Protein AF-0000000075655543 (afdb_homodimer)

Structure (mmCIF, N/CA/C/O backbone):
data_AF-0000000075655543-model_v1
#
loop_
_entity.id
_entity.type
_entity.pdbx_description
1 polymer 'Kelch-like protein 24 isoform X1'
#
loop_
_atom_site.group_PDB
_atom_site.id
_atom_site.type_symbol
_atom_site.label_atom_id
_atom_site.label_alt_id
_atom_site.label_comp_id
_atom_site.label_asym_id
_atom_site.label_entity_id
_atom_site.label_seq_id
_atom_site.pdbx_PDB_ins_code
_atom_site.Cartn_x
_atom_site.Cartn_y
_atom_site.Cartn_z
_atom_site.occupancy
_atom_site.B_iso_or_equiv
_atom_site.auth_seq_id
_atom_site.auth_comp_id
_atom_site.auth_asym_id
_atom_site.auth_atom_id
_atom_site.pdbx_PDB_model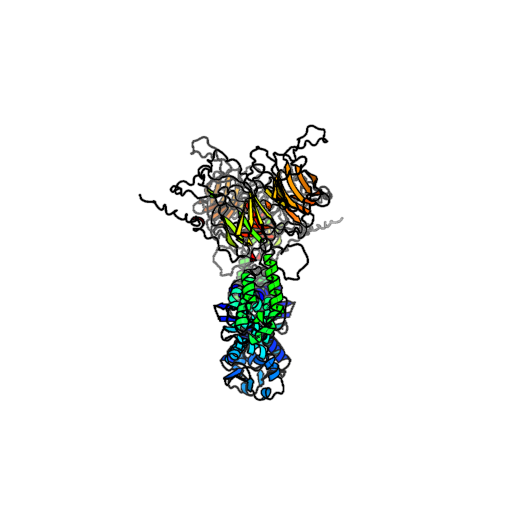_num
ATOM 1 N N . MET A 1 1 ? -16.812 -41.812 -0.263 1 19.36 1 MET A N 1
ATOM 2 C CA . MET A 1 1 ? -16.875 -42.375 -1.608 1 19.36 1 MET A CA 1
ATOM 3 C C . MET A 1 1 ? -17.344 -41.312 -2.617 1 19.36 1 MET A C 1
ATOM 5 O O . MET A 1 1 ? -18.5 -40.906 -2.592 1 19.36 1 MET A O 1
ATOM 9 N N . TRP A 1 2 ? -16.438 -40.438 -3.088 1 23.31 2 TRP A N 1
ATOM 10 C CA . TRP A 1 2 ? -16.844 -39.25 -3.842 1 23.31 2 TRP A CA 1
ATOM 11 C C . TRP A 1 2 ? -17.578 -39.656 -5.113 1 23.31 2 TRP A C 1
ATOM 13 O O . TRP A 1 2 ? -17.234 -40.656 -5.758 1 23.31 2 TRP A O 1
ATOM 23 N N . PRO A 1 3 ? -18.844 -39.281 -5.32 1 24.47 3 PRO A N 1
ATOM 24 C CA . PRO A 1 3 ? -19.688 -39.781 -6.402 1 24.47 3 PRO A CA 1
ATOM 25 C C . PRO A 1 3 ? -19.094 -39.531 -7.785 1 24.47 3 PRO A C 1
ATOM 27 O O . PRO A 1 3 ? -18.25 -38.656 -7.945 1 24.47 3 PRO A O 1
ATOM 30 N N . ARG A 1 4 ? -19.359 -40.375 -8.836 1 24.73 4 ARG A N 1
ATOM 31 C CA . ARG A 1 4 ? -18.922 -40.719 -10.18 1 24.73 4 ARG A CA 1
ATOM 32 C C . ARG A 1 4 ? -19.188 -39.594 -11.164 1 24.73 4 ARG A C 1
ATOM 34 O O . ARG A 1 4 ? -20.344 -39.375 -11.562 1 24.73 4 ARG A O 1
ATOM 41 N N . PHE A 1 5 ? -18.5 -38.438 -11.141 1 21.47 5 PHE A N 1
ATOM 42 C CA . PHE A 1 5 ? -18.844 -37.281 -11.969 1 21.47 5 PHE A CA 1
ATOM 43 C C . PHE A 1 5 ? -18.516 -37.562 -13.438 1 21.47 5 PHE A C 1
ATOM 45 O O . PHE A 1 5 ? -17.578 -38.281 -13.742 1 21.47 5 PHE A O 1
ATOM 52 N N . SER A 1 6 ? -19.391 -37.312 -14.336 1 19.05 6 SER A N 1
ATOM 53 C CA . SER A 1 6 ? -19.484 -37.469 -15.789 1 19.05 6 SER A CA 1
ATOM 54 C C . SER A 1 6 ? -18.5 -36.531 -16.516 1 19.05 6 SER A C 1
ATOM 56 O O . SER A 1 6 ? -18.344 -35.375 -16.141 1 19.05 6 SER A O 1
ATOM 58 N N . MET A 1 7 ? -17.484 -36.938 -17.516 1 19.34 7 MET A N 1
ATOM 59 C CA . MET A 1 7 ? -16.156 -36.75 -18.094 1 19.34 7 MET A CA 1
ATOM 60 C C . MET A 1 7 ? -16.172 -35.75 -19.234 1 19.34 7 MET A C 1
ATOM 62 O O . MET A 1 7 ? -15.195 -35.625 -19.969 1 19.34 7 MET A O 1
ATOM 66 N N . LYS A 1 8 ? -16.891 -34.688 -19.562 1 19.89 8 LYS A N 1
ATOM 67 C CA . LYS A 1 8 ? -16.828 -34.281 -20.969 1 19.89 8 LYS A CA 1
ATOM 68 C C . LYS A 1 8 ? -15.641 -33.375 -21.25 1 19.89 8 LYS A C 1
ATOM 70 O O . LYS A 1 8 ? -14.914 -33.562 -22.234 1 19.89 8 LYS A O 1
ATOM 75 N N . LYS A 1 9 ? -15.523 -31.969 -21.094 1 22.5 9 LYS A N 1
ATOM 76 C CA . LYS A 1 9 ? -15.07 -31.047 -22.125 1 22.5 9 LYS A CA 1
ATOM 77 C C . LYS A 1 9 ? -13.586 -30.734 -21.953 1 22.5 9 LYS A C 1
ATOM 79 O O . LYS A 1 9 ? -13.086 -30.625 -20.844 1 22.5 9 LYS A O 1
ATOM 84 N N . LYS A 1 10 ? -12.688 -30.531 -23.078 1 21.64 10 LYS A N 1
ATOM 85 C CA . LYS A 1 10 ? -11.328 -30.625 -23.578 1 21.64 10 LYS A CA 1
ATOM 86 C C . LYS A 1 10 ? -10.562 -29.312 -23.359 1 21.64 10 LYS A C 1
ATOM 88 O O . LYS A 1 10 ? -10.562 -28.438 -24.219 1 21.64 10 LYS A O 1
ATOM 93 N N . ILE A 1 11 ? -10.578 -28.469 -22.344 1 19.02 11 ILE A N 1
ATOM 94 C CA . ILE A 1 11 ? -9.914 -27.172 -22.406 1 19.02 11 ILE A CA 1
ATOM 95 C C . ILE A 1 11 ? -8.406 -27.359 -22.297 1 19.02 11 ILE A C 1
ATOM 97 O O . ILE A 1 11 ? -7.918 -28 -21.375 1 19.02 11 ILE A O 1
ATOM 101 N N . THR A 1 12 ? -7.605 -26.906 -23.219 1 20.28 12 THR A N 1
ATOM 102 C CA . THR A 1 12 ? -6.195 -27.047 -23.562 1 20.28 12 THR A CA 1
ATOM 103 C C . THR A 1 12 ? -5.328 -26.188 -22.656 1 20.28 12 THR A C 1
ATOM 105 O O . THR A 1 12 ? -5.277 -24.969 -22.812 1 20.28 12 THR A O 1
ATOM 108 N N . TYR A 1 13 ? -5.375 -26.109 -21.359 1 21.25 13 TYR A N 1
ATOM 109 C CA . TYR A 1 13 ? -4.512 -25.234 -20.562 1 21.25 13 TYR A CA 1
ATOM 110 C C . TYR A 1 13 ? -3.062 -25.703 -20.625 1 21.25 13 TYR A C 1
ATOM 112 O O . TYR A 1 13 ? -2.783 -26.891 -20.453 1 21.25 13 TYR A O 1
ATOM 120 N N . ILE A 1 14 ? -2.27 -24.969 -21.328 1 23.36 14 ILE A N 1
ATOM 121 C CA . ILE A 1 14 ? -0.83 -25.188 -21.391 1 23.36 14 ILE A CA 1
ATOM 122 C C . ILE A 1 14 ? -0.218 -25.078 -20 1 23.36 14 ILE A C 1
ATOM 124 O O . ILE A 1 14 ? -0.191 -23.984 -19.422 1 23.36 14 ILE A O 1
ATOM 128 N N . MET A 1 15 ? -0.465 -25.922 -19.078 1 23.62 15 MET A N 1
ATOM 129 C CA . MET A 1 15 ? 0.087 -26 -17.734 1 23.62 15 MET A CA 1
ATOM 130 C C . MET A 1 15 ? 1.599 -26.188 -17.766 1 23.62 15 MET A C 1
ATOM 132 O O . MET A 1 15 ? 2.088 -27.141 -18.406 1 23.62 15 MET A O 1
ATOM 136 N N . ASP A 1 16 ? 2.275 -25.062 -17.75 1 25.23 16 ASP A N 1
ATOM 137 C CA . ASP A 1 16 ? 3.713 -25.125 -17.516 1 25.23 16 ASP A CA 1
ATOM 138 C C . ASP A 1 16 ? 4.043 -26.078 -16.375 1 25.23 16 ASP A C 1
ATOM 140 O O . ASP A 1 16 ? 3.723 -25.812 -15.219 1 25.23 16 ASP A O 1
ATOM 144 N N . LEU A 1 17 ? 4.207 -27.312 -16.625 1 25.56 17 LEU A N 1
ATOM 145 C CA . LEU A 1 17 ? 4.352 -28.547 -15.859 1 25.56 17 LEU A CA 1
ATOM 146 C C . LEU A 1 17 ? 5.633 -28.531 -15.039 1 25.56 17 LEU A C 1
ATOM 148 O O . LEU A 1 17 ? 5.98 -29.531 -14.406 1 25.56 17 LEU A O 1
ATOM 152 N N . SER A 1 18 ? 6.551 -27.672 -15.367 1 27.98 18 SER A N 1
ATOM 153 C CA . SER A 1 18 ? 7.848 -27.859 -14.727 1 27.98 18 SER A CA 1
ATOM 154 C C . SER A 1 18 ? 7.77 -27.609 -13.227 1 27.98 18 SER A C 1
ATOM 156 O O . SER A 1 18 ? 8.781 -27.672 -12.523 1 27.98 18 SER A O 1
ATOM 158 N N . GLN A 1 19 ? 6.859 -26.625 -12.773 1 27.33 19 GLN A N 1
ATOM 159 C CA . GLN A 1 19 ? 7.02 -26.328 -11.352 1 27.33 19 GLN A CA 1
ATOM 160 C C . GLN A 1 19 ? 6.703 -27.562 -10.5 1 27.33 19 GLN A C 1
ATOM 162 O O . GLN A 1 19 ? 5.762 -28.297 -10.797 1 27.33 19 GLN A O 1
ATOM 167 N N . PRO A 1 20 ? 7.648 -28.031 -9.688 1 29.08 20 PRO A N 1
ATOM 168 C CA . PRO A 1 20 ? 7.32 -29.031 -8.68 1 29.08 20 PRO A CA 1
ATOM 169 C C . PRO A 1 20 ? 5.914 -28.875 -8.109 1 29.08 20 PRO A C 1
ATOM 171 O O . PRO A 1 20 ? 5.348 -27.781 -8.164 1 29.08 20 PRO A O 1
ATOM 174 N N . VAL A 1 21 ? 5.168 -29.891 -8.086 1 33.5 21 VAL A N 1
ATOM 175 C CA . VAL A 1 21 ? 3.934 -30.031 -7.316 1 33.5 21 VAL A CA 1
ATOM 176 C C . VAL A 1 21 ? 3.99 -29.141 -6.082 1 33.5 21 VAL A C 1
ATOM 178 O O . VAL A 1 21 ? 4.773 -29.391 -5.164 1 33.5 21 VAL A O 1
ATOM 181 N N . GLN A 1 22 ? 3.99 -27.875 -6.227 1 34.28 22 GLN A N 1
ATOM 182 C CA . GLN A 1 22 ? 3.896 -26.984 -5.07 1 34.28 22 GLN A CA 1
ATOM 183 C C . GLN A 1 22 ? 2.797 -27.453 -4.117 1 34.28 22 GLN A C 1
ATOM 185 O O . GLN A 1 22 ? 1.709 -27.828 -4.555 1 34.28 22 GLN A O 1
ATOM 190 N N . GLY A 1 23 ? 3.15 -27.797 -2.91 1 36.88 23 GLY A N 1
ATOM 191 C CA . GLY A 1 23 ? 2.301 -28.141 -1.781 1 36.88 23 GLY A CA 1
ATOM 192 C C . GLY A 1 23 ? 1.023 -27.328 -1.722 1 36.88 23 GLY A C 1
ATOM 193 O O . GLY A 1 23 ? 0.9 -26.297 -2.402 1 36.88 23 GLY A O 1
ATOM 194 N N . ASN A 1 24 ? -0.03 -27.953 -1.22 1 46.06 24 ASN A N 1
ATOM 195 C CA . ASN A 1 24 ? -1.366 -27.484 -0.88 1 46.06 24 ASN A CA 1
ATOM 196 C C . ASN A 1 24 ? -1.366 -25.984 -0.559 1 46.06 24 ASN A C 1
ATOM 198 O O . ASN A 1 24 ? -2.26 -25.25 -0.988 1 46.06 24 ASN A O 1
ATOM 202 N N . SER A 1 25 ? -0.326 -25.578 0.089 1 48.72 25 SER A N 1
ATOM 203 C CA . SER A 1 25 ? -0.27 -24.234 0.644 1 48.72 25 SER A CA 1
ATOM 204 C C . SER A 1 25 ? -0.07 -23.188 -0.453 1 48.72 25 SER A C 1
ATOM 206 O O . SER A 1 25 ? -0.627 -22.094 -0.383 1 48.72 25 SER A O 1
ATOM 208 N N . ALA A 1 26 ? 0.516 -23.688 -1.548 1 49.09 26 ALA A N 1
ATOM 209 C CA . ALA A 1 26 ? 0.865 -22.719 -2.586 1 49.09 26 ALA A CA 1
ATOM 210 C C . ALA A 1 26 ? -0.344 -22.391 -3.455 1 49.09 26 ALA A C 1
ATOM 212 O O . ALA A 1 26 ? -0.516 -21.234 -3.879 1 49.09 26 ALA A O 1
ATOM 213 N N . ARG A 1 27 ? -1.22 -23.266 -3.574 1 54.66 27 ARG A N 1
ATOM 214 C CA . ARG A 1 27 ? -2.406 -23.047 -4.395 1 54.66 27 ARG A CA 1
ATOM 215 C C . ARG A 1 27 ? -3.385 -22.109 -3.699 1 54.66 27 ARG A C 1
ATOM 217 O O . ARG A 1 27 ? -3.99 -21.25 -4.34 1 54.66 27 ARG A O 1
ATOM 224 N N . LEU A 1 28 ? -3.502 -22.328 -2.447 1 57.88 28 LEU A N 1
ATOM 225 C CA . LEU A 1 28 ? -4.348 -21.438 -1.663 1 57.88 28 LEU A CA 1
ATOM 226 C C . LEU A 1 28 ? -3.785 -20.016 -1.664 1 57.88 28 LEU A C 1
ATOM 228 O O . LEU A 1 28 ? -4.539 -19.047 -1.753 1 57.88 28 LEU A O 1
ATOM 232 N N . GLN A 1 29 ? -2.484 -20.047 -1.614 1 54.66 29 GLN A N 1
ATOM 233 C CA . GLN A 1 29 ? -1.828 -18.75 -1.654 1 54.66 29 GLN A CA 1
ATOM 234 C C . GLN A 1 29 ? -2.037 -18.062 -3.004 1 54.66 29 GLN A C 1
ATOM 236 O O . GLN A 1 29 ? -2.254 -16.859 -3.066 1 54.66 29 GLN A O 1
ATOM 241 N N . ALA A 1 30 ? -2.047 -18.891 -3.992 1 53.94 30 ALA A N 1
ATOM 242 C CA . ALA A 1 30 ? -2.26 -18.328 -5.328 1 53.94 30 ALA A CA 1
ATOM 243 C C . ALA A 1 30 ? -3.684 -17.812 -5.48 1 53.94 30 ALA A C 1
ATOM 245 O O . ALA A 1 30 ? -3.9 -16.75 -6.082 1 53.94 30 ALA A O 1
ATOM 246 N N . PHE A 1 31 ? -4.574 -18.469 -4.965 1 55.28 31 PHE A N 1
ATOM 247 C CA . PHE A 1 31 ? -5.961 -18.016 -4.961 1 55.28 31 PHE A CA 1
ATOM 248 C C . PHE A 1 31 ? -6.098 -16.703 -4.191 1 55.28 31 PHE A C 1
ATOM 250 O O . PHE A 1 31 ? -6.766 -15.773 -4.648 1 55.28 31 PHE A O 1
ATOM 257 N N . GLN A 1 32 ? -5.508 -16.766 -3.057 1 58.62 32 GLN A N 1
ATOM 258 C CA . GLN A 1 32 ? -5.543 -15.555 -2.232 1 58.62 32 GLN A CA 1
ATOM 259 C C . GLN A 1 32 ? -4.949 -14.359 -2.973 1 58.62 32 GLN A C 1
ATOM 261 O O . GLN A 1 32 ? -5.48 -13.25 -2.898 1 58.62 32 GLN A O 1
ATOM 266 N N . ASN A 1 33 ? -3.938 -14.656 -3.65 1 54.12 33 ASN A N 1
ATOM 267 C CA . ASN A 1 33 ? -3.258 -13.586 -4.375 1 54.12 33 ASN A CA 1
ATOM 268 C C . ASN A 1 33 ? -4.102 -13.078 -5.539 1 54.12 33 ASN A C 1
ATOM 270 O O . ASN A 1 33 ? -4.098 -11.875 -5.832 1 54.12 33 ASN A O 1
ATOM 274 N N . ARG A 1 34 ? -4.77 -14.031 -6.031 1 50.84 34 ARG A N 1
ATOM 275 C CA . ARG A 1 34 ? -5.551 -13.672 -7.211 1 50.84 34 ARG A CA 1
ATOM 276 C C . ARG A 1 34 ? -6.84 -12.953 -6.812 1 50.84 34 ARG A C 1
ATOM 278 O O . ARG A 1 34 ? -7.25 -11.992 -7.477 1 50.84 34 ARG A O 1
ATOM 285 N N . THR A 1 35 ? -7.418 -13.469 -5.812 1 57.03 35 THR A N 1
ATOM 286 C CA . THR A 1 35 ? -8.75 -12.945 -5.539 1 57.03 35 THR A CA 1
ATOM 287 C C . THR A 1 35 ? -8.719 -11.953 -4.379 1 57.03 35 THR A C 1
ATOM 289 O O . THR A 1 35 ? -9.648 -11.172 -4.199 1 57.03 35 THR A O 1
ATOM 292 N N . GLY A 1 36 ? -7.543 -11.867 -3.734 1 54 36 GLY A N 1
ATOM 293 C CA . GLY A 1 36 ? -7.453 -11.039 -2.541 1 54 36 GLY A CA 1
ATOM 294 C C . GLY A 1 36 ? -8.273 -11.57 -1.38 1 54 36 GLY A C 1
ATOM 295 O O . GLY A 1 36 ? -8.43 -10.898 -0.364 1 54 36 GLY A O 1
ATOM 296 N N . GLU A 1 37 ? -8.898 -12.703 -1.603 1 62 37 GLU A N 1
ATOM 297 C CA . GLU A 1 37 ? -9.773 -13.258 -0.574 1 62 37 GLU A CA 1
ATOM 298 C C . GLU A 1 37 ? -8.992 -14.156 0.384 1 62 37 GLU A C 1
ATOM 300 O O . GLU A 1 37 ? -8.016 -14.797 -0.011 1 62 37 GLU A O 1
ATOM 305 N N . GLU A 1 38 ? -9.219 -13.914 1.572 1 61.56 38 GLU A N 1
ATOM 306 C CA . GLU A 1 38 ? -8.508 -14.656 2.611 1 61.56 38 GLU A CA 1
ATOM 307 C C . GLU A 1 38 ? -8.977 -16.109 2.666 1 61.56 38 GLU A C 1
ATOM 309 O O . GLU A 1 38 ? -10.172 -16.391 2.561 1 61.56 38 GLU A O 1
ATOM 314 N N . CYS A 1 39 ? -8.125 -17.016 2.396 1 61.34 39 CYS A N 1
ATOM 315 C CA . CYS A 1 39 ? -8.422 -18.438 2.592 1 61.34 39 CYS A CA 1
ATOM 316 C C . CYS A 1 39 ? -7.496 -19.031 3.643 1 61.34 39 CYS A C 1
ATOM 318 O O . CYS A 1 39 ? -6.273 -18.891 3.564 1 61.34 39 CYS A O 1
ATOM 320 N N . LYS A 1 40 ? -7.879 -19.297 4.812 1 60.34 40 LYS A N 1
ATOM 321 C CA . LYS A 1 40 ? -7.098 -20 5.828 1 60.34 40 LYS A CA 1
ATOM 322 C C . LYS A 1 40 ? -7.438 -21.5 5.84 1 60.34 40 LYS A C 1
ATOM 324 O O . LYS A 1 40 ? -8.609 -21.875 5.867 1 60.34 40 LYS A O 1
ATOM 329 N N . GLY A 1 41 ? -6.688 -22.406 5.203 1 57.41 41 GLY A N 1
ATOM 330 C CA . GLY A 1 41 ? -7.012 -23.812 5.141 1 57.41 41 GLY A CA 1
ATOM 331 C C . GLY A 1 41 ? -6.031 -24.688 5.898 1 57.41 41 GLY A C 1
ATOM 332 O O . GLY A 1 41 ? -4.859 -24.344 6.039 1 57.41 41 GLY A O 1
ATOM 333 N N . ARG A 1 42 ? -6.527 -25.25 7.043 1 57.19 42 ARG A N 1
ATOM 334 C CA . ARG A 1 42 ? -5.832 -26.406 7.602 1 57.19 42 ARG A CA 1
ATOM 335 C C . ARG A 1 42 ? -6.215 -27.688 6.867 1 57.19 42 ARG A C 1
ATOM 337 O O . ARG A 1 42 ? -7.133 -27.688 6.043 1 57.19 42 ARG A O 1
ATOM 344 N N . THR A 1 43 ? -5.566 -28.766 7.23 1 58.84 43 THR A N 1
ATOM 345 C CA . THR A 1 43 ? -5.828 -30.062 6.633 1 58.84 43 THR A CA 1
ATOM 346 C C . THR A 1 43 ? -7.309 -30.422 6.73 1 58.84 43 THR A C 1
ATOM 348 O O . THR A 1 43 ? -7.848 -30.547 7.832 1 58.84 43 THR A O 1
ATOM 351 N N . GLY A 1 44 ? -8.219 -30.172 5.688 1 66.81 44 GLY A N 1
ATOM 352 C CA . GLY A 1 44 ? -9.578 -30.672 5.559 1 66.81 44 GLY A CA 1
ATOM 353 C C . GLY A 1 44 ? -10.633 -29.594 5.75 1 66.81 44 GLY A C 1
ATOM 354 O O . GLY A 1 44 ? -11.836 -29.875 5.66 1 66.81 44 GLY A O 1
ATOM 355 N N . PHE A 1 45 ? -10.133 -28.422 6.281 1 79.44 45 PHE A N 1
ATOM 356 C CA . PHE A 1 45 ? -11.094 -27.359 6.512 1 79.44 45 PHE A CA 1
ATOM 357 C C . PHE A 1 45 ? -10.602 -26.047 5.906 1 79.44 45 PHE A C 1
ATOM 359 O O . PHE A 1 45 ? -9.406 -25.766 5.918 1 79.44 45 PHE A O 1
ATOM 366 N N . GLY A 1 46 ? -11.586 -25.328 5.145 1 83 46 GLY A N 1
ATOM 367 C CA . GLY A 1 46 ? -11.227 -24.047 4.574 1 83 46 GLY A CA 1
ATOM 368 C C . GLY A 1 46 ? -12.258 -22.969 4.84 1 83 46 GLY A C 1
ATOM 369 O O . GLY A 1 46 ? -13.461 -23.234 4.812 1 83 46 GLY A O 1
ATOM 370 N N . THR A 1 47 ? -11.836 -21.812 5.344 1 86.94 47 THR A N 1
ATOM 371 C CA . THR A 1 47 ? -12.711 -20.672 5.527 1 86.94 47 THR A CA 1
ATOM 372 C C . THR A 1 47 ? -12.422 -19.594 4.48 1 86.94 47 THR A C 1
ATOM 374 O O . THR A 1 47 ? -11.273 -19.203 4.281 1 86.94 47 THR A O 1
ATOM 377 N N . PHE A 1 48 ? -13.555 -19.234 3.816 1 87.81 48 PHE A N 1
ATOM 378 C CA . PHE A 1 48 ? -13.438 -18.219 2.77 1 87.81 48 PHE A CA 1
ATOM 379 C C . PHE A 1 48 ? -14.227 -16.969 3.135 1 87.81 48 PHE A C 1
ATOM 381 O O . PHE A 1 48 ? -15.32 -17.062 3.701 1 87.81 48 PHE A O 1
ATOM 388 N N . LYS A 1 49 ? -13.609 -15.812 2.93 1 88 49 LYS A N 1
ATOM 389 C CA . LYS A 1 49 ? -14.281 -14.547 3.227 1 88 49 LYS A CA 1
ATOM 390 C C . LYS A 1 49 ? -14.391 -13.672 1.98 1 88 49 LYS A C 1
ATOM 392 O O . LYS A 1 49 ? -13.406 -13.484 1.264 1 88 49 LYS A O 1
ATOM 397 N N . ASN A 1 50 ? -15.586 -13.211 1.685 1 87.38 50 ASN A N 1
ATOM 398 C CA . ASN A 1 50 ? -15.836 -12.258 0.609 1 87.38 50 ASN A CA 1
ATOM 399 C C . ASN A 1 50 ? -15.906 -10.828 1.134 1 87.38 50 ASN A C 1
ATOM 401 O O . ASN A 1 50 ? -16.969 -10.383 1.587 1 87.38 50 ASN A O 1
ATOM 405 N N . HIS A 1 51 ? -14.945 -10.078 0.961 1 82.75 51 HIS A N 1
ATOM 406 C CA . HIS A 1 51 ? -14.883 -8.711 1.463 1 82.75 51 HIS A CA 1
ATOM 407 C C . HIS A 1 51 ? -15.797 -7.789 0.671 1 82.75 51 HIS A C 1
ATOM 409 O O . HIS A 1 51 ? -16.109 -6.688 1.121 1 82.75 51 HIS A O 1
ATOM 415 N N . HIS A 1 52 ? -16.266 -8.281 -0.48 1 87.88 52 HIS A N 1
ATOM 416 C CA . HIS A 1 52 ? -17.109 -7.441 -1.323 1 87.88 52 HIS A CA 1
ATOM 417 C C . HIS A 1 52 ? -18.578 -7.75 -1.105 1 87.88 52 HIS A C 1
ATOM 419 O O . HIS A 1 52 ? -19.453 -7.191 -1.787 1 87.88 52 HIS A O 1
ATOM 425 N N . ARG A 1 53 ? -18.781 -8.547 -0.167 1 90.12 53 ARG A N 1
ATOM 426 C CA . ARG A 1 53 ? -20.172 -8.93 0.053 1 90.12 53 ARG A CA 1
ATOM 427 C C . ARG A 1 53 ? -21 -7.734 0.497 1 90.12 53 ARG A C 1
ATOM 429 O O . ARG A 1 53 ? -22.125 -7.539 0.019 1 90.12 53 ARG A O 1
ATOM 436 N N . GLY A 1 54 ? -20.484 -6.961 1.396 1 91.75 54 GLY A N 1
ATOM 437 C CA . GLY A 1 54 ? -21.188 -5.785 1.876 1 91.75 54 GLY A CA 1
ATOM 438 C C . GLY A 1 54 ? -21.562 -4.816 0.767 1 91.75 54 GLY A C 1
ATOM 439 O O . GLY A 1 54 ? -22.734 -4.57 0.514 1 91.75 54 GLY A O 1
ATOM 440 N N . PRO A 1 55 ? -20.547 -4.352 0.102 1 92.06 55 PRO A N 1
ATOM 441 C CA . PRO A 1 55 ? -20.812 -3.436 -1.009 1 92.06 55 PRO A CA 1
ATOM 442 C C . PRO A 1 55 ? -21.734 -4.043 -2.066 1 92.06 55 PRO A C 1
ATOM 444 O O . PRO A 1 55 ? -22.562 -3.334 -2.645 1 92.06 55 PRO A O 1
ATOM 447 N N . GLU A 1 56 ? -21.641 -5.332 -2.344 1 93 56 GLU A N 1
ATOM 448 C CA . GLU A 1 56 ? -22.516 -5.984 -3.318 1 93 56 GLU A CA 1
ATOM 449 C C . GLU A 1 56 ? -23.969 -5.961 -2.863 1 93 56 GLU A C 1
ATOM 451 O O . GLU A 1 56 ? -24.859 -5.695 -3.66 1 93 56 GLU A O 1
ATOM 456 N N . LEU A 1 57 ? -24.062 -6.273 -1.609 1 94.31 57 LEU A N 1
ATOM 457 C CA . LEU A 1 57 ? -25.422 -6.254 -1.069 1 94.31 57 LEU A CA 1
ATOM 458 C C . LEU A 1 57 ? -26 -4.836 -1.089 1 94.31 57 LEU A C 1
ATOM 460 O O . LEU A 1 57 ? -27.172 -4.641 -1.413 1 94.31 57 LEU A O 1
ATOM 464 N N . LEU A 1 58 ? -25.234 -3.914 -0.713 1 94.38 58 LEU A N 1
ATOM 465 C CA . LEU A 1 58 ? -25.656 -2.52 -0.729 1 94.38 58 LEU A CA 1
ATOM 466 C C . LEU A 1 58 ? -26.125 -2.111 -2.123 1 94.38 58 LEU A C 1
ATOM 468 O O . LEU A 1 58 ? -27.172 -1.472 -2.268 1 94.38 58 LEU A O 1
ATOM 472 N N . ARG A 1 59 ? -25.406 -2.455 -3.148 1 94.5 59 ARG A N 1
ATOM 473 C CA . ARG A 1 59 ? -25.766 -2.148 -4.527 1 94.5 59 ARG A CA 1
ATOM 474 C C . ARG A 1 59 ? -27.109 -2.779 -4.895 1 94.5 59 ARG A C 1
ATOM 476 O O . ARG A 1 59 ? -27.938 -2.152 -5.562 1 94.5 59 ARG A O 1
ATOM 483 N N . GLU A 1 60 ? -27.25 -3.982 -4.438 1 94.5 60 GLU A N 1
ATOM 484 C CA . GLU A 1 60 ? -28.5 -4.676 -4.727 1 94.5 60 GLU A CA 1
ATOM 485 C C . GLU A 1 60 ? -29.672 -3.998 -4.027 1 94.5 60 GLU A C 1
ATOM 487 O O . GLU A 1 60 ? -30.734 -3.809 -4.629 1 94.5 60 GLU A O 1
ATOM 492 N N . LEU A 1 61 ? -29.484 -3.648 -2.793 1 95.56 61 LEU A N 1
ATOM 493 C CA . LEU A 1 61 ? -30.547 -2.99 -2.047 1 95.56 61 LEU A CA 1
ATOM 494 C C . LEU A 1 61 ? -30.859 -1.615 -2.631 1 95.56 61 LEU A C 1
ATOM 496 O O . LEU A 1 61 ? -32 -1.184 -2.643 1 95.56 61 LEU A O 1
ATOM 500 N N . ALA A 1 62 ? -29.828 -0.938 -3.084 1 95.56 62 ALA A N 1
ATOM 501 C CA . ALA A 1 62 ? -30.016 0.345 -3.754 1 95.56 62 ALA A CA 1
ATOM 502 C C . ALA A 1 62 ? -30.859 0.182 -5.023 1 95.56 62 ALA A C 1
ATOM 504 O O . ALA A 1 62 ? -31.734 0.998 -5.301 1 95.56 62 ALA A O 1
ATOM 505 N N . ARG A 1 63 ? -30.562 -0.867 -5.805 1 95.12 63 ARG A N 1
ATOM 506 C CA . ARG A 1 63 ? -31.328 -1.161 -7.008 1 95.12 63 ARG A CA 1
ATOM 507 C C . ARG A 1 63 ? -32.781 -1.446 -6.668 1 95.12 63 ARG A C 1
ATOM 509 O O . ARG A 1 63 ? -33.688 -0.951 -7.336 1 95.12 63 ARG A O 1
ATOM 516 N N . GLN A 1 64 ? -33 -2.229 -5.609 1 94.56 64 GLN A N 1
ATOM 517 C CA . GLN A 1 64 ? -34.344 -2.539 -5.16 1 94.56 64 GLN A CA 1
ATOM 518 C C . GLN A 1 64 ? -35.094 -1.274 -4.746 1 94.56 64 GLN A C 1
ATOM 520 O O . GLN A 1 64 ? -36.281 -1.104 -5.074 1 94.56 64 GLN A O 1
ATOM 525 N N . TYR A 1 65 ? -34.406 -0.437 -4.023 1 95.5 65 TYR A N 1
ATOM 526 C CA . TYR A 1 65 ? -34.969 0.826 -3.561 1 95.5 65 TYR A CA 1
ATOM 527 C C . TYR A 1 65 ? -35.406 1.699 -4.738 1 95.5 65 TYR A C 1
ATOM 529 O O . TYR A 1 65 ? -36.5 2.234 -4.762 1 95.5 65 TYR A O 1
ATOM 537 N N . LYS A 1 66 ? -34.531 1.814 -5.727 1 94.25 66 LYS A N 1
ATOM 538 C CA . LYS A 1 66 ? -34.781 2.627 -6.91 1 94.25 66 LYS A CA 1
ATOM 539 C C . LYS A 1 66 ? -36 2.1 -7.684 1 94.25 66 LYS A C 1
ATOM 541 O O . LYS A 1 66 ? -36.844 2.879 -8.164 1 94.25 66 LYS A O 1
ATOM 546 N N . ASN A 1 67 ? -36.125 0.726 -7.73 1 92.81 67 ASN A N 1
ATOM 547 C CA . ASN A 1 67 ? -37.188 0.108 -8.516 1 92.81 67 ASN A CA 1
ATOM 548 C C . ASN A 1 67 ? -38.438 -0.123 -7.684 1 92.81 67 ASN A C 1
ATOM 550 O O . ASN A 1 67 ? -39.469 -0.565 -8.211 1 92.81 67 ASN A O 1
ATOM 554 N N . GLY A 1 68 ? -38.375 0.203 -6.387 1 92.5 68 GLY A N 1
ATOM 555 C CA . GLY A 1 68 ? -39.5 -0.005 -5.496 1 92.5 68 GLY A CA 1
ATOM 556 C C . GLY A 1 68 ? -39.781 -1.47 -5.215 1 92.5 68 GLY A C 1
ATOM 557 O O . GLY A 1 68 ? -40.938 -1.866 -5.039 1 92.5 68 GLY A O 1
ATOM 558 N N . GLU A 1 69 ? -38.688 -2.303 -5.27 1 91.44 69 GLU A N 1
ATOM 559 C CA . GLU A 1 69 ? -38.812 -3.74 -5.059 1 91.44 69 GLU A CA 1
ATOM 560 C C . GLU A 1 69 ? -38.625 -4.105 -3.588 1 91.44 69 GLU A C 1
ATOM 562 O O . GLU A 1 69 ? -37.719 -3.623 -2.934 1 91.44 69 GLU A O 1
ATOM 567 N N . PHE A 1 70 ? -39.531 -4.871 -2.986 1 90.25 70 PHE A N 1
ATOM 568 C CA . PHE A 1 70 ? -39.5 -5.484 -1.664 1 90.25 70 PHE A CA 1
ATOM 569 C C . PHE A 1 70 ? -39.469 -4.422 -0.573 1 90.25 70 PHE A C 1
ATOM 571 O O . PHE A 1 70 ? -38.938 -4.645 0.515 1 90.25 70 PHE A O 1
ATOM 578 N N . VAL A 1 71 ? -39.812 -3.184 -0.921 1 92.69 71 VAL A N 1
ATOM 579 C CA . VAL A 1 71 ? -39.938 -2.135 0.089 1 92.69 71 VAL A CA 1
ATOM 580 C C . VAL A 1 71 ? -41.156 -2.396 0.972 1 92.69 71 VAL A C 1
ATOM 582 O O . VAL A 1 71 ? -42.188 -2.889 0.496 1 92.69 71 VAL A O 1
ATOM 585 N N . ASP A 1 72 ? -41.094 -2.037 2.311 1 90 72 ASP A N 1
ATOM 586 C CA . ASP A 1 72 ? -42.156 -2.453 3.211 1 90 72 ASP A CA 1
ATOM 587 C C . ASP A 1 72 ? -42.5 -1.342 4.199 1 90 72 ASP A C 1
ATOM 589 O O . ASP A 1 72 ? -43.25 -1.57 5.164 1 90 72 ASP A O 1
ATOM 593 N N . VAL A 1 73 ? -42 -0.104 4.059 1 92.31 73 VAL A N 1
ATOM 594 C CA . VAL A 1 73 ? -42.344 1.017 4.93 1 92.31 73 VAL A CA 1
ATOM 595 C C . VAL A 1 73 ? -42.344 2.314 4.125 1 92.31 73 VAL A C 1
ATOM 597 O O . VAL A 1 73 ? -41.562 2.469 3.178 1 92.31 73 VAL A O 1
ATOM 600 N N . VAL A 1 74 ? -43.25 3.229 4.488 1 94.69 74 VAL A N 1
ATOM 601 C CA . VAL A 1 74 ? -43.312 4.543 3.857 1 94.69 74 VAL A CA 1
ATOM 602 C C . VAL A 1 74 ? -43.031 5.629 4.887 1 94.69 74 VAL A C 1
ATOM 604 O O . VAL A 1 74 ? -43.625 5.668 5.957 1 94.69 74 VAL A O 1
ATOM 607 N N . VAL A 1 75 ? -42.062 6.465 4.629 1 94.31 75 VAL A N 1
ATOM 608 C CA . VAL A 1 75 ? -41.719 7.59 5.496 1 94.31 75 VAL A CA 1
ATOM 609 C C . VAL A 1 75 ? -42.219 8.891 4.879 1 94.31 75 VAL A C 1
ATOM 611 O O . VAL A 1 75 ? -41.906 9.203 3.73 1 94.31 75 VAL A O 1
ATOM 614 N N . LYS A 1 76 ? -42.969 9.672 5.641 1 94.94 76 LYS A N 1
ATOM 615 C CA . LYS A 1 76 ? -43.5 10.938 5.176 1 94.94 76 LYS A CA 1
ATOM 616 C C . LYS A 1 76 ? -42.75 12.117 5.805 1 94.94 76 LYS A C 1
ATOM 618 O O . LYS A 1 76 ? -42.656 12.219 7.031 1 94.94 76 LYS A O 1
ATOM 623 N N . VAL A 1 77 ? -42.188 12.953 5.027 1 94.75 77 VAL A N 1
ATOM 624 C CA . VAL A 1 77 ? -41.438 14.141 5.449 1 94.75 77 VAL A CA 1
ATOM 625 C C . VAL A 1 77 ? -41.938 15.359 4.676 1 94.75 77 VAL A C 1
ATOM 627 O O . VAL A 1 77 ? -41.781 15.438 3.453 1 94.75 77 VAL A O 1
ATOM 630 N N . GLU A 1 78 ? -42.469 16.328 5.293 1 93.56 78 GLU A N 1
ATOM 631 C CA . GLU A 1 78 ? -42.969 17.562 4.68 1 93.56 78 GLU A CA 1
ATOM 632 C C . GLU A 1 78 ? -43.875 17.25 3.496 1 93.56 78 GLU A C 1
ATOM 634 O O . GLU A 1 78 ? -43.719 17.828 2.42 1 93.56 78 GLU A O 1
ATOM 639 N N . GLY A 1 79 ? -44.719 16.219 3.574 1 90.12 79 GLY A N 1
ATOM 640 C CA . GLY A 1 79 ? -45.688 15.883 2.545 1 90.12 79 GLY A CA 1
ATOM 641 C C . GLY A 1 79 ? -45.156 14.953 1.483 1 90.12 79 GLY A C 1
ATOM 642 O O . GLY A 1 79 ? -45.906 14.391 0.681 1 90.12 79 GLY A O 1
ATOM 643 N N . ARG A 1 80 ? -43.844 14.758 1.427 1 95 80 ARG A N 1
ATOM 644 C CA . ARG A 1 80 ? -43.219 13.836 0.483 1 95 80 ARG A CA 1
ATOM 645 C C . ARG A 1 80 ? -43.156 12.43 1.065 1 95 80 ARG A C 1
ATOM 647 O O . ARG A 1 80 ? -42.844 12.258 2.252 1 95 80 ARG A O 1
ATOM 654 N N . GLU A 1 81 ? -43.406 11.406 0.176 1 95.5 81 GLU A N 1
ATOM 655 C CA . GLU A 1 81 ? -43.406 10.016 0.618 1 95.5 81 GLU A CA 1
ATOM 656 C C . GLU A 1 81 ? -42.156 9.297 0.097 1 95.5 81 GLU A C 1
ATOM 658 O O . GLU A 1 81 ? -41.812 9.414 -1.079 1 95.5 81 GLU A O 1
ATOM 663 N N . PHE A 1 82 ? -41.469 8.57 0.988 1 96.06 82 PHE A N 1
ATOM 664 C CA . PHE A 1 82 ? -40.312 7.754 0.655 1 96.06 82 PHE A CA 1
ATOM 665 C C . PHE A 1 82 ? -40.562 6.293 1.002 1 96.06 82 PHE A C 1
ATOM 667 O O . PHE A 1 82 ? -40.75 5.949 2.172 1 96.06 82 PHE A O 1
ATOM 674 N N . ARG A 1 83 ? -40.656 5.441 0.002 1 95.5 83 ARG A N 1
ATOM 675 C CA . ARG A 1 83 ? -40.812 4.004 0.218 1 95.5 83 ARG A CA 1
ATOM 676 C C . ARG A 1 83 ? -39.438 3.33 0.411 1 95.5 83 ARG A C 1
ATOM 678 O O . ARG A 1 83 ? -38.625 3.309 -0.504 1 95.5 83 ARG A O 1
ATOM 685 N N . CYS A 1 84 ? -39.188 2.775 1.582 1 95.56 84 CYS A N 1
ATOM 686 C CA . CYS A 1 84 ? -37.875 2.244 1.933 1 95.56 84 CYS A CA 1
ATOM 687 C C . CYS A 1 84 ? -38 0.837 2.506 1 95.56 84 CYS A C 1
ATOM 689 O O . CYS A 1 84 ? -39.094 0.315 2.662 1 95.56 84 CYS A O 1
ATOM 691 N N . HIS A 1 85 ? -36.906 0.16 2.67 1 94.69 85 HIS A N 1
ATOM 692 C CA . HIS A 1 85 ? -36.844 -1.101 3.4 1 94.69 85 HIS A CA 1
ATOM 693 C C . HIS A 1 85 ? -36.75 -0.863 4.902 1 94.69 85 HIS A C 1
ATOM 695 O O . HIS A 1 85 ? -35.906 -0.119 5.371 1 94.69 85 HIS A O 1
ATOM 701 N N . ARG A 1 86 ? -37.594 -1.482 5.68 1 93.12 86 ARG A N 1
ATOM 702 C CA . ARG A 1 86 ? -37.594 -1.364 7.133 1 93.12 86 ARG A CA 1
ATOM 703 C C . ARG A 1 86 ? -36.25 -1.753 7.707 1 93.12 86 ARG A C 1
ATOM 705 O O . ARG A 1 86 ? -35.719 -1.076 8.594 1 93.12 86 ARG A O 1
ATOM 712 N N . ALA A 1 87 ? -35.656 -2.859 7.16 1 93.38 87 ALA A N 1
ATOM 713 C CA . ALA A 1 87 ? -34.406 -3.395 7.656 1 93.38 87 ALA A CA 1
ATOM 714 C C . ALA A 1 87 ? -33.25 -2.406 7.43 1 93.38 87 ALA A C 1
ATOM 716 O O . ALA A 1 87 ? -32.344 -2.289 8.258 1 93.38 87 ALA A O 1
ATOM 717 N N . VAL A 1 88 ? -33.281 -1.661 6.281 1 95.25 88 VAL A N 1
ATOM 718 C CA . VAL A 1 88 ? -32.219 -0.693 5.961 1 95.25 88 VAL A CA 1
ATOM 719 C C . VAL A 1 88 ? -32.375 0.541 6.848 1 95.25 88 VAL A C 1
ATOM 721 O O . VAL A 1 88 ? -31.391 1.031 7.414 1 95.25 88 VAL A O 1
ATOM 724 N N . LEU A 1 89 ? -33.594 1.046 7.031 1 93.31 89 LEU A N 1
ATOM 725 C CA . LEU A 1 89 ? -33.844 2.211 7.871 1 93.31 89 LEU A CA 1
ATOM 726 C C . LEU A 1 89 ? -33.469 1.933 9.32 1 93.31 89 LEU A C 1
ATOM 728 O O . LEU A 1 89 ? -32.969 2.816 10.016 1 93.31 89 LEU A O 1
ATOM 732 N N . ALA A 1 90 ? -33.719 0.704 9.734 1 91.69 90 ALA A N 1
ATOM 733 C CA . ALA A 1 90 ? -33.469 0.311 11.125 1 91.69 90 ALA A CA 1
ATOM 734 C C . ALA A 1 90 ? -31.984 0.266 11.422 1 91.69 90 ALA A C 1
ATOM 736 O O . ALA A 1 90 ? -31.578 0.087 12.578 1 91.69 90 ALA A O 1
ATOM 737 N N . SER A 1 91 ? -31.188 0.402 10.375 1 90.25 91 SER A N 1
ATOM 738 C CA . SER A 1 91 ? -29.75 0.524 10.625 1 90.25 91 SER A CA 1
ATOM 739 C C . SER A 1 91 ? -29.422 1.849 11.305 1 90.25 91 SER A C 1
ATOM 741 O O . SER A 1 91 ? -28.344 2.002 11.891 1 90.25 91 SER A O 1
ATOM 743 N N . MET A 1 92 ? -30.344 2.777 11.227 1 89 92 MET A N 1
ATOM 744 C CA . MET A 1 92 ? -30.234 4.023 11.977 1 89 92 MET A CA 1
ATOM 745 C C . MET A 1 92 ? -30.844 3.873 13.367 1 89 92 MET A C 1
ATOM 747 O O . MET A 1 92 ? -31.953 3.35 13.516 1 89 92 MET A O 1
ATOM 751 N N . PRO A 1 93 ? -30.125 4.383 14.359 1 87.31 93 PRO A N 1
ATOM 752 C CA . PRO A 1 93 ? -30.625 4.215 15.727 1 87.31 93 PRO A CA 1
ATOM 753 C C . PRO A 1 93 ? -32 4.809 15.922 1 87.31 93 PRO A C 1
ATOM 755 O O . PRO A 1 93 ? -32.875 4.199 16.578 1 87.31 93 PRO A O 1
ATOM 758 N N . PHE A 1 94 ? -32.281 5.988 15.344 1 88.94 94 PHE A N 1
ATOM 759 C CA . PHE A 1 94 ? -33.594 6.648 15.461 1 88.94 94 PHE A CA 1
ATOM 760 C C . PHE A 1 94 ? -34.719 5.746 14.953 1 88.94 94 PHE A C 1
ATOM 762 O O . PHE A 1 94 ? -35.688 5.496 15.672 1 88.94 94 PHE A O 1
ATOM 769 N N . PHE A 1 95 ? -34.5 5.148 13.805 1 89.62 95 PHE A N 1
ATOM 770 C CA . PHE A 1 95 ? -35.531 4.32 13.195 1 89.62 95 PHE A CA 1
ATOM 771 C C . PHE A 1 95 ? -35.594 2.945 13.844 1 89.62 95 PHE A C 1
ATOM 773 O O . PHE A 1 95 ? -36.656 2.324 13.922 1 89.62 95 PHE A O 1
ATOM 780 N N . ARG A 1 96 ? -34.406 2.457 14.266 1 88.56 96 ARG A N 1
ATOM 781 C CA . ARG A 1 96 ? -34.375 1.175 14.969 1 88.56 96 ARG A CA 1
ATOM 782 C C . ARG A 1 96 ? -35.312 1.187 16.156 1 88.56 96 ARG A C 1
ATOM 784 O O . ARG A 1 96 ? -36.125 0.266 16.328 1 88.56 96 ARG A O 1
ATOM 791 N N . THR A 1 97 ? -35.312 2.248 16.922 1 85.62 97 THR A N 1
ATOM 792 C CA . THR A 1 97 ? -36.156 2.393 18.094 1 85.62 97 THR A CA 1
ATOM 793 C C . THR A 1 97 ? -37.625 2.592 17.688 1 85.62 97 THR A C 1
ATOM 795 O O . THR A 1 97 ? -38.5 1.992 18.281 1 85.62 97 THR A O 1
ATOM 798 N N . MET A 1 98 ? -37.812 3.334 16.672 1 84.94 98 MET A N 1
ATOM 799 C CA . MET A 1 98 ? -39.156 3.676 16.219 1 84.94 98 MET A CA 1
ATOM 800 C C . MET A 1 98 ? -39.844 2.457 15.641 1 84.94 98 MET A C 1
ATOM 802 O O . MET A 1 98 ? -41.062 2.25 15.875 1 84.94 98 MET A O 1
ATOM 806 N N . LEU A 1 99 ? -39.094 1.601 14.891 1 86.06 99 LEU A N 1
ATOM 807 C CA . LEU A 1 99 ? -39.688 0.487 14.164 1 86.06 99 LEU A CA 1
ATOM 808 C C . LEU A 1 99 ? -39.75 -0.764 15.039 1 86.06 99 LEU A C 1
ATOM 810 O O . LEU A 1 99 ? -40.5 -1.696 14.742 1 86.06 99 LEU A O 1
ATOM 814 N N . SER A 1 100 ? -38.719 -0.937 15.953 1 77.19 100 SER A N 1
ATOM 815 C CA . SER A 1 100 ? -38.75 -2.096 16.844 1 77.19 100 SER A CA 1
ATOM 816 C C . SER A 1 100 ? -39.875 -2.002 17.859 1 77.19 100 SER A C 1
ATOM 818 O O . SER A 1 100 ? -40.375 -3.023 18.312 1 77.19 100 SER A O 1
ATOM 820 N N . SER A 1 101 ? -40.156 -0.808 18.359 1 66.44 101 SER A N 1
ATOM 821 C CA . SER A 1 101 ? -41.062 -0.623 19.484 1 66.44 101 SER A CA 1
ATOM 822 C C . SER A 1 101 ? -42.531 -0.797 19.031 1 66.44 101 SER A C 1
ATOM 824 O O . SER A 1 101 ? -42.812 -0.747 17.828 1 66.44 101 SER A O 1
ATOM 826 N N . ASN A 1 102 ? -43.312 -1.454 19.797 1 59.03 102 ASN A N 1
ATOM 827 C CA . ASN A 1 102 ? -44.781 -1.596 19.75 1 59.03 102 ASN A CA 1
ATOM 828 C C . ASN A 1 102 ? -45.469 -0.275 19.406 1 59.03 102 ASN A C 1
ATOM 830 O O . ASN A 1 102 ? -46.625 -0.059 19.766 1 59.03 102 ASN A O 1
ATOM 834 N N . PHE A 1 103 ? -44.656 0.471 18.797 1 56.62 103 PHE A N 1
ATOM 835 C CA . PHE A 1 103 ? -45.312 1.731 18.469 1 56.62 103 PHE A CA 1
ATOM 836 C C . PHE A 1 103 ? -46.25 1.563 17.297 1 56.62 103 PHE A C 1
ATOM 838 O O . PHE A 1 103 ? -46.125 0.624 16.516 1 56.62 103 PHE A O 1
ATOM 845 N N . THR A 1 104 ? -47.25 2.273 17.219 1 56.25 104 THR A N 1
ATOM 846 C CA . THR A 1 104 ? -48.281 2.291 16.203 1 56.25 104 THR A CA 1
ATOM 847 C C . THR A 1 104 ? -47.688 2.275 14.805 1 56.25 104 THR A C 1
ATOM 849 O O . THR A 1 104 ? -48.25 1.68 13.891 1 56.25 104 THR A O 1
ATOM 852 N N . GLU A 1 105 ? -46.438 2.801 14.648 1 55.78 105 GLU A N 1
ATOM 853 C CA . GLU A 1 105 ? -45.812 2.949 13.336 1 55.78 105 GLU A CA 1
ATOM 854 C C . GLU A 1 105 ? -45.281 1.611 12.828 1 55.78 105 GLU A C 1
ATOM 856 O O . GLU A 1 105 ? -45.188 1.395 11.617 1 55.78 105 GLU A O 1
ATOM 861 N N . SER A 1 106 ? -44.938 0.743 13.812 1 60.31 106 SER A N 1
ATOM 862 C CA . SER A 1 106 ? -44.406 -0.566 13.453 1 60.31 106 SER A CA 1
ATOM 863 C C . SER A 1 106 ? -45.438 -1.396 12.695 1 60.31 106 SER A C 1
ATOM 865 O O . SER A 1 106 ? -45.094 -2.129 11.766 1 60.31 106 SER A O 1
ATOM 867 N N . ARG A 1 107 ? -46.781 -1.082 13.016 1 60.66 107 ARG A N 1
ATOM 868 C CA . ARG A 1 107 ? -47.844 -1.896 12.453 1 60.66 107 ARG A CA 1
ATOM 869 C C . ARG A 1 107 ? -48.406 -1.256 11.188 1 60.66 107 ARG A C 1
ATOM 871 O O . ARG A 1 107 ? -48.844 -1.956 10.266 1 60.66 107 ARG A O 1
ATOM 878 N N . SER A 1 108 ? -48.438 0.109 11.164 1 65.88 108 SER A N 1
ATOM 879 C CA . SER A 1 108 ? -49.156 0.815 10.102 1 65.88 108 SER A CA 1
ATOM 880 C C . SER A 1 108 ? -48.312 0.895 8.828 1 65.88 108 SER A C 1
ATOM 882 O O . SER A 1 108 ? -48.844 1.154 7.746 1 65.88 108 SER A O 1
ATOM 884 N N . GLY A 1 109 ? -47.094 0.625 8.883 1 81 109 GLY A N 1
ATOM 885 C CA . GLY A 1 109 ? -46.25 0.669 7.695 1 81 109 GLY A CA 1
ATOM 886 C C . GLY A 1 109 ? -45.906 2.082 7.27 1 81 109 GLY A C 1
ATOM 887 O O . GLY A 1 109 ? -45.25 2.279 6.246 1 81 109 GLY A O 1
ATOM 888 N N . VAL A 1 110 ? -46.469 3.191 8.039 1 88.88 110 VAL A N 1
ATOM 889 C CA . VAL A 1 110 ? -46.188 4.574 7.672 1 88.88 110 VAL A CA 1
ATOM 890 C C . VAL A 1 110 ? -45.531 5.301 8.852 1 88.88 110 VAL A C 1
ATOM 892 O O . VAL A 1 110 ? -46.031 5.234 9.977 1 88.88 110 VAL A O 1
ATOM 895 N N . VAL A 1 111 ? -44.375 5.961 8.688 1 89.44 111 VAL A N 1
ATOM 896 C CA . VAL A 1 111 ? -43.688 6.746 9.695 1 89.44 111 VAL A CA 1
ATOM 897 C C . VAL A 1 111 ? -43.688 8.219 9.305 1 89.44 111 VAL A C 1
ATOM 899 O O . VAL A 1 111 ? -43.281 8.578 8.195 1 89.44 111 VAL A O 1
ATOM 902 N N . GLN A 1 112 ? -44.188 9.117 10.219 1 89.75 112 GLN A N 1
ATOM 903 C CA . GLN A 1 112 ? -44.188 10.562 9.984 1 89.75 112 GLN A CA 1
ATOM 904 C C . GLN A 1 112 ? -43 11.227 10.703 1 89.75 112 GLN A C 1
ATOM 906 O O . GLN A 1 112 ? -42.875 11.102 11.922 1 89.75 112 GLN A O 1
ATOM 911 N N . LEU A 1 113 ? -42.156 11.906 10 1 90.56 113 LEU A N 1
ATOM 912 C CA . LEU A 1 113 ? -41.031 12.641 10.586 1 90.56 113 LEU A CA 1
ATOM 913 C C . LEU A 1 113 ? -41.344 14.133 10.617 1 90.56 113 LEU A C 1
ATOM 915 O O . LEU A 1 113 ? -41.719 14.719 9.602 1 90.56 113 LEU A O 1
ATOM 919 N N . HIS A 1 114 ? -41.125 14.648 11.812 1 89 114 HIS A N 1
ATOM 920 C CA . HIS A 1 114 ? -41.344 16.078 11.992 1 89 114 HIS A CA 1
ATOM 921 C C . HIS A 1 114 ? -40 16.812 12.109 1 89 114 HIS A C 1
ATOM 923 O O . HIS A 1 114 ? -39 16.219 12.492 1 89 114 HIS A O 1
ATOM 929 N N . ASP A 1 115 ? -39.875 18.125 11.688 1 85.56 115 ASP A N 1
ATOM 930 C CA . ASP A 1 115 ? -38.75 19.031 11.898 1 85.56 115 ASP A CA 1
ATOM 931 C C . ASP A 1 115 ? -37.531 18.625 11.047 1 85.56 115 ASP A C 1
ATOM 933 O O . ASP A 1 115 ? -36.375 18.719 11.5 1 85.56 115 ASP A O 1
ATOM 937 N N . VAL A 1 116 ? -37.812 17.781 10.039 1 91.56 116 VAL A N 1
ATOM 938 C CA . VAL A 1 116 ? -36.75 17.422 9.094 1 91.56 116 VAL A CA 1
ATOM 939 C C . VAL A 1 116 ? -37.125 17.938 7.699 1 91.56 116 VAL A C 1
ATOM 941 O O . VAL A 1 116 ? -38.281 17.875 7.285 1 91.56 116 VAL A O 1
ATOM 944 N N . ASN A 1 117 ? -36.125 18.547 7.086 1 91.75 117 ASN A N 1
ATOM 945 C CA . ASN A 1 117 ? -36.281 19 5.703 1 91.75 117 ASN A CA 1
ATOM 946 C C . ASN A 1 117 ? -36.312 17.828 4.73 1 91.75 117 ASN A C 1
ATOM 948 O O . ASN A 1 117 ? -35.531 16.859 4.879 1 91.75 117 ASN A O 1
ATOM 952 N N . SER A 1 118 ? -37.25 17.875 3.756 1 93.62 118 SER A N 1
ATOM 953 C CA . SER A 1 118 ? -37.438 16.766 2.82 1 93.62 118 SER A CA 1
ATOM 954 C C . SER A 1 118 ? -36.219 16.547 1.955 1 93.62 118 SER A C 1
ATOM 956 O O . SER A 1 118 ? -35.875 15.406 1.661 1 93.62 118 SER A O 1
ATOM 958 N N . THR A 1 119 ? -35.625 17.656 1.557 1 93.44 119 THR A N 1
ATOM 959 C CA . THR A 1 119 ? -34.438 17.547 0.719 1 93.44 119 THR A CA 1
ATOM 960 C C . THR A 1 119 ? -33.281 16.906 1.499 1 93.44 119 THR A C 1
ATOM 962 O O . THR A 1 119 ? -32.562 16.062 0.975 1 93.44 119 THR A O 1
ATOM 965 N N . SER A 1 120 ? -33.094 17.297 2.783 1 94.81 120 SER A N 1
ATOM 966 C CA . SER A 1 120 ? -32.031 16.75 3.637 1 94.81 120 SER A CA 1
ATOM 967 C C . SER A 1 120 ? -32.25 15.258 3.889 1 94.81 120 SER A C 1
ATOM 969 O O . SER A 1 120 ? -31.312 14.469 3.891 1 94.81 120 SER A O 1
ATOM 971 N N . PHE A 1 121 ? -33.562 14.906 4.016 1 95.94 121 PHE A N 1
ATOM 972 C CA . PHE A 1 121 ? -33.844 13.5 4.258 1 95.94 121 PHE A CA 1
ATOM 973 C C . PHE A 1 121 ? -33.562 12.656 3.023 1 95.94 121 PHE A C 1
ATOM 975 O O . PHE A 1 121 ? -33.062 11.531 3.137 1 95.94 121 PHE A O 1
ATOM 982 N N . SER A 1 122 ? -33.906 13.219 1.896 1 95.31 122 SER A N 1
ATOM 983 C CA . SER A 1 122 ? -33.594 12.531 0.646 1 95.31 122 SER A CA 1
ATOM 984 C C . SER A 1 122 ? -32.094 12.281 0.519 1 95.31 122 SER A C 1
ATOM 986 O O . SER A 1 122 ? -31.672 11.203 0.091 1 95.31 122 SER A O 1
ATOM 988 N N . LYS A 1 123 ? -31.266 13.266 0.893 1 94.88 123 LYS A N 1
ATOM 989 C CA . LYS A 1 123 ? -29.812 13.117 0.833 1 94.88 123 LYS A CA 1
ATOM 990 C C . LYS A 1 123 ? -29.328 12.07 1.83 1 94.88 123 LYS A C 1
ATOM 992 O O . LYS A 1 123 ? -28.391 11.328 1.545 1 94.88 123 LYS A O 1
ATOM 997 N N . ILE A 1 124 ? -29.969 12.039 2.957 1 95.56 124 ILE A N 1
ATOM 998 C CA . ILE A 1 124 ? -29.609 11.055 3.977 1 95.56 124 ILE A CA 1
ATOM 999 C C . ILE A 1 124 ? -29.938 9.648 3.477 1 95.56 124 ILE A C 1
ATOM 1001 O O . ILE A 1 124 ? -29.156 8.711 3.68 1 95.56 124 ILE A O 1
ATOM 1005 N N . LEU A 1 125 ? -31.094 9.477 2.752 1 95.69 125 LEU A N 1
ATOM 1006 C CA . LEU A 1 125 ? -31.453 8.188 2.174 1 95.69 125 LEU A CA 1
ATOM 1007 C C . LEU A 1 125 ? -30.438 7.766 1.113 1 95.69 125 LEU A C 1
ATOM 1009 O O . LEU A 1 125 ? -30.078 6.59 1.019 1 95.69 125 LEU A O 1
ATOM 1013 N N . ASP A 1 126 ? -30.016 8.742 0.343 1 94.19 126 ASP A N 1
ATOM 1014 C CA . ASP A 1 126 ? -28.984 8.453 -0.639 1 94.19 126 ASP A CA 1
ATOM 1015 C C . ASP A 1 126 ? -27.719 7.926 0.038 1 94.19 126 ASP A C 1
ATOM 1017 O O . ASP A 1 126 ? -27.078 6.988 -0.456 1 94.19 126 ASP A O 1
ATOM 1021 N N . PHE A 1 127 ? -27.422 8.492 1.11 1 94.56 127 PHE A N 1
ATOM 1022 C CA . PHE A 1 127 ? -26.266 8.047 1.876 1 94.56 127 PHE A CA 1
ATOM 1023 C C . PHE A 1 127 ? -26.469 6.641 2.414 1 94.56 127 PHE A C 1
ATOM 1025 O O . PHE A 1 127 ? -25.547 5.816 2.393 1 94.56 127 PHE A O 1
ATOM 1032 N N . LEU A 1 128 ? -27.625 6.367 2.865 1 94.56 128 LEU A N 1
ATOM 1033 C CA . LEU A 1 128 ? -27.922 5.066 3.455 1 94.56 128 LEU A CA 1
ATOM 1034 C C . LEU A 1 128 ? -27.859 3.965 2.402 1 94.56 128 LEU A C 1
ATOM 1036 O O . LEU A 1 128 ? -27.344 2.877 2.67 1 94.56 128 LEU A O 1
ATOM 1040 N N . TYR A 1 129 ? -28.344 4.207 1.186 1 95.5 129 TYR A N 1
ATOM 1041 C CA . TYR A 1 129 ? -28.484 3.17 0.169 1 95.5 129 TYR A CA 1
ATOM 1042 C C . TYR A 1 129 ? -27.281 3.141 -0.75 1 95.5 129 TYR A C 1
ATOM 1044 O O . TYR A 1 129 ? -27.016 2.137 -1.418 1 95.5 129 TYR A O 1
ATOM 1052 N N . HIS A 1 130 ? -26.594 4.27 -0.84 1 93.12 130 HIS A N 1
ATOM 1053 C CA . HIS A 1 130 ? -25.5 4.316 -1.812 1 93.12 130 HIS A CA 1
ATOM 1054 C C . HIS A 1 130 ? -24.156 4.574 -1.131 1 93.12 130 HIS A C 1
ATOM 1056 O O . HIS A 1 130 ? -23.109 4.387 -1.738 1 93.12 130 HIS A O 1
ATOM 1062 N N . GLY A 1 131 ? -24.172 5.051 0.049 1 91.5 131 GLY A N 1
ATOM 1063 C CA . GLY A 1 131 ? -22.938 5.395 0.741 1 91.5 131 GLY A CA 1
ATOM 1064 C C . GLY A 1 131 ? -22.344 6.711 0.279 1 91.5 131 GLY A C 1
ATOM 1065 O O . GLY A 1 131 ? -21.156 6.98 0.52 1 91.5 131 GLY A O 1
ATOM 1066 N N . LYS A 1 132 ? -23.125 7.473 -0.424 1 91.12 132 LYS A N 1
ATOM 1067 C CA . LYS A 1 132 ? -22.656 8.742 -0.961 1 91.12 132 LYS A CA 1
ATOM 1068 C C . LYS A 1 132 ? -23.5 9.906 -0.445 1 91.12 132 LYS A C 1
ATOM 1070 O O . LYS A 1 132 ? -24.719 9.789 -0.334 1 91.12 132 LYS A O 1
ATOM 1075 N N . LEU A 1 133 ? -22.797 10.984 -0.02 1 92.94 133 LEU A N 1
ATOM 1076 C CA . LEU A 1 133 ? -23.469 12.18 0.476 1 92.94 133 LEU A CA 1
ATOM 1077 C C . LEU A 1 133 ? -22.984 13.422 -0.262 1 92.94 133 LEU A C 1
ATOM 1079 O O . LEU A 1 133 ? -21.781 13.688 -0.318 1 92.94 133 LEU A O 1
ATOM 1083 N N . CYS A 1 134 ? -23.953 14.125 -0.821 1 91 134 CYS A N 1
ATOM 1084 C CA . CYS A 1 134 ? -23.625 15.383 -1.486 1 91 134 CYS A CA 1
ATOM 1085 C C . CYS A 1 134 ? -24.047 16.578 -0.63 1 91 134 CYS A C 1
ATOM 1087 O O . CYS A 1 134 ? -25.219 16.703 -0.263 1 91 134 CYS A O 1
ATOM 1089 N N . ILE A 1 135 ? -23.078 17.406 -0.29 1 91.94 135 ILE A N 1
ATOM 1090 C CA . ILE A 1 135 ? -23.328 18.547 0.576 1 91.94 135 ILE A CA 1
ATOM 1091 C C . ILE A 1 135 ? -23.062 19.844 -0.192 1 91.94 135 ILE A C 1
ATOM 1093 O O . ILE A 1 135 ? -22.109 19.922 -0.962 1 91.94 135 ILE A O 1
ATOM 1097 N N . THR A 1 136 ? -23.891 20.859 -0.065 1 86.81 136 THR A N 1
ATOM 1098 C CA . THR A 1 136 ? -23.719 22.188 -0.635 1 86.81 136 THR A CA 1
ATOM 1099 C C . THR A 1 136 ? -23.766 23.25 0.455 1 86.81 136 THR A C 1
ATOM 1101 O O . THR A 1 136 ? -24.219 22.984 1.569 1 86.81 136 THR A O 1
ATOM 1104 N N . LYS A 1 137 ? -23.344 24.5 0.185 1 83.56 137 LYS A N 1
ATOM 1105 C CA . LYS A 1 137 ? -23.359 25.609 1.132 1 83.56 137 LYS A CA 1
ATOM 1106 C C . LYS A 1 137 ? -24.781 25.984 1.541 1 83.56 137 LYS A C 1
ATOM 1108 O O . LYS A 1 137 ? -25.016 26.391 2.682 1 83.56 137 LYS A O 1
ATOM 1113 N N . ASP A 1 138 ? -25.703 25.672 0.692 1 83.5 138 ASP A N 1
ATOM 1114 C CA . ASP A 1 138 ? -27.078 26.109 0.903 1 83.5 138 ASP A CA 1
ATOM 1115 C C . ASP A 1 138 ? -27.844 25.125 1.787 1 83.5 138 ASP A C 1
ATOM 1117 O O . ASP A 1 138 ? -28.797 25.5 2.457 1 83.5 138 ASP A O 1
ATOM 1121 N N . ASP A 1 139 ? -27.328 23.906 1.746 1 89.31 139 ASP A N 1
ATOM 1122 C CA . ASP A 1 139 ? -28.156 22.922 2.441 1 89.31 139 ASP A CA 1
ATOM 1123 C C . ASP A 1 139 ? -27.422 22.328 3.641 1 89.31 139 ASP A C 1
ATOM 1125 O O . ASP A 1 139 ? -27.984 21.516 4.379 1 89.31 139 ASP A O 1
ATOM 1129 N N . VAL A 1 140 ? -26.188 22.781 3.883 1 90.19 140 VAL A N 1
ATOM 1130 C CA . VAL A 1 140 ? -25.375 22.156 4.906 1 90.19 140 VAL A CA 1
ATOM 1131 C C . VAL A 1 140 ? -26 22.359 6.281 1 90.19 140 VAL A C 1
ATOM 1133 O O . VAL A 1 140 ? -25.984 21.453 7.121 1 90.19 140 VAL A O 1
ATOM 1136 N N . GLU A 1 141 ? -26.609 23.469 6.531 1 88.56 141 GLU A N 1
ATOM 1137 C CA . GLU A 1 141 ? -27.203 23.734 7.84 1 88.56 141 GLU A CA 1
ATOM 1138 C C . GLU A 1 141 ? -28.375 22.812 8.117 1 88.56 141 GLU A C 1
ATOM 1140 O O . GLU A 1 141 ? -28.469 22.234 9.195 1 88.56 141 GLU A O 1
ATOM 1145 N N . SER A 1 142 ? -29.281 22.656 7.102 1 91.5 142 SER A N 1
ATOM 1146 C CA . SER A 1 142 ? -30.438 21.781 7.262 1 91.5 142 SER A CA 1
ATOM 1147 C C . SER A 1 142 ? -30.016 20.312 7.383 1 91.5 142 SER A C 1
ATOM 1149 O O . SER A 1 142 ? -30.625 19.547 8.117 1 91.5 142 SER A O 1
ATOM 1151 N N . LEU A 1 143 ? -29.031 20.016 6.676 1 93.62 143 LEU A N 1
ATOM 1152 C CA . LEU A 1 143 ? -28.516 18.641 6.699 1 93.62 143 LEU A CA 1
ATOM 1153 C C . LEU A 1 143 ? -27.938 18.312 8.062 1 93.62 143 LEU A C 1
ATOM 1155 O O . LEU A 1 143 ? -28.156 17.203 8.586 1 93.62 143 LEU A O 1
ATOM 1159 N N . VAL A 1 144 ? -27.172 19.281 8.641 1 93.19 144 VAL A N 1
ATOM 1160 C CA . VAL A 1 144 ? -26.594 19.062 9.961 1 93.19 144 VAL A CA 1
ATOM 1161 C C . VAL A 1 144 ? -27.703 18.875 11 1 93.19 144 VAL A C 1
ATOM 1163 O O . VAL A 1 144 ? -27.609 18.016 11.875 1 93.19 144 VAL A O 1
ATOM 1166 N N . GLN A 1 145 ? -28.766 19.594 10.891 1 90.31 145 GLN A N 1
ATOM 1167 C CA . GLN A 1 145 ? -29.891 19.5 11.812 1 90.31 145 GLN A CA 1
ATOM 1168 C C . GLN A 1 145 ? -30.594 18.141 11.68 1 90.31 145 GLN A C 1
ATOM 1170 O O . GLN A 1 145 ? -30.922 17.5 12.68 1 90.31 145 GLN A O 1
ATOM 1175 N N . ALA A 1 146 ? -30.797 17.734 10.461 1 93.19 146 ALA A N 1
ATOM 1176 C CA . ALA A 1 146 ? -31.438 16.453 10.203 1 93.19 146 ALA A CA 1
ATOM 1177 C C . ALA A 1 146 ? -30.594 15.297 10.727 1 93.19 146 ALA A C 1
ATOM 1179 O O . ALA A 1 146 ? -31.109 14.391 11.383 1 93.19 146 ALA A O 1
ATOM 1180 N N . ALA A 1 147 ? -29.266 15.43 10.375 1 93.62 147 ALA A N 1
ATOM 1181 C CA . ALA A 1 147 ? -28.344 14.375 10.805 1 93.62 147 ALA A CA 1
ATOM 1182 C C . ALA A 1 147 ? -28.281 14.289 12.328 1 93.62 147 ALA A C 1
ATOM 1184 O O . ALA A 1 147 ? -28.188 13.195 12.891 1 93.62 147 ALA A O 1
ATOM 1185 N N . HIS A 1 148 ? -28.281 15.469 13 1 91.44 148 HIS A N 1
ATOM 1186 C CA . HIS A 1 148 ? -28.266 15.508 14.461 1 91.44 148 HIS A CA 1
ATOM 1187 C C . HIS A 1 148 ? -29.531 14.891 15.039 1 91.44 148 HIS A C 1
ATOM 1189 O O . HIS A 1 148 ? -29.453 14.102 15.992 1 91.44 148 HIS A O 1
ATOM 1195 N N . MET A 1 149 ? -30.703 15.133 14.484 1 89.06 149 MET A N 1
ATOM 1196 C CA . MET A 1 149 ? -31.984 14.602 14.953 1 89.06 149 MET A CA 1
ATOM 1197 C C . MET A 1 149 ? -32.031 13.086 14.766 1 89.06 149 MET A C 1
ATOM 1199 O O . MET A 1 149 ? -32.531 12.375 15.641 1 89.06 149 MET A O 1
ATOM 1203 N N . LEU A 1 150 ? -31.609 12.617 13.617 1 91.56 150 LEU A N 1
ATOM 1204 C CA . LEU A 1 150 ? -31.672 11.195 13.273 1 91.56 150 LEU A CA 1
ATOM 1205 C C . LEU A 1 150 ? -30.484 10.438 13.844 1 91.56 150 LEU A C 1
ATOM 1207 O O . LEU A 1 150 ? -30.344 9.234 13.617 1 91.56 150 LEU A O 1
ATOM 1211 N N . GLN A 1 151 ? -29.5 11.172 14.516 1 89.12 151 GLN A N 1
ATOM 1212 C CA . GLN A 1 151 ? -28.359 10.602 15.219 1 89.12 151 GLN A CA 1
ATOM 1213 C C . GLN A 1 151 ? -27.422 9.875 14.258 1 89.12 151 GLN A C 1
ATOM 1215 O O . GLN A 1 151 ? -27.031 8.734 14.516 1 89.12 151 GLN A O 1
ATOM 1220 N N . LEU A 1 152 ? -27.172 10.5 13.148 1 92.69 152 LEU A N 1
ATOM 1221 C CA . LEU A 1 152 ? -26.234 9.969 12.172 1 92.69 152 LEU A CA 1
ATOM 1222 C C . LEU A 1 152 ? -24.844 10.578 12.352 1 92.69 152 LEU A C 1
ATOM 1224 O O . LEU A 1 152 ? -24.547 11.617 11.758 1 92.69 152 LEU A O 1
ATOM 1228 N N . GLU A 1 153 ? -24 9.969 13.055 1 89.12 153 GLU A N 1
ATOM 1229 C CA . GLU A 1 153 ? -22.703 10.508 13.453 1 89.12 153 GLU A CA 1
ATOM 1230 C C . GLU A 1 153 ? -21.797 10.695 12.242 1 89.12 153 GLU A C 1
ATOM 1232 O O . GLU A 1 153 ? -21.078 11.695 12.148 1 89.12 153 GLU A O 1
ATOM 1237 N N . LYS A 1 154 ? -21.812 9.766 11.305 1 90.25 154 LYS A N 1
ATOM 1238 C CA . LYS A 1 154 ? -20.922 9.836 10.141 1 90.25 154 LYS A CA 1
ATOM 1239 C C . LYS A 1 154 ? -21.297 11.016 9.242 1 90.25 154 LYS A C 1
ATOM 1241 O O . LYS A 1 154 ? -20.422 11.695 8.711 1 90.25 154 LYS A O 1
ATOM 1246 N N . VAL A 1 155 ? -22.516 11.195 9.023 1 92.44 155 VAL A N 1
ATOM 1247 C CA . VAL A 1 155 ? -22.984 12.312 8.219 1 92.44 155 VAL A CA 1
ATOM 1248 C C . VAL A 1 155 ? -22.625 13.633 8.891 1 92.44 155 VAL A C 1
ATOM 1250 O O . VAL A 1 155 ? -22.219 14.586 8.227 1 92.44 155 VAL A O 1
ATOM 1253 N N . LEU A 1 156 ? -22.75 13.711 10.219 1 91.62 156 LEU A N 1
ATOM 1254 C CA . LEU A 1 156 ? -22.359 14.898 10.969 1 91.62 156 LEU A CA 1
ATOM 1255 C C . LEU A 1 156 ? -20.875 15.195 10.781 1 91.62 156 LEU A C 1
ATOM 1257 O O . LEU A 1 156 ? -20.484 16.359 10.594 1 91.62 156 LEU A O 1
ATOM 1261 N N . ASP A 1 157 ? -20.141 14.148 10.797 1 89.88 157 ASP A N 1
ATOM 1262 C CA . ASP A 1 157 ? -18.703 14.305 10.602 1 89.88 157 ASP A CA 1
ATOM 1263 C C . ASP A 1 157 ? -18.406 14.875 9.211 1 89.88 157 ASP A C 1
ATOM 1265 O O . ASP A 1 157 ? -17.516 15.711 9.055 1 89.88 157 ASP A O 1
ATOM 1269 N N . TYR A 1 158 ? -19.156 14.383 8.211 1 89.25 158 TYR A N 1
ATOM 1270 C CA . TYR A 1 158 ? -18.969 14.898 6.852 1 89.25 158 TYR A CA 1
ATOM 1271 C C . TYR A 1 158 ? -19.359 16.359 6.77 1 89.25 158 TYR A C 1
ATOM 1273 O O . TYR A 1 158 ? -18.656 17.172 6.148 1 89.25 158 TYR A O 1
ATOM 1281 N N . CYS A 1 159 ? -20.406 16.688 7.379 1 90.38 159 CYS A N 1
ATOM 1282 C CA . CYS A 1 159 ? -20.859 18.062 7.379 1 90.38 159 CYS A CA 1
ATOM 1283 C C . CYS A 1 159 ? -19.859 18.984 8.07 1 90.38 159 CYS A C 1
ATOM 1285 O O . CYS A 1 159 ? -19.562 20.078 7.59 1 90.38 159 CYS A O 1
ATOM 1287 N N . LYS A 1 160 ? -19.391 18.531 9.219 1 89.56 160 LYS A N 1
ATOM 1288 C CA . LYS A 1 160 ? -18.391 19.281 9.953 1 89.56 160 LYS A CA 1
ATOM 1289 C C . LYS A 1 160 ? -17.156 19.562 9.086 1 89.56 160 LYS A C 1
ATOM 1291 O O . LYS A 1 160 ? -16.688 20.688 9.016 1 89.56 160 LYS A O 1
ATOM 1296 N N . THR A 1 161 ? -16.688 18.531 8.445 1 86.38 161 THR A N 1
ATOM 1297 C CA . THR A 1 161 ? -15.516 18.656 7.582 1 86.38 161 THR A CA 1
ATOM 1298 C C . THR A 1 161 ? -15.781 19.656 6.453 1 86.38 161 THR A C 1
ATOM 1300 O O . THR A 1 161 ? -14.922 20.469 6.125 1 86.38 161 THR A O 1
ATOM 1303 N N . PHE A 1 162 ? -16.844 19.547 5.855 1 88.19 162 PHE A N 1
ATOM 1304 C CA . PHE A 1 162 ? -17.234 20.453 4.777 1 88.19 162 PHE A CA 1
ATOM 1305 C C . PHE A 1 162 ? -17.297 21.891 5.273 1 88.19 162 PHE A C 1
ATOM 1307 O O . PHE A 1 162 ? -16.781 22.812 4.621 1 88.19 162 PHE A O 1
ATOM 1314 N N . MET A 1 163 ? -17.875 22.109 6.43 1 88.62 163 MET A N 1
ATOM 1315 C CA . MET A 1 163 ? -18.047 23.453 6.984 1 88.62 163 MET A CA 1
ATOM 1316 C C . MET A 1 163 ? -16.688 24.062 7.344 1 88.62 163 MET A C 1
ATOM 1318 O O . MET A 1 163 ? -16.469 25.266 7.137 1 88.62 163 MET A O 1
ATOM 1322 N N . ILE A 1 164 ? -15.852 23.25 7.91 1 87.62 164 ILE A N 1
ATOM 1323 C CA . ILE A 1 164 ? -14.516 23.734 8.258 1 87.62 164 ILE A CA 1
ATOM 1324 C C . ILE A 1 164 ? -13.789 24.188 6.996 1 87.62 164 ILE A C 1
ATOM 1326 O O . ILE A 1 164 ? -13.141 25.234 7 1 87.62 164 ILE A O 1
ATOM 1330 N N . GLU A 1 165 ? -14.07 23.516 5.91 1 81.06 165 GLU A N 1
ATOM 1331 C CA . GLU A 1 165 ? -13.43 23.859 4.645 1 81.06 165 GLU A CA 1
ATOM 1332 C C . GLU A 1 165 ? -14.008 25.156 4.082 1 81.06 165 GLU A C 1
ATOM 1334 O O . GLU A 1 165 ? -13.312 25.906 3.379 1 81.06 165 GLU A O 1
ATOM 1339 N N . CYS A 1 166 ? -15.188 25.438 4.391 1 82.38 166 CYS A N 1
ATOM 1340 C CA . CYS A 1 166 ? -15.859 26.594 3.811 1 82.38 166 CYS A CA 1
ATOM 1341 C C . CYS A 1 166 ? -15.766 27.797 4.734 1 82.38 166 CYS A C 1
ATOM 1343 O O . CYS A 1 166 ? -16.375 28.828 4.469 1 82.38 166 CYS A O 1
ATOM 1345 N N . LEU A 1 167 ? -15.023 27.672 5.738 1 87.69 167 LEU A N 1
ATOM 1346 C CA . LEU A 1 167 ? -14.93 28.766 6.691 1 87.69 167 LEU A CA 1
ATOM 1347 C C . LEU A 1 167 ? -14.289 29.984 6.043 1 87.69 167 LEU A C 1
ATOM 1349 O O . LEU A 1 167 ? -13.328 29.859 5.281 1 87.69 167 LEU A O 1
ATOM 1353 N N . SER A 1 168 ? -14.836 31.109 6.281 1 86.75 168 SER A N 1
ATOM 1354 C CA . SER A 1 168 ? -14.391 32.438 5.824 1 86.75 168 SER A CA 1
ATOM 1355 C C . SER A 1 168 ? -14.711 33.5 6.852 1 86.75 168 SER A C 1
ATOM 1357 O O . SER A 1 168 ? -15.484 33.281 7.781 1 86.75 168 SER A O 1
ATOM 1359 N N . PRO A 1 169 ? -14.078 34.656 6.797 1 90.88 169 PRO A N 1
ATOM 1360 C CA . PRO A 1 169 ? -14.359 35.719 7.75 1 90.88 169 PRO A CA 1
ATOM 1361 C C . PRO A 1 169 ? -15.82 36.156 7.727 1 90.88 169 PRO A C 1
ATOM 1363 O O . PRO A 1 169 ? -16.344 36.625 8.742 1 90.88 169 PRO A O 1
ATOM 1366 N N . SER A 1 170 ? -16.547 35.906 6.703 1 89.25 170 SER A N 1
ATOM 1367 C CA . SER A 1 170 ? -17.922 36.375 6.559 1 89.25 170 SER A CA 1
ATOM 1368 C C . SER A 1 170 ? -18.906 35.406 7.172 1 89.25 170 SER A C 1
ATOM 1370 O O . SER A 1 170 ? -20.062 35.75 7.434 1 89.25 170 SER A O 1
ATOM 1372 N N . ASN A 1 171 ? -18.422 34.188 7.43 1 90.06 171 ASN A N 1
ATOM 1373 C CA . ASN A 1 171 ? -19.391 33.188 7.91 1 90.06 171 ASN A CA 1
ATOM 1374 C C . ASN A 1 171 ? -18.938 32.531 9.211 1 90.06 171 ASN A C 1
ATOM 1376 O O . ASN A 1 171 ? -19.688 31.812 9.852 1 90.06 171 ASN A O 1
ATOM 1380 N N . CYS A 1 172 ? -17.75 32.781 9.648 1 93.62 172 CYS A N 1
ATOM 1381 C CA . CYS A 1 172 ? -17.156 32.031 10.766 1 93.62 172 CYS A CA 1
ATOM 1382 C C . CYS A 1 172 ? -17.922 32.281 12.055 1 93.62 172 CYS A C 1
ATOM 1384 O O . CYS A 1 172 ? -18.094 31.344 12.852 1 93.62 172 CYS A O 1
ATOM 1386 N N . LEU A 1 173 ? -18.406 33.469 12.258 1 94.12 173 LEU A N 1
ATOM 1387 C CA . LEU A 1 173 ? -19.156 33.75 13.477 1 94.12 173 LEU A CA 1
ATOM 1388 C C . LEU A 1 173 ? -20.5 33 13.469 1 94.12 173 LEU A C 1
ATOM 1390 O O . LEU A 1 173 ? -20.938 32.5 14.508 1 94.12 173 LEU A O 1
ATOM 1394 N N . GLY A 1 174 ? -21.188 32.906 12.32 1 90.56 174 GLY A N 1
ATOM 1395 C CA . GLY A 1 174 ? -22.406 32.125 12.195 1 90.56 174 GLY A CA 1
ATOM 1396 C C . GLY A 1 174 ? -22.203 30.656 12.43 1 90.56 174 GLY A C 1
ATOM 1397 O O . GLY A 1 174 ? -23 30 13.117 1 90.56 174 GLY A O 1
ATOM 1398 N N . VAL A 1 175 ? -21.172 30.203 11.836 1 92.56 175 VAL A N 1
ATOM 1399 C CA . VAL A 1 175 ? -20.844 28.781 12.008 1 92.56 175 VAL A CA 1
ATOM 1400 C C . VAL A 1 175 ? -20.516 28.516 13.477 1 92.56 175 VAL A C 1
ATOM 1402 O O . VAL A 1 175 ? -20.906 27.469 14.016 1 92.56 175 VAL A O 1
ATOM 1405 N N . MET A 1 176 ? -19.734 29.469 14.109 1 94.06 176 MET A N 1
ATOM 1406 C CA . MET A 1 176 ? -19.406 29.328 15.523 1 94.06 176 MET A CA 1
ATOM 1407 C C . MET A 1 176 ? -20.672 29.234 16.375 1 94.06 176 MET A C 1
ATOM 1409 O O . MET A 1 176 ? -20.75 28.406 17.281 1 94.06 176 MET A O 1
ATOM 1413 N N . HIS A 1 177 ? -21.719 30.016 16.062 1 91.69 177 HIS A N 1
ATOM 1414 C CA . HIS A 1 177 ? -22.984 30 16.766 1 91.69 177 HIS A CA 1
ATOM 1415 C C . HIS A 1 177 ? -23.719 28.688 16.547 1 91.69 177 HIS A C 1
ATOM 1417 O O . HIS A 1 177 ? -24.219 28.078 17.516 1 91.69 177 HIS A O 1
ATOM 1423 N N . LEU A 1 178 ? -23.781 28.281 15.305 1 90 178 LEU A N 1
ATOM 1424 C CA . LEU A 1 178 ? -24.422 27.016 14.961 1 90 178 LEU A CA 1
ATOM 1425 C C . LEU A 1 178 ? -23.75 25.844 15.695 1 90 178 LEU A C 1
ATOM 1427 O O . LEU A 1 178 ? -24.438 25 16.266 1 90 178 LEU A O 1
ATOM 1431 N N . ALA A 1 179 ? -22.438 25.812 15.648 1 92.44 179 ALA A N 1
ATOM 1432 C CA . ALA A 1 179 ? -21.672 24.75 16.297 1 92.44 179 ALA A CA 1
ATOM 1433 C C . ALA A 1 179 ? -21.938 24.734 17.797 1 92.44 179 ALA A C 1
ATOM 1435 O O . ALA A 1 179 ? -22.031 23.656 18.406 1 92.44 179 ALA A O 1
ATOM 1436 N N . GLY A 1 180 ? -22.062 25.922 18.391 1 90.69 180 GLY A N 1
ATOM 1437 C CA . GLY A 1 180 ? -22.375 26 19.797 1 90.69 180 GLY A CA 1
ATOM 1438 C C . GLY A 1 180 ? -23.75 25.469 20.156 1 90.69 180 GLY A C 1
ATOM 1439 O O . GLY A 1 180 ? -23.906 24.766 21.156 1 90.69 180 GLY A O 1
ATOM 1440 N N . SER A 1 181 ? -24.812 25.688 19.328 1 89.19 181 SER A N 1
ATOM 1441 C CA . SER A 1 181 ? -26.188 25.25 19.562 1 89.19 181 SER A CA 1
ATOM 1442 C C . SER A 1 181 ? -26.328 23.75 19.438 1 89.19 181 SER A C 1
ATOM 1444 O O . SER A 1 181 ? -27.203 23.141 20.047 1 89.19 181 SER A O 1
ATOM 1446 N N . LEU A 1 182 ? -25.484 23.156 18.656 1 89.25 182 LEU A N 1
ATOM 1447 C CA . LEU A 1 182 ? -25.562 21.719 18.391 1 89.25 182 LEU A CA 1
ATOM 1448 C C . LEU A 1 182 ? -24.484 20.953 19.156 1 89.25 182 LEU A C 1
ATOM 1450 O O . LEU A 1 182 ? -24.297 19.766 18.938 1 89.25 182 LEU A O 1
ATOM 1454 N N . ASP A 1 183 ? -23.656 21.688 19.984 1 88.88 183 ASP A N 1
ATOM 1455 C CA . ASP A 1 183 ? -22.609 21.109 20.828 1 88.88 183 ASP A CA 1
ATOM 1456 C C . ASP A 1 183 ? -21.547 20.422 19.984 1 88.88 183 ASP A C 1
ATOM 1458 O O . ASP A 1 183 ? -21.156 19.281 20.266 1 88.88 183 ASP A O 1
ATOM 1462 N N . MET A 1 184 ? -21.25 21.016 18.859 1 90.94 184 MET A N 1
ATOM 1463 C CA . MET A 1 184 ? -20.156 20.547 18.016 1 90.94 184 MET A CA 1
ATOM 1464 C C . MET A 1 184 ? -18.844 21.25 18.375 1 90.94 184 MET A C 1
ATOM 1466 O O . MET A 1 184 ? -18.438 22.203 17.703 1 90.94 184 MET A O 1
ATOM 1470 N N . THR A 1 185 ? -18.109 20.75 19.25 1 91.25 185 THR A N 1
ATOM 1471 C CA . THR A 1 185 ? -16.984 21.422 19.906 1 91.25 185 THR A CA 1
ATOM 1472 C C . THR A 1 185 ? -15.844 21.641 18.922 1 91.25 185 THR A C 1
ATOM 1474 O O . THR A 1 185 ? -15.242 22.719 18.891 1 91.25 185 THR A O 1
ATOM 1477 N N . SER A 1 186 ? -15.578 20.625 18.141 1 90.06 186 SER A N 1
ATOM 1478 C CA . SER A 1 186 ? -14.469 20.734 17.203 1 90.06 186 SER A CA 1
ATOM 1479 C C . SER A 1 186 ? -14.742 21.812 16.156 1 90.06 186 SER A C 1
ATOM 1481 O O . SER A 1 186 ? -13.852 22.594 15.805 1 90.06 186 SER A O 1
ATOM 1483 N N . LEU A 1 187 ? -15.938 21.812 15.633 1 91.25 187 LEU A N 1
ATOM 1484 C CA . LEU A 1 187 ? -16.312 22.828 14.648 1 91.25 187 LEU A CA 1
ATOM 1485 C C . LEU A 1 187 ? -16.312 24.219 15.273 1 91.25 187 LEU A C 1
ATOM 1487 O O . LEU A 1 187 ? -15.875 25.188 14.633 1 91.25 187 LEU A O 1
ATOM 1491 N N . LYS A 1 188 ? -16.734 24.344 16.484 1 93.88 188 LYS A N 1
ATOM 1492 C CA . LYS A 1 188 ? -16.719 25.609 17.203 1 93.88 188 LYS A CA 1
ATOM 1493 C C . LYS A 1 188 ? -15.305 26.141 17.375 1 93.88 188 LYS A C 1
ATOM 1495 O O . LYS A 1 188 ? -15.055 27.328 17.172 1 93.88 188 LYS A O 1
ATOM 1500 N N . ARG A 1 189 ? -14.477 25.281 17.703 1 92 189 ARG A N 1
ATOM 1501 C CA . ARG A 1 189 ? -13.078 25.656 17.891 1 92 189 ARG A CA 1
ATOM 1502 C C . ARG A 1 189 ? -12.461 26.156 16.594 1 92 189 ARG A C 1
ATOM 1504 O O . ARG A 1 189 ? -11.758 27.172 16.594 1 92 189 ARG A O 1
ATOM 1511 N N . GLU A 1 190 ? -12.711 25.469 15.523 1 91.38 190 GLU A N 1
ATOM 1512 C CA . GLU A 1 190 ? -12.156 25.859 14.234 1 91.38 190 GLU A CA 1
ATOM 1513 C C . GLU A 1 190 ? -12.734 27.188 13.766 1 91.38 190 GLU A C 1
ATOM 1515 O O . GLU A 1 190 ? -12.023 28 13.156 1 91.38 190 GLU A O 1
ATOM 1520 N N . ALA A 1 191 ? -13.992 27.297 13.953 1 93.69 191 ALA A N 1
ATOM 1521 C CA . ALA A 1 191 ? -14.625 28.562 13.594 1 93.69 191 ALA A CA 1
ATOM 1522 C C . ALA A 1 191 ? -14.055 29.719 14.406 1 93.69 191 ALA A C 1
ATOM 1524 O O . ALA A 1 191 ? -13.812 30.797 13.867 1 93.69 191 ALA A O 1
ATOM 1525 N N . ARG A 1 192 ? -13.805 29.531 15.656 1 94.12 192 ARG A N 1
ATOM 1526 C CA . ARG A 1 192 ? -13.188 30.547 16.5 1 94.12 192 ARG A CA 1
ATOM 1527 C C . ARG A 1 192 ? -11.773 30.875 16.031 1 94.12 192 ARG A C 1
ATOM 1529 O O . ARG A 1 192 ? -11.383 32.031 15.977 1 94.12 192 ARG A O 1
ATOM 1536 N N . TYR A 1 193 ? -11.102 29.859 15.734 1 91.69 193 TYR A N 1
ATOM 1537 C CA . TYR A 1 193 ? -9.742 30.062 15.234 1 91.69 193 TYR A CA 1
ATOM 1538 C C . TYR A 1 193 ? -9.742 30.922 13.977 1 91.69 193 TYR A C 1
ATOM 1540 O O . TYR A 1 193 ? -8.898 31.797 13.828 1 91.69 193 TYR A O 1
ATOM 1548 N N . GLU A 1 194 ? -10.68 30.609 13.102 1 92.12 194 GLU A N 1
ATOM 1549 C CA . GLU A 1 194 ? -10.805 31.422 11.898 1 92.12 194 GLU A CA 1
ATOM 1550 C C . GLU A 1 194 ? -11.102 32.875 12.25 1 92.12 194 GLU A C 1
ATOM 1552 O O . GLU A 1 194 ? -10.539 33.781 11.641 1 92.12 194 GLU A O 1
ATOM 1557 N N . ALA A 1 195 ? -11.953 33.094 13.172 1 94.38 195 ALA A N 1
ATOM 1558 C CA . ALA A 1 195 ? -12.32 34.438 13.602 1 94.38 195 ALA A CA 1
ATOM 1559 C C . ALA A 1 195 ? -11.117 35.156 14.188 1 94.38 195 ALA A C 1
ATOM 1561 O O . ALA A 1 195 ? -10.906 36.344 13.906 1 94.38 195 ALA A O 1
ATOM 1562 N N . LEU A 1 196 ? -10.32 34.469 14.938 1 92.44 196 LEU A N 1
ATOM 1563 C CA . LEU A 1 196 ? -9.156 35.062 15.602 1 92.44 196 LEU A CA 1
ATOM 1564 C C . LEU A 1 196 ? -8.039 35.312 14.602 1 92.44 196 LEU A C 1
ATOM 1566 O O . LEU A 1 196 ? -7.379 36.344 14.648 1 92.44 196 LEU A O 1
ATOM 1570 N N . SER A 1 197 ? -7.836 34.375 13.695 1 89.62 197 SER A N 1
ATOM 1571 C CA . SER A 1 197 ? -6.727 34.469 12.75 1 89.62 197 SER A CA 1
ATOM 1572 C C . SER A 1 197 ? -6.953 35.562 11.719 1 89.62 197 SER A C 1
ATOM 1574 O O . SER A 1 197 ? -6 36.156 11.211 1 89.62 197 SER A O 1
ATOM 1576 N N . ARG A 1 198 ? -8.195 35.844 11.391 1 92.5 198 ARG A N 1
ATOM 1577 C CA . ARG A 1 198 ? -8.539 36.875 10.414 1 92.5 198 ARG A CA 1
ATOM 1578 C C . ARG A 1 198 ? -9.469 37.906 11.016 1 92.5 198 ARG A C 1
ATOM 1580 O O . ARG A 1 198 ? -10.477 38.281 10.406 1 92.5 198 ARG A O 1
ATOM 1587 N N . PHE A 1 199 ? -9.078 38.281 12.18 1 93.44 199 PHE A N 1
ATOM 1588 C CA . PHE A 1 199 ? -9.922 39.188 12.984 1 93.44 199 PHE A CA 1
ATOM 1589 C C . PHE A 1 199 ? -10.141 40.5 12.273 1 93.44 199 PHE A C 1
ATOM 1591 O O . PHE A 1 199 ? -11.234 41.062 12.336 1 93.44 199 PHE A O 1
ATOM 1598 N N . ALA A 1 200 ? -9.078 41.031 11.562 1 89.12 200 ALA A N 1
ATOM 1599 C CA . ALA A 1 200 ? -9.18 42.312 10.883 1 89.12 200 ALA A CA 1
ATOM 1600 C C . ALA A 1 200 ? -10.312 42.312 9.859 1 89.12 200 ALA A C 1
ATOM 1602 O O . ALA A 1 200 ? -11.016 43.312 9.695 1 89.12 200 ALA A O 1
ATOM 1603 N N . GLU A 1 201 ? -10.594 41.219 9.234 1 92.5 201 GLU A N 1
ATOM 1604 C CA . GLU A 1 201 ? -11.664 41.094 8.25 1 92.5 201 GLU A CA 1
ATOM 1605 C C . GLU A 1 201 ? -13 40.781 8.922 1 92.5 201 GLU A C 1
ATOM 1607 O O . GLU A 1 201 ? -14.039 41.281 8.484 1 92.5 201 GLU A O 1
ATOM 1612 N N . VAL A 1 202 ? -12.961 40 9.961 1 94.94 202 VAL A N 1
ATOM 1613 C CA . VAL A 1 202 ? -14.164 39.562 10.672 1 94.94 202 VAL A CA 1
ATOM 1614 C C . VAL A 1 202 ? -14.859 40.812 11.273 1 94.94 202 VAL A C 1
ATOM 1616 O O . VAL A 1 202 ? -16.094 40.906 11.242 1 94.94 202 VAL A O 1
ATOM 1619 N N . VAL A 1 203 ? -14.055 41.75 11.766 1 94.38 203 VAL A N 1
ATOM 1620 C CA . VAL A 1 203 ? -14.578 42.938 12.445 1 94.38 203 VAL A CA 1
ATOM 1621 C C . VAL A 1 203 ? -15.375 43.781 11.453 1 94.38 203 VAL A C 1
ATOM 1623 O O . VAL A 1 203 ? -16.266 44.562 11.859 1 94.38 203 VAL A O 1
ATOM 1626 N N . GLN A 1 204 ? -15.148 43.594 10.203 1 91.5 204 GLN A N 1
ATOM 1627 C CA . GLN A 1 204 ? -15.82 44.406 9.18 1 91.5 204 GLN A CA 1
ATOM 1628 C C . GLN A 1 204 ? -17.172 43.812 8.797 1 91.5 204 GLN A C 1
ATOM 1630 O O . GLN A 1 204 ? -17.953 44.438 8.102 1 91.5 204 GLN A O 1
ATOM 1635 N N . THR A 1 205 ? -17.469 42.688 9.289 1 91.25 205 THR A N 1
ATOM 1636 C CA . THR A 1 205 ? -18.688 42 8.914 1 91.25 205 THR A CA 1
ATOM 1637 C C . THR A 1 205 ? -19.859 42.438 9.805 1 91.25 205 THR A C 1
ATOM 1639 O O . THR A 1 205 ? -19.641 42.938 10.906 1 91.25 205 THR A O 1
ATOM 1642 N N . GLU A 1 206 ? -21.109 42.25 9.32 1 90.31 206 GLU A N 1
ATOM 1643 C CA . GLU A 1 206 ? -22.312 42.594 10.086 1 90.31 206 GLU A CA 1
ATOM 1644 C C . GLU A 1 206 ? -22.5 41.625 11.258 1 90.31 206 GLU A C 1
ATOM 1646 O O . GLU A 1 206 ? -23.031 42.031 12.305 1 90.31 206 GLU A O 1
ATOM 1651 N N . GLU A 1 207 ? -22 40.5 11.031 1 91.5 207 GLU A N 1
ATOM 1652 C CA . GLU A 1 207 ? -22.141 39.469 12.07 1 91.5 207 GLU A CA 1
ATOM 1653 C C . GLU A 1 207 ? -21.375 39.875 13.336 1 91.5 207 GLU A C 1
ATOM 1655 O O . GLU A 1 207 ? -21.812 39.594 14.445 1 91.5 207 GLU A O 1
ATOM 1660 N N . PHE A 1 208 ? -20.328 40.562 13.07 1 94.88 208 PHE A N 1
ATOM 1661 C CA . PHE A 1 208 ? -19.531 41.031 14.203 1 94.88 208 PHE A CA 1
ATOM 1662 C C . PHE A 1 208 ? -20.312 42.062 15.023 1 94.88 208 PHE A C 1
ATOM 1664 O O . PHE A 1 208 ? -20.297 42 16.266 1 94.88 208 PHE A O 1
ATOM 1671 N N . LEU A 1 209 ? -21.031 42.906 14.367 1 93.44 209 LEU A N 1
ATOM 1672 C CA . LEU A 1 209 ? -21.781 43.969 15.031 1 93.44 209 LEU A CA 1
ATOM 1673 C C . LEU A 1 209 ? -22.922 43.406 15.852 1 93.44 209 LEU A C 1
ATOM 1675 O O . LEU A 1 209 ? -23.359 44.031 16.828 1 93.44 209 LEU A O 1
ATOM 1679 N N . CYS A 1 210 ? -23.328 42.188 15.461 1 92.25 210 CYS A N 1
ATOM 1680 C CA . CYS A 1 210 ? -24.484 41.594 16.109 1 92.25 210 CYS A CA 1
ATOM 1681 C C . CYS A 1 210 ? -24.062 40.656 17.234 1 92.25 210 CYS A C 1
ATOM 1683 O O . CYS A 1 210 ? -24.906 40.062 17.891 1 92.25 210 CYS A O 1
ATOM 1685 N N . LEU A 1 211 ? -22.828 40.656 17.516 1 93.88 211 LEU A N 1
ATOM 1686 C CA . LEU A 1 211 ? -22.344 39.75 18.547 1 93.88 211 LEU A CA 1
ATOM 1687 C C . LEU A 1 211 ? -22.844 40.188 19.922 1 93.88 211 LEU A C 1
ATOM 1689 O O . LEU A 1 211 ? -22.969 41.375 20.203 1 93.88 211 LEU A O 1
ATOM 1693 N N . SER A 1 212 ? -23.172 39.188 20.703 1 92.62 212 SER A N 1
ATOM 1694 C CA . SER A 1 212 ? -23.438 39.5 22.109 1 92.62 212 SER A CA 1
ATOM 1695 C C . SER A 1 212 ? -22.156 39.844 22.859 1 92.62 212 SER A C 1
ATOM 1697 O O . SER A 1 212 ? -21.047 39.562 22.375 1 92.62 212 SER A O 1
ATOM 1699 N N . ALA A 1 213 ? -22.281 40.438 24 1 93.5 213 ALA A N 1
ATOM 1700 C CA . ALA A 1 213 ? -21.141 40.812 24.812 1 93.5 213 ALA A CA 1
ATOM 1701 C C . ALA A 1 213 ? -20.344 39.594 25.25 1 93.5 213 ALA A C 1
ATOM 1703 O O . ALA A 1 213 ? -19.109 39.625 25.312 1 93.5 213 ALA A O 1
ATOM 1704 N N . GLU A 1 214 ? -21.078 38.562 25.469 1 92.75 214 GLU A N 1
ATOM 1705 C CA . GLU A 1 214 ? -20.438 37.312 25.922 1 92.75 214 GLU A CA 1
ATOM 1706 C C . GLU A 1 214 ? -19.547 36.719 24.844 1 92.75 214 GLU A C 1
ATOM 1708 O O . GLU A 1 214 ? -18.438 36.281 25.141 1 92.75 214 GLU A O 1
ATOM 1713 N N . VAL A 1 215 ? -20.031 36.75 23.594 1 94 215 VAL A N 1
ATOM 1714 C CA . VAL A 1 215 ? -19.281 36.156 22.5 1 94 215 VAL A CA 1
ATOM 1715 C C . VAL A 1 215 ? -18.078 37.031 22.156 1 94 215 VAL A C 1
ATOM 1717 O O . VAL A 1 215 ? -17 36.531 21.844 1 94 215 VAL A O 1
ATOM 1720 N N . LEU A 1 216 ? -18.297 38.344 22.203 1 95.25 216 LEU A N 1
ATOM 1721 C CA . LEU A 1 216 ? -17.188 39.281 21.969 1 95.25 216 LEU A CA 1
ATOM 1722 C C . LEU A 1 216 ? -16.078 39.062 22.984 1 95.25 216 LEU A C 1
ATOM 1724 O O . LEU A 1 216 ? -14.898 39.031 22.641 1 95.25 216 LEU A O 1
ATOM 1728 N N . LEU A 1 217 ? -16.484 38.938 24.25 1 94.25 217 LEU A N 1
ATOM 1729 C CA . LEU A 1 217 ? -15.508 38.719 25.312 1 94.25 217 LEU A CA 1
ATOM 1730 C C . LEU A 1 217 ? -14.766 37.406 25.094 1 94.25 217 LEU A C 1
ATOM 1732 O O . LEU A 1 217 ? -13.555 37.312 25.328 1 94.25 217 LEU A O 1
ATOM 1736 N N . TYR A 1 218 ? -15.547 36.5 24.609 1 93.69 218 TYR A N 1
ATOM 1737 C CA . TYR A 1 218 ? -15 35.156 24.328 1 93.69 218 TYR A CA 1
ATOM 1738 C C . TYR A 1 218 ? -13.906 35.25 23.266 1 93.69 218 TYR A C 1
ATOM 1740 O O . TYR A 1 218 ? -12.922 34.5 23.328 1 93.69 218 TYR A O 1
ATOM 1748 N N . LEU A 1 219 ? -13.969 36.125 22.328 1 94.88 219 LEU A N 1
ATOM 1749 C CA . LEU A 1 219 ? -12.961 36.312 21.281 1 94.88 219 LEU A CA 1
ATOM 1750 C C . LEU A 1 219 ? -11.789 37.125 21.812 1 94.88 219 LEU A C 1
ATOM 1752 O O . LEU A 1 219 ? -10.625 36.75 21.609 1 94.88 219 LEU A O 1
ATOM 1756 N N . LEU A 1 220 ? -12.07 38.188 22.578 1 93.88 220 LEU A N 1
ATOM 1757 C CA . LEU A 1 220 ? -11.062 39.156 23 1 93.88 220 LEU A CA 1
ATOM 1758 C C . LEU A 1 220 ? -10.18 38.594 24.094 1 93.88 220 LEU A C 1
ATOM 1760 O O . LEU A 1 220 ? -9.07 39.062 24.328 1 93.88 220 LEU A O 1
ATOM 1764 N N . GLU A 1 221 ? -10.648 37.594 24.781 1 91.62 221 GLU A N 1
ATOM 1765 C CA . GLU A 1 221 ? -9.883 36.969 25.875 1 91.62 221 GLU A CA 1
ATOM 1766 C C . GLU A 1 221 ? -8.703 36.188 25.344 1 91.62 221 GLU A C 1
ATOM 1768 O O . GLU A 1 221 ? -7.746 35.906 26.062 1 91.62 221 GLU A O 1
ATOM 1773 N N . ASP A 1 222 ? -8.82 35.875 24.062 1 91.31 222 ASP A N 1
ATOM 1774 C CA . ASP A 1 222 ? -7.781 35.031 23.484 1 91.31 222 ASP A CA 1
ATOM 1775 C C . ASP A 1 222 ? -6.539 35.875 23.141 1 91.31 222 ASP A C 1
ATOM 1777 O O . ASP A 1 222 ? -6.633 36.906 22.469 1 91.31 222 ASP A O 1
ATOM 1781 N N . ASP A 1 223 ? -5.398 35.406 23.547 1 88 223 ASP A N 1
ATOM 1782 C CA . ASP A 1 223 ? -4.137 36.125 23.328 1 88 223 ASP A CA 1
ATOM 1783 C C . ASP A 1 223 ? -3.631 35.906 21.906 1 88 223 ASP A C 1
ATOM 1785 O O . ASP A 1 223 ? -2.73 36.594 21.438 1 88 223 ASP A O 1
ATOM 1789 N N . GLU A 1 224 ? -4.297 35.031 21.203 1 85.31 224 GLU A N 1
ATOM 1790 C CA . GLU A 1 224 ? -3.785 34.688 19.891 1 85.31 224 GLU A CA 1
ATOM 1791 C C . GLU A 1 224 ? -4.566 35.375 18.781 1 85.31 224 GLU A C 1
ATOM 1793 O O . GLU A 1 224 ? -4.48 35 17.609 1 85.31 224 GLU A O 1
ATOM 1798 N N . ILE A 1 225 ? -5.352 36.375 19.203 1 90.88 225 ILE A N 1
ATOM 1799 C CA . ILE A 1 225 ? -6.059 37.156 18.203 1 90.88 225 ILE A CA 1
ATOM 1800 C C . ILE A 1 225 ? -5.051 37.812 17.25 1 90.88 225 ILE A C 1
ATOM 1802 O O . ILE A 1 225 ? -4.102 38.438 17.703 1 90.88 225 ILE A O 1
ATOM 1806 N N . HIS A 1 226 ? -5.195 37.562 15.992 1 87.19 226 HIS A N 1
ATOM 1807 C CA . HIS A 1 226 ? -4.258 38.125 15.023 1 87.19 226 HIS A CA 1
ATOM 1808 C C . HIS A 1 226 ? -4.629 39.562 14.664 1 87.19 226 HIS A C 1
ATOM 1810 O O . HIS A 1 226 ? -5.621 39.781 13.969 1 87.19 226 HIS A O 1
ATOM 1816 N N . VAL A 1 227 ? -3.93 40.438 15.141 1 85.81 227 VAL A N 1
ATOM 1817 C CA . VAL A 1 227 ? -4.082 41.844 14.836 1 85.81 227 VAL A CA 1
ATOM 1818 C C . VAL A 1 227 ? -2.711 42.5 14.609 1 85.81 227 VAL A C 1
ATOM 1820 O O . VAL A 1 227 ? -1.692 41.938 15.047 1 85.81 227 VAL A O 1
ATOM 1823 N N . THR A 1 228 ? -2.693 43.562 13.828 1 77.19 228 THR A N 1
ATOM 1824 C CA . THR A 1 228 ? -1.445 44.281 13.602 1 77.19 228 THR A CA 1
ATOM 1825 C C . THR A 1 228 ? -1.026 45.062 14.859 1 77.19 228 THR A C 1
ATOM 1827 O O . THR A 1 228 ? 0.161 45.125 15.188 1 77.19 228 THR A O 1
ATOM 1830 N N . ASP A 1 229 ? -1.951 45.688 15.438 1 83.12 229 ASP A N 1
ATOM 1831 C CA . ASP A 1 229 ? -1.778 46.438 16.672 1 83.12 229 ASP A CA 1
ATOM 1832 C C . ASP A 1 229 ? -3.029 46.375 17.547 1 83.12 229 ASP A C 1
ATOM 1834 O O . ASP A 1 229 ? -4.109 46.031 17.062 1 83.12 229 ASP A O 1
ATOM 1838 N N . GLU A 1 230 ? -2.77 46.656 18.828 1 90.25 230 GLU A N 1
ATOM 1839 C CA . GLU A 1 230 ? -3.889 46.625 19.766 1 90.25 230 GLU A CA 1
ATOM 1840 C C . GLU A 1 230 ? -4.918 47.688 19.438 1 90.25 230 GLU A C 1
ATOM 1842 O O . GLU A 1 230 ? -6.066 47.625 19.875 1 90.25 230 GLU A O 1
ATOM 1847 N N . ASP A 1 231 ? -4.504 48.625 18.641 1 90.38 231 ASP A N 1
ATOM 1848 C CA . ASP A 1 231 ? -5.438 49.656 18.203 1 90.38 231 ASP A CA 1
ATOM 1849 C C . ASP A 1 231 ? -6.613 49.062 17.453 1 90.38 231 ASP A C 1
ATOM 1851 O O . ASP A 1 231 ? -7.742 49.562 17.547 1 90.38 231 ASP A O 1
ATOM 1855 N N . ASP A 1 232 ? -6.281 48.062 16.688 1 91 232 ASP A N 1
ATOM 1856 C CA . ASP A 1 232 ? -7.312 47.406 15.883 1 91 232 ASP A CA 1
ATOM 1857 C C . ASP A 1 232 ? -8.414 46.844 16.781 1 91 232 ASP A C 1
ATOM 1859 O O . ASP A 1 232 ? -9.594 46.906 16.422 1 91 232 ASP A O 1
ATOM 1863 N N . ILE A 1 233 ? -8.062 46.312 17.938 1 94.31 233 ILE A N 1
ATOM 1864 C CA . ILE A 1 233 ? -9.031 45.75 18.875 1 94.31 233 ILE A CA 1
ATOM 1865 C C . ILE A 1 233 ? -9.883 46.844 19.484 1 94.31 233 ILE A C 1
ATOM 1867 O O . ILE A 1 233 ? -11.109 46.75 19.531 1 94.31 233 ILE A O 1
ATOM 1871 N N . ALA A 1 234 ? -9.188 47.906 19.953 1 94.31 234 ALA A N 1
ATOM 1872 C CA . ALA A 1 234 ? -9.906 49.031 20.547 1 94.31 234 ALA A CA 1
ATOM 1873 C C . ALA A 1 234 ? -10.891 49.625 19.547 1 94.31 234 ALA A C 1
ATOM 1875 O O . ALA A 1 234 ? -12.039 49.906 19.891 1 94.31 234 ALA A O 1
ATOM 1876 N N . ASN A 1 235 ? -10.438 49.781 18.359 1 93.88 235 ASN A N 1
ATOM 1877 C CA . ASN A 1 235 ? -11.305 50.344 17.312 1 93.88 235 ASN A CA 1
ATOM 1878 C C . ASN A 1 235 ? -12.484 49.406 17.031 1 93.88 235 ASN A C 1
ATOM 1880 O O . ASN A 1 235 ? -13.594 49.875 16.781 1 93.88 235 ASN A O 1
ATOM 1884 N N . ALA A 1 236 ? -12.234 48.156 17 1 95.25 236 ALA A N 1
ATOM 1885 C CA . ALA A 1 236 ? -13.297 47.156 16.797 1 95.25 236 ALA A CA 1
ATOM 1886 C C . ALA A 1 236 ? -14.352 47.281 17.906 1 95.25 236 ALA A C 1
ATOM 1888 O O . ALA A 1 236 ? -15.555 47.219 17.625 1 95.25 236 ALA A O 1
ATOM 1889 N N . VAL A 1 237 ? -13.906 47.438 19.156 1 95.56 237 VAL A N 1
ATOM 1890 C CA . VAL A 1 237 ? -14.812 47.562 20.297 1 95.56 237 VAL A CA 1
ATOM 1891 C C . VAL A 1 237 ? -15.625 48.844 20.188 1 95.56 237 VAL A C 1
ATOM 1893 O O . VAL A 1 237 ? -16.828 48.844 20.453 1 95.56 237 VAL A O 1
ATOM 1896 N N . ILE A 1 238 ? -14.969 49.875 19.781 1 94 238 ILE A N 1
ATOM 1897 C CA . ILE A 1 238 ? -15.656 51.156 19.594 1 94 238 ILE A CA 1
ATOM 1898 C C . ILE A 1 238 ? -16.766 51 18.547 1 94 238 ILE A C 1
ATOM 1900 O O . ILE A 1 238 ? -17.891 51.438 18.766 1 94 238 ILE A O 1
ATOM 1904 N N . ARG A 1 239 ? -16.484 50.344 17.453 1 93.62 239 ARG A N 1
ATOM 1905 C CA . ARG A 1 239 ? -17.469 50.094 16.406 1 93.62 239 ARG A CA 1
ATOM 1906 C C . ARG A 1 239 ? -18.609 49.219 16.922 1 93.62 239 ARG A C 1
ATOM 1908 O O . ARG A 1 239 ? -19.781 49.469 16.641 1 93.62 239 ARG A O 1
ATOM 1915 N N . TRP A 1 240 ? -18.266 48.219 17.641 1 95.25 240 TRP A N 1
ATOM 1916 C CA . TRP A 1 240 ? -19.234 47.312 18.234 1 95.25 240 TRP A CA 1
ATOM 1917 C C . TRP A 1 240 ? -20.156 48.031 19.203 1 95.25 240 TRP A C 1
ATOM 1919 O O . TRP A 1 240 ? -21.375 47.844 19.188 1 95.25 240 TRP A O 1
ATOM 1929 N N . LEU A 1 241 ? -19.609 48.906 20.062 1 93.06 241 LEU A N 1
ATOM 1930 C CA . LEU A 1 241 ? -20.375 49.719 21.016 1 93.06 241 LEU A CA 1
ATOM 1931 C C . LEU A 1 241 ? -21.344 50.656 20.281 1 93.06 241 LEU A C 1
ATOM 1933 O O . LEU A 1 241 ? -22.484 50.844 20.734 1 93.06 241 LEU A O 1
ATOM 1937 N N . GLY A 1 242 ? -20.891 51.156 19.203 1 90.81 242 GLY A N 1
ATOM 1938 C CA . GLY A 1 242 ? -21.672 52.125 18.453 1 90.81 242 GLY A CA 1
ATOM 1939 C C . GLY A 1 242 ? -22.922 51.531 17.812 1 90.81 242 GLY A C 1
ATOM 1940 O O . GLY A 1 242 ? -23.891 52.219 17.578 1 90.81 242 GLY A O 1
ATOM 1941 N N . HIS A 1 243 ? -22.938 50.25 17.531 1 91.44 243 HIS A N 1
ATOM 1942 C CA . HIS A 1 243 ? -24.047 49.594 16.859 1 91.44 243 HIS A CA 1
ATOM 1943 C C . HIS A 1 243 ? -25.25 49.438 17.781 1 91.44 243 HIS A C 1
ATOM 1945 O O . HIS A 1 243 ? -26.406 49.5 17.328 1 91.44 243 HIS A O 1
ATOM 1951 N N . ASN A 1 244 ? -25.031 49.219 19.078 1 89.81 244 ASN A N 1
ATOM 1952 C CA . ASN A 1 244 ? -26.078 49.156 20.078 1 89.81 244 ASN A CA 1
ATOM 1953 C C . ASN A 1 244 ? -25.578 49.688 21.422 1 89.81 244 ASN A C 1
ATOM 1955 O O . ASN A 1 244 ? -25.266 48.906 22.328 1 89.81 244 ASN A O 1
ATOM 1959 N N . VAL A 1 245 ? -25.734 50.906 21.656 1 87.81 245 VAL A N 1
ATOM 1960 C CA . VAL A 1 245 ? -25.125 51.625 22.781 1 87.81 245 VAL A CA 1
ATOM 1961 C C . VAL A 1 245 ? -25.859 51.25 24.062 1 87.81 245 VAL A C 1
ATOM 1963 O O . VAL A 1 245 ? -25.234 50.969 25.094 1 87.81 245 VAL A O 1
ATOM 1966 N N . GLU A 1 246 ? -27.047 51.188 24.016 1 87.19 246 GLU A N 1
ATOM 1967 C CA . GLU A 1 246 ? -27.875 51.031 25.219 1 87.19 246 GLU A CA 1
ATOM 1968 C C . GLU A 1 246 ? -27.703 49.625 25.828 1 87.19 246 GLU A C 1
ATOM 1970 O O . GLU A 1 246 ? -27.547 49.5 27.047 1 87.19 246 GLU A O 1
ATOM 1975 N N . SER A 1 247 ? -27.656 48.688 24.969 1 88 247 SER A N 1
ATOM 1976 C CA . SER A 1 247 ? -27.625 47.312 25.469 1 88 247 SER A CA 1
ATOM 1977 C C . SER A 1 247 ? -26.203 46.906 25.859 1 88 247 SER A C 1
ATOM 1979 O O . SER A 1 247 ? -26.016 45.969 26.641 1 88 247 SER A O 1
ATOM 1981 N N . ARG A 1 248 ? -25.203 47.688 25.438 1 90.62 248 ARG A N 1
ATOM 1982 C CA . ARG A 1 248 ? -23.844 47.219 25.578 1 90.62 248 ARG A CA 1
ATOM 1983 C C . ARG A 1 248 ? -23.062 48.062 26.594 1 90.62 248 ARG A C 1
ATOM 1985 O O . ARG A 1 248 ? -21.891 47.812 26.859 1 90.62 248 ARG A O 1
ATOM 1992 N N . LYS A 1 249 ? -23.734 48.969 27.234 1 88.75 249 LYS A N 1
ATOM 1993 C CA . LYS A 1 249 ? -23.094 49.906 28.172 1 88.75 249 LYS A CA 1
ATOM 1994 C C . LYS A 1 249 ? -22.562 49.156 29.406 1 88.75 249 LYS A C 1
ATOM 1996 O O . LYS A 1 249 ? -21.5 49.5 29.922 1 88.75 249 LYS A O 1
ATOM 2001 N N . SER A 1 250 ? -23.281 48.188 29.781 1 89.56 250 SER A N 1
ATOM 2002 C CA . SER A 1 250 ? -22.922 47.469 31.016 1 89.56 250 SER A CA 1
ATOM 2003 C C . SER A 1 250 ? -21.75 46.531 30.781 1 89.56 250 SER A C 1
ATOM 2005 O O . SER A 1 250 ? -21.078 46.125 31.734 1 89.56 250 SER A O 1
ATOM 2007 N N . ALA A 1 251 ? -21.469 46.281 29.547 1 92.19 251 ALA A N 1
ATOM 2008 C CA . ALA A 1 251 ? -20.453 45.281 29.234 1 92.19 251 ALA A CA 1
ATOM 2009 C C . ALA A 1 251 ? -19.078 45.938 29.062 1 92.19 251 ALA A C 1
ATOM 2011 O O . ALA A 1 251 ? -18.062 45.25 29.094 1 92.19 251 ALA A O 1
ATOM 2012 N N . LEU A 1 252 ? -18.969 47.219 28.938 1 92.12 252 LEU A N 1
ATOM 2013 C CA . LEU A 1 252 ? -17.75 47.906 28.547 1 92.12 252 LEU A CA 1
ATOM 2014 C C . LEU A 1 252 ? -16.656 47.719 29.594 1 92.12 252 LEU A C 1
ATOM 2016 O O . LEU A 1 252 ? -15.5 47.469 29.25 1 92.12 252 LEU A O 1
ATOM 2020 N N . PRO A 1 253 ? -17 47.781 30.922 1 92.06 253 PRO A N 1
ATOM 2021 C CA . PRO A 1 253 ? -15.938 47.625 31.922 1 92.06 253 PRO A CA 1
ATOM 2022 C C . PRO A 1 253 ? -15.234 46.25 31.812 1 92.06 253 PRO A C 1
ATOM 2024 O O . PRO A 1 253 ? -14.008 46.188 31.953 1 92.06 253 PRO A O 1
ATOM 2027 N N . THR A 1 254 ? -16.016 45.312 31.531 1 93 254 THR A N 1
ATOM 2028 C CA . THR A 1 254 ? -15.43 43.969 31.406 1 93 254 THR A CA 1
ATOM 2029 C C . THR A 1 254 ? -14.633 43.844 30.109 1 93 254 THR A C 1
ATOM 2031 O O . THR A 1 254 ? -13.578 43.188 30.078 1 93 254 THR A O 1
ATOM 2034 N N . ILE A 1 255 ? -15.117 44.438 29.047 1 94.12 255 ILE A N 1
ATOM 2035 C CA . ILE A 1 255 ? -14.461 44.375 27.75 1 94.12 255 ILE A CA 1
ATOM 2036 C C . ILE A 1 255 ? -13.125 45.125 27.812 1 94.12 255 ILE A C 1
ATOM 2038 O O . ILE A 1 255 ? -12.125 44.656 27.25 1 94.12 255 ILE A O 1
ATOM 2042 N N . LEU A 1 256 ? -13.094 46.219 28.562 1 92.75 256 LEU A N 1
ATOM 2043 C CA . LEU A 1 256 ? -11.898 47.031 28.672 1 92.75 256 LEU A CA 1
ATOM 2044 C C . LEU A 1 256 ? -10.781 46.281 29.375 1 92.75 256 LEU A C 1
ATOM 2046 O O . LEU A 1 256 ? -9.602 46.562 29.156 1 92.75 256 LEU A O 1
ATOM 2050 N N . GLN A 1 257 ? -11.164 45.312 30.172 1 90.56 257 GLN A N 1
ATOM 2051 C CA . GLN A 1 257 ? -10.18 44.5 30.875 1 90.56 257 GLN A CA 1
ATOM 2052 C C . GLN A 1 257 ? -9.414 43.594 29.906 1 90.56 257 GLN A C 1
ATOM 2054 O O . GLN A 1 257 ? -8.289 43.188 30.203 1 90.56 257 GLN A O 1
ATOM 2059 N N . GLU A 1 258 ? -10.031 43.344 28.766 1 92.56 258 GLU A N 1
ATOM 2060 C CA . GLU A 1 258 ? -9.414 42.406 27.812 1 92.56 258 GLU A CA 1
ATOM 2061 C C . GLU A 1 258 ? -8.594 43.156 26.766 1 92.56 258 GLU A C 1
ATOM 2063 O O . GLU A 1 258 ? -7.852 42.562 26 1 92.56 258 GLU A O 1
ATOM 2068 N N . ILE A 1 259 ? -8.68 44.5 26.734 1 92.94 259 ILE A N 1
ATOM 2069 C CA . ILE A 1 259 ? -7.871 45.312 25.828 1 92.94 259 ILE A CA 1
ATOM 2070 C C . ILE A 1 259 ? -6.539 45.656 26.484 1 92.94 259 ILE A C 1
ATOM 2072 O O . ILE A 1 259 ? -6.508 46.094 27.641 1 92.94 259 ILE A O 1
ATOM 2076 N N . ARG A 1 260 ? -5.488 45.438 25.812 1 90.25 260 ARG A N 1
ATOM 2077 C CA . ARG A 1 260 ? -4.164 45.781 26.312 1 90.25 260 ARG A CA 1
ATOM 2078 C C . ARG A 1 260 ? -3.895 47.281 26.156 1 90.25 260 ARG A C 1
ATOM 2080 O O . ARG A 1 260 ? -3.201 47.688 25.219 1 90.25 260 ARG A O 1
ATOM 2087 N N . LEU A 1 261 ? -4.277 48 27.094 1 89.38 261 LEU A N 1
ATOM 2088 C CA . LEU A 1 261 ? -4.273 49.469 27.016 1 89.38 261 LEU A CA 1
ATOM 2089 C C . LEU A 1 261 ? -2.85 50 26.922 1 89.38 261 LEU A C 1
ATOM 2091 O O . LEU A 1 261 ? -2.625 51.094 26.406 1 89.38 261 LEU A O 1
ATOM 2095 N N . SER A 1 262 ? -1.854 49.219 27.406 1 84.25 262 SER A N 1
ATOM 2096 C CA . SER A 1 262 ? -0.454 49.625 27.375 1 84.25 262 SER A CA 1
ATOM 2097 C C . SER A 1 262 ? 0.075 49.625 25.938 1 84.25 262 SER A C 1
ATOM 2099 O O . SER A 1 262 ? 1.139 50.188 25.672 1 84.25 262 SER A O 1
ATOM 2101 N N . HIS A 1 263 ? -0.673 49.062 25.062 1 87.5 263 HIS A N 1
ATOM 2102 C CA . HIS A 1 263 ? -0.216 48.969 23.672 1 87.5 263 HIS A CA 1
ATOM 2103 C C . HIS A 1 263 ? -1.195 49.625 22.719 1 87.5 263 HIS A C 1
ATOM 2105 O O . HIS A 1 263 ? -1.235 49.312 21.531 1 87.5 263 HIS A O 1
ATOM 2111 N N . VAL A 1 264 ? -1.956 50.469 23.328 1 90.81 264 VAL A N 1
ATOM 2112 C CA . VAL A 1 264 ? -2.898 51.25 22.516 1 90.81 264 VAL A CA 1
ATOM 2113 C C . VAL A 1 264 ? -2.412 52.688 22.406 1 90.81 264 VAL A C 1
ATOM 2115 O O . VAL A 1 264 ? -2.008 53.281 23.391 1 90.81 264 VAL A O 1
ATOM 2118 N N . ARG A 1 265 ? -2.475 53.188 21.219 1 90.5 265 ARG A N 1
ATOM 2119 C CA . ARG A 1 265 ? -2.035 54.562 20.969 1 90.5 265 ARG A CA 1
ATOM 2120 C C . ARG A 1 265 ? -2.908 55.562 21.719 1 90.5 265 ARG A C 1
ATOM 2122 O O . ARG A 1 265 ? -4.117 55.375 21.859 1 90.5 265 ARG A O 1
ATOM 2129 N N . VAL A 1 266 ? -2.279 56.656 22.109 1 91.25 266 VAL A N 1
ATOM 2130 C CA . VAL A 1 266 ? -2.951 57.688 22.891 1 91.25 266 VAL A CA 1
ATOM 2131 C C . VAL A 1 266 ? -4.121 58.25 22.094 1 91.25 266 VAL A C 1
ATOM 2133 O O . VAL A 1 266 ? -5.172 58.562 22.656 1 91.25 266 VAL A O 1
ATOM 2136 N N . GLY A 1 267 ? -3.953 58.344 20.812 1 90.06 267 GLY A N 1
ATOM 2137 C CA . GLY A 1 267 ? -5.047 58.844 19.969 1 90.06 267 GLY A CA 1
ATOM 2138 C C . GLY A 1 267 ? -6.289 57.969 20.078 1 90.06 267 GLY A C 1
ATOM 2139 O O . GLY A 1 267 ? -7.406 58.469 20.109 1 90.06 267 GLY A O 1
ATOM 2140 N N . VAL A 1 268 ? -6.082 56.75 20.109 1 92.88 268 VAL A N 1
ATOM 2141 C CA . VAL A 1 268 ? -7.195 55.812 20.172 1 92.88 268 VAL A CA 1
ATOM 2142 C C . VAL A 1 268 ? -7.789 55.812 21.578 1 92.88 268 VAL A C 1
ATOM 2144 O O . VAL A 1 268 ? -9.008 55.688 21.75 1 92.88 268 VAL A O 1
ATOM 2147 N N . LEU A 1 269 ? -6.965 55.906 22.578 1 93.25 269 LEU A N 1
ATOM 2148 C CA . LEU A 1 269 ? -7.449 56.031 23.938 1 93.25 269 LEU A CA 1
ATOM 2149 C C . LEU A 1 269 ? -8.367 57.219 24.078 1 93.25 269 LEU A C 1
ATOM 2151 O O . LEU A 1 269 ? -9.383 57.156 24.781 1 93.25 269 LEU A O 1
ATOM 2155 N N . GLU A 1 270 ? -7.957 58.25 23.422 1 93 270 GLU A N 1
ATOM 2156 C CA . GLU A 1 270 ? -8.773 59.469 23.469 1 93 270 GLU A CA 1
ATOM 2157 C C . GLU A 1 270 ? -10.133 59.25 22.812 1 93 270 GLU A C 1
ATOM 2159 O O . GLU A 1 270 ? -11.141 59.781 23.25 1 93 270 GLU A O 1
ATOM 2164 N N . MET A 1 271 ? -10.133 58.5 21.781 1 92.88 271 MET A N 1
ATOM 2165 C CA . MET A 1 271 ? -11.391 58.156 21.141 1 92.88 271 MET A CA 1
ATOM 2166 C C . MET A 1 271 ? -12.297 57.344 22.078 1 92.88 271 MET A C 1
ATOM 2168 O O . MET A 1 271 ? -13.5 57.594 22.141 1 92.88 271 MET A O 1
ATOM 2172 N N . LEU A 1 272 ? -11.719 56.469 22.797 1 93.38 272 LEU A N 1
ATOM 2173 C CA . LEU A 1 272 ? -12.461 55.656 23.781 1 93.38 272 LEU A CA 1
ATOM 2174 C C . LEU A 1 272 ? -12.977 56.562 24.906 1 93.38 272 LEU A C 1
ATOM 2176 O O . LEU A 1 272 ? -14.125 56.406 25.344 1 93.38 272 LEU A O 1
ATOM 2180 N N . LEU A 1 273 ? -12.148 57.469 25.328 1 93 273 LEU A N 1
ATOM 2181 C CA . LEU A 1 273 ? -12.5 58.375 26.406 1 93 273 LEU A CA 1
ATOM 2182 C C . LEU A 1 273 ? -13.648 59.281 25.984 1 93 273 LEU A C 1
ATOM 2184 O O . LEU A 1 273 ? -14.477 59.688 26.812 1 93 273 LEU A O 1
ATOM 2188 N N . SER A 1 274 ? -13.672 59.531 24.719 1 92.5 274 SER A N 1
ATOM 2189 C CA . SER A 1 274 ? -14.68 60.469 24.203 1 92.5 274 SER A CA 1
ATOM 2190 C C . SER A 1 274 ? -15.977 59.75 23.875 1 92.5 274 SER A C 1
ATOM 2192 O O . SER A 1 274 ? -17 60.375 23.625 1 92.5 274 SER A O 1
ATOM 2194 N N . HIS A 1 275 ? -15.938 58.5 23.859 1 91.94 275 HIS A N 1
ATOM 2195 C CA . HIS A 1 275 ? -17.141 57.719 23.547 1 91.94 275 HIS A CA 1
ATOM 2196 C C . HIS A 1 275 ? -18.203 57.875 24.641 1 91.94 275 HIS A C 1
ATOM 2198 O O . HIS A 1 275 ? -17.875 57.906 25.828 1 91.94 275 HIS A O 1
ATOM 2204 N N . THR A 1 276 ? -19.469 57.938 24.297 1 90.25 276 THR A N 1
ATOM 2205 C CA . THR A 1 276 ? -20.578 58.219 25.188 1 90.25 276 THR A CA 1
ATOM 2206 C C . THR A 1 276 ? -20.672 57.125 26.281 1 90.25 276 THR A C 1
ATOM 2208 O O . THR A 1 276 ? -20.953 57.438 27.438 1 90.25 276 THR A O 1
ATOM 2211 N N . VAL A 1 277 ? -20.406 55.938 25.844 1 91.19 277 VAL A N 1
ATOM 2212 C CA . VAL A 1 277 ? -20.531 54.812 26.766 1 91.19 277 VAL A CA 1
ATOM 2213 C C . VAL A 1 277 ? -19.453 54.906 27.844 1 91.19 277 VAL A C 1
ATOM 2215 O O . VAL A 1 277 ? -19.719 54.688 29.031 1 91.19 277 VAL A O 1
ATOM 2218 N N . ALA A 1 278 ? -18.297 55.219 27.438 1 90.69 278 ALA A N 1
ATOM 2219 C CA . ALA A 1 278 ? -17.188 55.344 28.375 1 90.69 278 ALA A CA 1
ATOM 2220 C C . ALA A 1 278 ? -17.391 56.5 29.344 1 90.69 278 ALA A C 1
ATOM 2222 O O . ALA A 1 278 ? -17.047 56.438 30.516 1 90.69 278 ALA A O 1
ATOM 2223 N N . GLN A 1 279 ? -18.031 57.531 28.859 1 90.5 279 GLN A N 1
ATOM 2224 C CA . GLN A 1 279 ? -18.281 58.719 29.656 1 90.5 279 GLN A CA 1
ATOM 2225 C C . GLN A 1 279 ? -19.281 58.438 30.781 1 90.5 279 GLN A C 1
ATOM 2227 O O . GLN A 1 279 ? -19.281 59.125 31.812 1 90.5 279 GLN A O 1
ATOM 2232 N N . GLN A 1 280 ? -20.016 57.5 30.547 1 89.81 280 GLN A N 1
ATOM 2233 C CA . GLN A 1 280 ? -21.047 57.156 31.516 1 89.81 280 GLN A CA 1
ATOM 2234 C C . GLN A 1 280 ? -20.531 56.188 32.562 1 89.81 280 GLN A C 1
ATOM 2236 O O . GLN A 1 280 ? -21.219 55.906 33.531 1 89.81 280 GLN A O 1
ATOM 2241 N N . SER A 1 281 ? -19.391 55.719 32.406 1 91.69 281 SER A N 1
ATOM 2242 C CA . SER A 1 281 ? -18.812 54.781 33.344 1 91.69 281 SER A CA 1
ATOM 2243 C C . SER A 1 281 ? -17.562 55.344 34 1 91.69 281 SER A C 1
ATOM 2245 O O . SER A 1 281 ? -16.484 55.375 33.406 1 91.69 281 SER A O 1
ATOM 2247 N N . PRO A 1 282 ? -17.672 55.719 35.219 1 91.81 282 PRO A N 1
ATOM 2248 C CA . PRO A 1 282 ? -16.516 56.281 35.906 1 91.81 282 PRO A CA 1
ATOM 2249 C C . PRO A 1 282 ? -15.344 55.312 36 1 91.81 282 PRO A C 1
ATOM 2251 O O . PRO A 1 282 ? -14.18 55.719 35.938 1 91.81 282 PRO A O 1
ATOM 2254 N N . GLN A 1 283 ? -15.695 54.125 36.125 1 91.06 283 GLN A N 1
ATOM 2255 C CA . GLN A 1 283 ? -14.656 53.094 36.188 1 91.06 283 GLN A CA 1
ATOM 2256 C C . GLN A 1 283 ? -13.852 53.062 34.875 1 91.06 283 GLN A C 1
ATOM 2258 O O . GLN A 1 283 ? -12.625 52.969 34.906 1 91.06 283 GLN A O 1
ATOM 2263 N N . CYS A 1 284 ? -14.555 53.094 33.812 1 92.31 284 CYS A N 1
ATOM 2264 C CA . CYS A 1 284 ? -13.906 53.062 32.5 1 92.31 284 CYS A CA 1
ATOM 2265 C C . CYS A 1 284 ? -13.094 54.344 32.25 1 92.31 284 CYS A C 1
ATOM 2267 O O . CYS A 1 284 ? -11.977 54.281 31.734 1 92.31 284 CYS A O 1
ATOM 2269 N N . LEU A 1 285 ? -13.578 55.438 32.719 1 93.5 285 LEU A N 1
ATOM 2270 C CA . LEU A 1 285 ? -12.875 56.719 32.562 1 93.5 285 LEU A CA 1
ATOM 2271 C C . LEU A 1 285 ? -11.57 56.719 33.344 1 93.5 285 LEU A C 1
ATOM 2273 O O . LEU A 1 285 ? -10.539 57.188 32.844 1 93.5 285 LEU A O 1
ATOM 2277 N N . ALA A 1 286 ? -11.664 56.219 34.469 1 92.56 286 ALA A N 1
ATOM 2278 C CA . ALA A 1 286 ? -10.477 56.188 35.344 1 92.56 286 ALA A CA 1
ATOM 2279 C C . ALA A 1 286 ? -9.398 55.312 34.719 1 92.56 286 ALA A C 1
ATOM 2281 O O . ALA A 1 286 ? -8.219 55.688 34.688 1 92.56 286 ALA A O 1
ATOM 2282 N N . LYS A 1 287 ? -9.766 54.219 34.25 1 91.69 287 LYS A N 1
ATOM 2283 C CA . LYS A 1 287 ? -8.828 53.25 33.688 1 91.69 287 LYS A CA 1
ATOM 2284 C C . LYS A 1 287 ? -8.188 53.781 32.406 1 91.69 287 LYS A C 1
ATOM 2286 O O . LYS A 1 287 ? -6.973 53.688 32.219 1 91.69 287 LYS A O 1
ATOM 2291 N N . LEU A 1 288 ? -8.945 54.406 31.594 1 93.69 288 LEU A N 1
ATOM 2292 C CA . LEU A 1 288 ? -8.461 54.969 30.328 1 93.69 288 LEU A CA 1
ATOM 2293 C C . LEU A 1 288 ? -7.562 56.156 30.562 1 93.69 288 LEU A C 1
ATOM 2295 O O . LEU A 1 288 ? -6.535 56.312 29.906 1 93.69 288 LEU A O 1
ATOM 2299 N N . THR A 1 289 ? -7.961 56.969 31.484 1 92.31 289 THR A N 1
ATOM 2300 C CA . THR A 1 289 ? -7.148 58.125 31.828 1 92.31 289 THR A CA 1
ATOM 2301 C C . THR A 1 289 ? -5.801 57.688 32.406 1 92.31 289 THR A C 1
ATOM 2303 O O . THR A 1 289 ? -4.766 58.281 32.062 1 92.31 289 THR A O 1
ATOM 2306 N N . ALA A 1 290 ? -5.863 56.781 33.219 1 88.12 290 ALA A N 1
ATOM 2307 C CA . ALA A 1 290 ? -4.625 56.25 33.781 1 88.12 290 ALA A CA 1
ATOM 2308 C C . ALA A 1 290 ? -3.693 55.719 32.719 1 88.12 290 ALA A C 1
ATOM 2310 O O . ALA A 1 290 ? -2.48 55.938 32.75 1 88.12 290 ALA A O 1
ATOM 2311 N N . ALA A 1 291 ? -4.223 55.031 31.766 1 88.75 291 ALA A N 1
ATOM 2312 C CA . ALA A 1 291 ? -3.422 54.469 30.672 1 88.75 291 ALA A CA 1
ATOM 2313 C C . ALA A 1 291 ? -2.811 55.594 29.828 1 88.75 291 ALA A C 1
ATOM 2315 O O . ALA A 1 291 ? -1.637 55.531 29.453 1 88.75 291 ALA A O 1
ATOM 2316 N N . LYS A 1 292 ? -3.602 56.531 29.531 1 88.19 292 LYS A N 1
ATOM 2317 C CA . LYS A 1 292 ? -3.121 57.688 28.766 1 88.19 292 LYS A CA 1
ATOM 2318 C C . LYS A 1 292 ? -1.965 58.375 29.469 1 88.19 292 LYS A C 1
ATOM 2320 O O . LYS A 1 292 ? -0.942 58.688 28.859 1 88.19 292 LYS A O 1
ATOM 2325 N N . GLU A 1 293 ? -2.055 58.562 30.734 1 84.69 293 GLU A N 1
ATOM 2326 C CA . GLU A 1 293 ? -1.029 59.219 31.531 1 84.69 293 GLU A CA 1
ATOM 2327 C C . GLU A 1 293 ? 0.251 58.406 31.594 1 84.69 293 GLU A C 1
ATOM 2329 O O . GLU A 1 293 ? 1.354 58.938 31.562 1 84.69 293 GLU A O 1
ATOM 2334 N N . GLU A 1 294 ? 0.073 57.219 31.656 1 82.44 294 GLU A N 1
ATOM 2335 C CA . GLU A 1 294 ? 1.242 56.344 31.703 1 82.44 294 GLU A CA 1
ATOM 2336 C C . GLU A 1 294 ? 2.035 56.406 30.391 1 82.44 294 GLU A C 1
ATOM 2338 O O . GLU A 1 294 ? 3.268 56.375 30.406 1 82.44 294 GLU A O 1
ATOM 2343 N N . HIS A 1 295 ? 1.388 56.438 29.328 1 83.5 295 HIS A N 1
ATOM 2344 C CA . HIS A 1 295 ? 2.061 56.594 28.031 1 83.5 295 HIS A CA 1
ATOM 2345 C C . HIS A 1 295 ? 2.842 57.906 27.969 1 83.5 295 HIS A C 1
ATOM 2347 O O . HIS A 1 295 ? 3.98 57.938 27.5 1 83.5 295 HIS A O 1
ATOM 2353 N N . LEU A 1 296 ? 2.277 58.875 28.438 1 77.75 296 LEU A N 1
ATOM 2354 C CA . LEU A 1 296 ? 2.873 60.188 28.328 1 77.75 296 LEU A CA 1
ATOM 2355 C C . LEU A 1 296 ? 4.086 60.312 29.25 1 77.75 296 LEU A C 1
ATOM 2357 O O . LEU A 1 296 ? 5.027 61.062 28.953 1 77.75 296 LEU A O 1
ATOM 2361 N N . ARG A 1 297 ? 4.141 59.625 30.344 1 70.81 297 ARG A N 1
ATOM 2362 C CA . ARG A 1 297 ? 5.277 59.656 31.25 1 70.81 297 ARG A CA 1
ATOM 2363 C C . ARG A 1 297 ? 6.441 58.812 30.703 1 70.81 297 ARG A C 1
ATOM 2365 O O . ARG A 1 297 ? 7.594 59.031 31.094 1 70.81 297 ARG A O 1
ATOM 2372 N N . GLY A 1 298 ? 6.43 58.094 29.516 1 61.5 298 GLY A N 1
ATOM 2373 C CA . GLY A 1 298 ? 7.488 57.312 28.906 1 61.5 298 GLY A CA 1
ATOM 2374 C C . GLY A 1 298 ? 7.922 56.125 29.766 1 61.5 298 GLY A C 1
ATOM 2375 O O . GLY A 1 298 ? 9 55.562 29.562 1 61.5 298 GLY A O 1
ATOM 2376 N N . VAL A 1 299 ? 7.504 55.844 31.031 1 51.88 299 VAL A N 1
ATOM 2377 C CA . VAL A 1 299 ? 7.996 54.938 32.094 1 51.88 299 VAL A CA 1
ATOM 2378 C C . VAL A 1 299 ? 7.48 53.531 31.844 1 51.88 299 VAL A C 1
ATOM 2380 O O . VAL A 1 299 ? 7.641 52.656 32.688 1 51.88 299 VAL A O 1
ATOM 2383 N N . TRP A 1 300 ? 6.828 53.156 30.781 1 51.22 300 TRP A N 1
ATOM 2384 C CA . TRP A 1 300 ? 6.375 51.781 30.969 1 51.22 300 TRP A CA 1
ATOM 2385 C C . TRP A 1 300 ? 7.555 50.844 31.203 1 51.22 300 TRP A C 1
ATOM 2387 O O . TRP A 1 300 ? 8.336 50.562 30.281 1 51.22 300 TRP A O 1
ATOM 2397 N N . GLN A 1 301 ? 8.633 51.156 32.062 1 43.59 301 GLN A N 1
ATOM 2398 C CA . GLN A 1 301 ? 9.781 50.344 32.406 1 43.59 301 GLN A CA 1
ATOM 2399 C C . GLN A 1 301 ? 9.391 48.844 32.469 1 43.59 301 GLN A C 1
ATOM 2401 O O . GLN A 1 301 ? 8.367 48.5 33.062 1 43.59 301 GLN A O 1
ATOM 2406 N N . LEU A 1 302 ? 9.852 47.969 31.688 1 40.75 302 LEU A N 1
ATOM 2407 C CA . LEU A 1 302 ? 9.805 46.5 31.734 1 40.75 302 LEU A CA 1
ATOM 2408 C C . LEU A 1 302 ? 9.828 46 33.156 1 40.75 302 LEU A C 1
ATOM 2410 O O . LEU A 1 302 ? 9.555 44.844 33.438 1 40.75 302 LEU A O 1
ATOM 2414 N N . ASN A 1 303 ? 10.867 46.406 34 1 35.09 303 ASN A N 1
ATOM 2415 C CA . ASN A 1 303 ? 11.141 45.656 35.219 1 35.09 303 ASN A CA 1
ATOM 2416 C C . ASN A 1 303 ? 9.891 45.469 36.062 1 35.09 303 ASN A C 1
ATOM 2418 O O . ASN A 1 303 ? 9.852 44.625 36.969 1 35.09 303 ASN A O 1
ATOM 2422 N N . THR A 1 304 ? 9.453 46.656 36.719 1 33.72 304 THR A N 1
ATOM 2423 C CA . THR A 1 304 ? 8.672 46.5 37.938 1 33.72 304 THR A CA 1
ATOM 2424 C C . THR A 1 304 ? 7.359 45.781 37.656 1 33.72 304 THR A C 1
ATOM 2426 O O . THR A 1 304 ? 6.801 45.906 36.562 1 33.72 304 THR A O 1
ATOM 2429 N N . GLY A 1 305 ? 6.969 44.75 38.406 1 33.97 305 GLY A N 1
ATOM 2430 C CA . GLY A 1 305 ? 5.781 44.031 38.844 1 33.97 305 GLY A CA 1
ATOM 2431 C C . GLY A 1 305 ? 4.508 44.844 38.688 1 33.97 305 GLY A C 1
ATOM 2432 O O . GLY A 1 305 ? 3.471 44.5 39.25 1 33.97 305 GLY A O 1
ATOM 2433 N N . ALA A 1 306 ? 4.617 46.094 38.75 1 35.03 306 ALA A N 1
ATOM 2434 C CA . ALA A 1 306 ? 3.395 46.781 39.188 1 35.03 306 ALA A CA 1
ATOM 2435 C C . ALA A 1 306 ? 2.211 46.375 38.312 1 35.03 306 ALA A C 1
ATOM 2437 O O . ALA A 1 306 ? 1.233 45.812 38.781 1 35.03 306 ALA A O 1
ATOM 2438 N N . VAL A 1 307 ? 1.556 47.469 37.531 1 39.5 307 VAL A N 1
ATOM 2439 C CA . VAL A 1 307 ? 0.13 47.281 37.281 1 39.5 307 VAL A CA 1
ATOM 2440 C C . VAL A 1 307 ? -0.095 46.062 36.375 1 39.5 307 VAL A C 1
ATOM 2442 O O . VAL A 1 307 ? 0.761 45.719 35.562 1 39.5 307 VAL A O 1
ATOM 2445 N N . GLY A 1 308 ? -1.019 45.125 36.656 1 46.47 308 GLY A N 1
ATOM 2446 C CA . GLY A 1 308 ? -1.811 43.969 36.281 1 46.47 308 GLY A CA 1
ATOM 2447 C C . GLY A 1 308 ? -1.985 43.844 34.781 1 46.47 308 GLY A C 1
ATOM 2448 O O . GLY A 1 308 ? -2.922 43.188 34.312 1 46.47 308 GLY A O 1
ATOM 2449 N N . GLY A 1 309 ? -1.432 44.719 33.906 1 57.09 309 GLY A N 1
ATOM 2450 C CA . GLY A 1 309 ? -1.974 44.656 32.562 1 57.09 309 GLY A CA 1
ATOM 2451 C C . GLY A 1 309 ? -1.438 43.469 31.766 1 57.09 309 GLY A C 1
ATOM 2452 O O . GLY A 1 309 ? -0.396 42.906 32.094 1 57.09 309 GLY A O 1
ATOM 2453 N N . LYS A 1 310 ? -2.277 42.75 31.094 1 72.62 310 LYS A N 1
ATOM 2454 C CA . LYS A 1 310 ? -1.998 41.656 30.156 1 72.62 310 LYS A CA 1
ATOM 2455 C C . LYS A 1 310 ? -0.94 42.062 29.141 1 72.62 310 LYS A C 1
ATOM 2457 O O . LYS A 1 310 ? -0.889 43.219 28.719 1 72.62 310 LYS A O 1
ATOM 2462 N N . GLY A 1 311 ? 0.214 41.406 29.031 1 74.88 311 GLY A N 1
ATOM 2463 C CA . GLY A 1 311 ? 1.242 41.625 28.031 1 74.88 311 GLY A CA 1
ATOM 2464 C C . GLY A 1 311 ? 0.69 41.688 26.625 1 74.88 311 GLY A C 1
ATOM 2465 O O . GLY A 1 311 ? -0.522 41.594 26.422 1 74.88 311 GLY A O 1
ATOM 2466 N N . PRO A 1 312 ? 1.552 42.062 25.734 1 78.62 312 PRO A N 1
ATOM 2467 C CA . PRO A 1 312 ? 1.108 42.156 24.328 1 78.62 312 PRO A CA 1
ATOM 2468 C C . PRO A 1 312 ? 0.562 40.812 23.812 1 78.62 312 PRO A C 1
ATOM 2470 O O . PRO A 1 312 ? 0.839 39.781 24.406 1 78.62 312 PRO A O 1
ATOM 2473 N N . ARG A 1 313 ? -0.337 40.969 22.875 1 85.56 313 ARG A N 1
ATOM 2474 C CA . ARG A 1 313 ? -0.882 39.781 22.234 1 85.56 313 ARG A CA 1
ATOM 2475 C C . ARG A 1 313 ? 0.23 38.938 21.641 1 85.56 313 ARG A C 1
ATOM 2477 O O . ARG A 1 313 ? 1.322 39.438 21.359 1 85.56 313 ARG A O 1
ATOM 2484 N N . ARG A 1 314 ? -0.134 37.656 21.531 1 77.44 314 ARG A N 1
ATOM 2485 C CA . ARG A 1 314 ? 0.848 36.75 20.922 1 77.44 314 ARG A CA 1
ATOM 2486 C C . ARG A 1 314 ? 1.092 37.125 19.469 1 77.44 314 ARG A C 1
ATOM 2488 O O . ARG A 1 314 ? 0.144 37.344 18.703 1 77.44 314 ARG A O 1
ATOM 2495 N N . GLY A 1 315 ? 2.281 37.406 19.047 1 68.38 315 GLY A N 1
ATOM 2496 C CA . GLY A 1 315 ? 2.637 37.781 17.688 1 68.38 315 GLY A CA 1
ATOM 2497 C C . GLY A 1 315 ? 2.975 39.25 17.547 1 68.38 315 GLY A C 1
ATOM 2498 O O . GLY A 1 315 ? 3.488 39.688 16.5 1 68.38 315 GLY A O 1
ATOM 2499 N N . VAL A 1 316 ? 2.523 39.906 18.5 1 74.62 316 VAL A N 1
ATOM 2500 C CA . VAL A 1 316 ? 2.855 41.344 18.484 1 74.62 316 VAL A CA 1
ATOM 2501 C C . VAL A 1 316 ? 4.07 41.594 19.375 1 74.62 316 VAL A C 1
ATOM 2503 O O . VAL A 1 316 ? 4.082 41.219 20.547 1 74.62 316 VAL A O 1
ATOM 2506 N N . SER A 1 317 ? 5.117 42.062 18.766 1 70.56 317 SER A N 1
ATOM 2507 C CA . SER A 1 317 ? 6.352 42.344 19.5 1 70.56 317 SER A CA 1
ATOM 2508 C C . SER A 1 317 ? 6.43 43.781 19.969 1 70.56 317 SER A C 1
ATOM 2510 O O . SER A 1 317 ? 5.82 44.656 19.359 1 70.56 317 SER A O 1
ATOM 2512 N N . ASP A 1 318 ? 6.965 43.969 21.109 1 74.81 318 ASP A N 1
ATOM 2513 C CA . ASP A 1 318 ? 7.266 45.312 21.594 1 74.81 318 ASP A CA 1
ATOM 2514 C C . ASP A 1 318 ? 8.609 45.781 21.047 1 74.81 318 ASP A C 1
ATOM 2516 O O . ASP A 1 318 ? 9.055 46.906 21.375 1 74.81 318 ASP A O 1
ATOM 2520 N N . ASP A 1 319 ? 9.211 45.094 20.188 1 72.12 319 ASP A N 1
ATOM 2521 C CA . ASP A 1 319 ? 10.547 45.406 19.688 1 72.12 319 ASP A CA 1
ATOM 2522 C C . ASP A 1 319 ? 10.484 46.344 18.5 1 72.12 319 ASP A C 1
ATOM 2524 O O . ASP A 1 319 ? 9.547 46.281 17.703 1 72.12 319 ASP A O 1
ATOM 2528 N N . LEU A 1 320 ? 11.336 47.219 18.469 1 76.69 320 LEU A N 1
ATOM 2529 C CA . LEU A 1 320 ? 11.508 48.156 17.375 1 76.69 320 LEU A CA 1
ATOM 2530 C C . LEU A 1 320 ? 12.977 48.375 17.047 1 76.69 320 LEU A C 1
ATOM 2532 O O . LEU A 1 320 ? 13.82 48.438 17.953 1 76.69 320 LEU A O 1
ATOM 2536 N N . ALA A 1 321 ? 13.375 48.375 15.758 1 76.44 321 ALA A N 1
ATOM 2537 C CA . ALA A 1 321 ? 14.742 48.688 15.328 1 76.44 321 ALA A CA 1
ATOM 2538 C C . ALA A 1 321 ? 14.836 50.062 14.719 1 76.44 321 ALA A C 1
ATOM 2540 O O . ALA A 1 321 ? 14.125 50.375 13.758 1 76.44 321 ALA A O 1
ATOM 2541 N N . ILE A 1 322 ? 15.609 50.906 15.312 1 82.12 322 ILE A N 1
ATOM 2542 C CA . ILE A 1 322 ? 15.805 52.25 14.812 1 82.12 322 ILE A CA 1
ATOM 2543 C C . ILE A 1 322 ? 17.109 52.312 14.023 1 82.12 322 ILE A C 1
ATOM 2545 O O . ILE A 1 322 ? 18.156 51.875 14.508 1 82.12 322 ILE A O 1
ATOM 2549 N N . ILE A 1 323 ? 17.109 52.781 12.844 1 79.75 323 ILE A N 1
ATOM 2550 C CA . ILE A 1 323 ? 18.266 52.906 11.969 1 79.75 323 ILE A CA 1
ATOM 2551 C C . ILE A 1 323 ? 18.641 54.375 11.828 1 79.75 323 ILE A C 1
ATOM 2553 O O . ILE A 1 323 ? 17.797 55.219 11.461 1 79.75 323 ILE A O 1
ATOM 2557 N N . VAL A 1 324 ? 19.859 54.656 12.125 1 84.19 324 VAL A N 1
ATOM 2558 C CA . VAL A 1 324 ? 20.297 56.031 12.141 1 84.19 324 VAL A CA 1
ATOM 2559 C C . VAL A 1 324 ? 21.547 56.188 11.281 1 84.19 324 VAL A C 1
ATOM 2561 O O . VAL A 1 324 ? 22.5 55.438 11.406 1 84.19 324 VAL A O 1
ATOM 2564 N N . GLY A 1 325 ? 21.484 57.125 10.383 1 78.69 325 GLY A N 1
ATOM 2565 C CA . GLY A 1 325 ? 22.656 57.562 9.641 1 78.69 325 GLY A CA 1
ATOM 2566 C C . GLY A 1 325 ? 23.047 56.594 8.539 1 78.69 325 GLY A C 1
ATOM 2567 O O . GLY A 1 325 ? 22.219 55.812 8.055 1 78.69 325 GLY A O 1
ATOM 2568 N N . GLY A 1 326 ? 24.312 56.812 8.109 1 75.31 326 GLY A N 1
ATOM 2569 C CA . GLY A 1 326 ? 24.875 56.031 7.012 1 75.31 326 GLY A CA 1
ATOM 2570 C C . GLY A 1 326 ? 24.875 56.75 5.691 1 75.31 326 GLY A C 1
ATOM 2571 O O . GLY A 1 326 ? 24.812 58 5.664 1 75.31 326 GLY A O 1
ATOM 2572 N N . TRP A 1 327 ? 25.25 56.031 4.613 1 70.62 327 TRP A N 1
ATOM 2573 C CA . TRP A 1 327 ? 25.203 56.562 3.264 1 70.62 327 TRP A CA 1
ATOM 2574 C C . TRP A 1 327 ? 24.609 55.562 2.285 1 70.62 327 TRP A C 1
ATOM 2576 O O . TRP A 1 327 ? 24.75 54.344 2.473 1 70.62 327 TRP A O 1
ATOM 2586 N N . ARG A 1 328 ? 23.828 55.969 1.353 1 67.25 328 ARG A N 1
ATOM 2587 C CA . ARG A 1 328 ? 23.172 55.156 0.337 1 67.25 328 ARG A CA 1
ATOM 2588 C C . ARG A 1 328 ? 24.125 54.844 -0.823 1 67.25 328 ARG A C 1
ATOM 2590 O O . ARG A 1 328 ? 24.812 55.75 -1.302 1 67.25 328 ARG A O 1
ATOM 2597 N N . ALA A 1 329 ? 24.219 53.406 -1.056 1 56.47 329 ALA A N 1
ATOM 2598 C CA . ALA A 1 329 ? 25.016 53.031 -2.217 1 56.47 329 ALA A CA 1
ATOM 2599 C C . ALA A 1 329 ? 24.219 53.188 -3.506 1 56.47 329 ALA A C 1
ATOM 2601 O O . ALA A 1 329 ? 23.078 52.688 -3.598 1 56.47 329 ALA A O 1
ATOM 2602 N N . VAL A 1 330 ? 24.328 54.094 -4.277 1 49.75 330 VAL A N 1
ATOM 2603 C CA . VAL A 1 330 ? 23.625 54.281 -5.551 1 49.75 330 VAL A CA 1
ATOM 2604 C C . VAL A 1 330 ? 24.391 53.562 -6.656 1 49.75 330 VAL A C 1
ATOM 2606 O O . VAL A 1 330 ? 25.625 53.656 -6.742 1 49.75 330 VAL A O 1
ATOM 2609 N N . LYS A 1 331 ? 23.797 52.469 -7.109 1 45.12 331 LYS A N 1
ATOM 2610 C CA . LYS A 1 331 ? 24.359 51.812 -8.289 1 45.12 331 LYS A CA 1
ATOM 2611 C C . LYS A 1 331 ? 24.688 52.812 -9.375 1 45.12 331 LYS A C 1
ATOM 2613 O O . LYS A 1 331 ? 23.875 53.688 -9.719 1 45.12 331 LYS A O 1
ATOM 2618 N N . ARG A 1 332 ? 25.891 52.938 -9.766 1 38.5 332 ARG A N 1
ATOM 2619 C CA . ARG A 1 332 ? 26.156 53.625 -11.031 1 38.5 332 ARG A CA 1
ATOM 2620 C C . ARG A 1 332 ? 25.578 52.812 -12.203 1 38.5 332 ARG A C 1
ATOM 2622 O O . ARG A 1 332 ? 25.641 51.594 -12.219 1 38.5 332 ARG A O 1
ATOM 2629 N N . SER A 1 333 ? 24.516 53.188 -12.766 1 37.16 333 SER A N 1
ATOM 2630 C CA . SER A 1 333 ? 24.125 52.688 -14.07 1 37.16 333 SER A CA 1
ATOM 2631 C C . SER A 1 333 ? 25.344 52.469 -14.977 1 37.16 333 SER A C 1
ATOM 2633 O O . SER A 1 333 ? 25.969 53.438 -15.406 1 37.16 333 SER A O 1
ATOM 2635 N N . ASN A 1 334 ? 26.172 51.531 -14.688 1 32.41 334 ASN A N 1
ATOM 2636 C CA . ASN A 1 334 ? 26.984 51.344 -15.875 1 32.41 334 ASN A CA 1
ATOM 2637 C C . ASN A 1 334 ? 26.156 50.906 -17.078 1 32.41 334 ASN A C 1
ATOM 2639 O O . ASN A 1 334 ? 25.438 49.906 -17 1 32.41 334 ASN A O 1
ATOM 2643 N N . PRO A 1 335 ? 25.938 51.656 -18.094 1 32.5 335 PRO A N 1
ATOM 2644 C CA . PRO A 1 335 ? 25.391 51.219 -19.375 1 32.5 335 PRO A CA 1
ATOM 2645 C C . PRO A 1 335 ? 26.016 49.906 -19.859 1 32.5 335 PRO A C 1
ATOM 2647 O O . PRO A 1 335 ? 25.391 49.156 -20.625 1 32.5 335 PRO A O 1
ATOM 2650 N N . ARG A 1 336 ? 27.406 49.938 -19.781 1 34.81 336 ARG A N 1
ATOM 2651 C CA . ARG A 1 336 ? 27.969 48.875 -20.609 1 34.81 336 ARG A CA 1
ATOM 2652 C C . ARG A 1 336 ? 27.797 47.5 -19.938 1 34.81 336 ARG A C 1
ATOM 2654 O O . ARG A 1 336 ? 28.547 46.562 -20.234 1 34.81 336 ARG A O 1
ATOM 2661 N N . GLU A 1 337 ? 27.141 47.25 -18.984 1 36.88 337 GLU A N 1
ATOM 2662 C CA . GLU A 1 337 ? 27.078 45.938 -18.375 1 36.88 337 GLU A CA 1
ATOM 2663 C C . GLU A 1 337 ? 26.578 44.906 -19.375 1 36.88 337 GLU A C 1
ATOM 2665 O O . GLU A 1 337 ? 26.328 43.75 -19.016 1 36.88 337 GLU A O 1
ATOM 2670 N N . HIS A 1 338 ? 26.219 45.25 -20.594 1 32.84 338 HIS A N 1
ATOM 2671 C CA . HIS A 1 338 ? 25.875 44.125 -21.422 1 32.84 338 HIS A CA 1
ATOM 2672 C C . HIS A 1 338 ? 27.016 43.094 -21.469 1 32.84 338 HIS A C 1
ATOM 2674 O O . HIS A 1 338 ? 26.812 41.938 -21.797 1 32.84 338 HIS A O 1
ATOM 2680 N N . GLU A 1 339 ? 28.203 43.625 -21.969 1 29.12 339 GLU A N 1
ATOM 2681 C CA . GLU A 1 339 ? 29.031 42.594 -22.609 1 29.12 339 GLU A CA 1
ATOM 2682 C C . GLU A 1 339 ? 29.578 41.594 -21.594 1 29.12 339 GLU A C 1
ATOM 2684 O O . GLU A 1 339 ? 29.453 40.406 -21.781 1 29.12 339 GLU A O 1
ATOM 2689 N N . ARG A 1 340 ? 31.031 41.562 -21.547 1 29.75 340 ARG A N 1
ATOM 2690 C CA . ARG A 1 340 ? 31.781 40.406 -21.125 1 29.75 340 ARG A CA 1
ATOM 2691 C C . ARG A 1 340 ? 31.609 40.156 -19.625 1 29.75 340 ARG A C 1
ATOM 2693 O O . ARG A 1 340 ? 31.453 41.094 -18.859 1 29.75 340 ARG A O 1
ATOM 2700 N N . GLU A 1 341 ? 31.141 38.938 -19.281 1 31.8 341 GLU A N 1
ATOM 2701 C CA . GLU A 1 341 ? 31.016 38.156 -18.062 1 31.8 341 GLU A CA 1
ATOM 2702 C C . GLU A 1 341 ? 32.156 38.438 -17.094 1 31.8 341 GLU A C 1
ATOM 2704 O O . GLU A 1 341 ? 32.469 37.625 -16.234 1 31.8 341 GLU A O 1
ATOM 2709 N N . HIS A 1 342 ? 33.031 39.438 -17.484 1 28.19 342 HIS A N 1
ATOM 2710 C CA . HIS A 1 342 ? 34.219 39.562 -16.641 1 28.19 342 HIS A CA 1
ATOM 2711 C C . HIS A 1 342 ? 33.844 40.062 -15.242 1 28.19 342 HIS A C 1
ATOM 2713 O O . HIS A 1 342 ? 32.844 40.781 -15.078 1 28.19 342 HIS A O 1
ATOM 2719 N N . ARG A 1 343 ? 34.438 39.312 -14.281 1 29.77 343 ARG A N 1
ATOM 2720 C CA . ARG A 1 343 ? 34.406 39.5 -12.836 1 29.77 343 ARG A CA 1
ATOM 2721 C C . ARG A 1 343 ? 34.594 40.969 -12.492 1 29.77 343 ARG A C 1
ATOM 2723 O O . ARG A 1 343 ? 35.625 41.562 -12.836 1 29.77 343 ARG A O 1
ATOM 2730 N N . PRO A 1 344 ? 33.531 41.812 -12.586 1 32.28 344 PRO A N 1
ATOM 2731 C CA . PRO A 1 344 ? 33.719 43.25 -12.242 1 32.28 344 PRO A CA 1
ATOM 2732 C C . PRO A 1 344 ? 34.719 43.438 -11.109 1 32.28 344 PRO A C 1
ATOM 2734 O O . PRO A 1 344 ? 34.781 42.625 -10.188 1 32.28 344 PRO A O 1
ATOM 2737 N N . ASN A 1 345 ? 35.906 43.906 -11.523 1 27.95 345 ASN A N 1
ATOM 2738 C CA . ASN A 1 345 ? 36.875 44.344 -10.531 1 27.95 345 ASN A CA 1
ATOM 2739 C C . ASN A 1 345 ? 36.219 45.188 -9.43 1 27.95 345 ASN A C 1
ATOM 2741 O O . ASN A 1 345 ? 35.25 45.906 -9.68 1 27.95 345 ASN A O 1
ATOM 2745 N N . VAL A 1 346 ? 36.344 44.812 -8.227 1 32.06 346 VAL A N 1
ATOM 2746 C CA . VAL A 1 346 ? 35.969 45.344 -6.926 1 32.06 346 VAL A CA 1
ATOM 2747 C C . VAL A 1 346 ? 36.094 46.875 -6.918 1 32.06 346 VAL A C 1
ATOM 2749 O O . VAL A 1 346 ? 35.344 47.562 -6.227 1 32.06 346 VAL A O 1
ATOM 2752 N N . SER A 1 347 ? 37.094 47.438 -7.691 1 32.47 347 SER A N 1
ATOM 2753 C CA . SER A 1 347 ? 37.438 48.844 -7.535 1 32.47 347 SER A CA 1
ATOM 2754 C C . SER A 1 347 ? 36.344 49.75 -8.125 1 32.47 347 SER A C 1
ATOM 2756 O O . SER A 1 347 ? 36.219 50.906 -7.719 1 32.47 347 SER A O 1
ATOM 2758 N N . ASP A 1 348 ? 35.938 49.469 -9.281 1 35.53 348 ASP A N 1
ATOM 2759 C CA . ASP A 1 348 ? 35.219 50.469 -10.086 1 35.53 348 ASP A CA 1
ATOM 2760 C C . ASP A 1 348 ? 33.906 50.844 -9.438 1 35.53 348 ASP A C 1
ATOM 2762 O O . ASP A 1 348 ? 33.156 51.656 -9.984 1 35.53 348 ASP A O 1
ATOM 2766 N N . LEU A 1 349 ? 33.344 50.031 -8.656 1 34.19 349 LEU A N 1
ATOM 2767 C CA . LEU A 1 349 ? 32 50.312 -8.148 1 34.19 349 LEU A CA 1
ATOM 2768 C C . LEU A 1 349 ? 32.062 51.375 -7.035 1 34.19 349 LEU A C 1
ATOM 2770 O O . LEU A 1 349 ? 32.062 51 -5.855 1 34.19 349 LEU A O 1
ATOM 2774 N N . LEU A 1 350 ? 32.969 52.375 -7.121 1 36.16 350 LEU A N 1
ATOM 2775 C CA . LEU A 1 350 ? 32.875 53.312 -6 1 36.16 350 LEU A CA 1
ATOM 2776 C C . LEU A 1 350 ? 31.516 53.969 -5.953 1 36.16 350 LEU A C 1
ATOM 2778 O O . LEU A 1 350 ? 31.125 54.688 -6.891 1 36.16 350 LEU A O 1
ATOM 2782 N N . PRO A 1 351 ? 30.484 53.5 -5.43 1 41.66 351 PRO A N 1
ATOM 2783 C CA . PRO A 1 351 ? 29.125 54.062 -5.348 1 41.66 351 PRO A CA 1
ATOM 2784 C C . PRO A 1 351 ? 29.109 55.5 -4.883 1 41.66 351 PRO A C 1
ATOM 2786 O O . PRO A 1 351 ? 30 55.938 -4.156 1 41.66 351 PRO A O 1
ATOM 2789 N N . GLU A 1 352 ? 28.797 56.5 -5.668 1 48.16 352 GLU A N 1
ATOM 2790 C CA . GLU A 1 352 ? 28.422 57.812 -5.137 1 48.16 352 GLU A CA 1
ATOM 2791 C C . GLU A 1 352 ? 27.547 57.656 -3.895 1 48.16 352 GLU A C 1
ATOM 2793 O O . GLU A 1 352 ? 26.594 56.875 -3.893 1 48.16 352 GLU A O 1
ATOM 2798 N N . SER A 1 353 ? 28.062 57.844 -2.691 1 54.62 353 SER A N 1
ATOM 2799 C CA . SER A 1 353 ? 27.438 57.656 -1.387 1 54.62 353 SER A CA 1
ATOM 2800 C C . SER A 1 353 ? 26.734 58.906 -0.927 1 54.62 353 SER A C 1
ATOM 2802 O O . SER A 1 353 ? 27.312 60 -0.954 1 54.62 353 SER A O 1
ATOM 2804 N N . GLU A 1 354 ? 25.344 59.094 -1.084 1 66.88 354 GLU A N 1
ATOM 2805 C CA . GLU A 1 354 ? 24.594 60.219 -0.492 1 66.88 354 GLU A CA 1
ATOM 2806 C C . GLU A 1 354 ? 24.375 60 1.001 1 66.88 354 GLU A C 1
ATOM 2808 O O . GLU A 1 354 ? 24.031 58.906 1.424 1 66.88 354 GLU A O 1
ATOM 2813 N N . PRO A 1 355 ? 24.719 61.156 1.754 1 72 355 PRO A N 1
ATOM 2814 C CA . PRO A 1 355 ? 24.484 61.031 3.195 1 72 355 PRO A CA 1
ATOM 2815 C C . PRO A 1 355 ? 23.031 60.719 3.537 1 72 355 PRO A C 1
ATOM 2817 O O . PRO A 1 355 ? 22.125 61.281 2.916 1 72 355 PRO A O 1
ATOM 2820 N N . GLN A 1 356 ? 22.797 59.875 4.355 1 74.5 356 GLN A N 1
ATOM 2821 C CA . GLN A 1 356 ? 21.484 59.469 4.836 1 74.5 356 GLN A CA 1
ATOM 2822 C C . GLN A 1 356 ? 21.141 60.188 6.145 1 74.5 356 GLN A C 1
ATOM 2824 O O . GLN A 1 356 ? 21.484 59.688 7.223 1 74.5 356 GLN A O 1
ATOM 2829 N N . GLN A 1 357 ? 20.359 61.219 6.047 1 82.62 357 GLN A N 1
ATOM 2830 C CA . GLN A 1 357 ? 19.984 61.969 7.246 1 82.62 357 GLN A CA 1
ATOM 2831 C C . GLN A 1 357 ? 18.688 61.438 7.844 1 82.62 357 GLN A C 1
ATOM 2833 O O . GLN A 1 357 ? 18.359 61.719 9 1 82.62 357 GLN A O 1
ATOM 2838 N N . THR A 1 358 ? 18.047 60.656 7.078 1 81.19 358 THR A N 1
ATOM 2839 C CA . THR A 1 358 ? 16.75 60.156 7.52 1 81.19 358 THR A CA 1
ATOM 2840 C C . THR A 1 358 ? 16.906 59.031 8.547 1 81.19 358 THR A C 1
ATOM 2842 O O . THR A 1 358 ? 17.641 58.062 8.312 1 81.19 358 THR A O 1
ATOM 2845 N N . ILE A 1 359 ? 16.25 59.281 9.703 1 86.75 359 ILE A N 1
ATOM 2846 C CA . ILE A 1 359 ? 16.141 58.219 10.711 1 86.75 359 ILE A CA 1
ATOM 2847 C C . ILE A 1 359 ? 14.836 57.469 10.516 1 86.75 359 ILE A C 1
ATOM 2849 O O . ILE A 1 359 ? 13.766 58.062 10.406 1 86.75 359 ILE A O 1
ATOM 2853 N N . PHE A 1 360 ? 14.914 56.281 10.398 1 85.12 360 PHE A N 1
ATOM 2854 C CA . PHE A 1 360 ? 13.719 55.469 10.219 1 85.12 360 PHE A CA 1
ATOM 2855 C C . PHE A 1 360 ? 13.773 54.25 11.109 1 85.12 360 PHE A C 1
ATOM 2857 O O . PHE A 1 360 ? 14.797 53.969 11.734 1 85.12 360 PHE A O 1
ATOM 2864 N N . CYS A 1 361 ? 12.617 53.688 11.273 1 83.06 361 CYS A N 1
ATOM 2865 C CA . CYS A 1 361 ? 12.539 52.531 12.133 1 83.06 361 CYS A CA 1
ATOM 2866 C C . CYS A 1 361 ? 11.844 51.375 11.422 1 83.06 361 CYS A C 1
ATOM 2868 O O . CYS A 1 361 ? 11.07 51.594 10.484 1 83.06 361 CYS A O 1
ATOM 2870 N N . LEU A 1 362 ? 12.203 50.25 11.789 1 75.38 362 LEU A N 1
ATOM 2871 C CA . LEU A 1 362 ? 11.562 49.031 11.32 1 75.38 362 LEU A CA 1
ATOM 2872 C C . LEU A 1 362 ? 10.688 48.438 12.414 1 75.38 362 LEU A C 1
ATOM 2874 O O . LEU A 1 362 ? 11.172 48.156 13.516 1 75.38 362 LEU A O 1
ATOM 2878 N N . ASN A 1 363 ? 9.469 48.312 12.117 1 73.69 363 ASN A N 1
ATOM 2879 C CA . ASN A 1 363 ? 8.547 47.562 12.969 1 73.69 363 ASN A CA 1
ATOM 2880 C C . ASN A 1 363 ? 8.43 46.094 12.516 1 73.69 363 ASN A C 1
ATOM 2882 O O . ASN A 1 363 ? 7.879 45.812 11.453 1 73.69 363 ASN A O 1
ATOM 2886 N N . PRO A 1 364 ? 8.961 45.25 13.328 1 67.75 364 PRO A N 1
ATOM 2887 C CA . PRO A 1 364 ? 8.953 43.844 12.898 1 67.75 364 PRO A CA 1
ATOM 2888 C C . PRO A 1 364 ? 7.547 43.25 12.82 1 67.75 364 PRO A C 1
ATOM 2890 O O . PRO A 1 364 ? 7.324 42.281 12.094 1 67.75 364 PRO A O 1
ATOM 2893 N N . ASP A 1 365 ? 6.648 43.812 13.516 1 68.88 365 ASP A N 1
ATOM 2894 C CA . ASP A 1 365 ? 5.297 43.25 13.555 1 68.88 365 ASP A CA 1
ATOM 2895 C C . ASP A 1 365 ? 4.605 43.406 12.195 1 68.88 365 ASP A C 1
ATOM 2897 O O . ASP A 1 365 ? 3.945 42.469 11.734 1 68.88 365 ASP A O 1
ATOM 2901 N N . ASP A 1 366 ? 4.738 44.5 11.633 1 68.56 366 ASP A N 1
ATOM 2902 C CA . ASP A 1 366 ? 4.102 44.688 10.336 1 68.56 366 ASP A CA 1
ATOM 2903 C C . ASP A 1 366 ? 5.137 44.688 9.211 1 68.56 366 ASP A C 1
ATOM 2905 O O . ASP A 1 366 ? 4.785 44.844 8.039 1 68.56 366 ASP A O 1
ATOM 2909 N N . ARG A 1 367 ? 6.422 44.531 9.578 1 70.31 367 ARG A N 1
ATOM 2910 C CA . ARG A 1 367 ? 7.543 44.406 8.648 1 70.31 367 ARG A CA 1
ATOM 2911 C C . ARG A 1 367 ? 7.633 45.656 7.754 1 70.31 367 ARG A C 1
ATOM 2913 O O . ARG A 1 367 ? 7.914 45.531 6.559 1 70.31 367 ARG A O 1
ATOM 2920 N N . GLN A 1 368 ? 7.223 46.688 8.406 1 73.62 368 GLN A N 1
ATOM 2921 C CA . GLN A 1 368 ? 7.293 47.938 7.652 1 73.62 368 GLN A CA 1
ATOM 2922 C C . GLN A 1 368 ? 8.32 48.875 8.266 1 73.62 368 GLN A C 1
ATOM 2924 O O . GLN A 1 368 ? 8.641 48.781 9.445 1 73.62 368 GLN A O 1
ATOM 2929 N N . TYR A 1 369 ? 8.828 49.781 7.316 1 78.44 369 TYR A N 1
ATOM 2930 C CA . TYR A 1 369 ? 9.727 50.844 7.758 1 78.44 369 TYR A CA 1
ATOM 2931 C C . TYR A 1 369 ? 8.992 52.156 7.871 1 78.44 369 TYR A C 1
ATOM 2933 O O . TYR A 1 369 ? 8.156 52.5 7.02 1 78.44 369 TYR A O 1
ATOM 2941 N N . TYR A 1 370 ? 9.242 52.781 8.984 1 83.19 370 TYR A N 1
ATOM 2942 C CA . TYR A 1 370 ? 8.586 54.062 9.211 1 83.19 370 TYR A CA 1
ATOM 2943 C C . TYR A 1 370 ? 9.602 55.188 9.328 1 83.19 370 TYR A C 1
ATOM 2945 O O . TYR A 1 370 ? 10.672 55 9.914 1 83.19 370 TYR A O 1
ATOM 2953 N N . HIS A 1 371 ? 9.195 56.344 8.758 1 86.31 371 HIS A N 1
ATOM 2954 C CA . HIS A 1 371 ? 9.992 57.562 8.906 1 86.31 371 HIS A CA 1
ATOM 2955 C C . HIS A 1 371 ? 9.828 58.156 10.305 1 86.31 371 HIS A C 1
ATOM 2957 O O . HIS A 1 371 ? 8.703 58.344 10.773 1 86.31 371 HIS A O 1
ATOM 2963 N N . ILE A 1 372 ? 10.953 58.375 10.922 1 87.94 372 ILE A N 1
ATOM 2964 C CA . ILE A 1 372 ? 10.875 58.969 12.25 1 87.94 372 ILE A CA 1
ATOM 2965 C C . ILE A 1 372 ? 11.148 60.469 12.156 1 87.94 372 ILE A C 1
ATOM 2967 O O . ILE A 1 372 ? 10.289 61.281 12.492 1 87.94 372 ILE A O 1
ATOM 2971 N N . THR A 1 373 ? 12.352 60.75 11.812 1 89.69 373 THR A N 1
ATOM 2972 C CA . THR A 1 373 ? 12.812 62.125 11.75 1 89.69 373 THR A CA 1
ATOM 2973 C C . THR A 1 373 ? 14.07 62.25 10.898 1 89.69 373 THR A C 1
ATOM 2975 O O . THR A 1 373 ? 14.461 61.312 10.227 1 89.69 373 THR A O 1
ATOM 2978 N N . LYS A 1 374 ? 14.625 63.469 10.812 1 89.81 374 LYS A N 1
ATOM 2979 C CA . LYS A 1 374 ? 15.875 63.75 10.102 1 89.81 374 LYS A CA 1
ATOM 2980 C C . LYS A 1 374 ? 16.969 64.188 11.055 1 89.81 374 LYS A C 1
ATOM 2982 O O . LYS A 1 374 ? 16.703 65 11.969 1 89.81 374 LYS A O 1
ATOM 2987 N N . LEU A 1 375 ? 18.141 63.688 10.82 1 90.69 375 LEU A N 1
ATOM 2988 C CA . LEU A 1 375 ? 19.281 64.125 11.617 1 90.69 375 LEU A CA 1
ATOM 2989 C C . LEU A 1 375 ? 19.516 65.625 11.445 1 90.69 375 LEU A C 1
ATOM 2991 O O . LEU A 1 375 ? 19.406 66.125 10.336 1 90.69 375 LEU A O 1
ATOM 2995 N N . PRO A 1 376 ? 19.844 66.312 12.508 1 89.94 376 PRO A N 1
ATOM 2996 C CA . PRO A 1 376 ? 20.094 67.75 12.43 1 89.94 376 PRO A CA 1
ATOM 2997 C C . PRO A 1 376 ? 21.484 68.125 11.891 1 89.94 376 PRO A C 1
ATOM 2999 O O . PRO A 1 376 ? 21.969 69.188 12.062 1 89.94 376 PRO A O 1
ATOM 3002 N N . THR A 1 377 ? 22.219 67.188 11.32 1 87.25 377 THR A N 1
ATOM 3003 C CA . THR A 1 377 ? 23.578 67.375 10.828 1 87.25 377 THR A CA 1
ATOM 3004 C C . THR A 1 377 ? 23.812 66.562 9.547 1 87.25 377 THR A C 1
ATOM 3006 O O . THR A 1 377 ? 23.141 65.562 9.305 1 87.25 377 THR A O 1
ATOM 3009 N N . PRO A 1 378 ? 24.734 67.062 8.734 1 83.06 378 PRO A N 1
ATOM 3010 C CA . PRO A 1 378 ? 25.094 66.312 7.535 1 83.06 378 PRO A CA 1
ATOM 3011 C C . PRO A 1 378 ? 26.062 65.125 7.84 1 83.06 378 PRO A C 1
ATOM 3013 O O . PRO A 1 378 ? 26.359 64.312 6.957 1 83.06 378 PRO A O 1
ATOM 3016 N N . VAL A 1 379 ? 26.562 65.062 9.047 1 82.5 379 VAL A N 1
ATOM 3017 C CA . VAL A 1 379 ? 27.453 64 9.469 1 82.5 379 VAL A CA 1
ATOM 3018 C C . VAL A 1 379 ? 26.641 62.75 9.75 1 82.5 379 VAL A C 1
ATOM 3020 O O . VAL A 1 379 ? 25.969 62.656 10.781 1 82.5 379 VAL A O 1
ATOM 3023 N N . THR A 1 380 ? 26.797 61.875 8.789 1 81.94 380 THR A N 1
ATOM 3024 C CA . THR A 1 380 ? 25.875 60.75 8.922 1 81.94 380 THR A CA 1
ATOM 3025 C C . THR A 1 380 ? 26.656 59.438 8.977 1 81.94 380 THR A C 1
ATOM 3027 O O . THR A 1 380 ? 26.125 58.406 9.391 1 81.94 380 THR A O 1
ATOM 3030 N N . ARG A 1 381 ? 27.859 59.5 8.656 1 79.38 381 ARG A N 1
ATOM 3031 C CA . ARG A 1 381 ? 28.625 58.25 8.578 1 79.38 381 ARG A CA 1
ATOM 3032 C C . ARG A 1 381 ? 29.188 57.844 9.938 1 79.38 381 ARG A C 1
ATOM 3034 O O . ARG A 1 381 ? 29.734 58.688 10.656 1 79.38 381 ARG A O 1
ATOM 3041 N N . CYS A 1 382 ? 29 56.656 10.375 1 80.75 382 CYS A N 1
ATOM 3042 C CA . CYS A 1 382 ? 29.609 56.031 11.547 1 80.75 382 CYS A CA 1
ATOM 3043 C C . CYS A 1 382 ? 29.219 56.781 12.82 1 80.75 382 CYS A C 1
ATOM 3045 O O . CYS A 1 382 ? 30.062 56.969 13.703 1 80.75 382 CYS A O 1
ATOM 3047 N N . VAL A 1 383 ? 28.016 57.219 12.859 1 87.31 383 VAL A N 1
ATOM 3048 C CA . VAL A 1 383 ? 27.516 57.781 14.109 1 87.31 383 VAL A CA 1
ATOM 3049 C C . VAL A 1 383 ? 27.203 56.656 15.102 1 87.31 383 VAL A C 1
ATOM 3051 O O . VAL A 1 383 ? 27.062 55.5 14.711 1 87.31 383 VAL A O 1
ATOM 3054 N N . SER A 1 384 ? 27.172 56.969 16.344 1 87.88 384 SER A N 1
ATOM 3055 C CA . SER A 1 384 ? 26.75 56.031 17.391 1 87.88 384 SER A CA 1
ATOM 3056 C C . SER A 1 384 ? 25.469 56.5 18.062 1 87.88 384 SER A C 1
ATOM 3058 O O . SER A 1 384 ? 25.219 57.688 18.203 1 87.88 384 SER A O 1
ATOM 3060 N N . VAL A 1 385 ? 24.688 55.5 18.375 1 89.06 385 VAL A N 1
ATOM 3061 C CA . VAL A 1 385 ? 23.375 55.812 18.922 1 89.06 385 VAL A CA 1
ATOM 3062 C C . VAL A 1 385 ? 23.125 55 20.188 1 89.06 385 VAL A C 1
ATOM 3064 O O . VAL A 1 385 ? 23.531 53.844 20.266 1 89.06 385 VAL A O 1
ATOM 3067 N N . ALA A 1 386 ? 22.469 55.625 21.172 1 88.5 386 ALA A N 1
ATOM 3068 C CA . ALA A 1 386 ? 22 54.938 22.391 1 88.5 386 ALA A CA 1
ATOM 3069 C C . ALA A 1 386 ? 20.656 55.5 22.844 1 88.5 386 ALA A C 1
ATOM 3071 O O . ALA A 1 386 ? 20.281 56.625 22.453 1 88.5 386 ALA A O 1
ATOM 3072 N N . SER A 1 387 ? 20.031 54.719 23.5 1 86.69 387 SER A N 1
ATOM 3073 C CA . SER A 1 387 ? 18.719 55.188 23.969 1 86.69 387 SER A CA 1
ATOM 3074 C C . SER A 1 387 ? 18.641 55.094 25.5 1 86.69 387 SER A C 1
ATOM 3076 O O . SER A 1 387 ? 19.219 54.219 26.109 1 86.69 387 SER A O 1
ATOM 3078 N N . GLU A 1 388 ? 17.969 56.125 26.078 1 84.25 388 GLU A N 1
ATOM 3079 C CA . GLU A 1 388 ? 17.562 56.156 27.484 1 84.25 388 GLU A CA 1
ATOM 3080 C C . GLU A 1 388 ? 16.125 56.656 27.641 1 84.25 388 GLU A C 1
ATOM 3082 O O . GLU A 1 388 ? 15.859 57.844 27.438 1 84.25 388 GLU A O 1
ATOM 3087 N N . GLY A 1 389 ? 15.297 55.656 28.016 1 77.25 389 GLY A N 1
ATOM 3088 C CA . GLY A 1 389 ? 13.898 56.031 28.078 1 77.25 389 GLY A CA 1
ATOM 3089 C C . GLY A 1 389 ? 13.352 56.469 26.719 1 77.25 389 GLY A C 1
ATOM 3090 O O . GLY A 1 389 ? 13.516 55.781 25.719 1 77.25 389 GLY A O 1
ATOM 3091 N N . ARG A 1 390 ? 12.742 57.656 26.734 1 83.56 390 ARG A N 1
ATOM 3092 C CA . ARG A 1 390 ? 12.094 58.156 25.516 1 83.56 390 ARG A CA 1
ATOM 3093 C C . ARG A 1 390 ? 13.078 58.938 24.641 1 83.56 390 ARG A C 1
ATOM 3095 O O . ARG A 1 390 ? 12.703 59.438 23.594 1 83.56 390 ARG A O 1
ATOM 3102 N N . HIS A 1 391 ? 14.375 59 25.141 1 88.94 391 HIS A N 1
ATOM 3103 C CA . HIS A 1 391 ? 15.328 59.812 24.422 1 88.94 391 HIS A CA 1
ATOM 3104 C C . HIS A 1 391 ? 16.344 58.969 23.672 1 88.94 391 HIS A C 1
ATOM 3106 O O . HIS A 1 391 ? 16.75 57.906 24.141 1 88.94 391 HIS A O 1
ATOM 3112 N N . LEU A 1 392 ? 16.688 59.469 22.516 1 90.5 392 LEU A N 1
ATOM 3113 C CA . LEU A 1 392 ? 17.781 58.938 21.719 1 90.5 392 LEU A CA 1
ATOM 3114 C C . LEU A 1 392 ? 18.984 59.875 21.703 1 90.5 392 LEU A C 1
ATOM 3116 O O . LEU A 1 392 ? 18.812 61.094 21.562 1 90.5 392 LEU A O 1
ATOM 3120 N N . TYR A 1 393 ? 20.156 59.281 21.922 1 93.19 393 TYR A N 1
ATOM 3121 C CA . TYR A 1 393 ? 21.391 60.062 21.859 1 93.19 393 TYR A CA 1
ATOM 3122 C C . TYR A 1 393 ? 22.203 59.688 20.609 1 93.19 393 TYR A C 1
ATOM 3124 O O . TYR A 1 393 ? 22.453 58.5 20.359 1 93.19 393 TYR A O 1
ATOM 3132 N N . VAL A 1 394 ? 22.469 60.594 19.828 1 93.81 394 VAL A N 1
ATOM 3133 C CA . VAL A 1 394 ? 23.297 60.406 18.625 1 93.81 394 VAL A CA 1
ATOM 3134 C C . VAL A 1 394 ? 24.609 61.188 18.797 1 93.81 394 VAL A C 1
ATOM 3136 O O . VAL A 1 394 ? 24.625 62.375 19.047 1 93.81 394 VAL A O 1
ATOM 3139 N N . THR A 1 395 ? 25.734 60.438 18.609 1 93.81 395 THR A N 1
ATOM 3140 C CA . THR A 1 395 ? 27.016 61.062 18.891 1 93.81 395 THR A CA 1
ATOM 3141 C C . THR A 1 395 ? 28.016 60.781 17.766 1 93.81 395 THR A C 1
ATOM 3143 O O . THR A 1 395 ? 28 59.688 17.188 1 93.81 395 THR A O 1
ATOM 3146 N N . GLY A 1 396 ? 28.875 61.781 17.453 1 92.31 396 GLY A N 1
ATOM 3147 C CA . GLY A 1 396 ? 30.031 61.656 16.578 1 92.31 396 GLY A CA 1
ATOM 3148 C C . GLY A 1 396 ? 29.641 61.406 15.133 1 92.31 396 GLY A C 1
ATOM 3149 O O . GLY A 1 396 ? 28.656 61.969 14.641 1 92.31 396 GLY A O 1
ATOM 3150 N N . GLY A 1 397 ? 30.609 60.625 14.445 1 87.94 397 GLY A N 1
ATOM 3151 C CA . GLY A 1 397 ? 30.438 60.344 13.023 1 87.94 397 GLY A CA 1
ATOM 3152 C C . GLY A 1 397 ? 31.438 61.094 12.156 1 87.94 397 GLY A C 1
ATOM 3153 O O . GLY A 1 397 ? 32.375 61.719 12.664 1 87.94 397 GLY A O 1
ATOM 3154 N N . GLN A 1 398 ? 31.25 60.781 10.859 1 84.62 398 GLN A N 1
ATOM 3155 C CA . GLN A 1 398 ? 32.125 61.406 9.844 1 84.62 398 GLN A CA 1
ATOM 3156 C C . GLN A 1 398 ? 31.297 61.938 8.68 1 84.62 398 GLN A C 1
ATOM 3158 O O . GLN A 1 398 ? 30.203 61.438 8.391 1 84.62 398 GLN A O 1
ATOM 3163 N N . ASP A 1 399 ? 31.828 63 8.195 1 76.19 399 ASP A N 1
ATOM 3164 C CA . ASP A 1 399 ? 31.172 63.531 7 1 76.19 399 ASP A CA 1
ATOM 3165 C C . ASP A 1 399 ? 31.359 62.625 5.801 1 76.19 399 ASP A C 1
ATOM 3167 O O . ASP A 1 399 ? 32.5 62.219 5.477 1 76.19 399 ASP A O 1
ATOM 3171 N N . PRO A 1 400 ? 30.312 62.094 5.188 1 66.5 400 PRO A N 1
ATOM 3172 C CA . PRO A 1 400 ? 30.453 61.156 4.066 1 66.5 400 PRO A CA 1
ATOM 3173 C C . PRO A 1 400 ? 31.031 61.812 2.818 1 66.5 400 PRO A C 1
ATOM 3175 O O . PRO A 1 400 ? 31.469 61.125 1.899 1 66.5 400 PRO A O 1
ATOM 3178 N N . ALA A 1 401 ? 30.938 63.094 2.453 1 58.72 401 ALA A N 1
ATOM 3179 C CA . ALA A 1 401 ? 31.344 63.75 1.208 1 58.72 401 ALA A CA 1
ATOM 3180 C C . ALA A 1 401 ? 32.844 63.562 0.958 1 58.72 401 ALA A C 1
ATOM 3182 O O . ALA A 1 401 ? 33.312 63.844 -0.143 1 58.72 401 ALA A O 1
ATOM 3183 N N . THR A 1 402 ? 33.781 63.406 1.945 1 51 402 THR A N 1
ATOM 3184 C CA . THR A 1 402 ? 35.188 63.594 1.657 1 51 402 THR A CA 1
ATOM 3185 C C . THR A 1 402 ? 35.75 62.375 0.905 1 51 402 THR A C 1
ATOM 3187 O O . THR A 1 402 ? 35.25 61.25 1.058 1 51 402 THR A O 1
ATOM 3190 N N . SER A 1 403 ? 36.688 62.625 -0.252 1 44.03 403 SER A N 1
ATOM 3191 C CA . SER A 1 403 ? 37.344 61.75 -1.235 1 44.03 403 SER A CA 1
ATOM 3192 C C . SER A 1 403 ? 37.906 60.5 -0.581 1 44.03 403 SER A C 1
ATOM 3194 O O . SER A 1 403 ? 38.156 60.5 0.624 1 44.03 403 SER A O 1
ATOM 3196 N N . MET A 1 404 ? 37.844 59.375 -1.328 1 43.25 404 MET A N 1
ATOM 3197 C CA . MET A 1 404 ? 38.281 58 -1.027 1 43.25 404 MET A CA 1
ATOM 3198 C C . MET A 1 404 ? 39.594 58.031 -0.245 1 43.25 404 MET A C 1
ATOM 3200 O O . MET A 1 404 ? 39.906 57.062 0.469 1 43.25 404 MET A O 1
ATOM 3204 N N . PHE A 1 405 ? 40.469 59.031 -0.48 1 46.06 405 PHE A N 1
ATOM 3205 C CA . PHE A 1 405 ? 41.844 58.938 -0.088 1 46.06 405 PHE A CA 1
ATOM 3206 C C . PHE A 1 405 ? 42.094 59.625 1.257 1 46.06 405 PHE A C 1
ATOM 3208 O O . PHE A 1 405 ? 43.156 59.5 1.846 1 46.06 405 PHE A O 1
ATOM 3215 N N . SER A 1 406 ? 41.062 60.469 1.8 1 49.62 406 SER A N 1
ATOM 3216 C CA . SER A 1 406 ? 41.344 61.062 3.098 1 49.62 406 SER A CA 1
ATOM 3217 C C . SER A 1 406 ? 40.125 60.938 4.031 1 49.62 406 SER A C 1
ATOM 3219 O O . SER A 1 406 ? 39.031 61.344 3.697 1 49.62 406 SER A O 1
ATOM 3221 N N . LEU A 1 407 ? 40.125 60.125 4.965 1 57.28 407 LEU A N 1
ATOM 3222 C CA . LEU A 1 407 ? 39.062 59.969 5.953 1 57.28 407 LEU A CA 1
ATOM 3223 C C . LEU A 1 407 ? 38.812 61.25 6.691 1 57.28 407 LEU A C 1
ATOM 3225 O O . LEU A 1 407 ? 39.75 61.875 7.23 1 57.28 407 LEU A O 1
ATOM 3229 N N . PRO A 1 408 ? 37.688 61.906 6.441 1 70.12 408 PRO A N 1
ATOM 3230 C CA . PRO A 1 408 ? 37.375 63.125 7.195 1 70.12 408 PRO A CA 1
ATOM 3231 C C . PRO A 1 408 ? 37.531 62.938 8.703 1 70.12 408 PRO A C 1
ATOM 3233 O O . PRO A 1 408 ? 37.406 61.812 9.203 1 70.12 408 PRO A O 1
ATOM 3236 N N . PRO A 1 409 ? 37.938 64 9.391 1 78.12 409 PRO A N 1
ATOM 3237 C CA . PRO A 1 409 ? 38.094 63.906 10.844 1 78.12 409 PRO A CA 1
ATOM 3238 C C . PRO A 1 409 ? 36.75 63.594 11.539 1 78.12 409 PRO A C 1
ATOM 3240 O O . PRO A 1 409 ? 35.719 64.062 11.094 1 78.12 409 PRO A O 1
ATOM 3243 N N . PRO A 1 410 ? 36.812 62.812 12.523 1 87.5 410 PRO A N 1
ATOM 3244 C CA . PRO A 1 410 ? 35.625 62.469 13.289 1 87.5 410 PRO A CA 1
ATOM 3245 C C . PRO A 1 410 ? 34.969 63.719 13.93 1 87.5 410 PRO A C 1
ATOM 3247 O O . PRO A 1 410 ? 35.688 64.625 14.305 1 87.5 410 PRO A O 1
ATOM 3250 N N . SER A 1 411 ? 33.719 63.75 14.016 1 90.06 411 SER A N 1
ATOM 3251 C CA . SER A 1 411 ? 32.938 64.875 14.531 1 90.06 411 SER A CA 1
ATOM 3252 C C . SER A 1 411 ? 32.875 64.875 16.062 1 90.06 411 SER A C 1
ATOM 3254 O O . SER A 1 411 ? 32.875 63.781 16.656 1 90.06 411 SER A O 1
ATOM 3256 N N . ARG A 1 412 ? 32.688 66.062 16.688 1 91.81 412 ARG A N 1
ATOM 3257 C CA . ARG A 1 412 ? 32.5 66.25 18.125 1 91.81 412 ARG A CA 1
ATOM 3258 C C . ARG A 1 412 ? 31.047 66.5 18.484 1 91.81 412 ARG A C 1
ATOM 3260 O O . ARG A 1 412 ? 30.719 66.688 19.656 1 91.81 412 ARG A O 1
ATOM 3267 N N . GLN A 1 413 ? 30.188 66.438 17.531 1 93.06 413 GLN A N 1
ATOM 3268 C CA . GLN A 1 413 ? 28.797 66.812 17.766 1 93.06 413 GLN A CA 1
ATOM 3269 C C . GLN A 1 413 ? 28.047 65.688 18.484 1 93.06 413 GLN A C 1
ATOM 3271 O O . GLN A 1 413 ? 28.328 64.5 18.281 1 93.06 413 GLN A O 1
ATOM 3276 N N . ALA A 1 414 ? 27.109 66.062 19.328 1 94.81 414 ALA A N 1
ATOM 3277 C CA . ALA A 1 414 ? 26.219 65.125 20.047 1 94.81 414 ALA A CA 1
ATOM 3278 C C . ALA A 1 414 ? 24.812 65.75 20.141 1 94.81 414 ALA A C 1
ATOM 3280 O O . ALA A 1 414 ? 24.641 66.938 20.344 1 94.81 414 ALA A O 1
ATOM 3281 N N . PHE A 1 415 ? 23.828 64.938 19.922 1 94.94 415 PHE A N 1
ATOM 3282 C CA . PHE A 1 415 ? 22.438 65.312 19.922 1 94.94 415 PHE A CA 1
ATOM 3283 C C . PHE A 1 415 ? 21.578 64.375 20.75 1 94.94 415 PHE A C 1
ATOM 3285 O O . PHE A 1 415 ? 21.922 63.219 20.906 1 94.94 415 PHE A O 1
ATOM 3292 N N . ARG A 1 416 ? 20.547 64.938 21.281 1 94.44 416 ARG A N 1
ATOM 3293 C CA . ARG A 1 416 ? 19.5 64.125 21.953 1 94.44 416 ARG A CA 1
ATOM 3294 C C . ARG A 1 416 ? 18.156 64.312 21.25 1 94.44 416 ARG A C 1
ATOM 3296 O O . ARG A 1 416 ? 17.75 65.438 20.969 1 94.44 416 ARG A O 1
ATOM 3303 N N . TYR A 1 417 ? 17.469 63.25 20.953 1 92.62 417 TYR A N 1
ATOM 3304 C CA . TYR A 1 417 ? 16.156 63.281 20.312 1 92.62 417 TYR A CA 1
ATOM 3305 C C . TYR A 1 417 ? 15.07 62.781 21.25 1 92.62 417 TYR A C 1
ATOM 3307 O O . TYR A 1 417 ? 15.234 61.75 21.906 1 92.62 417 TYR A O 1
ATOM 3315 N N . ASP A 1 418 ? 14.016 63.625 21.375 1 89 418 ASP A N 1
ATOM 3316 C CA . ASP A 1 418 ? 12.828 63.25 22.125 1 89 418 ASP A CA 1
ATOM 3317 C C . ASP A 1 418 ? 11.773 62.625 21.203 1 89 418 ASP A C 1
ATOM 3319 O O . ASP A 1 418 ? 11.094 63.344 20.469 1 89 418 ASP A O 1
ATOM 3323 N N . PHE A 1 419 ? 11.562 61.406 21.328 1 87.44 419 PHE A N 1
ATOM 3324 C CA . PHE A 1 419 ? 10.75 60.656 20.359 1 87.44 419 PHE A CA 1
ATOM 3325 C C . PHE A 1 419 ? 9.297 61.125 20.422 1 87.44 419 PHE A C 1
ATOM 3327 O O . PHE A 1 419 ? 8.695 61.438 19.391 1 87.44 419 PHE A O 1
ATOM 3334 N N . PRO A 1 420 ? 8.641 61.25 21.625 1 83.69 420 PRO A N 1
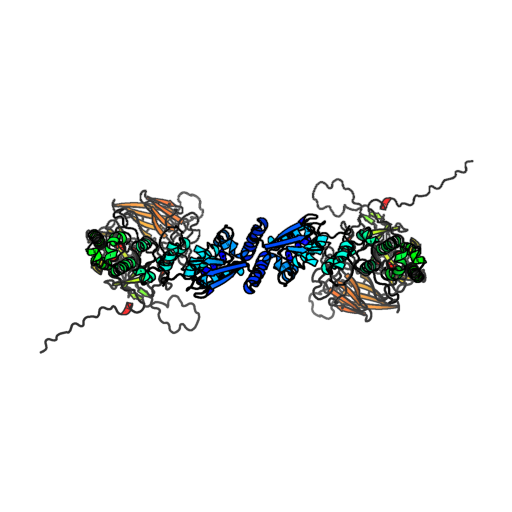ATOM 3335 C CA . PRO A 1 420 ? 7.219 61.625 21.672 1 83.69 420 PRO A CA 1
ATOM 3336 C C . PRO A 1 420 ? 6.949 63 21.094 1 83.69 420 PRO A C 1
ATOM 3338 O O . PRO A 1 420 ? 5.926 63.188 20.438 1 83.69 420 PRO A O 1
ATOM 3341 N N . THR A 1 421 ? 7.883 63.875 21.328 1 85.62 421 THR A N 1
ATOM 3342 C CA . THR A 1 421 ? 7.648 65.25 20.891 1 85.62 421 THR A CA 1
ATOM 3343 C C . THR A 1 421 ? 8.312 65.5 19.547 1 85.62 421 THR A C 1
ATOM 3345 O O . THR A 1 421 ? 8.102 66.562 18.953 1 85.62 421 THR A O 1
ATOM 3348 N N . ASP A 1 422 ? 9.086 64.625 19.078 1 88.88 422 ASP A N 1
ATOM 3349 C CA . ASP A 1 422 ? 9.797 64.75 17.812 1 88.88 422 ASP A CA 1
ATOM 3350 C C . ASP A 1 422 ? 10.664 66.062 17.812 1 88.88 422 ASP A C 1
ATOM 3352 O O . ASP A 1 422 ? 10.57 66.875 16.906 1 88.88 422 ASP A O 1
ATOM 3356 N N . THR A 1 423 ? 11.422 66.125 18.812 1 93.06 423 THR A N 1
ATOM 3357 C CA . THR A 1 423 ? 12.266 67.312 18.938 1 93.06 423 THR A CA 1
ATOM 3358 C C . THR A 1 423 ? 13.711 66.938 19.234 1 93.06 423 THR A C 1
ATOM 3360 O O . THR A 1 423 ? 13.961 65.938 19.875 1 93.06 423 THR A O 1
ATOM 3363 N N . TRP A 1 424 ? 14.719 67.812 18.656 1 93.69 424 TRP A N 1
ATOM 3364 C CA . TRP A 1 424 ? 16.141 67.625 18.891 1 93.69 424 TRP A CA 1
ATOM 3365 C C . TRP A 1 424 ? 16.703 68.625 19.891 1 93.69 424 TRP A C 1
ATOM 3367 O O . TRP A 1 424 ? 16.281 69.75 19.891 1 93.69 424 TRP A O 1
ATOM 3377 N N . MET A 1 425 ? 17.594 68.188 20.688 1 94.75 425 MET A N 1
ATOM 3378 C CA . MET A 1 425 ? 18.391 69.062 21.547 1 94.75 425 MET A CA 1
ATOM 3379 C C . MET A 1 425 ? 19.875 68.875 21.281 1 94.75 425 MET A C 1
ATOM 3381 O O . MET A 1 425 ? 20.359 67.75 21.156 1 94.75 425 MET A O 1
ATOM 3385 N N . THR A 1 426 ? 20.641 69.938 21.062 1 94.62 426 THR A N 1
ATOM 3386 C CA . THR A 1 426 ? 22.078 69.875 20.875 1 94.62 426 THR A CA 1
ATOM 3387 C C . THR A 1 426 ? 22.797 69.812 22.219 1 94.62 426 THR A C 1
ATOM 3389 O O . THR A 1 426 ? 22.531 70.625 23.125 1 94.62 426 THR A O 1
ATOM 3392 N N . LEU A 1 427 ? 23.641 68.875 22.328 1 95.31 427 LEU A N 1
ATOM 3393 C CA . LEU A 1 427 ? 24.453 68.688 23.531 1 95.31 427 LEU A CA 1
ATOM 3394 C C . LEU A 1 427 ? 25.797 69.375 23.391 1 95.31 427 LEU A C 1
ATOM 3396 O O . LEU A 1 427 ? 26.188 69.75 22.281 1 95.31 427 LEU A O 1
ATOM 3400 N N . PRO A 1 428 ? 26.5 69.562 24.578 1 94.44 428 PRO A N 1
ATOM 3401 C CA . PRO A 1 428 ? 27.859 70.125 24.453 1 94.44 428 PRO A CA 1
ATOM 3402 C C . PRO A 1 428 ? 28.766 69.188 23.609 1 94.44 428 PRO A C 1
ATOM 3404 O O . PRO A 1 428 ? 28.609 68 23.609 1 94.44 428 PRO A O 1
ATOM 3407 N N . ASP A 1 429 ? 29.703 69.875 22.953 1 94.19 429 ASP A N 1
ATOM 3408 C CA . ASP A 1 429 ? 30.641 69.125 22.125 1 94.19 429 ASP A CA 1
ATOM 3409 C C . ASP A 1 429 ? 31.391 68.062 22.938 1 94.19 429 ASP A C 1
ATOM 3411 O O . ASP A 1 429 ? 31.781 68.312 24.078 1 94.19 429 ASP A O 1
ATOM 3415 N N . MET A 1 430 ? 31.562 66.938 22.312 1 93.56 430 MET A N 1
ATOM 3416 C CA . MET A 1 430 ? 32.344 65.875 22.938 1 93.56 430 MET A CA 1
ATOM 3417 C C . MET A 1 430 ? 33.781 66.312 23.156 1 93.56 430 MET A C 1
ATOM 3419 O O . MET A 1 430 ? 34.281 67.188 22.453 1 93.56 430 MET A O 1
ATOM 3423 N N . PRO A 1 431 ? 34.438 65.688 24.156 1 90.56 431 PRO A N 1
ATOM 3424 C CA . PRO A 1 431 ? 35.844 66.062 24.406 1 90.56 431 PRO A CA 1
ATOM 3425 C C . PRO A 1 431 ? 36.719 65.75 23.203 1 90.56 431 PRO A C 1
ATOM 3427 O O . PRO A 1 431 ? 37.719 66.5 22.984 1 90.56 431 PRO A O 1
ATOM 3430 N N . ARG A 1 432 ? 36.438 64.812 22.438 1 90.12 432 ARG A N 1
ATOM 3431 C CA . ARG A 1 432 ? 37.156 64.5 21.219 1 90.12 432 ARG A CA 1
ATOM 3432 C C . ARG A 1 432 ? 36.188 63.938 20.172 1 90.12 432 ARG A C 1
ATOM 3434 O O . ARG A 1 432 ? 35.156 63.375 20.5 1 90.12 432 ARG A O 1
ATOM 3441 N N . GLY A 1 433 ? 36.625 64.188 18.969 1 89.12 433 GLY A N 1
ATOM 3442 C CA . GLY A 1 433 ? 35.844 63.594 17.891 1 89.12 433 GLY A CA 1
ATOM 3443 C C . GLY A 1 433 ? 35.969 62.062 17.812 1 89.12 433 GLY A C 1
ATOM 3444 O O . GLY A 1 433 ? 37.062 61.531 18.016 1 89.12 433 GLY A O 1
ATOM 3445 N N . ARG A 1 434 ? 34.812 61.406 17.5 1 88.38 434 ARG A N 1
ATOM 3446 C CA . ARG A 1 434 ? 34.781 59.969 17.391 1 88.38 434 ARG A CA 1
ATOM 3447 C C . ARG A 1 434 ? 33.938 59.531 16.203 1 88.38 434 ARG A C 1
ATOM 3449 O O . ARG A 1 434 ? 32.969 60.188 15.852 1 88.38 434 ARG A O 1
ATOM 3456 N N . ALA A 1 435 ? 34.406 58.5 15.625 1 83.75 435 ALA A N 1
ATOM 3457 C CA . ALA A 1 435 ? 33.594 57.812 14.602 1 83.75 435 ALA A CA 1
ATOM 3458 C C . ALA A 1 435 ? 33.688 56.312 14.75 1 83.75 435 ALA A C 1
ATOM 3460 O O . ALA A 1 435 ? 34.75 55.75 15.047 1 83.75 435 ALA A O 1
ATOM 3461 N N . GLY A 1 436 ? 32.5 55.656 14.633 1 81.06 436 GLY A N 1
ATOM 3462 C CA . GLY A 1 436 ? 32.469 54.188 14.742 1 81.06 436 GLY A CA 1
ATOM 3463 C C . GLY A 1 436 ? 32.594 53.688 16.172 1 81.06 436 GLY A C 1
ATOM 3464 O O . GLY A 1 436 ? 32.906 52.531 16.406 1 81.06 436 GLY A O 1
ATOM 3465 N N . HIS A 1 437 ? 32.375 54.562 17.094 1 83.19 437 HIS A N 1
ATOM 3466 C CA . HIS A 1 437 ? 32.406 54.188 18.5 1 83.19 437 HIS A CA 1
ATOM 3467 C C . HIS A 1 437 ? 31.062 53.562 18.922 1 83.19 437 HIS A C 1
ATOM 3469 O O . HIS A 1 437 ? 30.125 53.531 18.125 1 83.19 437 HIS A O 1
ATOM 3475 N N . GLN A 1 438 ? 31.078 53.031 20.188 1 83.94 438 GLN A N 1
ATOM 3476 C CA . GLN A 1 438 ? 29.844 52.5 20.766 1 83.94 438 GLN A CA 1
ATOM 3477 C C . GLN A 1 438 ? 29.344 53.406 21.891 1 83.94 438 GLN A C 1
ATOM 3479 O O . GLN A 1 438 ? 30.125 53.875 22.719 1 83.94 438 GLN A O 1
ATOM 3484 N N . SER A 1 439 ? 28.078 53.719 21.75 1 89.31 439 SER A N 1
ATOM 3485 C CA . SER A 1 439 ? 27.422 54.5 22.781 1 89.31 439 SER A CA 1
ATOM 3486 C C . SER A 1 439 ? 26.547 53.594 23.672 1 89.31 439 SER A C 1
ATOM 3488 O O . SER A 1 439 ? 25.766 52.781 23.172 1 89.31 439 SER A O 1
ATOM 3490 N N . LEU A 1 440 ? 26.75 53.719 24.984 1 87.88 440 LEU A N 1
ATOM 3491 C CA . LEU A 1 440 ? 25.984 52.938 25.938 1 87.88 440 LEU A CA 1
ATOM 3492 C C . LEU A 1 440 ? 25.531 53.781 27.109 1 87.88 440 LEU A C 1
ATOM 3494 O O . LEU A 1 440 ? 26.281 54.656 27.578 1 87.88 440 LEU A O 1
ATOM 3498 N N . VAL A 1 441 ? 24.359 53.531 27.469 1 87.62 441 VAL A N 1
ATOM 3499 C CA . VAL A 1 441 ? 23.859 54.25 28.641 1 87.62 441 VAL A CA 1
ATOM 3500 C C . VAL A 1 441 ? 23.75 53.281 29.828 1 87.62 441 VAL A C 1
ATOM 3502 O O . VAL A 1 441 ? 23.156 52.188 29.688 1 87.62 441 VAL A O 1
ATOM 3505 N N . VAL A 1 442 ? 24.375 53.594 30.891 1 86.5 442 VAL A N 1
ATOM 3506 C CA . VAL A 1 442 ? 24.297 52.812 32.094 1 86.5 442 VAL A CA 1
ATOM 3507 C C . VAL A 1 442 ? 24.281 53.719 33.344 1 86.5 442 VAL A C 1
ATOM 3509 O O . VAL A 1 442 ? 25.156 54.594 33.469 1 86.5 442 VAL A O 1
ATOM 3512 N N . GLY A 1 443 ? 23.312 53.594 34.219 1 82.25 443 GLY A N 1
ATOM 3513 C CA . GLY A 1 443 ? 23.234 54.344 35.438 1 82.25 443 GLY A CA 1
ATOM 3514 C C . GLY A 1 443 ? 23.125 55.844 35.219 1 82.25 443 GLY A C 1
ATOM 3515 O O . GLY A 1 443 ? 23.75 56.656 35.906 1 82.25 443 GLY A O 1
ATOM 3516 N N . GLY A 1 444 ? 22.5 56.25 34.156 1 86.38 444 GLY A N 1
ATOM 3517 C CA . GLY A 1 444 ? 22.297 57.656 33.875 1 86.38 444 GLY A CA 1
ATOM 3518 C C . GLY A 1 444 ? 23.5 58.312 33.188 1 86.38 444 GLY A C 1
ATOM 3519 O O . GLY A 1 444 ? 23.562 59.531 33.094 1 86.38 444 GLY A O 1
ATOM 3520 N N . LYS A 1 445 ? 24.391 57.5 32.844 1 91.75 445 LYS A N 1
ATOM 3521 C CA . LYS A 1 445 ? 25.578 58.031 32.188 1 91.75 445 LYS A CA 1
ATOM 3522 C C . LYS A 1 445 ? 25.703 57.469 30.766 1 91.75 445 LYS A C 1
ATOM 3524 O O . LYS A 1 445 ? 25.406 56.281 30.547 1 91.75 445 LYS A O 1
ATOM 3529 N N . LEU A 1 446 ? 26.047 58.281 29.859 1 93.69 446 LEU A N 1
ATOM 3530 C CA . LEU A 1 446 ? 26.328 57.875 28.484 1 93.69 446 LEU A CA 1
ATOM 3531 C C . LEU A 1 446 ? 27.812 57.656 28.266 1 93.69 446 LEU A C 1
ATOM 3533 O O . LEU A 1 446 ? 28.625 58.594 28.422 1 93.69 446 LEU A O 1
ATOM 3537 N N . PHE A 1 447 ? 28.188 56.438 27.969 1 92.06 447 PHE A N 1
ATOM 3538 C CA . PHE A 1 447 ? 29.578 56.062 27.719 1 92.06 447 PHE A CA 1
ATOM 3539 C C . PHE A 1 447 ? 29.844 55.938 26.234 1 92.06 447 PHE A C 1
ATOM 3541 O O . PHE A 1 447 ? 29.078 55.312 25.5 1 92.06 447 PHE A O 1
ATOM 3548 N N . LEU A 1 448 ? 30.812 56.625 25.781 1 92.25 448 LEU A N 1
ATOM 3549 C CA . LEU A 1 448 ? 31.312 56.469 24.422 1 92.25 448 LEU A CA 1
ATOM 3550 C C . LEU A 1 448 ? 32.625 55.656 24.422 1 92.25 448 LEU A C 1
ATOM 3552 O O . LEU A 1 448 ? 33.625 56.094 25 1 92.25 448 LEU A O 1
ATOM 3556 N N . VAL A 1 449 ? 32.531 54.5 23.75 1 86.06 449 VAL A N 1
ATOM 3557 C CA . VAL A 1 449 ? 33.656 53.562 23.859 1 86.06 449 VAL A CA 1
ATOM 3558 C C . VAL A 1 449 ? 34.281 53.344 22.484 1 86.06 449 VAL A C 1
ATOM 3560 O O . VAL A 1 449 ? 33.562 52.938 21.547 1 86.06 449 VAL A O 1
ATOM 3563 N N . GLY A 1 450 ? 35.562 53.531 22.391 1 83.31 450 GLY A N 1
ATOM 3564 C CA . GLY A 1 450 ? 36.344 53.188 21.188 1 83.31 450 GLY A CA 1
ATOM 3565 C C . GLY A 1 450 ? 36.062 54.125 20.016 1 83.31 450 GLY A C 1
ATOM 3566 O O . GLY A 1 450 ? 35.812 55.312 20.203 1 83.31 450 GLY A O 1
ATOM 3567 N N . GLY A 1 451 ? 36.312 53.531 18.734 1 79.31 451 GLY A N 1
ATOM 3568 C CA . GLY A 1 451 ? 36.156 54.281 17.5 1 79.31 451 GLY A CA 1
ATOM 3569 C C . GLY A 1 451 ? 37.438 54.938 17.047 1 79.31 451 GLY A C 1
ATOM 3570 O O . GLY A 1 451 ? 38.438 54.906 17.75 1 79.31 451 GLY A O 1
ATOM 3571 N N . HIS A 1 452 ? 37.375 55.438 15.758 1 75.5 452 HIS A N 1
ATOM 3572 C CA . HIS A 1 452 ? 38.469 56.25 15.258 1 75.5 452 HIS A CA 1
ATOM 3573 C C . HIS A 1 452 ? 38.406 57.688 15.797 1 75.5 452 HIS A C 1
ATOM 3575 O O . HIS A 1 452 ? 37.406 58.375 15.586 1 75.5 452 HIS A O 1
ATOM 3581 N N . ASP A 1 453 ? 39.344 57.875 16.703 1 68.12 453 ASP A N 1
ATOM 3582 C CA . ASP A 1 453 ? 39.312 59.188 17.312 1 68.12 453 ASP A CA 1
ATOM 3583 C C . ASP A 1 453 ? 40.406 60.094 16.734 1 68.12 453 ASP A C 1
ATOM 3585 O O . ASP A 1 453 ? 41.25 59.625 15.977 1 68.12 453 ASP A O 1
ATOM 3589 N N . GLU A 1 454 ? 40.25 61.312 16.906 1 65.06 454 GLU A N 1
ATOM 3590 C CA . GLU A 1 454 ? 41.188 62.344 16.453 1 65.06 454 GLU A CA 1
ATOM 3591 C C . GLU A 1 454 ? 42.625 62.031 16.922 1 65.06 454 GLU A C 1
ATOM 3593 O O . GLU A 1 454 ? 43.594 62.438 16.281 1 65.06 454 GLU A O 1
ATOM 3598 N N . ASP A 1 455 ? 42.781 61.312 18.062 1 58.97 455 ASP A N 1
ATOM 3599 C CA . ASP A 1 455 ? 44.094 61.094 18.641 1 58.97 455 ASP A CA 1
ATOM 3600 C C . ASP A 1 455 ? 44.688 59.781 18.188 1 58.97 455 ASP A C 1
ATOM 3602 O O . ASP A 1 455 ? 45.781 59.406 18.609 1 58.97 455 ASP A O 1
ATOM 3606 N N . LYS A 1 456 ? 44.125 59.094 17.188 1 57.62 456 LYS A N 1
ATOM 3607 C CA . LYS A 1 456 ? 44.594 57.875 16.562 1 57.62 456 LYS A CA 1
ATOM 3608 C C . LYS A 1 456 ? 44.75 56.75 17.578 1 57.62 456 LYS A C 1
ATOM 3610 O O . LYS A 1 456 ? 45.594 55.875 17.438 1 57.62 456 LYS A O 1
ATOM 3615 N N . SER A 1 457 ? 44.188 56.969 18.75 1 57.97 457 SER A N 1
ATOM 3616 C CA . SER A 1 457 ? 44.25 55.906 19.75 1 57.97 457 SER A CA 1
ATOM 3617 C C . SER A 1 457 ? 43.188 54.844 19.484 1 57.97 457 SER A C 1
ATOM 3619 O O . SER A 1 457 ? 42.094 55.156 18.984 1 57.97 457 SER A O 1
ATOM 3621 N N . GLN A 1 458 ? 43.656 53.5 19.625 1 58.62 458 GLN A N 1
ATOM 3622 C CA . GLN A 1 458 ? 42.75 52.438 19.312 1 58.62 458 GLN A CA 1
ATOM 3623 C C . GLN A 1 458 ? 41.688 52.281 20.391 1 58.62 458 GLN A C 1
ATOM 3625 O O . GLN A 1 458 ? 40.531 51.875 20.109 1 58.62 458 GLN A O 1
ATOM 3630 N N . PHE A 1 459 ? 41.938 52.469 21.812 1 74.69 459 PHE A N 1
ATOM 3631 C CA . PHE A 1 459 ? 40.875 52.406 22.812 1 74.69 459 PHE A CA 1
ATOM 3632 C C . PHE A 1 459 ? 40.812 53.688 23.625 1 74.69 459 PHE A C 1
ATOM 3634 O O . PHE A 1 459 ? 41.781 54.125 24.203 1 74.69 459 PHE A O 1
ATOM 3641 N N . SER A 1 460 ? 39.812 54.469 23.656 1 82 460 SER A N 1
ATOM 3642 C CA . SER A 1 460 ? 39.438 55.625 24.484 1 82 460 SER A CA 1
ATOM 3643 C C . SER A 1 460 ? 37.969 55.625 24.844 1 82 460 SER A C 1
ATOM 3645 O O . SER A 1 460 ? 37.188 54.906 24.219 1 82 460 SER A O 1
ATOM 3647 N N . MET A 1 461 ? 37.688 56.312 25.969 1 87.44 461 MET A N 1
ATOM 3648 C CA . MET A 1 461 ? 36.312 56.375 26.406 1 87.44 461 MET A CA 1
ATOM 3649 C C . MET A 1 461 ? 35.969 57.781 26.875 1 87.44 461 MET A C 1
ATOM 3651 O O . MET A 1 461 ? 36.812 58.5 27.406 1 87.44 461 MET A O 1
ATOM 3655 N N . ASP A 1 462 ? 34.875 58.219 26.641 1 91.56 462 ASP A N 1
ATOM 3656 C CA . ASP A 1 462 ? 34.281 59.469 27.188 1 91.56 462 ASP A CA 1
ATOM 3657 C C . ASP A 1 462 ? 32.969 59.156 27.906 1 91.56 462 ASP A C 1
ATOM 3659 O O . ASP A 1 462 ? 32.312 58.156 27.641 1 91.56 462 ASP A O 1
ATOM 3663 N N . CYS A 1 463 ? 32.688 60 28.844 1 93.12 463 CYS A N 1
ATOM 3664 C CA . CYS A 1 463 ? 31.5 59.781 29.656 1 93.12 463 CYS A CA 1
ATOM 3665 C C . CYS A 1 463 ? 30.703 61.094 29.812 1 93.12 463 CYS A C 1
ATOM 3667 O O . CYS A 1 463 ? 31.281 62.125 30.094 1 93.12 463 CYS A O 1
ATOM 3669 N N . TYR A 1 464 ? 29.438 61 29.562 1 93.81 464 TYR A N 1
ATOM 3670 C CA . TYR A 1 464 ? 28.516 62.125 29.703 1 93.81 464 TYR A CA 1
ATOM 3671 C C . TYR A 1 464 ? 27.5 61.844 30.812 1 93.81 464 TYR A C 1
ATOM 3673 O O . TYR A 1 464 ? 26.797 60.844 30.781 1 93.81 464 TYR A O 1
ATOM 3681 N N . ASN A 1 465 ? 27.438 62.719 31.812 1 92.75 465 ASN A N 1
ATOM 3682 C CA . ASN A 1 465 ? 26.406 62.625 32.844 1 92.75 465 ASN A CA 1
ATOM 3683 C C . ASN A 1 465 ? 25.094 63.25 32.344 1 92.75 465 ASN A C 1
ATOM 3685 O O . ASN A 1 465 ? 24.984 64.5 32.25 1 92.75 465 ASN A O 1
ATOM 3689 N N . ILE A 1 466 ? 24.203 62.531 32.125 1 90.75 466 ILE A N 1
ATOM 3690 C CA . ILE A 1 466 ? 22.953 62.938 31.5 1 90.75 466 ILE A CA 1
ATOM 3691 C C . ILE A 1 466 ? 22.219 63.906 32.438 1 90.75 466 ILE A C 1
ATOM 3693 O O . ILE A 1 466 ? 21.641 64.875 32 1 90.75 466 ILE A O 1
ATOM 3697 N N . ARG A 1 467 ? 22.203 63.625 33.719 1 88.06 467 ARG A N 1
ATOM 3698 C CA . ARG A 1 467 ? 21.516 64.5 34.688 1 88.06 467 ARG A CA 1
ATOM 3699 C C . ARG A 1 467 ? 22.188 65.812 34.781 1 88.06 467 ARG A C 1
ATOM 3701 O O . ARG A 1 467 ? 21.5 66.875 34.781 1 88.06 467 ARG A O 1
ATOM 3708 N N . GLU A 1 468 ? 23.484 65.812 34.781 1 89.69 468 GLU A N 1
ATOM 3709 C CA . GLU A 1 468 ? 24.219 67 34.906 1 89.69 468 GLU A CA 1
ATOM 3710 C C . GLU A 1 468 ? 24.375 67.75 33.562 1 89.69 468 GLU A C 1
ATOM 3712 O O . GLU A 1 468 ? 24.609 68.938 33.531 1 89.69 468 GLU A O 1
ATOM 3717 N N . GLY A 1 469 ? 24.25 67.062 32.531 1 91.44 469 GLY A N 1
ATOM 3718 C CA . GLY A 1 469 ? 24.375 67.625 31.203 1 91.44 469 GLY A CA 1
ATOM 3719 C C . GLY A 1 469 ? 25.797 68.062 30.875 1 91.44 469 GLY A C 1
ATOM 3720 O O . GLY A 1 469 ? 26.016 69.125 30.281 1 91.44 469 GLY A O 1
ATOM 3721 N N . ALA A 1 470 ? 26.688 67.312 31.391 1 93.75 470 ALA A N 1
ATOM 3722 C CA . ALA A 1 470 ? 28.094 67.688 31.156 1 93.75 470 ALA A CA 1
ATOM 3723 C C . ALA A 1 470 ? 28.953 66.438 30.969 1 93.75 470 ALA A C 1
ATOM 3725 O O . ALA A 1 470 ? 28.641 65.375 31.5 1 93.75 470 ALA A O 1
ATOM 3726 N N . TRP A 1 471 ? 29.969 66.625 30.156 1 94.38 471 TRP A N 1
ATOM 3727 C CA . TRP A 1 471 ? 30.969 65.562 30.016 1 94.38 471 TRP A CA 1
ATOM 3728 C C . TRP A 1 471 ? 31.844 65.5 31.25 1 94.38 471 TRP A C 1
ATOM 3730 O O . TRP A 1 471 ? 32.281 66.5 31.781 1 94.38 471 TRP A O 1
ATOM 3740 N N . ILE A 1 472 ? 32.062 64.25 31.703 1 92.44 472 ILE A N 1
ATOM 3741 C CA . ILE A 1 472 ? 32.875 64.062 32.906 1 92.44 472 ILE A CA 1
ATOM 3742 C C . ILE A 1 472 ? 34.062 63.156 32.562 1 92.44 472 ILE A C 1
ATOM 3744 O O . ILE A 1 472 ? 34.094 62.562 31.484 1 92.44 472 ILE A O 1
ATOM 3748 N N . LYS A 1 473 ? 35.062 63.094 33.531 1 87.06 473 LYS A N 1
ATOM 3749 C CA . LYS A 1 473 ? 36.219 62.219 33.344 1 87.06 473 LYS A CA 1
ATOM 3750 C C . LYS A 1 473 ? 35.781 60.75 33.344 1 87.06 473 LYS A C 1
ATOM 3752 O O . LYS A 1 473 ? 35.094 60.312 34.25 1 87.06 473 LYS A O 1
ATOM 3757 N N . PRO A 1 474 ? 36.156 60.031 32.25 1 86.56 474 PRO A N 1
ATOM 3758 C CA . PRO A 1 474 ? 35.781 58.594 32.219 1 86.56 474 PRO A CA 1
ATOM 3759 C C . PRO A 1 474 ? 36.562 57.781 33.25 1 86.56 474 PRO A C 1
ATOM 3761 O O . PRO A 1 474 ? 37.625 58.188 33.719 1 86.56 474 PRO A O 1
ATOM 3764 N N . PRO A 1 475 ? 35.969 56.656 33.594 1 82.12 475 PRO A N 1
ATOM 3765 C CA . PRO A 1 475 ? 36.688 55.781 34.469 1 82.12 475 PRO A CA 1
ATOM 3766 C C . PRO A 1 475 ? 37.938 55.156 33.844 1 82.12 475 PRO A C 1
ATOM 3768 O O . PRO A 1 475 ? 38 55.031 32.594 1 82.12 475 PRO A O 1
ATOM 3771 N N . THR A 1 476 ? 38.938 54.844 34.688 1 77 476 THR A N 1
ATOM 3772 C CA . THR A 1 476 ? 40.125 54.188 34.219 1 77 476 THR A CA 1
ATOM 3773 C C . THR A 1 476 ? 39.969 52.656 34.188 1 77 476 THR A C 1
ATOM 3775 O O . THR A 1 476 ? 39.562 52.062 35.219 1 77 476 THR A O 1
ATOM 3778 N N . LEU A 1 477 ? 40 52.062 32.969 1 76.75 477 LEU A N 1
ATOM 3779 C CA . LEU A 1 477 ? 39.906 50.625 32.875 1 76.75 477 LEU A CA 1
ATOM 3780 C C . LEU A 1 477 ? 41.281 50 32.781 1 76.75 477 LEU A C 1
ATOM 3782 O O . LEU A 1 477 ? 42.219 50.562 32.219 1 76.75 477 LEU A O 1
ATOM 3786 N N . PRO A 1 478 ? 41.531 48.875 33.531 1 64.88 478 PRO A N 1
ATOM 3787 C CA . PRO A 1 478 ? 42.844 48.219 33.469 1 64.88 478 PRO A CA 1
ATOM 3788 C C . PRO A 1 478 ? 43.094 47.531 32.125 1 64.88 478 PRO A C 1
ATOM 3790 O O . PRO A 1 478 ? 42.156 47.031 31.516 1 64.88 478 PRO A O 1
ATOM 3793 N N . ALA A 1 479 ? 44.406 47.25 31.734 1 63.06 479 ALA A N 1
ATOM 3794 C CA . ALA A 1 479 ? 45.031 46.344 30.781 1 63.06 479 ALA A CA 1
ATOM 3795 C C . ALA A 1 479 ? 44.219 46.25 29.5 1 63.06 479 ALA A C 1
ATOM 3797 O O . ALA A 1 479 ? 43.844 45.125 29.078 1 63.06 479 ALA A O 1
ATOM 3798 N N . ILE A 1 480 ? 43.531 47.094 28.859 1 64.44 480 ILE A N 1
ATOM 3799 C CA . ILE A 1 480 ? 42.844 46.875 27.578 1 64.44 480 ILE A CA 1
ATOM 3800 C C . ILE A 1 480 ? 43.875 47.031 26.438 1 64.44 480 ILE A C 1
ATOM 3802 O O . ILE A 1 480 ? 44.625 48 26.406 1 64.44 480 ILE A O 1
ATOM 3806 N N . ASP A 1 481 ? 44.094 45.906 25.781 1 61.62 481 ASP A N 1
ATOM 3807 C CA . ASP A 1 481 ? 44.938 45.969 24.594 1 61.62 481 ASP A CA 1
ATOM 3808 C C . ASP A 1 481 ? 44.312 46.844 23.531 1 61.62 481 ASP A C 1
ATOM 3810 O O . ASP A 1 481 ? 43.312 46.5 22.922 1 61.62 481 ASP A O 1
ATOM 3814 N N . ALA A 1 482 ? 44.875 48 23.312 1 58.84 482 ALA A N 1
ATOM 3815 C CA . ALA A 1 482 ? 44.344 49.062 22.453 1 58.84 482 ALA A CA 1
ATOM 3816 C C . ALA A 1 482 ? 44.25 48.594 21 1 58.84 482 ALA A C 1
ATOM 3818 O O . ALA A 1 482 ? 43.531 49.188 20.188 1 58.84 482 ALA A O 1
ATOM 3819 N N . SER A 1 483 ? 45 47.562 20.672 1 55.66 483 SER A N 1
ATOM 3820 C CA . SER A 1 483 ? 45.094 47.125 19.266 1 55.66 483 SER A CA 1
ATOM 3821 C C . SER A 1 483 ? 44 46.094 18.938 1 55.66 483 SER A C 1
ATOM 3823 O O . SER A 1 483 ? 43.844 45.719 17.781 1 55.66 483 SER A O 1
ATOM 3825 N N . SER A 1 484 ? 43.25 45.781 19.953 1 57.97 484 SER A N 1
ATOM 3826 C CA . SER A 1 484 ? 42.344 44.656 19.719 1 57.97 484 SER A CA 1
ATOM 3827 C C . SER A 1 484 ? 40.938 45.094 19.422 1 57.97 484 SER A C 1
ATOM 3829 O O . SER A 1 484 ? 40.562 46.219 19.766 1 57.97 484 SER A O 1
ATOM 3831 N N . ASP A 1 485 ? 40.312 44.312 18.672 1 66.56 485 ASP A N 1
ATOM 3832 C CA . ASP A 1 485 ? 38.875 44.438 18.438 1 66.56 485 ASP A CA 1
ATOM 3833 C C . ASP A 1 485 ? 38.094 44.188 19.719 1 66.56 485 ASP A C 1
ATOM 3835 O O . ASP A 1 485 ? 38.5 43.312 20.531 1 66.56 485 ASP A O 1
ATOM 3839 N N . PHE A 1 486 ? 37.219 45.125 20.062 1 72.88 486 PHE A N 1
ATOM 3840 C CA . PHE A 1 486 ? 36.406 44.938 21.266 1 72.88 486 PHE A CA 1
ATOM 3841 C C . PHE A 1 486 ? 34.938 45.219 21 1 72.88 486 PHE A C 1
ATOM 3843 O O . PHE A 1 486 ? 34.594 45.812 19.969 1 72.88 486 PHE A O 1
ATOM 3850 N N . THR A 1 487 ? 34.125 44.719 21.859 1 77.94 487 THR A N 1
ATOM 3851 C CA . THR A 1 487 ? 32.688 45.031 21.906 1 77.94 487 THR A CA 1
ATOM 3852 C C . THR A 1 487 ? 32.25 45.375 23.328 1 77.94 487 THR A C 1
ATOM 3854 O O . THR A 1 487 ? 32.875 44.906 24.297 1 77.94 487 THR A O 1
ATOM 3857 N N . ALA A 1 488 ? 31.375 46.312 23.375 1 81 488 ALA A N 1
ATOM 3858 C CA . ALA A 1 488 ? 30.906 46.75 24.688 1 81 488 ALA A CA 1
ATOM 3859 C C . ALA A 1 488 ? 29.422 46.5 24.859 1 81 488 ALA A C 1
ATOM 3861 O O . ALA A 1 488 ? 28.656 46.531 23.891 1 81 488 ALA A O 1
ATOM 3862 N N . THR A 1 489 ? 29.031 46.156 26.062 1 81.31 489 THR A N 1
ATOM 3863 C CA . THR A 1 489 ? 27.625 45.938 26.406 1 81.31 489 THR A CA 1
ATOM 3864 C C . THR A 1 489 ? 27.359 46.312 27.859 1 81.31 489 THR A C 1
ATOM 3866 O O . THR A 1 489 ? 28.281 46.656 28.594 1 81.31 489 THR A O 1
ATOM 3869 N N . VAL A 1 490 ? 26.109 46.312 28.141 1 80.12 490 VAL A N 1
ATOM 3870 C CA . VAL A 1 490 ? 25.703 46.656 29.5 1 80.12 490 VAL A CA 1
ATOM 3871 C C . VAL A 1 490 ? 24.953 45.5 30.141 1 80.12 490 VAL A C 1
ATOM 3873 O O . VAL A 1 490 ? 24.156 44.844 29.469 1 80.12 490 VAL A O 1
ATOM 3876 N N . CYS A 1 491 ? 25.328 45.188 31.359 1 79.94 491 CYS A N 1
ATOM 3877 C CA . CYS A 1 491 ? 24.609 44.188 32.156 1 79.94 491 CYS A CA 1
ATOM 3878 C C . CYS A 1 491 ? 24.609 44.531 33.625 1 79.94 491 CYS A C 1
ATOM 3880 O O . CYS A 1 491 ? 25.656 44.75 34.219 1 79.94 491 CYS A O 1
ATOM 3882 N N . ASN A 1 492 ? 23.453 44.594 34.281 1 78 492 ASN A N 1
ATOM 3883 C CA . ASN A 1 492 ? 23.281 44.875 35.688 1 78 492 ASN A CA 1
ATOM 3884 C C . ASN A 1 492 ? 24.078 46.094 36.125 1 78 492 ASN A C 1
ATOM 3886 O O . ASN A 1 492 ? 24.859 46.031 37.094 1 78 492 ASN A O 1
ATOM 3890 N N . LEU A 1 493 ? 23.906 47.188 35.406 1 82.25 493 LEU A N 1
ATOM 3891 C CA . LEU A 1 493 ? 24.469 48.5 35.688 1 82.25 493 LEU A CA 1
ATOM 3892 C C . LEU A 1 493 ? 26 48.5 35.562 1 82.25 493 LEU A C 1
ATOM 3894 O O . LEU A 1 493 ? 26.688 49.281 36.188 1 82.25 493 LEU A O 1
ATOM 3898 N N . LYS A 1 494 ? 26.469 47.531 34.875 1 87.12 494 LYS A N 1
ATOM 3899 C CA . LYS A 1 494 ? 27.906 47.438 34.594 1 87.12 494 LYS A CA 1
ATOM 3900 C C . LYS A 1 494 ? 28.203 47.594 33.125 1 87.12 494 LYS A C 1
ATOM 3902 O O . LYS A 1 494 ? 27.469 47.094 32.25 1 87.12 494 LYS A O 1
ATOM 3907 N N . LEU A 1 495 ? 29.188 48.375 32.906 1 87.69 495 LEU A N 1
ATOM 3908 C CA . LEU A 1 495 ? 29.734 48.469 31.547 1 87.69 495 LEU A CA 1
ATOM 3909 C C . LEU A 1 495 ? 30.734 47.344 31.281 1 87.69 495 LEU A C 1
ATOM 3911 O O . LEU A 1 495 ? 31.719 47.219 32 1 87.69 495 LEU A O 1
ATOM 3915 N N . LEU A 1 496 ? 30.453 46.531 30.344 1 86.81 496 LEU A N 1
ATOM 3916 C CA . LEU A 1 496 ? 31.312 45.375 30.016 1 86.81 496 LEU A CA 1
ATOM 3917 C C . LEU A 1 496 ? 32 45.594 28.672 1 86.81 496 LEU A C 1
ATOM 3919 O O . LEU A 1 496 ? 31.344 45.875 27.672 1 86.81 496 LEU A O 1
ATOM 3923 N N . ILE A 1 497 ? 33.25 45.469 28.672 1 86.5 497 ILE A N 1
ATOM 3924 C CA . ILE A 1 497 ? 34.031 45.531 27.438 1 86.5 497 ILE A CA 1
ATOM 3925 C C . ILE A 1 497 ? 34.688 44.156 27.188 1 86.5 497 ILE A C 1
ATOM 3927 O O . ILE A 1 497 ? 35.438 43.656 28.031 1 86.5 497 ILE A O 1
ATOM 3931 N N . ILE A 1 498 ? 34.375 43.594 26.062 1 84.19 498 ILE A N 1
ATOM 3932 C CA . ILE A 1 498 ? 34.875 42.281 25.688 1 84.19 498 ILE A CA 1
ATOM 3933 C C . ILE A 1 498 ? 35.938 42.406 24.609 1 84.19 498 ILE A C 1
ATOM 3935 O O . ILE A 1 498 ? 35.688 43.062 23.578 1 84.19 498 ILE A O 1
ATOM 3939 N N . GLN A 1 499 ? 37 41.75 24.828 1 78.88 499 GLN A N 1
ATOM 3940 C CA . GLN A 1 499 ? 38.125 41.844 23.891 1 78.88 499 GLN A CA 1
ATOM 3941 C C . GLN A 1 499 ? 38.781 40.469 23.719 1 78.88 499 GLN A C 1
ATOM 3943 O O . GLN A 1 499 ? 38.844 39.688 24.672 1 78.88 499 GLN A O 1
ATOM 3948 N N . VAL A 1 500 ? 39.125 40.219 22.484 1 74.88 500 VAL A N 1
ATOM 3949 C CA . VAL A 1 500 ? 39.938 39.031 22.219 1 74.88 500 VAL A CA 1
ATOM 3950 C C . VAL A 1 500 ? 41.344 39.469 21.766 1 74.88 500 VAL A C 1
ATOM 3952 O O . VAL A 1 500 ? 41.5 40.125 20.75 1 74.88 500 VAL A O 1
ATOM 3955 N N . SER A 1 501 ? 42.281 39.188 22.547 1 68.69 501 SER A N 1
ATOM 3956 C CA . SER A 1 501 ? 43.656 39.531 22.219 1 68.69 501 SER A CA 1
ATOM 3957 C C . SER A 1 501 ? 44.344 38.406 21.469 1 68.69 501 SER A C 1
ATOM 3959 O O . SER A 1 501 ? 44.219 37.219 21.844 1 68.69 501 SER A O 1
ATOM 3961 N N . GLN A 1 502 ? 44.781 38.719 20.297 1 60.09 502 GLN A N 1
ATOM 3962 C CA . GLN A 1 502 ? 45.562 37.719 19.562 1 60.09 502 GLN A CA 1
ATOM 3963 C C . GLN A 1 502 ? 46.969 37.562 20.125 1 60.09 502 GLN A C 1
ATOM 3965 O O . GLN A 1 502 ? 47.781 36.812 19.594 1 60.09 502 GLN A O 1
ATOM 3970 N N . LYS A 1 503 ? 47.312 38.25 21 1 53.72 503 LYS A N 1
ATOM 3971 C CA . LYS A 1 503 ? 48.688 38.125 21.5 1 53.72 503 LYS A CA 1
ATOM 3972 C C . LYS A 1 503 ? 48.938 36.781 22.156 1 53.72 503 LYS A C 1
ATOM 3974 O O . LYS A 1 503 ? 48.031 36.219 22.766 1 53.72 503 LYS A O 1
ATOM 3979 N N . ILE A 1 504 ? 50 36 21.703 1 46.41 504 ILE A N 1
ATOM 3980 C CA . ILE A 1 504 ? 50.562 34.688 22.062 1 46.41 504 ILE A CA 1
ATOM 3981 C C . ILE A 1 504 ? 51 34.719 23.531 1 46.41 504 ILE A C 1
ATOM 3983 O O . ILE A 1 504 ? 51.844 35.531 23.922 1 46.41 504 ILE A O 1
ATOM 3987 N N . ALA A 1 505 ? 50.125 34.406 24.312 1 43.69 505 ALA A N 1
ATOM 3988 C CA . ALA A 1 505 ? 50.656 34.25 25.656 1 43.69 505 ALA A CA 1
ATOM 3989 C C . ALA A 1 505 ? 51.625 33.094 25.75 1 43.69 505 ALA A C 1
ATOM 3991 O O . ALA A 1 505 ? 51.406 32.031 25.156 1 43.69 505 ALA A O 1
ATOM 3992 N N . THR A 1 506 ? 52.969 33.25 25.797 1 39.78 506 THR A N 1
ATOM 3993 C CA . THR A 1 506 ? 53.969 32.25 26.125 1 39.78 506 THR A CA 1
ATOM 3994 C C . THR A 1 506 ? 53.594 31.516 27.422 1 39.78 506 THR A C 1
ATOM 3996 O O . THR A 1 506 ? 53.281 32.156 28.422 1 39.78 506 THR A O 1
ATOM 3999 N N . ASN A 1 507 ? 53 30.406 27.203 1 35.84 507 ASN A N 1
ATOM 4000 C CA . ASN A 1 507 ? 52.812 29.672 28.453 1 35.84 507 ASN A CA 1
ATOM 4001 C C . ASN A 1 507 ? 54.125 29.594 29.234 1 35.84 507 ASN A C 1
ATOM 4003 O O . ASN A 1 507 ? 55.125 29.016 28.75 1 35.84 507 ASN A O 1
ATOM 4007 N N . PRO A 1 508 ? 54.344 30.281 30.141 1 35.59 508 PRO A N 1
ATOM 4008 C CA . PRO A 1 508 ? 55.594 30.188 30.906 1 35.59 508 PRO A CA 1
ATOM 4009 C C . PRO A 1 508 ? 55.875 28.766 31.359 1 35.59 508 PRO A C 1
ATOM 4011 O O . PRO A 1 508 ? 57 28.453 31.766 1 35.59 508 PRO A O 1
ATOM 4014 N N . THR A 1 509 ? 54.938 27.984 31.812 1 35.31 509 THR A N 1
ATOM 4015 C CA . THR A 1 509 ? 55.375 26.859 32.625 1 35.31 509 THR A CA 1
ATOM 4016 C C . THR A 1 509 ? 55.938 25.75 31.766 1 35.31 509 THR A C 1
ATOM 4018 O O . THR A 1 509 ? 56.375 24.719 32.281 1 35.31 509 THR A O 1
ATOM 4021 N N . VAL A 1 510 ? 55.312 25.438 30.594 1 32.03 510 VAL A N 1
ATOM 4022 C CA . VAL A 1 510 ? 55.969 24.266 29.984 1 32.03 510 VAL A CA 1
ATOM 4023 C C . VAL A 1 510 ? 57.344 24.641 29.469 1 32.03 510 VAL A C 1
ATOM 4025 O O . VAL A 1 510 ? 57.5 25.641 28.766 1 32.03 510 VAL A O 1
ATOM 4028 N N . ASP A 1 511 ? 58.406 24.141 30.062 1 32.16 511 ASP A N 1
ATOM 4029 C CA . ASP A 1 511 ? 59.844 24.188 29.75 1 32.16 511 ASP A CA 1
ATOM 4030 C C . ASP A 1 511 ? 60.094 24.047 28.25 1 32.16 511 ASP A C 1
ATOM 4032 O O . ASP A 1 511 ? 60.938 24.719 27.703 1 32.16 511 ASP A O 1
ATOM 4036 N N . SER A 1 512 ? 60.062 22.688 27.781 1 31.97 512 SER A N 1
ATOM 4037 C CA . SER A 1 512 ? 60.781 22.406 26.531 1 31.97 512 SER A CA 1
ATOM 4038 C C . SER A 1 512 ? 60.312 23.281 25.391 1 31.97 512 SER A C 1
ATOM 4040 O O . SER A 1 512 ? 59.219 23.859 25.469 1 31.97 512 SER A O 1
ATOM 4042 N N . ALA A 1 513 ? 61.125 23.312 24.156 1 32.31 513 ALA A N 1
ATOM 4043 C CA . ALA A 1 513 ? 61.25 23.828 22.797 1 32.31 513 ALA A CA 1
ATOM 4044 C C . ALA A 1 513 ? 59.938 23.703 22.031 1 32.31 513 ALA A C 1
ATOM 4046 O O . ALA A 1 513 ? 59.906 23.922 20.828 1 32.31 513 ALA A O 1
ATOM 4047 N N . GLN A 1 514 ? 59.125 22.781 22.406 1 30.61 514 GLN A N 1
ATOM 4048 C CA . GLN A 1 514 ? 58.062 22.5 21.438 1 30.61 514 GLN A CA 1
ATOM 4049 C C . GLN A 1 514 ? 57.281 23.781 21.094 1 30.61 514 GLN A C 1
ATOM 4051 O O . GLN A 1 514 ? 57.281 24.734 21.875 1 30.61 514 GLN A O 1
ATOM 4056 N N . SER A 1 515 ? 56.406 23.719 20.031 1 35.12 515 SER A N 1
ATOM 4057 C CA . SER A 1 515 ? 55.656 24.688 19.234 1 35.12 515 SER A CA 1
ATOM 4058 C C . SER A 1 515 ? 54.812 25.609 20.109 1 35.12 515 SER A C 1
ATOM 4060 O O . SER A 1 515 ? 54.156 25.172 21.062 1 35.12 515 SER A O 1
ATOM 4062 N N . SER A 1 516 ? 55.219 26.781 20.5 1 37.38 516 SER A N 1
ATOM 4063 C CA . SER A 1 516 ? 54.531 27.953 21 1 37.38 516 SER A CA 1
ATOM 4064 C C . SER A 1 516 ? 53.094 28 20.516 1 37.38 516 SER A C 1
ATOM 4066 O O . SER A 1 516 ? 52.812 28.406 19.391 1 37.38 516 SER A O 1
ATOM 4068 N N . SER A 1 517 ? 52.312 27 20.672 1 40.75 517 SER A N 1
ATOM 4069 C CA . SER A 1 517 ? 50.906 27.109 20.234 1 40.75 517 SER A CA 1
ATOM 4070 C C . SER A 1 517 ? 50.25 28.375 20.766 1 40.75 517 SER A C 1
ATOM 4072 O O . SER A 1 517 ? 50.156 28.562 21.984 1 40.75 517 SER A O 1
ATOM 4074 N N . GLU A 1 518 ? 50.438 29.562 20.375 1 50.38 518 GLU A N 1
ATOM 4075 C CA . GLU A 1 518 ? 49.844 30.891 20.562 1 50.38 518 GLU A CA 1
ATOM 4076 C C . GLU A 1 518 ? 48.312 30.812 20.562 1 50.38 518 GLU A C 1
ATOM 4078 O O . GLU A 1 518 ? 47.719 30.25 19.641 1 50.38 518 GLU A O 1
ATOM 4083 N N . TYR A 1 519 ? 47.719 30.859 21.875 1 61.56 519 TYR A N 1
ATOM 4084 C CA . TYR A 1 519 ? 46.25 30.797 21.906 1 61.56 519 TYR A CA 1
ATOM 4085 C C . TYR A 1 519 ? 45.656 32.188 22.047 1 61.56 519 TYR A C 1
ATOM 4087 O O . TYR A 1 519 ? 46.219 33.062 22.75 1 61.56 519 TYR A O 1
ATOM 4095 N N . PRO A 1 520 ? 44.656 32.562 21.438 1 72.25 520 PRO A N 1
ATOM 4096 C CA . PRO A 1 520 ? 43.906 33.812 21.672 1 72.25 520 PRO A CA 1
ATOM 4097 C C . PRO A 1 520 ? 43.281 33.844 23.062 1 72.25 520 PRO A C 1
ATOM 4099 O O . PRO A 1 520 ? 42.969 32.812 23.625 1 72.25 520 PRO A O 1
ATOM 4102 N N . ILE A 1 521 ? 43.375 35.094 23.719 1 74.88 521 ILE A N 1
ATOM 4103 C CA . ILE A 1 521 ? 42.812 35.25 25.047 1 74.88 521 ILE A CA 1
ATOM 4104 C C . ILE A 1 521 ? 41.562 36.125 24.984 1 74.88 521 ILE A C 1
ATOM 4106 O O . ILE A 1 521 ? 41.562 37.156 24.344 1 74.88 521 ILE A O 1
ATOM 4110 N N . LEU A 1 522 ? 40.531 35.688 25.672 1 82 522 LEU A N 1
ATOM 4111 C CA . LEU A 1 522 ? 39.312 36.469 25.844 1 82 522 LEU A CA 1
ATOM 4112 C C . LEU A 1 522 ? 39.344 37.25 27.141 1 82 522 LEU A C 1
ATOM 4114 O O . LEU A 1 522 ? 39.594 36.719 28.203 1 82 522 LEU A O 1
ATOM 4118 N N . TYR A 1 523 ? 39.25 38.562 27.031 1 82.94 523 TYR A N 1
ATOM 4119 C CA . TYR A 1 523 ? 39.125 39.469 28.172 1 82.94 523 TYR A CA 1
ATOM 4120 C C . TYR A 1 523 ? 37.719 40 28.312 1 82.94 523 TYR A C 1
ATOM 4122 O O . TYR A 1 523 ? 37.094 40.375 27.328 1 82.94 523 TYR A O 1
ATOM 4130 N N . VAL A 1 524 ? 37.219 40.031 29.516 1 87.38 524 VAL A N 1
ATOM 4131 C CA . VAL A 1 524 ? 35.969 40.75 29.859 1 87.38 524 VAL A CA 1
ATOM 4132 C C . VAL A 1 524 ? 36.25 41.75 30.953 1 87.38 524 VAL A C 1
ATOM 4134 O O . VAL A 1 524 ? 36.531 41.375 32.094 1 87.38 524 VAL A O 1
ATOM 4137 N N . HIS A 1 525 ? 36.281 43 30.609 1 86.69 525 HIS A N 1
ATOM 4138 C CA . HIS A 1 525 ? 36.406 44.094 31.562 1 86.69 525 HIS A CA 1
ATOM 4139 C C . HIS A 1 525 ? 35.031 44.594 32.062 1 86.69 525 HIS A C 1
ATOM 4141 O O . HIS A 1 525 ? 34.156 44.844 31.25 1 86.69 525 HIS A O 1
ATOM 4147 N N . ALA A 1 526 ? 34.906 44.625 33.344 1 88.75 526 ALA A N 1
ATOM 4148 C CA . ALA A 1 526 ? 33.656 45.062 33.906 1 88.75 526 ALA A CA 1
ATOM 4149 C C . ALA A 1 526 ? 33.844 46.281 34.781 1 88.75 526 ALA A C 1
ATOM 4151 O O . ALA A 1 526 ? 34.656 46.25 35.719 1 88.75 526 ALA A O 1
ATOM 4152 N N . TYR A 1 527 ? 33.156 47.344 34.469 1 88.62 527 TYR A N 1
ATOM 4153 C CA . TYR A 1 527 ? 33.125 48.562 35.281 1 88.62 527 TYR A CA 1
ATOM 4154 C C . TYR A 1 527 ? 31.75 48.75 35.938 1 88.62 527 TYR A C 1
ATOM 4156 O O . TYR A 1 527 ? 30.734 48.906 35.25 1 88.62 527 TYR A O 1
ATOM 4164 N N . ASP A 1 528 ? 31.734 48.781 37.219 1 88.19 528 ASP A N 1
ATOM 4165 C CA . ASP A 1 528 ? 30.516 49 38 1 88.19 528 ASP A CA 1
ATOM 4166 C C . ASP A 1 528 ? 30.266 50.5 38.188 1 88.19 528 ASP A C 1
ATOM 4168 O O . ASP A 1 528 ? 31.016 51.156 38.938 1 88.19 528 ASP A O 1
ATOM 4172 N N . VAL A 1 529 ? 29.297 51 37.625 1 86.75 529 VAL A N 1
ATOM 4173 C CA . VAL A 1 529 ? 29.016 52.438 37.625 1 86.75 529 VAL A CA 1
ATOM 4174 C C . VAL A 1 529 ? 28.594 52.875 39.031 1 86.75 529 VAL A C 1
ATOM 4176 O O . VAL A 1 529 ? 28.844 54 39.469 1 86.75 529 VAL A O 1
ATOM 4179 N N . ALA A 1 530 ? 27.953 52 39.719 1 83.81 530 ALA A N 1
ATOM 4180 C CA . ALA A 1 530 ? 27.5 52.312 41.094 1 83.81 530 ALA A CA 1
ATOM 4181 C C . ALA A 1 530 ? 28.688 52.438 42.062 1 83.81 530 ALA A C 1
ATOM 4183 O O . ALA A 1 530 ? 28.734 53.344 42.875 1 83.81 530 ALA A O 1
ATOM 4184 N N . THR A 1 531 ? 29.609 51.531 41.906 1 84.44 531 THR A N 1
ATOM 4185 C CA . THR A 1 531 ? 30.719 51.469 42.875 1 84.44 531 THR A CA 1
ATOM 4186 C C . THR A 1 531 ? 31.953 52.156 42.281 1 84.44 531 THR A C 1
ATOM 4188 O O . THR A 1 531 ? 32.906 52.406 43 1 84.44 531 THR A O 1
ATOM 4191 N N . ASP A 1 532 ? 31.922 52.438 41.125 1 85.94 532 ASP A N 1
ATOM 4192 C CA . ASP A 1 532 ? 33.062 53.031 40.438 1 85.94 532 ASP A CA 1
ATOM 4193 C C . ASP A 1 532 ? 34.281 52.125 40.5 1 85.94 532 ASP A C 1
ATOM 4195 O O . ASP A 1 532 ? 35.375 52.594 40.812 1 85.94 532 ASP A O 1
ATOM 4199 N N . ARG A 1 533 ? 34.094 50.875 40.344 1 84.94 533 ARG A N 1
ATOM 4200 C CA . ARG A 1 533 ? 35.156 49.906 40.375 1 84.94 533 ARG A CA 1
ATOM 4201 C C . ARG A 1 533 ? 35.188 49.094 39.062 1 84.94 533 ARG A C 1
ATOM 4203 O O . ARG A 1 533 ? 34.156 48.844 38.469 1 84.94 533 ARG A O 1
ATOM 4210 N N . ALA A 1 534 ? 36.469 48.812 38.656 1 88.06 534 ALA A N 1
ATOM 4211 C CA . ALA A 1 534 ? 36.656 48.031 37.438 1 88.06 534 ALA A CA 1
ATOM 4212 C C . ALA A 1 534 ? 37.375 46.719 37.719 1 88.06 534 ALA A C 1
ATOM 4214 O O . ALA A 1 534 ? 38.312 46.688 38.531 1 88.06 534 ALA A O 1
ATOM 4215 N N . VAL A 1 535 ? 36.844 45.625 37.156 1 83.38 535 VAL A N 1
ATOM 4216 C CA . VAL A 1 535 ? 37.438 44.312 37.25 1 83.38 535 VAL A CA 1
ATOM 4217 C C . VAL A 1 535 ? 37.562 43.656 35.875 1 83.38 535 VAL A C 1
ATOM 4219 O O . VAL A 1 535 ? 36.938 44.156 34.906 1 83.38 535 VAL A O 1
ATOM 4222 N N . TYR A 1 536 ? 38.438 42.688 35.688 1 85.94 536 TYR A N 1
ATOM 4223 C CA . TYR A 1 536 ? 38.5 41.969 34.438 1 85.94 536 TYR A CA 1
ATOM 4224 C C . TYR A 1 536 ? 38.688 40.5 34.656 1 85.94 536 TYR A C 1
ATOM 4226 O O . TYR A 1 536 ? 39.156 40.062 35.719 1 85.94 536 TYR A O 1
ATOM 4234 N N . ALA A 1 537 ? 38.188 39.719 33.781 1 85.62 537 ALA A N 1
ATOM 4235 C CA . ALA A 1 537 ? 38.375 38.25 33.75 1 85.62 537 ALA A CA 1
ATOM 4236 C C . ALA A 1 537 ? 38.938 37.812 32.406 1 85.62 537 ALA A C 1
ATOM 4238 O O . ALA A 1 537 ? 38.75 38.469 31.391 1 85.62 537 ALA A O 1
ATOM 4239 N N . VAL A 1 538 ? 39.688 36.688 32.5 1 80.38 538 VAL A N 1
ATOM 4240 C CA . VAL A 1 538 ? 40.344 36.219 31.281 1 80.38 538 VAL A CA 1
ATOM 4241 C C . VAL A 1 538 ? 40.156 34.688 31.156 1 80.38 538 VAL A C 1
ATOM 4243 O O . VAL A 1 538 ? 40.094 34 32.156 1 80.38 538 VAL A O 1
ATOM 4246 N N . VAL A 1 539 ? 39.969 34.344 29.922 1 80 539 VAL A N 1
ATOM 4247 C CA . VAL A 1 539 ? 39.969 32.906 29.609 1 80 539 VAL A CA 1
ATOM 4248 C C . VAL A 1 539 ? 40.656 32.656 28.281 1 80 539 VAL A C 1
ATOM 4250 O O . VAL A 1 539 ? 40.469 33.406 27.312 1 80 539 VAL A O 1
ATOM 4253 N N . PRO A 1 540 ? 41.594 31.625 28.234 1 76.94 540 PRO A N 1
ATOM 4254 C CA . PRO A 1 540 ? 42.188 31.297 26.953 1 76.94 540 PRO A CA 1
ATOM 4255 C C . PRO A 1 540 ? 41.219 30.625 25.984 1 76.94 540 PRO A C 1
ATOM 4257 O O . PRO A 1 540 ? 40.375 29.859 26.391 1 76.94 540 PRO A O 1
ATOM 4260 N N . LEU A 1 541 ? 41.344 31.078 24.719 1 77 541 LEU A N 1
ATOM 4261 C CA . LEU A 1 541 ? 40.5 30.516 23.672 1 77 541 LEU A CA 1
ATOM 4262 C C . LEU A 1 541 ? 41.25 29.469 22.859 1 77 541 LEU A C 1
ATOM 4264 O O . LEU A 1 541 ? 42.469 29.484 22.828 1 77 541 LEU A O 1
ATOM 4268 N N . LYS A 1 542 ? 40.469 28.562 22.266 1 66.88 542 LYS A N 1
ATOM 4269 C CA . LYS A 1 542 ? 41.062 27.516 21.438 1 66.88 542 LYS A CA 1
ATOM 4270 C C . LYS A 1 542 ? 41.406 28.047 20.047 1 66.88 542 LYS A C 1
ATOM 4272 O O . LYS A 1 542 ? 42.312 27.562 19.391 1 66.88 542 LYS A O 1
ATOM 4277 N N . SER A 1 543 ? 40.625 28.953 19.609 1 66.88 543 SER A N 1
ATOM 4278 C CA . SER A 1 543 ? 40.812 29.5 18.281 1 66.88 543 SER A CA 1
ATOM 4279 C C . SER A 1 543 ? 40.625 31.016 18.25 1 66.88 543 SER A C 1
ATOM 4281 O O . SER A 1 543 ? 39.969 31.562 19.156 1 66.88 543 SER A O 1
ATOM 4283 N N . ALA A 1 544 ? 41.219 31.516 17.172 1 64.94 544 ALA A N 1
ATOM 4284 C CA . ALA A 1 544 ? 41.062 32.938 16.984 1 64.94 544 ALA A CA 1
ATOM 4285 C C . ALA A 1 544 ? 39.656 33.281 16.594 1 64.94 544 ALA A C 1
ATOM 4287 O O . ALA A 1 544 ? 39 32.562 15.82 1 64.94 544 ALA A O 1
ATOM 4288 N N . VAL A 1 545 ? 39.094 34.344 17.312 1 70.81 545 VAL A N 1
ATOM 4289 C CA . VAL A 1 545 ? 37.719 34.812 17.016 1 70.81 545 VAL A CA 1
ATOM 4290 C C . VAL A 1 545 ? 37.75 36.312 16.75 1 70.81 545 VAL A C 1
ATOM 4292 O O . VAL A 1 545 ? 38.375 37.094 17.484 1 70.81 545 VAL A O 1
ATOM 4295 N N . ARG A 1 546 ? 37.125 36.625 15.656 1 64.88 546 ARG A N 1
ATOM 4296 C CA . ARG A 1 546 ? 36.969 38.031 15.336 1 64.88 546 ARG A CA 1
ATOM 4297 C C . ARG A 1 546 ? 35.844 38.656 16.141 1 64.88 546 ARG A C 1
ATOM 4299 O O . ARG A 1 546 ? 35 37.969 16.672 1 64.88 546 ARG A O 1
ATOM 4306 N N . LYS A 1 547 ? 35.906 39.969 16.234 1 64.5 547 LYS A N 1
ATOM 4307 C CA . LYS A 1 547 ? 34.938 40.719 17.016 1 64.5 547 LYS A CA 1
ATOM 4308 C C . LYS A 1 547 ? 33.531 40.469 16.469 1 64.5 547 LYS A C 1
ATOM 4310 O O . LYS A 1 547 ? 32.562 40.406 17.25 1 64.5 547 LYS A O 1
ATOM 4315 N N . GLU A 1 548 ? 33.562 40.312 15.141 1 63.84 548 GLU A N 1
ATOM 4316 C CA . GLU A 1 548 ? 32.25 40.156 14.523 1 63.84 548 GLU A CA 1
ATOM 4317 C C . GLU A 1 548 ? 31.641 38.781 14.867 1 63.84 548 GLU A C 1
ATOM 4319 O O . GLU A 1 548 ? 30.438 38.562 14.734 1 63.84 548 GLU A O 1
ATOM 4324 N N . ASN A 1 549 ? 32.438 38.031 15.438 1 68.94 549 ASN A N 1
ATOM 4325 C CA . ASN A 1 549 ? 32.031 36.656 15.727 1 68.94 549 ASN A CA 1
ATOM 4326 C C . ASN A 1 549 ? 31.719 36.469 17.203 1 68.94 549 ASN A C 1
ATOM 4328 O O . ASN A 1 549 ? 31.672 35.344 17.688 1 68.94 549 ASN A O 1
ATOM 4332 N N . ILE A 1 550 ? 31.547 37.625 17.922 1 71.06 550 ILE A N 1
ATOM 4333 C CA . ILE A 1 550 ? 31.188 37.562 19.328 1 71.06 550 ILE A CA 1
ATOM 4334 C C . ILE A 1 550 ? 29.766 38.094 19.516 1 71.06 550 ILE A C 1
ATOM 4336 O O . ILE A 1 550 ? 29.516 39.281 19.328 1 71.06 550 ILE A O 1
ATOM 4340 N N . TRP A 1 551 ? 28.984 37.219 19.891 1 67.75 551 TRP A N 1
ATOM 4341 C CA . TRP A 1 551 ? 27.625 37.594 20.203 1 67.75 551 TRP A CA 1
ATOM 4342 C C . TRP A 1 551 ? 27.359 37.469 21.703 1 67.75 551 TRP A C 1
ATOM 4344 O O . TRP A 1 551 ? 27.844 36.562 22.359 1 67.75 551 TRP A O 1
ATOM 4354 N N . THR A 1 552 ? 26.656 38.469 22.172 1 69.25 552 THR A N 1
ATOM 4355 C CA . THR A 1 552 ? 26.422 38.5 23.609 1 69.25 552 THR A CA 1
ATOM 4356 C C . THR A 1 552 ? 24.922 38.562 23.906 1 69.25 552 THR A C 1
ATOM 4358 O O . THR A 1 552 ? 24.156 39.125 23.109 1 69.25 552 THR A O 1
ATOM 4361 N N . THR A 1 553 ? 24.531 37.875 25 1 64.62 553 THR A N 1
ATOM 4362 C CA . THR A 1 553 ? 23.172 38.031 25.531 1 64.62 553 THR A CA 1
ATOM 4363 C C . THR A 1 553 ? 23.188 38 27.062 1 64.62 553 THR A C 1
ATOM 4365 O O . THR A 1 553 ? 23.969 37.25 27.672 1 64.62 553 THR A O 1
ATOM 4368 N N . ALA A 1 554 ? 22.438 38.906 27.531 1 66 554 ALA A N 1
ATOM 4369 C CA . ALA A 1 554 ? 22.328 38.969 28.984 1 66 554 ALA A CA 1
ATOM 4370 C C . ALA A 1 554 ? 21.141 38.156 29.484 1 66 554 ALA A C 1
ATOM 4372 O O . ALA A 1 554 ? 20.031 38.281 28.953 1 66 554 ALA A O 1
ATOM 4373 N N . VAL A 1 555 ? 21.422 37.219 30.359 1 61.88 555 VAL A N 1
ATOM 4374 C CA . VAL A 1 555 ? 20.375 36.469 31.031 1 61.88 555 VAL A CA 1
ATOM 4375 C C . VAL A 1 555 ? 20.562 36.562 32.562 1 61.88 555 VAL A C 1
ATOM 4377 O O . VAL A 1 555 ? 21.578 36.125 33.094 1 61.88 555 VAL A O 1
ATOM 4380 N N . ASP A 1 556 ? 19.547 37.188 33.125 1 65.62 556 ASP A N 1
ATOM 4381 C CA . ASP A 1 556 ? 19.625 37.406 34.594 1 65.62 556 ASP A CA 1
ATOM 4382 C C . ASP A 1 556 ? 20.906 38.125 34.969 1 65.62 556 ASP A C 1
ATOM 4384 O O . ASP A 1 556 ? 21.156 39.25 34.531 1 65.62 556 ASP A O 1
ATOM 4388 N N . ASP A 1 557 ? 21.703 37.438 35.719 1 74.62 557 ASP A N 1
ATOM 4389 C CA . ASP A 1 557 ? 22.891 38.125 36.219 1 74.62 557 ASP A CA 1
ATOM 4390 C C . ASP A 1 557 ? 24.141 37.656 35.469 1 74.62 557 ASP A C 1
ATOM 4392 O O . ASP A 1 557 ? 25.266 37.906 35.906 1 74.62 557 ASP A O 1
ATOM 4396 N N . LYS A 1 558 ? 23.828 37.125 34.25 1 76.38 558 LYS A N 1
ATOM 4397 C CA . LYS A 1 558 ? 24.969 36.594 33.5 1 76.38 558 LYS A CA 1
ATOM 4398 C C . LYS A 1 558 ? 24.969 37.062 32.062 1 76.38 558 LYS A C 1
ATOM 4400 O O . LYS A 1 558 ? 23.891 37.25 31.469 1 76.38 558 LYS A O 1
ATOM 4405 N N . LEU A 1 559 ? 26.172 37.406 31.609 1 78.56 559 LEU A N 1
ATOM 4406 C CA . LEU A 1 559 ? 26.375 37.688 30.188 1 78.56 559 LEU A CA 1
ATOM 4407 C C . LEU A 1 559 ? 26.938 36.469 29.469 1 78.56 559 LEU A C 1
ATOM 4409 O O . LEU A 1 559 ? 28.016 36 29.797 1 78.56 559 LEU A O 1
ATOM 4413 N N . TYR A 1 560 ? 26.266 36.062 28.547 1 73.12 560 TYR A N 1
ATOM 4414 C CA . TYR A 1 560 ? 26.734 34.906 27.766 1 73.12 560 TYR A CA 1
ATOM 4415 C C . TYR A 1 560 ? 27.391 35.375 26.469 1 73.12 560 TYR A C 1
ATOM 4417 O O . TYR A 1 560 ? 26.891 36.281 25.812 1 73.12 560 TYR A O 1
ATOM 4425 N N . LEU A 1 561 ? 28.484 34.75 26.172 1 76.69 561 LEU A N 1
ATOM 4426 C CA . LEU A 1 561 ? 29.25 35.031 24.969 1 76.69 561 LEU A CA 1
ATOM 4427 C C . LEU A 1 561 ? 29.266 33.844 24.031 1 76.69 561 LEU A C 1
ATOM 4429 O O . LEU A 1 561 ? 29.703 32.75 24.422 1 76.69 561 LEU A O 1
ATOM 4433 N N . TYR A 1 562 ? 28.734 34.125 22.891 1 72.38 562 TYR A N 1
ATOM 4434 C CA . TYR A 1 562 ? 28.766 33.125 21.828 1 72.38 562 TYR A CA 1
ATOM 4435 C C . TYR A 1 562 ? 29.828 33.438 20.797 1 72.38 562 TYR A C 1
ATOM 4437 O O . TYR A 1 562 ? 29.75 34.438 20.094 1 72.38 562 TYR A O 1
ATOM 4445 N N . LEU A 1 563 ? 30.812 32.5 20.75 1 72.88 563 LEU A N 1
ATOM 4446 C CA . LEU A 1 563 ? 31.922 32.688 19.812 1 72.88 563 LEU A CA 1
ATOM 4447 C C . LEU A 1 563 ? 31.859 31.672 18.688 1 72.88 563 LEU A C 1
ATOM 4449 O O . LEU A 1 563 ? 31.688 30.469 18.953 1 72.88 563 LEU A O 1
ATOM 4453 N N . PHE A 1 564 ? 31.859 32.156 17.5 1 69.88 564 PHE A N 1
ATOM 4454 C CA . PHE A 1 564 ? 31.875 31.234 16.391 1 69.88 564 PHE A CA 1
ATOM 4455 C C . PHE A 1 564 ? 32.938 31.625 15.375 1 69.88 564 PHE A C 1
ATOM 4457 O O . PHE A 1 564 ? 33.469 32.75 15.414 1 69.88 564 PHE A O 1
ATOM 4464 N N . GLU A 1 565 ? 33.281 30.516 14.523 1 66.94 565 GLU A N 1
ATOM 4465 C CA . GLU A 1 565 ? 34.281 30.719 13.484 1 66.94 565 GLU A CA 1
ATOM 4466 C C . GLU A 1 565 ? 33.656 30.859 12.109 1 66.94 565 GLU A C 1
ATOM 4468 O O . GLU A 1 565 ? 32.5 30.406 11.906 1 66.94 565 GLU A O 1
ATOM 4473 N N . GLY A 1 566 ? 34.312 31.562 11.258 1 62.41 566 GLY A N 1
ATOM 4474 C CA . GLY A 1 566 ? 33.844 31.703 9.891 1 62.41 566 GLY A CA 1
ATOM 4475 C C . GLY A 1 566 ? 33.094 33 9.648 1 62.41 566 GLY A C 1
ATOM 4476 O O . GLY A 1 566 ? 33.281 34 10.352 1 62.41 566 GLY A O 1
ATOM 4477 N N . HIS A 1 567 ? 32.469 33 8.5 1 55.72 567 HIS A N 1
ATOM 4478 C CA . HIS A 1 567 ? 31.734 34.219 8.125 1 55.72 567 HIS A CA 1
ATOM 4479 C C . HIS A 1 567 ? 30.25 34.094 8.438 1 55.72 567 HIS A C 1
ATOM 4481 O O . HIS A 1 567 ? 29.609 33.094 8.047 1 55.72 567 HIS A O 1
ATOM 4487 N N . PRO A 1 568 ? 29.781 35 9.258 1 53.38 568 PRO A N 1
ATOM 4488 C CA . PRO A 1 568 ? 28.375 34.938 9.641 1 53.38 568 PRO A CA 1
ATOM 4489 C C . PRO A 1 568 ? 27.453 34.781 8.438 1 53.38 568 PRO A C 1
ATOM 4491 O O . PRO A 1 568 ? 26.406 34.125 8.523 1 53.38 568 PRO A O 1
ATOM 4494 N N . ASP A 1 569 ? 27.859 35.25 7.262 1 49.28 569 ASP A N 1
ATOM 4495 C CA . ASP A 1 569 ? 26.984 35.219 6.086 1 49.28 569 ASP A CA 1
ATOM 4496 C C . ASP A 1 569 ? 26.844 33.781 5.539 1 49.28 569 ASP A C 1
ATOM 4498 O O . ASP A 1 569 ? 25.875 33.469 4.836 1 49.28 569 ASP A O 1
ATOM 4502 N N . HIS A 1 570 ? 27.781 33.094 5.883 1 49.34 570 HIS A N 1
ATOM 4503 C CA . HIS A 1 570 ? 27.766 31.734 5.32 1 49.34 570 HIS A CA 1
ATOM 4504 C C . HIS A 1 570 ? 27.078 30.766 6.266 1 49.34 570 HIS A C 1
ATOM 4506 O O . HIS A 1 570 ? 27.109 29.547 6.039 1 49.34 570 HIS A O 1
ATOM 4512 N N . GLY A 1 571 ? 26.453 31.25 7.211 1 52.31 571 GLY A N 1
ATOM 4513 C CA . GLY A 1 571 ? 25.781 30.375 8.148 1 52.31 571 GLY A CA 1
ATOM 4514 C C . GLY A 1 571 ? 26.734 29.609 9.039 1 52.31 571 GLY A C 1
ATOM 4515 O O . GLY A 1 571 ? 26.344 28.625 9.672 1 52.31 571 GLY A O 1
ATOM 4516 N N . ASP A 1 572 ? 27.891 30.031 9.133 1 54.09 572 ASP A N 1
ATOM 4517 C CA . ASP A 1 572 ? 28.891 29.281 9.883 1 54.09 572 ASP A CA 1
ATOM 4518 C C . ASP A 1 572 ? 28.594 29.297 11.375 1 54.09 572 ASP A C 1
ATOM 4520 O O . ASP A 1 572 ? 29.109 28.469 12.125 1 54.09 572 ASP A O 1
ATOM 4524 N N . TYR A 1 573 ? 27.781 30.25 11.727 1 55.03 573 TYR A N 1
ATOM 4525 C CA . TYR A 1 573 ? 27.438 30.328 13.141 1 55.03 573 TYR A CA 1
ATOM 4526 C C . TYR A 1 573 ? 26.594 29.125 13.555 1 55.03 573 TYR A C 1
ATOM 4528 O O . TYR A 1 573 ? 26.375 28.891 14.75 1 55.03 573 TYR A O 1
ATOM 4536 N N . LEU A 1 574 ? 26.156 28.359 12.492 1 50.31 574 LEU A N 1
ATOM 4537 C CA . LEU A 1 574 ? 25.344 27.188 12.789 1 50.31 574 LEU A CA 1
ATOM 4538 C C . LEU A 1 574 ? 26.203 25.938 12.922 1 50.31 574 LEU A C 1
ATOM 4540 O O . LEU A 1 574 ? 25.719 24.875 13.305 1 50.31 574 LEU A O 1
ATOM 4544 N N . GLN A 1 575 ? 27.406 26.141 12.758 1 52.06 575 GLN A N 1
ATOM 4545 C CA . GLN A 1 575 ? 28.25 24.953 12.75 1 52.06 575 GLN A CA 1
ATOM 4546 C C . GLN A 1 575 ? 28.609 24.531 14.172 1 52.06 575 GLN A C 1
ATOM 4548 O O . GLN A 1 575 ? 28.516 25.328 15.109 1 52.06 575 GLN A O 1
ATOM 4553 N N . ASN A 1 576 ? 28.844 23.203 14.469 1 49.56 576 ASN A N 1
ATOM 4554 C CA . ASN A 1 576 ? 29.047 22.484 15.727 1 49.56 576 ASN A CA 1
ATOM 4555 C C . ASN A 1 576 ? 30.312 22.984 16.438 1 49.56 576 ASN A C 1
ATOM 4557 O O . ASN A 1 576 ? 30.578 22.578 17.578 1 49.56 576 ASN A O 1
ATOM 4561 N N . ARG A 1 577 ? 31.078 23.938 15.906 1 56.88 577 ARG A N 1
ATOM 4562 C CA . ARG A 1 577 ? 32.312 24.281 16.594 1 56.88 577 ARG A CA 1
ATOM 4563 C C . ARG A 1 577 ? 32.156 25.594 17.375 1 56.88 577 ARG A C 1
ATOM 4565 O O . ARG A 1 577 ? 33.156 26.297 17.578 1 56.88 577 ARG A O 1
ATOM 4572 N N . ASN A 1 578 ? 31.016 25.828 17.984 1 63.34 578 ASN A N 1
ATOM 4573 C CA . ASN A 1 578 ? 30.734 27.094 18.672 1 63.34 578 ASN A CA 1
ATOM 4574 C C . ASN A 1 578 ? 31.031 26.984 20.172 1 63.34 578 ASN A C 1
ATOM 4576 O O . ASN A 1 578 ? 30.906 25.906 20.75 1 63.34 578 ASN A O 1
ATOM 4580 N N . GLN A 1 579 ? 31.766 28.109 20.672 1 71.38 579 GLN A N 1
ATOM 4581 C CA . GLN A 1 579 ? 32.125 28.188 22.078 1 71.38 579 GLN A CA 1
ATOM 4582 C C . GLN A 1 579 ? 31.219 29.172 22.812 1 71.38 579 GLN A C 1
ATOM 4584 O O . GLN A 1 579 ? 30.922 30.25 22.312 1 71.38 579 GLN A O 1
ATOM 4589 N N . ILE A 1 580 ? 30.75 28.703 24.031 1 75.75 580 ILE A N 1
ATOM 4590 C CA . ILE A 1 580 ? 29.922 29.578 24.844 1 75.75 580 ILE A CA 1
ATOM 4591 C C . ILE A 1 580 ? 30.594 29.812 26.188 1 75.75 580 ILE A C 1
ATOM 4593 O O . ILE A 1 580 ? 31.078 28.875 26.828 1 75.75 580 ILE A O 1
ATOM 4597 N N . TYR A 1 581 ? 30.719 31.078 26.484 1 80.88 581 TYR A N 1
ATOM 4598 C CA . TYR A 1 581 ? 31.234 31.469 27.781 1 80.88 581 TYR A CA 1
ATOM 4599 C C . TYR A 1 581 ? 30.219 32.312 28.547 1 80.88 581 TYR A C 1
ATOM 4601 O O . TYR A 1 581 ? 29.312 32.906 27.953 1 80.88 581 TYR A O 1
ATOM 4609 N N . ALA A 1 582 ? 30.281 32.188 29.828 1 82.5 582 ALA A N 1
ATOM 4610 C CA . ALA A 1 582 ? 29.406 32.969 30.688 1 82.5 582 ALA A CA 1
ATOM 4611 C C . ALA A 1 582 ? 30.203 33.812 31.672 1 82.5 582 ALA A C 1
ATOM 4613 O O . ALA A 1 582 ? 31.109 33.281 32.344 1 82.5 582 ALA A O 1
ATOM 4614 N N . TYR A 1 583 ? 29.906 35.094 31.703 1 85.75 583 TYR A N 1
ATOM 4615 C CA . TYR A 1 583 ? 30.453 36.031 32.688 1 85.75 583 TYR A CA 1
ATOM 4616 C C . TYR A 1 583 ? 29.422 36.344 33.781 1 85.75 583 TYR A C 1
ATOM 4618 O O . TYR A 1 583 ? 28.344 36.875 33.469 1 85.75 583 TYR A O 1
ATOM 4626 N N . ASP A 1 584 ? 29.719 36 34.938 1 86 584 ASP A N 1
ATOM 4627 C CA . ASP A 1 584 ? 28.844 36.312 36.062 1 86 584 ASP A CA 1
ATOM 4628 C C . ASP A 1 584 ? 29.094 37.719 36.625 1 86 584 ASP A C 1
ATOM 4630 O O . ASP A 1 584 ? 30.172 38 37.156 1 86 584 ASP A O 1
ATOM 4634 N N . THR A 1 585 ? 28.141 38.531 36.469 1 82.75 585 THR A N 1
ATOM 4635 C CA . THR A 1 585 ? 28.312 39.938 36.844 1 82.75 585 THR A CA 1
ATOM 4636 C C . THR A 1 585 ? 28.406 40.094 38.375 1 82.75 585 THR A C 1
ATOM 4638 O O . THR A 1 585 ? 28.875 41.094 38.875 1 82.75 585 THR A O 1
ATOM 4641 N N . LYS A 1 586 ? 27.906 39.156 39.062 1 81.75 586 LYS A N 1
ATOM 4642 C CA . LYS A 1 586 ? 27.969 39.25 40.5 1 81.75 586 LYS A CA 1
ATOM 4643 C C . LYS A 1 586 ? 29.359 38.875 41.031 1 81.75 586 LYS A C 1
ATOM 4645 O O . LYS A 1 586 ? 29.938 39.594 41.844 1 81.75 586 LYS A O 1
ATOM 4650 N N . ASP A 1 587 ? 29.891 37.781 40.531 1 80.56 587 ASP A N 1
ATOM 4651 C CA . ASP A 1 587 ? 31.156 37.312 41.094 1 80.56 587 ASP A CA 1
ATOM 4652 C C . ASP A 1 587 ? 32.312 37.656 40.156 1 80.56 587 ASP A C 1
ATOM 4654 O O . ASP A 1 587 ? 33.469 37.531 40.531 1 80.56 587 ASP A O 1
ATOM 4658 N N . GLY A 1 588 ? 32.125 38.094 39 1 82.5 588 GLY A N 1
ATOM 4659 C CA . GLY A 1 588 ? 33.156 38.5 38.094 1 82.5 588 GLY A CA 1
ATOM 4660 C C . GLY A 1 588 ? 33.875 37.312 37.438 1 82.5 588 GLY A C 1
ATOM 4661 O O . GLY A 1 588 ? 34.938 37.5 36.844 1 82.5 588 GLY A O 1
ATOM 4662 N N . SER A 1 589 ? 33.312 36.188 37.531 1 84.62 589 SER A N 1
ATOM 4663 C CA . SER A 1 589 ? 33.938 35 36.969 1 84.62 589 SER A CA 1
ATOM 4664 C C . SER A 1 589 ? 33.531 34.781 35.5 1 84.62 589 SER A C 1
ATOM 4666 O O . SER A 1 589 ? 32.406 35.156 35.094 1 84.62 589 SER A O 1
ATOM 4668 N N . LEU A 1 590 ? 34.469 34.375 34.719 1 87.31 590 LEU A N 1
ATOM 4669 C CA . LEU A 1 590 ? 34.281 34 33.312 1 87.31 590 LEU A CA 1
ATOM 4670 C C . LEU A 1 590 ? 34.594 32.531 33.094 1 87.31 590 LEU A C 1
ATOM 4672 O O . LEU A 1 590 ? 35.719 32.094 33.312 1 87.31 590 LEU A O 1
ATOM 4676 N N . CYS A 1 591 ? 33.562 31.781 32.781 1 82.62 591 CYS A N 1
ATOM 4677 C CA . CYS A 1 591 ? 33.781 30.344 32.594 1 82.62 591 CYS A CA 1
ATOM 4678 C C . CYS A 1 591 ? 33.094 29.844 31.328 1 82.62 591 CYS A C 1
ATOM 4680 O O . CYS A 1 591 ? 32.188 30.516 30.797 1 82.62 591 CYS A O 1
ATOM 4682 N N . LYS A 1 592 ? 33.688 28.781 30.891 1 80.12 592 LYS A N 1
ATOM 4683 C CA . LYS A 1 592 ? 33 28.109 29.781 1 80.12 592 LYS A CA 1
ATOM 4684 C C . LYS A 1 592 ? 31.609 27.641 30.188 1 80.12 592 LYS A C 1
ATOM 4686 O O . LYS A 1 592 ? 31.406 27.156 31.312 1 80.12 592 LYS A O 1
ATOM 4691 N N . ALA A 1 593 ? 30.703 28.031 29.453 1 72 593 ALA A N 1
ATOM 4692 C CA . ALA A 1 593 ? 29.312 27.703 29.781 1 72 593 ALA A CA 1
ATOM 4693 C C . ALA A 1 593 ? 28.719 26.734 28.766 1 72 593 ALA A C 1
ATOM 4695 O O . ALA A 1 593 ? 29.25 26.578 27.672 1 72 593 ALA A O 1
ATOM 4696 N N . ASP A 1 594 ? 27.969 25.797 29.359 1 56.34 594 ASP A N 1
ATOM 4697 C CA . ASP A 1 594 ? 27.188 24.922 28.484 1 56.34 594 ASP A CA 1
ATOM 4698 C C . ASP A 1 594 ? 25.891 25.609 28.062 1 56.34 594 ASP A C 1
ATOM 4700 O O . ASP A 1 594 ? 25.484 26.609 28.656 1 56.34 594 ASP A O 1
ATOM 4704 N N . VAL A 1 595 ? 25.312 25.109 27.078 1 51.69 595 VAL A N 1
ATOM 4705 C CA . VAL A 1 595 ? 24.094 25.641 26.469 1 51.69 595 VAL A CA 1
ATOM 4706 C C . VAL A 1 595 ? 23.016 25.797 27.547 1 51.69 595 VAL A C 1
ATOM 4708 O O . VAL A 1 595 ? 22.781 24.891 28.344 1 51.69 595 VAL A O 1
ATOM 4711 N N . VAL A 1 596 ? 22.844 27.047 28.031 1 43.81 596 VAL A N 1
ATOM 4712 C CA . VAL A 1 596 ? 21.797 27.297 29.016 1 43.81 596 VAL A CA 1
ATOM 4713 C C . VAL A 1 596 ? 20.438 26.922 28.438 1 43.81 596 VAL A C 1
ATOM 4715 O O . VAL A 1 596 ? 20.109 27.297 27.312 1 43.81 596 VAL A O 1
ATOM 4718 N N . ASN A 1 597 ? 19.734 25.922 29.016 1 41.31 597 ASN A N 1
ATOM 4719 C CA . ASN A 1 597 ? 18.344 25.594 28.734 1 41.31 597 ASN A CA 1
ATOM 4720 C C . ASN A 1 597 ? 17.453 26.828 28.797 1 41.31 597 ASN A C 1
ATOM 4722 O O . ASN A 1 597 ? 17.484 27.578 29.766 1 41.31 597 ASN A O 1
ATOM 4726 N N . GLY A 1 598 ? 16.734 27.281 27.703 1 41.53 598 GLY A N 1
ATOM 4727 C CA . GLY A 1 598 ? 15.664 28.266 27.641 1 41.53 598 GLY A CA 1
ATOM 4728 C C . GLY A 1 598 ? 16.172 29.656 27.281 1 41.53 598 GLY A C 1
ATOM 4729 O O . GLY A 1 598 ? 15.383 30.609 27.219 1 41.53 598 GLY A O 1
ATOM 4730 N N . ALA A 1 599 ? 17.484 29.906 27.453 1 40.12 599 ALA A N 1
ATOM 4731 C CA . ALA A 1 599 ? 17.875 31.297 27.188 1 40.12 599 ALA A CA 1
ATOM 4732 C C . ALA A 1 599 ? 18.016 31.547 25.703 1 40.12 599 ALA A C 1
ATOM 4734 O O . ALA A 1 599 ? 18.5 30.688 24.953 1 40.12 599 ALA A O 1
ATOM 4735 N N . GLY A 1 600 ? 17.031 32.25 25.078 1 42.62 600 GLY A N 1
ATOM 4736 C CA . GLY A 1 600 ? 17.078 32.656 23.688 1 42.62 600 GLY A CA 1
ATOM 4737 C C . GLY A 1 600 ? 18.047 33.812 23.438 1 42.62 600 GLY A C 1
ATOM 4738 O O . GLY A 1 600 ? 18.188 34.688 24.297 1 42.62 600 GLY A O 1
ATOM 4739 N N . LEU A 1 601 ? 19.172 33.5 22.812 1 39.91 601 LEU A N 1
ATOM 4740 C CA . LEU A 1 601 ? 20.031 34.594 22.359 1 39.91 601 LEU A CA 1
ATOM 4741 C C . LEU A 1 601 ? 19.391 35.312 21.172 1 39.91 601 LEU A C 1
ATOM 4743 O O . LEU A 1 601 ? 18.906 34.688 20.25 1 39.91 601 LEU A O 1
ATOM 4747 N N . THR A 1 602 ? 18.781 36.438 21.406 1 36.03 602 THR A N 1
ATOM 4748 C CA . THR A 1 602 ? 18.266 37.25 20.297 1 36.03 602 THR A CA 1
ATOM 4749 C C . THR A 1 602 ? 19.359 38.125 19.719 1 36.03 602 THR A C 1
ATOM 4751 O O . THR A 1 602 ? 20.109 38.75 20.484 1 36.03 602 THR A O 1
ATOM 4754 N N . GLY A 1 603 ? 20.141 37.688 18.75 1 38.66 603 GLY A N 1
ATOM 4755 C CA . GLY A 1 603 ? 21 38.625 18.078 1 38.66 603 GLY A CA 1
ATOM 4756 C C . GLY A 1 603 ? 20.422 39.156 16.781 1 38.66 603 GLY A C 1
ATOM 4757 O O . GLY A 1 603 ? 19.547 38.531 16.188 1 38.66 603 GLY A O 1
ATOM 4758 N N . SER A 1 604 ? 20.297 40.438 16.656 1 36.69 604 SER A N 1
ATOM 4759 C CA . SER A 1 604 ? 19.844 41.062 15.414 1 36.69 604 SER A CA 1
ATOM 4760 C C . SER A 1 604 ? 21.016 41.438 14.523 1 36.69 604 SER A C 1
ATOM 4762 O O . SER A 1 604 ? 22.062 41.875 15.023 1 36.69 604 SER A O 1
ATOM 4764 N N . PHE A 1 605 ? 21.312 40.656 13.5 1 36.09 605 PHE A N 1
ATOM 4765 C CA . PHE A 1 605 ? 22.297 41.156 12.531 1 36.09 605 PHE A CA 1
ATOM 4766 C C . PHE A 1 605 ? 21.594 41.781 11.328 1 36.09 605 PHE A C 1
ATOM 4768 O O . PHE A 1 605 ? 20.531 41.312 10.922 1 36.09 605 PHE A O 1
ATOM 4775 N N . ILE A 1 606 ? 21.812 43.062 11.164 1 36.88 606 ILE A N 1
ATOM 4776 C CA . ILE A 1 606 ? 21.375 43.719 9.945 1 36.88 606 ILE A CA 1
ATOM 4777 C C . ILE A 1 606 ? 22.406 43.531 8.844 1 36.88 606 ILE A C 1
ATOM 4779 O O . ILE A 1 606 ? 23.594 43.812 9.031 1 36.88 606 ILE A O 1
ATOM 4783 N N . ARG A 1 607 ? 22.297 42.531 7.977 1 37.22 607 ARG A N 1
ATOM 4784 C CA . ARG A 1 607 ? 23.172 42.438 6.82 1 37.22 607 ARG A CA 1
ATOM 4785 C C . ARG A 1 607 ? 22.812 43.438 5.746 1 37.22 607 ARG A C 1
ATOM 4787 O O . ARG A 1 607 ? 21.656 43.562 5.352 1 37.22 607 ARG A O 1
ATOM 4794 N N . THR A 1 608 ? 23.562 44.406 5.648 1 30.89 608 THR A N 1
ATOM 4795 C CA . THR A 1 608 ? 23.328 45.469 4.652 1 30.89 608 THR A CA 1
ATOM 4796 C C . THR A 1 608 ? 23.438 44.906 3.24 1 30.89 608 THR A C 1
ATOM 4798 O O . THR A 1 608 ? 23.094 45.562 2.266 1 30.89 608 THR A O 1
ATOM 4801 N N . GLN A 1 609 ? 24.5 44.156 2.811 1 29.89 609 GLN A N 1
ATOM 4802 C CA . GLN A 1 609 ? 24.75 44.062 1.375 1 29.89 609 GLN A CA 1
ATOM 4803 C C . GLN A 1 609 ? 23.5 43.562 0.638 1 29.89 609 GLN A C 1
ATOM 4805 O O . GLN A 1 609 ? 23.359 43.812 -0.562 1 29.89 609 GLN A O 1
ATOM 4810 N N . GLN A 1 610 ? 23.219 42.25 0.708 1 30.62 610 GLN A N 1
ATOM 4811 C CA . GLN A 1 610 ? 22.125 41.906 -0.185 1 30.62 610 GLN A CA 1
ATOM 4812 C C . GLN A 1 610 ? 20.859 42.688 0.165 1 30.62 610 GLN A C 1
ATOM 4814 O O . GLN A 1 610 ? 20.734 43.188 1.274 1 30.62 610 GLN A O 1
ATOM 4819 N N . GLN A 1 611 ? 19.688 42.938 -0.77 1 31.38 611 GLN A N 1
ATOM 4820 C CA . GLN A 1 611 ? 18.5 43.75 -0.76 1 31.38 611 GLN A CA 1
ATOM 4821 C C . GLN A 1 611 ? 17.844 43.781 0.621 1 31.38 611 GLN A C 1
ATOM 4823 O O . GLN A 1 611 ? 17.156 44.75 0.979 1 31.38 611 GLN A O 1
ATOM 4828 N N . GLY A 1 612 ? 17.391 42.688 1.393 1 30.75 612 GLY A N 1
ATOM 4829 C CA . GLY A 1 612 ? 16.531 42.656 2.568 1 30.75 612 GLY A CA 1
ATOM 4830 C C . GLY A 1 612 ? 17.297 42.312 3.844 1 30.75 612 GLY A C 1
ATOM 4831 O O . GLY A 1 612 ? 18.453 41.906 3.797 1 30.75 612 GLY A O 1
ATOM 4832 N N . MET A 1 613 ? 17.141 43.156 4.934 1 31.67 613 MET A N 1
ATOM 4833 C CA . MET A 1 613 ? 17.625 42.938 6.289 1 31.67 613 MET A CA 1
ATOM 4834 C C . MET A 1 613 ? 17.125 41.594 6.836 1 31.67 613 MET A C 1
ATOM 4836 O O . MET A 1 613 ? 15.938 41.312 6.75 1 31.67 613 MET A O 1
ATOM 4840 N N . THR A 1 614 ? 17.875 40.531 6.68 1 31.08 614 THR A N 1
ATOM 4841 C CA . THR A 1 614 ? 17.438 39.344 7.375 1 31.08 614 THR A CA 1
ATOM 4842 C C . THR A 1 614 ? 17.812 39.375 8.852 1 31.08 614 THR A C 1
ATOM 4844 O O . THR A 1 614 ? 18.969 39.625 9.195 1 31.08 614 THR A O 1
ATOM 4847 N N . SER A 1 615 ? 17.047 40 9.633 1 31.06 615 SER A N 1
ATOM 4848 C CA . SER A 1 615 ? 17.266 39.906 11.07 1 31.06 615 SER A CA 1
ATOM 4849 C C . SER A 1 615 ? 16.984 38.5 11.594 1 31.06 615 SER A C 1
ATOM 4851 O O . SER A 1 615 ? 16.031 37.844 11.148 1 31.06 615 SER A O 1
ATOM 4853 N N . PHE A 1 616 ? 18.016 37.75 11.844 1 32.56 616 PHE A N 1
ATOM 4854 C CA . PHE A 1 616 ? 17.781 36.406 12.406 1 32.56 616 PHE A CA 1
ATOM 4855 C C . PHE A 1 616 ? 17.719 36.469 13.93 1 32.56 616 PHE A C 1
ATOM 4857 O O . PHE A 1 616 ? 18.391 37.312 14.555 1 32.56 616 PHE A O 1
ATOM 4864 N N . VAL A 1 617 ? 16.594 36.406 14.422 1 31.83 617 VAL A N 1
ATOM 4865 C CA . VAL A 1 617 ? 16.5 36.188 15.859 1 31.83 617 VAL A CA 1
ATOM 4866 C C . VAL A 1 617 ? 16.656 34.688 16.141 1 31.83 617 VAL A C 1
ATOM 4868 O O . VAL A 1 617 ? 15.945 33.844 15.57 1 31.83 617 VAL A O 1
ATOM 4871 N N . ILE A 1 618 ? 17.828 34.281 16.5 1 33.09 618 ILE A N 1
ATOM 4872 C CA . ILE A 1 618 ? 18.031 32.875 16.922 1 33.09 618 ILE A CA 1
ATOM 4873 C C . ILE A 1 618 ? 17.547 32.688 18.359 1 33.09 618 ILE A C 1
ATOM 4875 O O . ILE A 1 618 ? 18.047 33.375 19.266 1 33.09 618 ILE A O 1
ATOM 4879 N N . LYS A 1 619 ? 16.359 32.344 18.484 1 31.47 619 LYS A N 1
ATOM 4880 C CA . LYS A 1 619 ? 15.945 31.922 19.828 1 31.47 619 LYS A CA 1
ATOM 4881 C C . LYS A 1 619 ? 16.469 30.516 20.125 1 31.47 619 LYS A C 1
ATOM 4883 O O . LYS A 1 619 ? 16.203 29.578 19.375 1 31.47 619 LYS A O 1
ATOM 4888 N N . HIS A 1 620 ? 17.75 30.438 20.5 1 30.62 620 HIS A N 1
ATOM 4889 C CA . HIS A 1 620 ? 18.297 29.141 20.859 1 30.62 620 HIS A CA 1
ATOM 4890 C C . HIS A 1 620 ? 17.734 28.641 22.188 1 30.62 620 HIS A C 1
ATOM 4892 O O . HIS A 1 620 ? 17.625 29.406 23.141 1 30.62 620 HIS A O 1
ATOM 4898 N N . THR A 1 621 ? 16.812 27.688 22.047 1 32.09 621 THR A N 1
ATOM 4899 C CA . THR A 1 621 ? 16.656 26.922 23.281 1 32.09 621 THR A CA 1
ATOM 4900 C C . THR A 1 621 ? 17.812 25.953 23.453 1 32.09 621 THR A C 1
ATOM 4902 O O . THR A 1 621 ? 18.141 25.172 22.547 1 32.09 621 THR A O 1
ATOM 4905 N N . PHE A 1 622 ? 18.859 26.422 24.125 1 30.02 622 PHE A N 1
ATOM 4906 C CA . PHE A 1 622 ? 20.078 25.641 24.344 1 30.02 622 PHE A CA 1
ATOM 4907 C C . PHE A 1 622 ? 19.734 24.297 24.984 1 30.02 622 PHE A C 1
ATOM 4909 O O . PHE A 1 622 ? 20.625 23.594 25.469 1 30.02 622 PHE A O 1
ATOM 4916 N N . LYS A 1 623 ? 18.578 23.609 24.656 1 30.92 623 LYS A N 1
ATOM 4917 C CA . LYS A 1 623 ? 18.562 22.25 25.188 1 30.92 623 LYS A CA 1
ATOM 4918 C C . LYS A 1 623 ? 19.453 21.328 24.359 1 30.92 623 LYS A C 1
ATOM 4920 O O . LYS A 1 623 ? 19.094 20.969 23.234 1 30.92 623 LYS A O 1
ATOM 4925 N N . GLY A 1 624 ? 20.734 20.75 24.797 1 32.84 624 GLY A N 1
ATOM 4926 C CA . GLY A 1 624 ? 21.766 19.906 24.188 1 32.84 624 GLY A CA 1
ATOM 4927 C C . GLY A 1 624 ? 22.234 20.422 22.844 1 32.84 624 GLY A C 1
ATOM 4928 O O . GLY A 1 624 ? 23.406 20.781 22.672 1 32.84 624 GLY A O 1
ATOM 4929 N N . ARG A 1 625 ? 21.641 19.734 21.75 1 31.55 625 ARG A N 1
ATOM 4930 C CA . ARG A 1 625 ? 21.938 20.125 20.375 1 31.55 625 ARG A CA 1
ATOM 4931 C C . ARG A 1 625 ? 21.359 21.5 20.062 1 31.55 625 ARG A C 1
ATOM 4933 O O . ARG A 1 625 ? 20.219 21.797 20.438 1 31.55 625 ARG A O 1
ATOM 4940 N N . VAL A 1 626 ? 22.219 22.484 20.047 1 33.44 626 VAL A N 1
ATOM 4941 C CA . VAL A 1 626 ? 21.859 23.828 19.609 1 33.44 626 VAL A CA 1
ATOM 4942 C C . VAL A 1 626 ? 20.812 23.75 18.516 1 33.44 626 VAL A C 1
ATOM 4944 O O . VAL A 1 626 ? 21.078 23.297 17.406 1 33.44 626 VAL A O 1
ATOM 4947 N N . ARG A 1 627 ? 19.656 23.203 18.812 1 33.59 627 ARG A N 1
ATOM 4948 C CA . ARG A 1 627 ? 18.688 23.312 17.719 1 33.59 627 ARG A CA 1
ATOM 4949 C C . ARG A 1 627 ? 18.219 24.75 17.547 1 33.59 627 ARG A C 1
ATOM 4951 O O . ARG A 1 627 ? 17.766 25.391 18.516 1 33.59 627 ARG A O 1
ATOM 4958 N N . ILE A 1 628 ? 18.938 25.312 16.609 1 34.22 628 ILE A N 1
ATOM 4959 C CA . ILE A 1 628 ? 18.453 26.609 16.141 1 34.22 628 ILE A CA 1
ATOM 4960 C C . ILE A 1 628 ? 16.969 26.516 15.773 1 34.22 628 ILE A C 1
ATOM 4962 O O . ILE A 1 628 ? 16.609 25.844 14.812 1 34.22 628 ILE A O 1
ATOM 4966 N N . LYS A 1 629 ? 16.156 26.156 16.688 1 37.38 629 LYS A N 1
ATOM 4967 C CA . LYS A 1 629 ? 14.805 25.844 16.266 1 37.38 629 LYS A CA 1
ATOM 4968 C C . LYS A 1 629 ? 14.172 27.031 15.531 1 37.38 629 LYS A C 1
ATOM 4970 O O . LYS A 1 629 ? 13.289 26.859 14.695 1 37.38 629 LYS A O 1
ATOM 4975 N N . GLY A 1 630 ? 14.617 28.406 15.781 1 34.5 630 GLY A N 1
ATOM 4976 C CA . GLY A 1 630 ? 13.727 29.422 15.242 1 34.5 630 GLY A CA 1
ATOM 4977 C C . GLY A 1 630 ? 14.453 30.688 14.82 1 34.5 630 GLY A C 1
ATOM 4978 O O . GLY A 1 630 ? 14.703 31.562 15.641 1 34.5 630 GLY A O 1
ATOM 4979 N N . ILE A 1 631 ? 15.383 30.578 13.938 1 36.44 631 ILE A N 1
ATOM 4980 C CA . ILE A 1 631 ? 15.844 31.812 13.305 1 36.44 631 ILE A CA 1
ATOM 4981 C C . ILE A 1 631 ? 14.648 32.562 12.711 1 36.44 631 ILE A C 1
ATOM 4983 O O . ILE A 1 631 ? 13.938 32.031 11.859 1 36.44 631 ILE A O 1
ATOM 4987 N N . ILE A 1 632 ? 13.953 33.344 13.508 1 35.16 632 ILE A N 1
ATOM 4988 C CA . ILE A 1 632 ? 12.969 34.188 12.844 1 35.16 632 ILE A CA 1
ATOM 4989 C C . ILE A 1 632 ? 13.672 35.156 11.914 1 35.16 632 ILE A C 1
ATOM 4991 O O . ILE A 1 632 ? 14.43 36.031 12.375 1 35.16 632 ILE A O 1
ATOM 4995 N N . GLU A 1 633 ? 14.094 34.719 10.844 1 39.53 633 GLU A N 1
ATOM 4996 C CA . GLU A 1 633 ? 14.617 35.594 9.797 1 39.53 633 GLU A CA 1
ATOM 4997 C C . GLU A 1 633 ? 13.531 36.531 9.258 1 39.53 633 GLU A C 1
ATOM 4999 O O . GLU A 1 633 ? 12.516 36.062 8.734 1 39.53 633 GLU A O 1
ATOM 5004 N N . THR A 1 634 ? 13.219 37.656 9.945 1 38.62 634 THR A N 1
ATOM 5005 C CA . THR A 1 634 ? 12.344 38.625 9.289 1 38.62 634 THR A CA 1
ATOM 5006 C C . THR A 1 634 ? 13.094 39.375 8.203 1 38.62 634 THR A C 1
ATOM 5008 O O . THR A 1 634 ? 14.078 40.062 8.492 1 38.62 634 THR A O 1
ATOM 5011 N N . LYS A 1 635 ? 13.18 38.875 7.078 1 42.28 635 LYS A N 1
ATOM 5012 C CA . LYS A 1 635 ? 13.812 39.531 5.945 1 42.28 635 LYS A CA 1
ATOM 5013 C C . LYS A 1 635 ? 13.031 40.781 5.531 1 42.28 635 LYS A C 1
ATOM 5015 O O . LYS A 1 635 ? 11.875 40.688 5.117 1 42.28 635 LYS A O 1
ATOM 5020 N N . VAL A 1 636 ? 13.078 41.875 6.344 1 47.06 636 VAL A N 1
ATOM 5021 C CA . VAL A 1 636 ? 12.461 43.062 5.816 1 47.06 636 VAL A CA 1
ATOM 5022 C C . VAL A 1 636 ? 13.453 43.812 4.93 1 47.06 636 VAL A C 1
ATOM 5024 O O . VAL A 1 636 ? 14.586 44.094 5.34 1 47.06 636 VAL A O 1
ATOM 5027 N N . CYS A 1 637 ? 13.258 43.844 3.652 1 47.22 637 CYS A N 1
ATOM 5028 C CA . CYS A 1 637 ? 14.156 44.438 2.67 1 47.22 637 CYS A CA 1
ATOM 5029 C C . CYS A 1 637 ? 14.062 45.969 2.699 1 47.22 637 CYS A C 1
ATOM 5031 O O . CYS A 1 637 ? 12.961 46.531 2.66 1 47.22 637 CYS A O 1
ATOM 5033 N N . ILE A 1 638 ? 15.18 46.625 3.18 1 55.84 638 ILE A N 1
ATOM 5034 C CA . ILE A 1 638 ? 15.297 48.062 2.982 1 55.84 638 ILE A CA 1
ATOM 5035 C C . ILE A 1 638 ? 15.445 48.375 1.494 1 55.84 638 ILE A C 1
ATOM 5037 O O . ILE A 1 638 ? 16.156 47.656 0.774 1 55.84 638 ILE A O 1
ATOM 5041 N N . PRO A 1 639 ? 14.531 49.094 1.049 1 51.75 639 PRO A N 1
ATOM 5042 C CA . PRO A 1 639 ? 14.508 49.375 -0.392 1 51.75 639 PRO A CA 1
ATOM 5043 C C . PRO A 1 639 ? 15.828 49.938 -0.905 1 51.75 639 PRO A C 1
ATOM 5045 O O . PRO A 1 639 ? 16.016 50.094 -2.115 1 51.75 639 PRO A O 1
ATOM 5048 N N . PHE A 1 640 ? 16.797 50.438 -0.066 1 57.88 640 PHE A N 1
ATOM 5049 C CA . PHE A 1 640 ? 18.062 50.969 -0.521 1 57.88 640 PHE A CA 1
ATOM 5050 C C . PHE A 1 640 ? 19.234 50.375 0.257 1 57.88 640 PHE A C 1
ATOM 5052 O O . PHE A 1 640 ? 19.047 49.844 1.352 1 57.88 640 PHE A O 1
ATOM 5059 N N . ALA A 1 641 ? 20.406 50.469 -0.511 1 56.56 641 ALA A N 1
ATOM 5060 C CA . ALA A 1 641 ? 21.625 50 0.154 1 56.56 641 ALA A CA 1
ATOM 5061 C C . ALA A 1 641 ? 22.141 51.062 1.131 1 56.56 641 ALA A C 1
ATOM 5063 O O . ALA A 1 641 ? 22.125 52.25 0.833 1 56.56 641 ALA A O 1
ATOM 5064 N N . LEU A 1 642 ? 22.281 50.688 2.34 1 61.75 642 LEU A N 1
ATOM 5065 C CA . LEU A 1 642 ? 22.766 51.594 3.389 1 61.75 642 LEU A CA 1
ATOM 5066 C C . LEU A 1 642 ? 24.062 51.031 3.994 1 61.75 642 LEU A C 1
ATOM 5068 O O . LEU A 1 642 ? 24.172 49.844 4.273 1 61.75 642 LEU A O 1
ATOM 5072 N N . GLU A 1 643 ? 25.094 52 3.971 1 61.12 643 GLU A N 1
ATOM 5073 C CA . GLU A 1 643 ? 26.359 51.656 4.605 1 61.12 643 GLU A CA 1
ATOM 5074 C C . GLU A 1 643 ? 26.703 52.656 5.715 1 61.12 643 GLU A C 1
ATOM 5076 O O . GLU A 1 643 ? 26.281 53.812 5.68 1 61.12 643 GLU A O 1
ATOM 5081 N N . GLY A 1 644 ? 27.438 52.188 6.73 1 64.5 644 GLY A N 1
ATOM 5082 C CA . GLY A 1 644 ? 27.938 53.062 7.793 1 64.5 644 GLY A CA 1
ATOM 5083 C C . GLY A 1 644 ? 26.844 53.531 8.742 1 64.5 644 GLY A C 1
ATOM 5084 O O . GLY A 1 644 ? 27 54.531 9.422 1 64.5 644 GLY A O 1
ATOM 5085 N N . HIS A 1 645 ? 25.75 52.844 8.758 1 66.62 645 HIS A N 1
ATOM 5086 C CA . HIS A 1 645 ? 24.641 53.219 9.633 1 66.62 645 HIS A CA 1
ATOM 5087 C C . HIS A 1 645 ? 24.75 52.5 10.977 1 66.62 645 HIS A C 1
ATOM 5089 O O . HIS A 1 645 ? 25.594 51.594 11.148 1 66.62 645 HIS A O 1
ATOM 5095 N N . THR A 1 646 ? 23.938 53.031 11.906 1 72.56 646 THR A N 1
ATOM 5096 C CA . THR A 1 646 ? 23.797 52.406 13.219 1 72.56 646 THR A CA 1
ATOM 5097 C C . THR A 1 646 ? 22.375 51.906 13.445 1 72.56 646 THR A C 1
ATOM 5099 O O . THR A 1 646 ? 21.406 52.594 13.086 1 72.56 646 THR A O 1
ATOM 5102 N N . CYS A 1 647 ? 22.328 50.781 13.93 1 73.69 647 CYS A N 1
ATOM 5103 C CA . CYS A 1 647 ? 21.047 50.156 14.258 1 73.69 647 CYS A CA 1
ATOM 5104 C C . CYS A 1 647 ? 20.891 49.969 15.758 1 73.69 647 CYS A C 1
ATOM 5106 O O . CYS A 1 647 ? 21.797 49.469 16.422 1 73.69 647 CYS A O 1
ATOM 5108 N N . LEU A 1 648 ? 19.688 50.469 16.234 1 76.12 648 LEU A N 1
ATOM 5109 C CA . LEU A 1 648 ? 19.422 50.344 17.656 1 76.12 648 LEU A CA 1
ATOM 5110 C C . LEU A 1 648 ? 18.109 49.625 17.906 1 76.12 648 LEU A C 1
ATOM 5112 O O . LEU A 1 648 ? 17.062 50 17.359 1 76.12 648 LEU A O 1
ATOM 5116 N N . GLY A 1 649 ? 18.219 48.625 18.703 1 72.62 649 GLY A N 1
ATOM 5117 C CA . GLY A 1 649 ? 17.016 47.969 19.156 1 72.62 649 GLY A CA 1
ATOM 5118 C C . GLY A 1 649 ? 16.391 48.625 20.375 1 72.62 649 GLY A C 1
ATOM 5119 O O . GLY A 1 649 ? 17.078 48.906 21.359 1 72.62 649 GLY A O 1
ATOM 5120 N N . VAL A 1 650 ? 15.039 48.906 20.281 1 74.44 650 VAL A N 1
ATOM 5121 C CA . VAL A 1 650 ? 14.336 49.531 21.391 1 74.44 650 VAL A CA 1
ATOM 5122 C C . VAL A 1 650 ? 12.977 48.875 21.578 1 74.44 650 VAL A C 1
ATOM 5124 O O . VAL A 1 650 ? 12.547 48.062 20.75 1 74.44 650 VAL A O 1
ATOM 5127 N N . LYS A 1 651 ? 12.492 49.188 22.766 1 75.38 651 LYS A N 1
ATOM 5128 C CA . LYS A 1 651 ? 11.109 48.781 23.016 1 75.38 651 LYS A CA 1
ATOM 5129 C C . LYS A 1 651 ? 10.133 49.906 22.656 1 75.38 651 LYS A C 1
ATOM 5131 O O . LYS A 1 651 ? 10.359 51.062 23 1 75.38 651 LYS A O 1
ATOM 5136 N N . LYS A 1 652 ? 9.109 49.562 21.984 1 80.81 652 LYS A N 1
ATOM 5137 C CA . LYS A 1 652 ? 8.102 50.531 21.609 1 80.81 652 LYS A CA 1
ATOM 5138 C C . LYS A 1 652 ? 7.566 51.281 22.828 1 80.81 652 LYS A C 1
ATOM 5140 O O . LYS A 1 652 ? 7.496 52.5 22.844 1 80.81 652 LYS A O 1
ATOM 5145 N N . SER A 1 653 ? 7.246 50.5 23.812 1 77.19 653 SER A N 1
ATOM 5146 C CA . SER A 1 653 ? 6.684 51.062 25.047 1 77.19 653 SER A CA 1
ATOM 5147 C C . SER A 1 653 ? 7.695 51.969 25.75 1 77.19 653 SER A C 1
ATOM 5149 O O . SER A 1 653 ? 7.312 52.875 26.484 1 77.19 653 SER A O 1
ATOM 5151 N N . GLY A 1 654 ? 8.969 51.75 25.5 1 75.62 654 GLY A N 1
ATOM 5152 C CA . GLY A 1 654 ? 10 52.469 26.219 1 75.62 654 GLY A CA 1
ATOM 5153 C C . GLY A 1 654 ? 10.336 53.812 25.609 1 75.62 654 GLY A C 1
ATOM 5154 O O . GLY A 1 654 ? 10.812 54.719 26.297 1 75.62 654 GLY A O 1
ATOM 5155 N N . ILE A 1 655 ? 10.031 53.969 24.359 1 81.56 655 ILE A N 1
ATOM 5156 C CA . ILE A 1 655 ? 10.469 55.188 23.703 1 81.56 655 ILE A CA 1
ATOM 5157 C C . ILE A 1 655 ? 9.273 56.125 23.469 1 81.56 655 ILE A C 1
ATOM 5159 O O . ILE A 1 655 ? 9.422 57.188 22.906 1 81.56 655 ILE A O 1
ATOM 5163 N N . GLY A 1 656 ? 8.039 55.688 23.906 1 81.19 656 GLY A N 1
ATOM 5164 C CA . GLY A 1 656 ? 6.852 56.5 23.672 1 81.19 656 GLY A CA 1
ATOM 5165 C C . GLY A 1 656 ? 6.281 56.344 22.281 1 81.19 656 GLY A C 1
ATOM 5166 O O . GLY A 1 656 ? 5.719 57.312 21.734 1 81.19 656 GLY A O 1
ATOM 5167 N N . TRP A 1 657 ? 6.516 55.281 21.766 1 84.31 657 TRP A N 1
ATOM 5168 C CA . TRP A 1 657 ? 6.008 54.938 20.438 1 84.31 657 TRP A CA 1
ATOM 5169 C C . TRP A 1 657 ? 4.5 55.156 20.359 1 84.31 657 TRP A C 1
ATOM 5171 O O . TRP A 1 657 ? 4 55.688 19.375 1 84.31 657 TRP A O 1
ATOM 5181 N N . TYR A 1 658 ? 3.771 54.969 21.422 1 87.06 658 TYR A N 1
ATOM 5182 C CA . TYR A 1 658 ? 2.312 55 21.438 1 87.06 658 TYR A CA 1
ATOM 5183 C C . TYR A 1 658 ? 1.799 56.438 21.641 1 87.06 658 TYR A C 1
ATOM 5185 O O . TYR A 1 658 ? 0.594 56.688 21.562 1 87.06 658 TYR A O 1
ATOM 5193 N N . CYS A 1 659 ? 2.691 57.281 21.844 1 86.62 659 CYS A N 1
ATOM 5194 C CA . CYS A 1 659 ? 2.301 58.688 22.016 1 86.62 659 CYS A CA 1
ATOM 5195 C C . CYS A 1 659 ? 2.264 59.406 20.672 1 86.62 659 CYS A C 1
ATOM 5197 O O . CYS A 1 659 ? 1.727 60.5 20.562 1 86.62 659 CYS A O 1
ATOM 5199 N N . ARG A 1 660 ? 2.883 58.75 19.75 1 85.69 660 ARG A N 1
ATOM 5200 C CA . ARG A 1 660 ? 2.908 59.375 18.422 1 85.69 660 ARG A CA 1
ATOM 5201 C C . ARG A 1 660 ? 1.809 58.781 17.547 1 85.69 660 ARG A C 1
ATOM 5203 O O . ARG A 1 660 ? 1.461 57.625 17.656 1 85.69 660 ARG A O 1
ATOM 5210 N N . ASP A 1 661 ? 1.344 59.688 16.766 1 81 661 ASP A N 1
ATOM 5211 C CA . ASP A 1 661 ? 0.408 59.219 15.758 1 81 661 ASP A CA 1
ATOM 5212 C C . ASP A 1 661 ? 1.078 58.219 14.812 1 81 661 ASP A C 1
ATOM 5214 O O . ASP A 1 661 ? 2.305 58.094 14.805 1 81 661 ASP A O 1
ATOM 5218 N N . LYS A 1 662 ? 0.27 57.531 14.117 1 77.12 662 LYS A N 1
ATOM 5219 C CA . LYS A 1 662 ? 0.786 56.531 13.188 1 77.12 662 LYS A CA 1
ATOM 5220 C C . LYS A 1 662 ? 1.74 57.156 12.18 1 77.12 662 LYS A C 1
ATOM 5222 O O . LYS A 1 662 ? 1.388 58.125 11.508 1 77.12 662 LYS A O 1
ATOM 5227 N N . LEU A 1 663 ? 2.898 56.625 12.242 1 78.44 663 LEU A N 1
ATOM 5228 C CA . LEU A 1 663 ? 3.973 57.125 11.391 1 78.44 663 LEU A CA 1
ATOM 5229 C C . LEU A 1 663 ? 3.766 56.719 9.938 1 78.44 663 LEU A C 1
ATOM 5231 O O . LEU A 1 663 ? 3.105 55.719 9.664 1 78.44 663 LEU A O 1
ATOM 5235 N N . GLN A 1 664 ? 4.297 57.531 9.125 1 76.31 664 GLN A N 1
ATOM 5236 C CA . GLN A 1 664 ? 4.188 57.25 7.695 1 76.31 664 GLN A CA 1
ATOM 5237 C C . GLN A 1 664 ? 5.16 56.156 7.266 1 76.31 664 GLN A C 1
ATOM 5239 O O . GLN A 1 664 ? 6.312 56.125 7.711 1 76.31 664 GLN A O 1
ATOM 5244 N N . THR A 1 665 ? 4.715 55.219 6.492 1 76.69 665 THR A N 1
ATOM 5245 C CA . THR A 1 665 ? 5.566 54.156 5.965 1 76.69 665 THR A CA 1
ATOM 5246 C C . THR A 1 665 ? 6.582 54.719 4.977 1 76.69 665 THR A C 1
ATOM 5248 O O . THR A 1 665 ? 6.273 55.625 4.211 1 76.69 665 THR A O 1
ATOM 5251 N N . LEU A 1 666 ? 7.883 54.406 5.133 1 69.56 666 LEU A N 1
ATOM 5252 C CA . LEU A 1 666 ? 8.945 54.812 4.211 1 69.56 666 LEU A CA 1
ATOM 5253 C C . LEU A 1 666 ? 8.773 54.125 2.861 1 69.56 666 LEU A C 1
ATOM 5255 O O . LEU A 1 666 ? 8.625 52.906 2.795 1 69.56 666 LEU A O 1
ATOM 5259 N N . ARG A 1 667 ? 8.367 54.781 1.662 1 58.94 667 ARG A N 1
ATOM 5260 C CA . ARG A 1 667 ? 8.25 54.219 0.318 1 58.94 667 ARG A CA 1
ATOM 5261 C C . ARG A 1 667 ? 9.516 54.5 -0.497 1 58.94 667 ARG A C 1
ATOM 5263 O O . ARG A 1 667 ? 10.266 55.438 -0.2 1 58.94 667 ARG A O 1
ATOM 5270 N N . ASP A 1 668 ? 10.016 53.719 -1.39 1 50.72 668 ASP A N 1
ATOM 5271 C CA . ASP A 1 668 ? 11.195 53.812 -2.246 1 50.72 668 ASP A CA 1
ATOM 5272 C C . ASP A 1 668 ? 11.492 55.25 -2.648 1 50.72 668 ASP A C 1
ATOM 5274 O O . ASP A 1 668 ? 12.641 55.688 -2.6 1 50.72 668 ASP A O 1
ATOM 5278 N N . LYS A 1 669 ? 10.609 56 -3.527 1 45.5 669 LYS A N 1
ATOM 5279 C CA . LYS A 1 669 ? 10.914 57.219 -4.27 1 45.5 669 LYS A CA 1
ATOM 5280 C C . LYS A 1 669 ? 11.086 58.406 -3.326 1 45.5 669 LYS A C 1
ATOM 5282 O O . LYS A 1 669 ? 11.688 59.406 -3.693 1 45.5 669 LYS A O 1
ATOM 5287 N N . GLU A 1 670 ? 10.461 58.594 -2.26 1 41.59 670 GLU A N 1
ATOM 5288 C CA . GLU A 1 670 ? 10.297 59.875 -1.585 1 41.59 670 GLU A CA 1
ATOM 5289 C C . GLU A 1 670 ? 11.469 60.156 -0.646 1 41.59 670 GLU A C 1
ATOM 5291 O O . GLU A 1 670 ? 11.469 61.156 0.067 1 41.59 670 GLU A O 1
ATOM 5296 N N . VAL A 1 671 ? 12.453 59.375 -0.432 1 38.88 671 VAL A N 1
ATOM 5297 C CA . VAL A 1 671 ? 13.57 59.938 0.323 1 38.88 671 VAL A CA 1
ATOM 5298 C C . VAL A 1 671 ? 14.086 61.188 -0.37 1 38.88 671 VAL A C 1
ATOM 5300 O O . VAL A 1 671 ? 14.992 61.875 0.134 1 38.88 671 VAL A O 1
ATOM 5303 N N . GLU A 1 672 ? 13.75 61.5 -1.652 1 35.44 672 GLU A N 1
ATOM 5304 C CA . GLU A 1 672 ? 14.234 62.719 -2.281 1 35.44 672 GLU A CA 1
ATOM 5305 C C . GLU A 1 672 ? 13.68 63.938 -1.575 1 35.44 672 GLU A C 1
ATOM 5307 O O . GLU A 1 672 ? 14.398 64.938 -1.371 1 35.44 672 GLU A O 1
ATOM 5312 N N . ASP A 1 673 ? 12.344 64.25 -1.634 1 32.62 673 ASP A N 1
ATOM 5313 C CA . ASP A 1 673 ? 11.75 65.562 -1.669 1 32.62 673 ASP A CA 1
ATOM 5314 C C . ASP A 1 673 ? 11.492 66.062 -0.257 1 32.62 673 ASP A C 1
ATOM 5316 O O . ASP A 1 673 ? 10.742 67.062 -0.073 1 32.62 673 ASP A O 1
ATOM 5320 N N . VAL A 1 674 ? 11.773 65.375 0.721 1 31.62 674 VAL A N 1
ATOM 5321 C CA . VAL A 1 674 ? 11.328 66.125 1.919 1 31.62 674 VAL A CA 1
ATOM 5322 C C . VAL A 1 674 ? 12.289 67.25 2.221 1 31.62 674 VAL A C 1
ATOM 5324 O O . VAL A 1 674 ? 13.195 67.125 3.053 1 31.62 674 VAL A O 1
ATOM 5327 N N . ALA A 1 675 ? 12.945 67.875 1.185 1 28.44 675 ALA A N 1
ATOM 5328 C CA . ALA A 1 675 ? 13.594 69.125 1.414 1 28.44 675 ALA A CA 1
ATOM 5329 C C . ALA A 1 675 ? 12.602 70.188 1.969 1 28.44 675 ALA A C 1
ATOM 5331 O O . ALA A 1 675 ? 11.469 70.25 1.489 1 28.44 675 ALA A O 1
ATOM 5332 N N . PRO A 1 676 ? 12.805 70.688 3.146 1 28.72 676 PRO A N 1
ATOM 5333 C CA . PRO A 1 676 ? 11.922 71.75 3.545 1 28.72 676 PRO A CA 1
ATOM 5334 C C . PRO A 1 676 ? 11.711 72.812 2.432 1 28.72 676 PRO A C 1
ATOM 5336 O O . PRO A 1 676 ? 12.641 73.062 1.662 1 28.72 676 PRO A O 1
ATOM 5339 N N . LYS A 1 677 ? 10.531 72.938 1.804 1 29.17 677 LYS A N 1
ATOM 5340 C CA . LYS A 1 677 ? 10.25 74.125 1.01 1 29.17 677 LYS A CA 1
ATOM 5341 C C . LYS A 1 677 ? 10.781 75.375 1.69 1 29.17 677 LYS A C 1
ATOM 5343 O O . LYS A 1 677 ? 10.406 75.688 2.822 1 29.17 677 LYS A O 1
ATOM 5348 N N . ALA A 1 678 ? 11.977 75.875 1.326 1 26.08 678 ALA A N 1
ATOM 5349 C CA . ALA A 1 678 ? 12.438 77.25 1.602 1 26.08 678 ALA A CA 1
ATOM 5350 C C . ALA A 1 678 ? 11.312 78.25 1.401 1 26.08 678 ALA A C 1
ATOM 5352 O O . ALA A 1 678 ? 10.727 78.375 0.32 1 26.08 678 ALA A O 1
ATOM 5353 N N . GLU A 1 679 ? 10.469 78.5 2.352 1 24.41 679 GLU A N 1
ATOM 5354 C CA . GLU A 1 679 ? 9.656 79.688 2.242 1 24.41 679 GLU A CA 1
ATOM 5355 C C . GLU A 1 679 ? 10.453 80.875 1.638 1 24.41 679 GLU A C 1
ATOM 5357 O O . GLU A 1 679 ? 11.57 81.125 2.086 1 24.41 679 GLU A O 1
ATOM 5362 N N . SER A 1 680 ? 10.305 81.125 0.311 1 23.41 680 SER A N 1
ATOM 5363 C CA . SER A 1 680 ? 10.695 82.312 -0.386 1 23.41 680 SER A CA 1
ATOM 5364 C C . SER A 1 680 ? 10.43 83.562 0.469 1 23.41 680 SER A C 1
ATOM 5366 O O . SER A 1 680 ? 9.312 83.75 0.948 1 23.41 680 SER A O 1
ATOM 5368 N N . SER 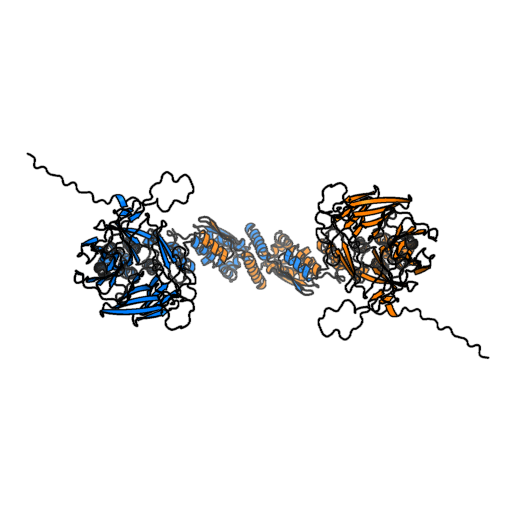A 1 681 ? 11.328 84 1.345 1 22.67 681 SER A N 1
ATOM 5369 C CA . SER A 1 681 ? 11.328 85.375 1.866 1 22.67 681 SER A CA 1
ATOM 5370 C C . SER A 1 681 ? 11 86.375 0.771 1 22.67 681 SER A C 1
ATOM 5372 O O . SER A 1 681 ? 11.695 86.438 -0.246 1 22.67 681 SER A O 1
ATOM 5374 N N . ALA A 1 682 ? 9.648 86.75 0.446 1 22.73 682 ALA A N 1
ATOM 5375 C CA . ALA A 1 682 ? 9.172 88 -0.199 1 22.73 682 ALA A CA 1
ATOM 5376 C C . ALA A 1 682 ? 9.953 89.188 0.287 1 22.73 682 ALA A C 1
ATOM 5378 O O . ALA A 1 682 ? 9.945 89.5 1.48 1 22.73 682 ALA A O 1
ATOM 5379 N N . SER A 1 683 ? 11.148 89.438 -0.241 1 22.58 683 SER A N 1
ATOM 5380 C CA . SER A 1 683 ? 11.828 90.75 -0.245 1 22.58 683 SER A CA 1
ATOM 5381 C C . SER A 1 683 ? 10.859 91.875 -0.564 1 22.58 683 SER A C 1
ATOM 5383 O O . SER A 1 683 ? 10.297 91.938 -1.659 1 22.58 683 SER A O 1
ATOM 5385 N N . GLY A 1 684 ? 9.773 92.188 0.346 1 20.77 684 GLY A N 1
ATOM 5386 C CA . GLY A 1 684 ? 9.203 93.5 0.266 1 20.77 684 GLY A CA 1
ATOM 5387 C C . GLY A 1 684 ? 10.242 94.562 0.083 1 20.77 684 GLY A C 1
ATOM 5388 O O . GLY A 1 684 ? 11.086 94.812 0.955 1 20.77 684 GLY A O 1
ATOM 5389 N N . SER A 1 685 ? 10.766 94.75 -1.128 1 20.77 685 SER A N 1
ATOM 5390 C CA . SER A 1 685 ? 11.391 96 -1.597 1 20.77 685 SER A CA 1
ATOM 5391 C C . SER A 1 685 ? 10.547 97.25 -1.239 1 20.77 685 SER A C 1
ATOM 5393 O O . SER A 1 685 ? 9.336 97.25 -1.458 1 20.77 685 SER A O 1
ATOM 5395 N N . ALA A 1 686 ? 10.797 97.938 -0.062 1 21.92 686 ALA A N 1
ATOM 5396 C CA . ALA A 1 686 ? 10.641 99.375 0.054 1 21.92 686 ALA A CA 1
ATOM 5397 C C . ALA A 1 686 ? 11.133 100.062 -1.204 1 21.92 686 ALA A C 1
ATOM 5399 O O . ALA A 1 686 ? 12.305 100 -1.566 1 21.92 686 ALA A O 1
ATOM 5400 N N . GLY A 1 687 ? 10.328 99.938 -2.318 1 19.36 687 GLY A N 1
ATOM 5401 C CA . GLY A 1 687 ? 10.32 101 -3.348 1 19.36 687 GLY A CA 1
ATOM 5402 C C . GLY A 1 687 ? 10.531 102.375 -2.797 1 19.36 687 GLY A C 1
ATOM 5403 O O . GLY A 1 687 ? 10.031 102.688 -1.719 1 19.36 687 GLY A O 1
ATOM 5404 N N . SER A 1 688 ? 11.594 103 -3.393 1 18.06 688 SER A N 1
ATOM 5405 C CA . SER A 1 688 ? 11.516 104.312 -4.086 1 18.06 688 SER A CA 1
ATOM 5406 C C . SER A 1 688 ? 10.484 104.25 -5.211 1 18.06 688 SER A C 1
ATOM 5408 O O . SER A 1 688 ? 10.336 103.25 -5.887 1 18.06 688 SER A O 1
ATOM 5410 N N . MET B 1 1 ? -27.953 33.594 5.004 1 19.06 1 MET B N 1
ATOM 5411 C CA . MET B 1 1 ? -27.844 34.188 6.34 1 19.06 1 MET B CA 1
ATOM 5412 C C . MET B 1 1 ? -27.656 33.094 7.391 1 19.06 1 MET B C 1
ATOM 5414 O O . MET B 1 1 ? -28.562 32.312 7.641 1 19.06 1 MET B O 1
ATOM 5418 N N . TRP B 1 2 ? -26.422 32.594 7.574 1 23.02 2 TRP B N 1
ATOM 5419 C CA . TRP B 1 2 ? -26.219 31.391 8.352 1 23.02 2 TRP B CA 1
ATOM 5420 C C . TRP B 1 2 ? -26.719 31.578 9.781 1 23.02 2 TRP B C 1
ATOM 5422 O O . TRP B 1 2 ? -26.562 32.656 10.367 1 23.02 2 TRP B O 1
ATOM 5432 N N . PRO B 1 3 ? -27.688 30.812 10.281 1 23.64 3 PRO B N 1
ATOM 5433 C CA . PRO B 1 3 ? -28.359 31.031 11.562 1 23.64 3 PRO B CA 1
ATOM 5434 C C . PRO B 1 3 ? -27.391 31.031 12.742 1 23.64 3 PRO B C 1
ATOM 5436 O O . PRO B 1 3 ? -26.297 30.469 12.648 1 23.64 3 PRO B O 1
ATOM 5439 N N . ARG B 1 4 ? -27.625 31.75 13.867 1 23.91 4 ARG B N 1
ATOM 5440 C CA . ARG B 1 4 ? -27 32.281 15.07 1 23.91 4 ARG B CA 1
ATOM 5441 C C . ARG B 1 4 ? -26.656 31.156 16.047 1 23.91 4 ARG B C 1
ATOM 5443 O O . ARG B 1 4 ? -27.547 30.594 16.688 1 23.91 4 ARG B O 1
ATOM 5450 N N . PHE B 1 5 ? -25.656 30.281 15.812 1 21.08 5 PHE B N 1
ATOM 5451 C CA . PHE B 1 5 ? -25.406 29.109 16.641 1 21.08 5 PHE B CA 1
ATOM 5452 C C . PHE B 1 5 ? -24.844 29.5 18 1 21.08 5 PHE B C 1
ATOM 5454 O O . PHE B 1 5 ? -24.125 30.5 18.109 1 21.08 5 PHE B O 1
ATOM 5461 N N . SER B 1 6 ? -25.328 29.016 19.094 1 18.62 6 SER B N 1
ATOM 5462 C CA . SER B 1 6 ? -25.125 29.172 20.516 1 18.62 6 SER B CA 1
ATOM 5463 C C . SER B 1 6 ? -23.766 28.641 20.953 1 18.62 6 SER B C 1
ATOM 5465 O O . SER B 1 6 ? -23.312 27.594 20.469 1 18.62 6 SER B O 1
ATOM 5467 N N . MET B 1 7 ? -22.734 29.328 21.766 1 19.03 7 MET B N 1
ATOM 5468 C CA . MET B 1 7 ? -21.328 29.625 22.031 1 19.03 7 MET B CA 1
ATOM 5469 C C . MET B 1 7 ? -20.75 28.656 23.062 1 19.03 7 MET B C 1
ATOM 5471 O O . MET B 1 7 ? -19.641 28.875 23.562 1 19.03 7 MET B O 1
ATOM 5475 N N . LYS B 1 8 ? -21 27.422 23.453 1 19.84 8 LYS B N 1
ATOM 5476 C CA . LYS B 1 8 ? -20.5 27.109 24.781 1 19.84 8 LYS B CA 1
ATOM 5477 C C . LYS B 1 8 ? -19.047 26.656 24.734 1 19.84 8 LYS B C 1
ATOM 5479 O O . LYS B 1 8 ? -18.203 27.125 25.5 1 19.84 8 LYS B O 1
ATOM 5484 N N . LYS B 1 9 ? -18.531 25.344 24.547 1 22.69 9 LYS B N 1
ATOM 5485 C CA . LYS B 1 9 ? -17.562 24.672 25.422 1 22.69 9 LYS B CA 1
ATOM 5486 C C . LYS B 1 9 ? -16.156 24.797 24.875 1 22.69 9 LYS B C 1
ATOM 5488 O O . LYS B 1 9 ? -15.938 24.766 23.672 1 22.69 9 LYS B O 1
ATOM 5493 N N . LYS B 1 10 ? -14.984 24.891 25.75 1 21.81 10 LYS B N 1
ATOM 5494 C CA . LYS B 1 10 ? -13.641 25.422 25.906 1 21.81 10 LYS B CA 1
ATOM 5495 C C . LYS B 1 10 ? -12.594 24.422 25.438 1 21.81 10 LYS B C 1
ATOM 5497 O O . LYS B 1 10 ? -12.133 23.578 26.203 1 21.81 10 LYS B O 1
ATOM 5502 N N . ILE B 1 11 ? -12.594 23.578 24.422 1 18.83 11 ILE B N 1
ATOM 5503 C CA . ILE B 1 11 ? -11.578 22.547 24.234 1 18.83 11 ILE B CA 1
ATOM 5504 C C . ILE B 1 11 ? -10.258 23.188 23.812 1 18.83 11 ILE B C 1
ATOM 5506 O O . ILE B 1 11 ? -10.211 23.953 22.844 1 18.83 11 ILE B O 1
ATOM 5510 N N . THR B 1 12 ? -9.172 23 24.484 1 19.81 12 THR B N 1
ATOM 5511 C CA . THR B 1 12 ? -7.84 23.578 24.531 1 19.81 12 THR B CA 1
ATOM 5512 C C . THR B 1 12 ? -6.984 23.047 23.375 1 19.81 12 THR B C 1
ATOM 5514 O O . THR B 1 12 ? -6.512 21.906 23.438 1 19.81 12 THR B O 1
ATOM 5517 N N . TYR B 1 13 ? -7.324 22.938 22.141 1 20.8 13 TYR B N 1
ATOM 5518 C CA . TYR B 1 13 ? -6.477 22.391 21.094 1 20.8 13 TYR B CA 1
ATOM 5519 C C . TYR B 1 13 ? -5.27 23.281 20.828 1 20.8 13 TYR B C 1
ATOM 5521 O O . TYR B 1 13 ? -5.41 24.484 20.672 1 20.8 13 TYR B O 1
ATOM 5529 N N . ILE B 1 14 ? -4.172 22.828 21.312 1 22.7 14 ILE B N 1
ATOM 5530 C CA . ILE B 1 14 ? -2.906 23.516 21.078 1 22.7 14 ILE B CA 1
ATOM 5531 C C . ILE B 1 14 ? -2.615 23.562 19.578 1 22.7 14 ILE B C 1
ATOM 5533 O O . ILE B 1 14 ? -2.359 22.516 18.953 1 22.7 14 ILE B O 1
ATOM 5537 N N . MET B 1 15 ? -3.342 24.219 18.766 1 23.17 15 MET B N 1
ATOM 5538 C CA . MET B 1 15 ? -3.174 24.422 17.328 1 23.17 15 MET B CA 1
ATOM 5539 C C . MET B 1 15 ? -1.851 25.125 17.031 1 23.17 15 MET B C 1
ATOM 5541 O O . MET B 1 15 ? -1.571 26.188 17.578 1 23.17 15 MET B O 1
ATOM 5545 N N . ASP B 1 16 ? -0.859 24.281 16.828 1 24.78 16 ASP B N 1
ATOM 5546 C CA . ASP B 1 16 ? 0.378 24.797 16.25 1 24.78 16 ASP B CA 1
ATOM 5547 C C . ASP B 1 16 ? 0.086 25.797 15.125 1 24.78 16 ASP B C 1
ATOM 5549 O O . ASP B 1 16 ? -0.428 25.406 14.07 1 24.78 16 ASP B O 1
ATOM 5553 N N . LEU B 1 17 ? -0.068 27 15.398 1 24.8 17 LEU B N 1
ATOM 5554 C CA . LEU B 1 17 ? -0.532 28.203 14.711 1 24.8 17 LEU B CA 1
ATOM 5555 C C . LEU B 1 17 ? 0.409 28.578 13.57 1 24.8 17 LEU B C 1
ATOM 5557 O O . LEU B 1 17 ? 0.233 29.609 12.922 1 24.8 17 LEU B O 1
ATOM 5561 N N . SER B 1 18 ? 1.614 28.078 13.594 1 27.22 18 SER B N 1
ATOM 5562 C CA . SER B 1 18 ? 2.562 28.641 12.641 1 27.22 18 SER B CA 1
ATOM 5563 C C . SER B 1 18 ? 2.17 28.312 11.211 1 27.22 18 SER B C 1
ATOM 5565 O O . SER B 1 18 ? 2.889 28.656 10.266 1 27.22 18 SER B O 1
ATOM 5567 N N . GLN B 1 19 ? 1.537 27.078 10.969 1 26.89 19 GLN B N 1
ATOM 5568 C CA . GLN B 1 19 ? 1.391 26.797 9.539 1 26.89 19 GLN B CA 1
ATOM 5569 C C . GLN B 1 19 ? 0.508 27.844 8.867 1 26.89 19 GLN B C 1
ATOM 5571 O O . GLN B 1 19 ? -0.506 28.266 9.43 1 26.89 19 GLN B O 1
ATOM 5576 N N . PRO B 1 20 ? 1.031 28.562 7.895 1 28.09 20 PRO B N 1
ATOM 5577 C CA . PRO B 1 20 ? 0.165 29.391 7.055 1 28.09 20 PRO B CA 1
ATOM 5578 C C . PRO B 1 20 ? -1.22 28.781 6.852 1 28.09 20 PRO B C 1
ATOM 5580 O O . PRO B 1 20 ? -1.387 27.562 6.977 1 28.09 20 PRO B O 1
ATOM 5583 N N . VAL B 1 21 ? -2.24 29.516 7.078 1 32.44 21 VAL B N 1
ATOM 5584 C CA . VAL B 1 21 ? -3.604 29.234 6.641 1 32.44 21 VAL B CA 1
ATOM 5585 C C . VAL B 1 21 ? -3.572 28.375 5.375 1 32.44 21 VAL B C 1
ATOM 5587 O O . VAL B 1 21 ? -3.162 28.844 4.312 1 32.44 21 VAL B O 1
ATOM 5590 N N . GLN B 1 22 ? -3.129 27.203 5.43 1 33.56 22 GLN B N 1
ATOM 5591 C CA . GLN B 1 22 ? -3.236 26.328 4.27 1 33.56 22 GLN B CA 1
ATOM 5592 C C . GLN B 1 22 ? -4.633 26.391 3.66 1 33.56 22 GLN B C 1
ATOM 5594 O O . GLN B 1 22 ? -5.633 26.422 4.387 1 33.56 22 GLN B O 1
ATOM 5599 N N . GLY B 1 23 ? -4.727 26.766 2.43 1 35.81 23 GLY B N 1
ATOM 5600 C CA . GLY B 1 23 ? -5.902 26.812 1.573 1 35.81 23 GLY B CA 1
ATOM 5601 C C . GLY B 1 23 ? -6.855 25.656 1.809 1 35.81 23 GLY B C 1
ATOM 5602 O O . GLY B 1 23 ? -6.492 24.672 2.455 1 35.81 23 GLY B O 1
ATOM 5603 N N . ASN B 1 24 ? -8.125 25.922 1.6 1 44.94 24 ASN B N 1
ATOM 5604 C CA . ASN B 1 24 ? -9.297 25.047 1.575 1 44.94 24 ASN B CA 1
ATOM 5605 C C . ASN B 1 24 ? -8.922 23.609 1.227 1 44.94 24 ASN B C 1
ATOM 5607 O O . ASN B 1 24 ? -9.43 22.672 1.834 1 44.94 24 ASN B O 1
ATOM 5611 N N . SER B 1 25 ? -8 23.5 0.337 1 47.19 25 SER B N 1
ATOM 5612 C CA . SER B 1 25 ? -7.672 22.203 -0.263 1 47.19 25 SER B CA 1
ATOM 5613 C C . SER B 1 25 ? -6.91 21.312 0.716 1 47.19 25 SER B C 1
ATOM 5615 O O . SER B 1 25 ? -7.102 20.094 0.732 1 47.19 25 SER B O 1
ATOM 5617 N N . ALA B 1 26 ? -6.277 21.938 1.638 1 49.69 26 ALA B N 1
ATOM 5618 C CA . ALA B 1 26 ? -5.41 21.156 2.521 1 49.69 26 ALA B CA 1
ATOM 5619 C C . ALA B 1 26 ? -6.211 20.516 3.648 1 49.69 26 ALA B C 1
ATOM 5621 O O . ALA B 1 26 ? -5.93 19.391 4.055 1 49.69 26 ALA B O 1
ATOM 5622 N N . ARG B 1 27 ? -7.262 21.125 4.012 1 54.53 27 ARG B N 1
ATOM 5623 C CA . ARG B 1 27 ? -8.086 20.578 5.086 1 54.53 27 ARG B CA 1
ATOM 5624 C C . ARG B 1 27 ? -8.867 19.359 4.609 1 54.53 27 ARG B C 1
ATOM 5626 O O . ARG B 1 27 ? -9.008 18.375 5.344 1 54.53 27 ARG B O 1
ATOM 5633 N N . LEU B 1 28 ? -9.328 19.5 3.43 1 56.78 28 LEU B N 1
ATOM 5634 C CA . LEU B 1 28 ? -10.023 18.359 2.838 1 56.78 28 LEU B CA 1
ATOM 5635 C C . LEU B 1 28 ? -9.07 17.188 2.648 1 56.78 28 LEU B C 1
ATOM 5637 O O . LEU B 1 28 ? -9.445 16.031 2.877 1 56.78 28 LEU B O 1
ATOM 5641 N N . GLN B 1 29 ? -7.898 17.594 2.301 1 53.66 29 GLN B N 1
ATOM 5642 C CA . GLN B 1 29 ? -6.887 16.562 2.129 1 53.66 29 GLN B CA 1
ATOM 5643 C C . GLN B 1 29 ? -6.551 15.891 3.459 1 53.66 29 GLN B C 1
ATOM 5645 O O . GLN B 1 29 ? -6.363 14.672 3.52 1 53.66 29 GLN B O 1
ATOM 5650 N N . ALA B 1 30 ? -6.574 16.703 4.457 1 52.91 30 ALA B N 1
ATOM 5651 C CA . ALA B 1 30 ? -6.285 16.172 5.781 1 52.91 30 ALA B CA 1
ATOM 5652 C C . ALA B 1 30 ? -7.402 15.234 6.246 1 52.91 30 ALA B C 1
ATOM 5654 O O . ALA B 1 30 ? -7.137 14.188 6.84 1 52.91 30 ALA B O 1
ATOM 5655 N N . PHE B 1 31 ? -8.539 15.562 5.965 1 54.56 31 PHE B N 1
ATOM 5656 C CA . PHE B 1 31 ? -9.68 14.703 6.27 1 54.56 31 PHE B CA 1
ATOM 5657 C C . PHE B 1 31 ? -9.594 13.391 5.496 1 54.56 31 PHE B C 1
ATOM 5659 O O . PHE B 1 31 ? -9.82 12.32 6.062 1 54.56 31 PHE B O 1
ATOM 5666 N N . GLN B 1 32 ? -9.336 13.609 4.27 1 58.19 32 GLN B N 1
ATOM 5667 C CA . GLN B 1 32 ? -9.195 12.422 3.426 1 58.19 32 GLN B CA 1
ATOM 5668 C C . GLN B 1 32 ? -8.109 11.492 3.959 1 58.19 32 GLN B C 1
ATOM 5670 O O . GLN B 1 32 ? -8.281 10.273 3.967 1 58.19 32 GLN B O 1
ATOM 5675 N N . ASN B 1 33 ? -7.094 12.125 4.406 1 52.41 33 ASN B N 1
ATOM 5676 C CA . ASN B 1 33 ? -5.969 11.344 4.906 1 52.41 33 ASN B CA 1
ATOM 5677 C C . ASN B 1 33 ? -6.316 10.633 6.211 1 52.41 33 ASN B C 1
ATOM 5679 O O . ASN B 1 33 ? -5.871 9.508 6.445 1 52.41 33 ASN B O 1
ATOM 5683 N N . ARG B 1 34 ? -7.105 11.336 6.914 1 52.91 34 ARG B N 1
ATOM 5684 C CA . ARG B 1 34 ? -7.441 10.789 8.227 1 52.91 34 ARG B CA 1
ATOM 5685 C C . ARG B 1 34 ? -8.508 9.703 8.109 1 52.91 34 ARG B C 1
ATOM 5687 O O . ARG B 1 34 ? -8.445 8.695 8.812 1 52.91 34 ARG B O 1
ATOM 5694 N N . THR B 1 35 ? -9.453 9.984 7.285 1 56.53 35 THR B N 1
ATOM 5695 C CA . THR B 1 35 ? -10.594 9.07 7.309 1 56.53 35 THR B CA 1
ATOM 5696 C C . THR B 1 35 ? -10.539 8.102 6.133 1 56.53 35 THR B C 1
ATOM 5698 O O . THR B 1 35 ? -11.203 7.062 6.145 1 56.53 35 THR B O 1
ATOM 5701 N N . GLY B 1 36 ? -9.602 8.336 5.207 1 53.31 36 GLY B N 1
ATOM 5702 C CA . GLY B 1 36 ? -9.555 7.539 3.992 1 53.31 36 GLY B CA 1
ATOM 5703 C C . GLY B 1 36 ? -10.742 7.758 3.082 1 53.31 36 GLY B C 1
ATOM 5704 O O . GLY B 1 36 ? -10.93 7.031 2.104 1 53.31 36 GLY B O 1
ATOM 5705 N N . GLU B 1 37 ? -11.609 8.633 3.51 1 61.31 37 GLU B N 1
ATOM 5706 C CA . GLU B 1 37 ? -12.828 8.859 2.74 1 61.31 37 GLU B CA 1
ATOM 5707 C C . GLU B 1 37 ? -12.617 9.922 1.669 1 61.31 37 GLU B C 1
ATOM 5709 O O . GLU B 1 37 ? -11.828 10.852 1.855 1 61.31 37 GLU B O 1
ATOM 5714 N N . GLU B 1 38 ? -13.031 9.602 0.547 1 60.81 38 GLU B N 1
ATOM 5715 C CA . GLU B 1 38 ? -12.836 10.477 -0.601 1 60.81 38 GLU B CA 1
ATOM 5716 C C . GLU B 1 38 ? -13.719 11.719 -0.493 1 60.81 38 GLU B C 1
ATOM 5718 O O . GLU B 1 38 ? -14.883 11.633 -0.107 1 60.81 38 GLU B O 1
ATOM 5723 N N . CYS B 1 39 ? -13.156 12.852 -0.357 1 60.66 39 CYS B N 1
ATOM 5724 C CA . CYS B 1 39 ? -13.898 14.102 -0.429 1 60.66 39 CYS B CA 1
ATOM 5725 C C . CYS B 1 39 ? -13.477 14.922 -1.642 1 60.66 39 CYS B C 1
ATOM 5727 O O . CYS B 1 39 ? -12.281 15.133 -1.863 1 60.66 39 CYS B O 1
ATOM 5729 N N . LYS B 1 40 ? -14.188 15.023 -2.658 1 59.75 40 LYS B N 1
ATOM 5730 C CA . LYS B 1 40 ? -13.914 15.898 -3.799 1 59.75 40 LYS B CA 1
ATOM 5731 C C . LYS B 1 40 ? -14.672 17.219 -3.68 1 59.75 40 LYS B C 1
ATOM 5733 O O . LYS B 1 40 ? -15.875 17.219 -3.402 1 59.75 40 LYS B O 1
ATOM 5738 N N . GLY B 1 41 ? -14.086 18.312 -3.213 1 56.81 41 GLY B N 1
ATOM 5739 C CA . GLY B 1 41 ? -14.797 19.562 -3.02 1 56.81 41 GLY B CA 1
ATOM 5740 C C . GLY B 1 41 ? -14.336 20.672 -3.949 1 56.81 41 GLY B C 1
ATOM 5741 O O . GLY B 1 41 ? -13.18 20.688 -4.379 1 56.81 41 GLY B O 1
ATOM 5742 N N . ARG B 1 42 ? -15.227 21 -4.949 1 56.72 42 ARG B N 1
ATOM 5743 C CA . ARG B 1 42 ? -15.062 22.297 -5.609 1 56.72 42 ARG B CA 1
ATOM 5744 C C . ARG B 1 42 ? -15.625 23.422 -4.746 1 56.72 42 ARG B C 1
ATOM 5746 O O . ARG B 1 42 ? -16.266 23.172 -3.723 1 56.72 42 ARG B O 1
ATOM 5753 N N . THR B 1 43 ? -15.453 24.625 -5.223 1 58.94 43 THR B N 1
ATOM 5754 C CA . THR B 1 43 ? -15.945 25.812 -4.535 1 58.94 43 THR B CA 1
ATOM 5755 C C . THR B 1 43 ? -17.438 25.703 -4.258 1 58.94 43 THR B C 1
ATOM 5757 O O . THR B 1 43 ? -18.25 25.625 -5.191 1 58.94 43 THR B O 1
ATOM 5760 N N . GLY B 1 44 ? -17.969 25.203 -3.049 1 66.69 44 GLY B N 1
ATOM 5761 C CA . GLY B 1 44 ? -19.344 25.281 -2.574 1 66.69 44 GLY B CA 1
ATOM 5762 C C . GLY B 1 44 ? -20.031 23.922 -2.555 1 66.69 44 GLY B C 1
ATOM 5763 O O . GLY B 1 44 ? -21.203 23.828 -2.178 1 66.69 44 GLY B O 1
ATOM 5764 N N . PHE B 1 45 ? -19.359 22.953 -3.252 1 79.56 45 PHE B N 1
ATOM 5765 C CA . PHE B 1 45 ? -19.969 21.625 -3.299 1 79.56 45 PHE B CA 1
ATOM 5766 C C . PHE B 1 45 ? -18.984 20.547 -2.865 1 79.56 45 PHE B C 1
ATOM 5768 O O . PHE B 1 45 ? -17.781 20.641 -3.17 1 79.56 45 PHE B O 1
ATOM 5775 N N . GLY B 1 46 ? -19.484 19.625 -1.928 1 83.19 46 GLY B N 1
ATOM 5776 C CA . GLY B 1 46 ? -18.641 18.516 -1.5 1 83.19 46 GLY B CA 1
ATOM 5777 C C . GLY B 1 46 ? -19.328 17.172 -1.552 1 83.19 46 GLY B C 1
ATOM 5778 O O . GLY B 1 46 ? -20.516 17.062 -1.233 1 83.19 46 GLY B O 1
ATOM 5779 N N . THR B 1 47 ? -18.703 16.172 -2.189 1 87.19 47 THR B N 1
ATOM 5780 C CA . THR B 1 47 ? -19.203 14.812 -2.205 1 87.19 47 THR B CA 1
ATOM 5781 C C . THR B 1 47 ? -18.375 13.914 -1.291 1 87.19 47 THR B C 1
ATOM 5783 O O . THR B 1 47 ? -17.141 13.898 -1.388 1 87.19 47 THR B O 1
ATOM 5786 N N . PHE B 1 48 ? -19.156 13.258 -0.389 1 88 48 PHE B N 1
ATOM 5787 C CA . PHE B 1 48 ? -18.5 12.367 0.564 1 88 48 PHE B CA 1
ATOM 5788 C C . PHE B 1 48 ? -18.938 10.922 0.35 1 88 48 PHE B C 1
ATOM 5790 O O . PHE B 1 48 ? -20.094 10.664 0.058 1 88 48 PHE B O 1
ATOM 5797 N N . LYS B 1 49 ? -17.969 10.023 0.352 1 88.31 49 LYS B N 1
ATOM 5798 C CA . LYS B 1 49 ? -18.281 8.609 0.176 1 88.31 49 LYS B CA 1
ATOM 5799 C C . LYS B 1 49 ? -17.828 7.789 1.381 1 88.31 49 LYS B C 1
ATOM 5801 O O . LYS B 1 49 ? -16.688 7.938 1.844 1 88.31 49 LYS B O 1
ATOM 5806 N N . ASN B 1 50 ? -18.719 6.996 1.932 1 87.75 50 ASN B N 1
ATOM 5807 C CA . ASN B 1 50 ? -18.406 6.055 3 1 87.75 50 ASN B CA 1
ATOM 5808 C C . ASN B 1 50 ? -18.172 4.648 2.455 1 87.75 50 ASN B C 1
ATOM 5810 O O . ASN B 1 50 ? -19.109 3.883 2.26 1 87.75 50 ASN B O 1
ATOM 5814 N N . HIS B 1 51 ? -17 4.238 2.379 1 83.19 51 HIS B N 1
ATOM 5815 C CA . HIS B 1 51 ? -16.656 2.936 1.826 1 83.19 51 HIS B CA 1
ATOM 5816 C C . HIS B 1 51 ? -17.031 1.81 2.777 1 83.19 51 HIS B C 1
ATOM 5818 O O . HIS B 1 51 ? -17.109 0.647 2.375 1 83.19 51 HIS B O 1
ATOM 5824 N N . HIS B 1 52 ? -17.344 2.172 4.02 1 88.12 52 HIS B N 1
ATOM 5825 C CA . HIS B 1 52 ? -17.688 1.148 5.004 1 88.12 52 HIS B CA 1
ATOM 5826 C C . HIS B 1 52 ? -19.188 0.989 5.148 1 88.12 52 HIS B C 1
ATOM 5828 O O . HIS B 1 52 ? -19.656 0.219 5.988 1 88.12 52 HIS B O 1
ATOM 5834 N N . ARG B 1 53 ? -19.828 1.659 4.32 1 90.25 53 ARG B N 1
ATOM 5835 C CA . ARG B 1 53 ? -21.281 1.598 4.441 1 90.25 53 ARG B CA 1
ATOM 5836 C C . ARG B 1 53 ? -21.797 0.19 4.16 1 90.25 53 ARG B C 1
ATOM 5838 O O . ARG B 1 53 ? -22.656 -0.315 4.879 1 90.25 53 ARG B O 1
ATOM 5845 N N . GLY B 1 54 ? -21.297 -0.414 3.139 1 91.88 54 GLY B N 1
ATOM 5846 C CA . GLY B 1 54 ? -21.703 -1.766 2.793 1 91.88 54 GLY B CA 1
ATOM 5847 C C . GLY B 1 54 ? -21.5 -2.76 3.918 1 91.88 54 GLY B C 1
ATOM 5848 O O . GLY B 1 54 ? -22.453 -3.342 4.43 1 91.88 54 GLY B O 1
ATOM 5849 N N . PRO B 1 55 ? -20.266 -2.869 4.316 1 92.19 55 PRO B N 1
ATOM 5850 C CA . PRO B 1 55 ? -19.969 -3.781 5.426 1 92.19 55 PRO B CA 1
ATOM 5851 C C . PRO B 1 55 ? -20.766 -3.443 6.691 1 92.19 55 PRO B C 1
ATOM 5853 O O . PRO B 1 55 ? -21.188 -4.348 7.418 1 92.19 55 PRO B O 1
ATOM 5856 N N . GLU B 1 56 ? -21 -2.178 6.98 1 93.06 56 GLU B N 1
ATOM 5857 C CA . GLU B 1 56 ? -21.781 -1.78 8.156 1 93.06 56 GLU B CA 1
ATOM 5858 C C . GLU B 1 56 ? -23.219 -2.26 8.047 1 93.06 56 GLU B C 1
ATOM 5860 O O . GLU B 1 56 ? -23.781 -2.76 9.023 1 93.06 56 GLU B O 1
ATOM 5865 N N . LEU B 1 57 ? -23.703 -2.043 6.859 1 94.25 57 LEU B N 1
ATOM 5866 C CA . LEU B 1 57 ? -25.078 -2.494 6.652 1 94.25 57 LEU B CA 1
ATOM 5867 C C . LEU B 1 57 ? -25.172 -4.012 6.754 1 94.25 57 LEU B C 1
ATOM 5869 O O . LEU B 1 57 ? -26.125 -4.543 7.34 1 94.25 57 LEU B O 1
ATOM 5873 N N . LEU B 1 58 ? -24.281 -4.672 6.172 1 94.44 58 LEU B N 1
ATOM 5874 C CA . LEU B 1 58 ? -24.25 -6.129 6.238 1 94.44 58 LEU B CA 1
ATOM 5875 C C . LEU B 1 58 ? -24.234 -6.609 7.688 1 94.44 58 LEU B C 1
ATOM 5877 O O . LEU B 1 58 ? -24.984 -7.527 8.047 1 94.44 58 LEU B O 1
ATOM 5881 N N . ARG B 1 59 ? -23.438 -6.027 8.539 1 94.56 59 ARG B N 1
ATOM 5882 C CA . ARG B 1 59 ? -23.359 -6.379 9.953 1 94.56 59 ARG B CA 1
ATOM 5883 C C . ARG B 1 59 ? -24.703 -6.168 10.641 1 94.56 59 ARG B C 1
ATOM 5885 O O . ARG B 1 59 ? -25.109 -6.988 11.461 1 94.56 59 ARG B O 1
ATOM 5892 N N . GLU B 1 60 ? -25.281 -5.078 10.273 1 94.5 60 GLU B N 1
ATOM 5893 C CA . GLU B 1 60 ? -26.578 -4.789 10.875 1 94.5 60 GLU B CA 1
ATOM 5894 C C . GLU B 1 60 ? -27.625 -5.812 10.445 1 94.5 60 GLU B C 1
ATOM 5896 O O . GLU B 1 60 ? -28.422 -6.289 11.266 1 94.5 60 GLU B O 1
ATOM 5901 N N . LEU B 1 61 ? -27.641 -6.133 9.188 1 95.62 61 LEU B N 1
ATOM 5902 C CA . LEU B 1 61 ? -28.609 -7.109 8.688 1 95.62 61 LEU B CA 1
ATOM 5903 C C . LEU B 1 61 ? -28.344 -8.492 9.281 1 95.62 61 LEU B C 1
ATOM 5905 O O . LEU B 1 61 ? -29.266 -9.25 9.547 1 95.62 61 LEU B O 1
ATOM 5909 N N . ALA B 1 62 ? -27.078 -8.82 9.461 1 95.62 62 ALA B N 1
ATOM 5910 C CA . ALA B 1 62 ? -26.719 -10.078 10.109 1 95.62 62 ALA B CA 1
ATOM 5911 C C . ALA B 1 62 ? -27.234 -10.125 11.539 1 95.62 62 ALA B C 1
ATOM 5913 O O . ALA B 1 62 ? -27.75 -11.156 11.992 1 95.62 62 ALA B O 1
ATOM 5914 N N . ARG B 1 63 ? -27.078 -9.008 12.273 1 95.12 63 ARG B N 1
ATOM 5915 C CA . ARG B 1 63 ? -27.609 -8.914 13.633 1 95.12 63 ARG B CA 1
ATOM 5916 C C . ARG B 1 63 ? -29.109 -9.094 13.656 1 95.12 63 ARG B C 1
ATOM 5918 O O . ARG B 1 63 ? -29.641 -9.812 14.508 1 95.12 63 ARG B O 1
ATOM 5925 N N . GLN B 1 64 ? -29.797 -8.445 12.703 1 94.56 64 GLN B N 1
ATOM 5926 C CA . GLN B 1 64 ? -31.234 -8.578 12.602 1 94.56 64 GLN B CA 1
ATOM 5927 C C . GLN B 1 64 ? -31.641 -10.023 12.32 1 94.56 64 GLN B C 1
ATOM 5929 O O . GLN B 1 64 ? -32.594 -10.523 12.914 1 94.56 64 GLN B O 1
ATOM 5934 N N . TYR B 1 65 ? -30.938 -10.648 11.43 1 95.5 65 TYR B N 1
ATOM 5935 C CA . TYR B 1 65 ? -31.203 -12.039 11.062 1 95.5 65 TYR B CA 1
ATOM 5936 C C . TYR B 1 65 ? -31.047 -12.953 12.273 1 95.5 65 TYR B C 1
ATOM 5938 O O . TYR B 1 65 ? -31.906 -13.797 12.539 1 95.5 65 TYR B O 1
ATOM 5946 N N . LYS B 1 66 ? -29.969 -12.758 13.039 1 94.25 66 LYS B N 1
ATOM 5947 C CA . LYS B 1 66 ? -29.688 -13.57 14.219 1 94.25 66 LYS B CA 1
ATOM 5948 C C . LYS B 1 66 ? -30.781 -13.398 15.273 1 94.25 66 LYS B C 1
ATOM 5950 O O . LYS B 1 66 ? -31.203 -14.367 15.898 1 94.25 66 LYS B O 1
ATOM 5955 N N . ASN B 1 67 ? -31.312 -12.125 15.398 1 92.81 67 ASN B N 1
ATOM 5956 C CA . ASN B 1 67 ? -32.281 -11.82 16.438 1 92.81 67 ASN B CA 1
ATOM 5957 C C . ASN B 1 67 ? -33.719 -12.016 15.938 1 92.81 67 ASN B C 1
ATOM 5959 O O . ASN B 1 67 ? -34.688 -11.883 16.703 1 92.81 67 ASN B O 1
ATOM 5963 N N . GLY B 1 68 ? -33.844 -12.359 14.633 1 92.5 68 GLY B N 1
ATOM 5964 C CA . GLY B 1 68 ? -35.188 -12.531 14.047 1 92.5 68 GLY B CA 1
ATOM 5965 C C . GLY B 1 68 ? -35.938 -11.227 13.891 1 92.5 68 GLY B C 1
ATOM 5966 O O . GLY B 1 68 ? -37.156 -11.203 14 1 92.5 68 GLY B O 1
ATOM 5967 N N . GLU B 1 69 ? -35.156 -10.094 13.703 1 91.38 69 GLU B N 1
ATOM 5968 C CA . GLU B 1 69 ? -35.75 -8.773 13.586 1 91.38 69 GLU B CA 1
ATOM 5969 C C . GLU B 1 69 ? -36.031 -8.43 12.125 1 91.38 69 GLU B C 1
ATOM 5971 O O . GLU B 1 69 ? -35.188 -8.633 11.25 1 91.38 69 GLU B O 1
ATOM 5976 N N . PHE B 1 70 ? -37.25 -7.996 11.789 1 90.19 70 PHE B N 1
ATOM 5977 C CA . PHE B 1 70 ? -37.688 -7.449 10.508 1 90.19 70 PHE B CA 1
ATOM 5978 C C . PHE B 1 70 ? -37.625 -8.5 9.414 1 90.19 70 PHE B C 1
ATOM 5980 O O . PHE B 1 70 ? -37.438 -8.172 8.234 1 90.19 70 PHE B O 1
ATOM 5987 N N . VAL B 1 71 ? -37.5 -9.766 9.789 1 92.69 71 VAL B N 1
ATOM 5988 C CA . VAL B 1 71 ? -37.5 -10.836 8.797 1 92.69 71 VAL B CA 1
ATOM 5989 C C . VAL B 1 71 ? -38.938 -10.984 8.242 1 92.69 71 VAL B C 1
ATOM 5991 O O . VAL B 1 71 ? -39.906 -10.812 8.961 1 92.69 71 VAL B O 1
ATOM 5994 N N . ASP B 1 72 ? -39.094 -11.367 6.914 1 90 72 ASP B N 1
ATOM 5995 C CA . ASP B 1 72 ? -40.406 -11.328 6.309 1 90 72 ASP B CA 1
ATOM 5996 C C . ASP B 1 72 ? -40.625 -12.531 5.391 1 90 72 ASP B C 1
ATOM 5998 O O . ASP B 1 72 ? -41.594 -12.57 4.637 1 90 72 ASP B O 1
ATOM 6002 N N . VAL B 1 73 ? -39.75 -13.539 5.359 1 92.31 73 VAL B N 1
ATOM 6003 C CA . VAL B 1 73 ? -39.938 -14.742 4.551 1 92.31 73 VAL B CA 1
ATOM 6004 C C . VAL B 1 73 ? -39.344 -15.953 5.285 1 92.31 73 VAL B C 1
ATOM 6006 O O . VAL B 1 73 ? -38.375 -15.828 6.016 1 92.31 73 VAL B O 1
ATOM 6009 N N . VAL B 1 74 ? -40 -17.109 5.109 1 94.69 74 VAL B N 1
ATOM 6010 C CA . VAL B 1 74 ? -39.531 -18.359 5.691 1 94.69 74 VAL B CA 1
ATOM 6011 C C . VAL B 1 74 ? -39.156 -19.344 4.578 1 94.69 74 VAL B C 1
ATOM 6013 O O . VAL B 1 74 ? -39.969 -19.609 3.684 1 94.69 74 VAL B O 1
ATOM 6016 N N . VAL B 1 75 ? -37.938 -19.844 4.57 1 94.38 75 VAL B N 1
ATOM 6017 C CA . VAL B 1 75 ? -37.5 -20.844 3.607 1 94.38 75 VAL B CA 1
ATOM 6018 C C . VAL B 1 75 ? -37.438 -22.219 4.277 1 94.38 75 VAL B C 1
ATOM 6020 O O . VAL B 1 75 ? -36.781 -22.375 5.309 1 94.38 75 VAL B O 1
ATOM 6023 N N . LYS B 1 76 ? -38.062 -23.203 3.68 1 94.94 76 LYS B N 1
ATOM 6024 C CA . LYS B 1 76 ? -38.062 -24.562 4.211 1 94.94 76 LYS B CA 1
ATOM 6025 C C . LYS B 1 76 ? -37.188 -25.484 3.383 1 94.94 76 LYS B C 1
ATOM 6027 O O . LYS B 1 76 ? -37.344 -25.594 2.168 1 94.94 76 LYS B O 1
ATOM 6032 N N . VAL B 1 77 ? -36.188 -26.078 3.975 1 94.81 77 VAL B N 1
ATOM 6033 C CA . VAL B 1 77 ? -35.25 -27.016 3.346 1 94.81 77 VAL B CA 1
ATOM 6034 C C . VAL B 1 77 ? -35.188 -28.297 4.168 1 94.81 77 VAL B C 1
ATOM 6036 O O . VAL B 1 77 ? -34.719 -28.266 5.316 1 94.81 77 VAL B O 1
ATOM 6039 N N . GLU B 1 78 ? -35.5 -29.391 3.666 1 93.56 78 GLU B N 1
ATOM 6040 C CA . GLU B 1 78 ? -35.469 -30.688 4.332 1 93.56 78 GLU B CA 1
ATOM 6041 C C . GLU B 1 78 ? -36.125 -30.641 5.707 1 93.56 78 GLU B C 1
ATOM 6043 O O . GLU B 1 78 ? -35.562 -31.109 6.691 1 93.56 78 GLU B O 1
ATOM 6048 N N . GLY B 1 79 ? -37.25 -29.906 5.859 1 90.19 79 GLY B N 1
ATOM 6049 C CA . GLY B 1 79 ? -38 -29.828 7.098 1 90.19 79 GLY B CA 1
ATOM 6050 C C . GLY B 1 79 ? -37.5 -28.734 8.031 1 90.19 79 GLY B C 1
ATOM 6051 O O . GLY B 1 79 ? -38.188 -28.422 9.016 1 90.19 79 GLY B O 1
ATOM 6052 N N . ARG B 1 80 ? -36.375 -28.172 7.797 1 94.94 80 ARG B N 1
ATOM 6053 C CA . ARG B 1 80 ? -35.844 -27.062 8.602 1 94.94 80 ARG B CA 1
ATOM 6054 C C . ARG B 1 80 ? -36.312 -25.719 8.07 1 94.94 80 ARG B C 1
ATOM 6056 O O . ARG B 1 80 ? -36.375 -25.516 6.855 1 94.94 80 ARG B O 1
ATOM 6063 N N . GLU B 1 81 ? -36.656 -24.797 9.039 1 95.5 81 GLU B N 1
ATOM 6064 C CA . GLU B 1 81 ? -37.156 -23.484 8.656 1 95.5 81 GLU B CA 1
ATOM 6065 C C . GLU B 1 81 ? -36.125 -22.391 8.891 1 95.5 81 GLU B C 1
ATOM 6067 O O . GLU B 1 81 ? -35.469 -22.359 9.945 1 95.5 81 GLU B O 1
ATOM 6072 N N . PHE B 1 82 ? -35.938 -21.547 7.895 1 96.06 82 PHE B N 1
ATOM 6073 C CA . PHE B 1 82 ? -35.031 -20.406 7.973 1 96.06 82 PHE B CA 1
ATOM 6074 C C . PHE B 1 82 ? -35.781 -19.094 7.75 1 96.06 82 PHE B C 1
ATOM 6076 O O . PHE B 1 82 ? -36.312 -18.875 6.668 1 96.06 82 PHE B O 1
ATOM 6083 N N . ARG B 1 83 ? -35.875 -18.266 8.766 1 95.44 83 ARG B N 1
ATOM 6084 C CA . ARG B 1 83 ? -36.5 -16.953 8.648 1 95.44 83 ARG B CA 1
ATOM 6085 C C . ARG B 1 83 ? -35.5 -15.906 8.164 1 95.44 83 ARG B C 1
ATOM 6087 O O . ARG B 1 83 ? -34.531 -15.609 8.859 1 95.44 83 ARG B O 1
ATOM 6094 N N . CYS B 1 84 ? -35.688 -15.352 6.984 1 95.56 84 CYS B N 1
ATOM 6095 C CA . CYS B 1 84 ? -34.719 -14.461 6.352 1 95.56 84 CYS B CA 1
ATOM 6096 C C . CYS B 1 84 ? -35.406 -13.18 5.875 1 95.56 84 CYS B C 1
ATOM 6098 O O . CYS B 1 84 ? -36.625 -13.023 6.004 1 95.56 84 CYS B O 1
ATOM 6100 N N . HIS B 1 85 ? -34.656 -12.211 5.48 1 94.69 85 HIS B N 1
ATOM 6101 C CA . HIS B 1 85 ? -35.125 -11.016 4.797 1 94.69 85 HIS B CA 1
ATOM 6102 C C . HIS B 1 85 ? -35.344 -11.273 3.309 1 94.69 85 HIS B C 1
ATOM 6104 O O . HIS B 1 85 ? -34.406 -11.742 2.623 1 94.69 85 HIS B O 1
ATOM 6110 N N . ARG B 1 86 ? -36.469 -10.961 2.785 1 93.12 86 ARG B N 1
ATOM 6111 C CA . ARG B 1 86 ? -36.781 -11.125 1.365 1 93.12 86 ARG B CA 1
ATOM 6112 C C . ARG B 1 86 ? -35.781 -10.367 0.504 1 93.12 86 ARG B C 1
ATOM 6114 O O . ARG B 1 86 ? -35.281 -10.891 -0.503 1 93.12 86 ARG B O 1
ATOM 6121 N N . ALA B 1 87 ? -35.469 -9.109 0.941 1 93.44 87 ALA B N 1
ATOM 6122 C CA . ALA B 1 87 ? -34.562 -8.242 0.182 1 93.44 87 ALA B CA 1
ATOM 6123 C C . ALA B 1 87 ? -33.156 -8.828 0.102 1 93.44 87 ALA B C 1
ATOM 6125 O O . ALA B 1 87 ? -32.5 -8.695 -0.92 1 93.44 87 ALA B O 1
ATOM 6126 N N . VAL B 1 88 ? -32.688 -9.5 1.2 1 95.25 88 VAL B N 1
ATOM 6127 C CA . VAL B 1 88 ? -31.344 -10.094 1.23 1 95.25 88 VAL B CA 1
ATOM 6128 C C . VAL B 1 88 ? -31.312 -11.352 0.358 1 95.25 88 VAL B C 1
ATOM 6130 O O . VAL B 1 88 ? -30.391 -11.539 -0.437 1 95.25 88 VAL B O 1
ATOM 6133 N N . LEU B 1 89 ? -32.344 -12.203 0.443 1 93.31 89 LEU B N 1
ATOM 6134 C CA . LEU B 1 89 ? -32.438 -13.422 -0.353 1 93.31 89 LEU B CA 1
ATOM 6135 C C . LEU B 1 89 ? -32.5 -13.102 -1.841 1 93.31 89 LEU B C 1
ATOM 6137 O O . LEU B 1 89 ? -31.922 -13.812 -2.666 1 93.31 89 LEU B O 1
ATOM 6141 N N . ALA B 1 90 ? -33.188 -12.016 -2.145 1 91.69 90 ALA B N 1
ATOM 6142 C CA . ALA B 1 90 ? -33.406 -11.617 -3.533 1 91.69 90 ALA B CA 1
ATOM 6143 C C . ALA B 1 90 ? -32.094 -11.141 -4.18 1 91.69 90 ALA B C 1
ATOM 6145 O O . ALA B 1 90 ? -32.062 -10.883 -5.383 1 91.69 90 ALA B O 1
ATOM 6146 N N . SER B 1 91 ? -31.078 -11 -3.352 1 90.19 91 SER B N 1
ATOM 6147 C CA . SER B 1 91 ? -29.781 -10.695 -3.939 1 90.19 91 SER B CA 1
ATOM 6148 C C . SER B 1 91 ? -29.234 -11.883 -4.727 1 90.19 91 SER B C 1
ATOM 6150 O O . SER B 1 91 ? -28.328 -11.727 -5.551 1 90.19 91 SER B O 1
ATOM 6152 N N . MET B 1 92 ? -29.781 -13.039 -4.465 1 88.94 92 MET B N 1
ATOM 6153 C CA . MET B 1 92 ? -29.5 -14.219 -5.266 1 88.94 92 MET B CA 1
ATOM 6154 C C . MET B 1 92 ? -30.422 -14.312 -6.469 1 88.94 92 MET B C 1
ATOM 6156 O O . MET B 1 92 ? -31.641 -14.148 -6.332 1 88.94 92 MET B O 1
ATOM 6160 N N . PRO B 1 93 ? -29.844 -14.617 -7.617 1 87.31 93 PRO B N 1
ATOM 6161 C CA . PRO B 1 93 ? -30.672 -14.656 -8.82 1 87.31 93 PRO B CA 1
ATOM 6162 C C . PRO B 1 93 ? -31.828 -15.648 -8.703 1 87.31 93 PRO B C 1
ATOM 6164 O O . PRO B 1 93 ? -32.938 -15.352 -9.125 1 87.31 93 PRO B O 1
ATOM 6167 N N . PHE B 1 94 ? -31.594 -16.844 -8.125 1 88.88 94 PHE B N 1
ATOM 6168 C CA . PHE B 1 94 ? -32.625 -17.875 -7.961 1 88.88 94 PHE B CA 1
ATOM 6169 C C . PHE B 1 94 ? -33.812 -17.328 -7.172 1 88.88 94 PHE B C 1
ATOM 6171 O O . PHE B 1 94 ? -34.938 -17.406 -7.625 1 88.88 94 PHE B O 1
ATOM 6178 N N . PHE B 1 95 ? -33.531 -16.656 -6.078 1 89.56 95 PHE B N 1
ATOM 6179 C CA . PHE B 1 95 ? -34.594 -16.156 -5.211 1 89.56 95 PHE B CA 1
ATOM 6180 C C . PHE B 1 95 ? -35.188 -14.883 -5.781 1 89.56 95 PHE B C 1
ATOM 6182 O O . PHE B 1 95 ? -36.375 -14.617 -5.582 1 89.56 95 PHE B O 1
ATOM 6189 N N . ARG B 1 96 ? -34.344 -14.07 -6.457 1 88.62 96 ARG B N 1
ATOM 6190 C CA . ARG B 1 96 ? -34.875 -12.867 -7.086 1 88.62 96 ARG B CA 1
ATOM 6191 C C . ARG B 1 96 ? -36.031 -13.211 -8.023 1 88.62 96 ARG B C 1
ATOM 6193 O O . ARG B 1 96 ? -37.094 -12.578 -7.969 1 88.62 96 ARG B O 1
ATOM 6200 N N . THR B 1 97 ? -35.875 -14.234 -8.805 1 85.69 97 THR B N 1
ATOM 6201 C CA . THR B 1 97 ? -36.906 -14.672 -9.75 1 85.69 97 THR B CA 1
ATOM 6202 C C . THR B 1 97 ? -38.094 -15.289 -9.016 1 85.69 97 THR B C 1
ATOM 6204 O O . THR B 1 97 ? -39.25 -15.008 -9.344 1 85.69 97 THR B O 1
ATOM 6207 N N . MET B 1 98 ? -37.812 -16.016 -8.008 1 85 98 MET B N 1
ATOM 6208 C CA . MET B 1 98 ? -38.844 -16.734 -7.273 1 85 98 MET B CA 1
ATOM 6209 C C . MET B 1 98 ? -39.719 -15.766 -6.492 1 85 98 MET B C 1
ATOM 6211 O O . MET B 1 98 ? -40.938 -15.938 -6.434 1 85 98 MET B O 1
ATOM 6215 N N . LEU B 1 99 ? -39.094 -14.688 -5.926 1 86.12 99 LEU B N 1
ATOM 6216 C CA . LEU B 1 99 ? -39.812 -13.781 -5.039 1 86.12 99 LEU B CA 1
ATOM 6217 C C . LEU B 1 99 ? -40.438 -12.641 -5.824 1 86.12 99 LEU B C 1
ATOM 6219 O O . LEU B 1 99 ? -41.344 -11.961 -5.332 1 86.12 99 LEU B O 1
ATOM 6223 N N . SER B 1 100 ? -39.781 -12.195 -6.949 1 77.31 100 SER B N 1
ATOM 6224 C CA . SER B 1 100 ? -40.344 -11.133 -7.77 1 77.31 100 SER B CA 1
ATOM 6225 C C . SER B 1 100 ? -41.594 -11.594 -8.492 1 77.31 100 SER B C 1
ATOM 6227 O O . SER B 1 100 ? -42.5 -10.797 -8.781 1 77.31 100 SER B O 1
ATOM 6229 N N . SER B 1 101 ? -41.625 -12.836 -8.969 1 66.56 101 SER B N 1
ATOM 6230 C CA . SER B 1 101 ? -42.688 -13.328 -9.836 1 66.56 101 SER B CA 1
ATOM 6231 C C . SER B 1 101 ? -43.969 -13.578 -9.055 1 66.56 101 SER B C 1
ATOM 6233 O O . SER B 1 101 ? -43.969 -13.672 -7.828 1 66.56 101 SER B O 1
ATOM 6235 N N . ASN B 1 102 ? -45.094 -13.227 -9.609 1 59.03 102 ASN B N 1
ATOM 6236 C CA . ASN B 1 102 ? -46.469 -13.531 -9.227 1 59.03 102 ASN B CA 1
ATOM 6237 C C . ASN B 1 102 ? -46.625 -14.984 -8.773 1 59.03 102 ASN B C 1
ATOM 6239 O O . ASN B 1 102 ? -47.719 -15.555 -8.852 1 59.03 102 ASN B O 1
ATOM 6243 N N . PHE B 1 103 ? -45.531 -15.422 -8.383 1 57.16 103 PHE B N 1
ATOM 6244 C CA . PHE B 1 103 ? -45.656 -16.812 -7.965 1 57.16 103 PHE B CA 1
ATOM 6245 C C . PHE B 1 103 ? -46.312 -16.891 -6.582 1 57.16 103 PHE B C 1
ATOM 6247 O O . PHE B 1 103 ? -46.281 -15.93 -5.816 1 57.16 103 PHE B O 1
ATOM 6254 N N . THR B 1 104 ? -46.969 -17.859 -6.293 1 56.78 104 THR B N 1
ATOM 6255 C CA . THR B 1 104 ? -47.688 -18.156 -5.059 1 56.78 104 THR B CA 1
ATOM 6256 C C . THR B 1 104 ? -46.812 -17.906 -3.842 1 56.78 104 THR B C 1
ATOM 6258 O O . THR B 1 104 ? -47.312 -17.469 -2.793 1 56.78 104 THR B O 1
ATOM 6261 N N . GLU B 1 105 ? -45.438 -18.016 -4.023 1 56.06 105 GLU B N 1
ATOM 6262 C CA . GLU B 1 105 ? -44.5 -17.922 -2.908 1 56.06 105 GLU B CA 1
ATOM 6263 C C . GLU B 1 105 ? -44.312 -16.469 -2.492 1 56.06 105 GLU B C 1
ATOM 6265 O O . GLU B 1 105 ? -44 -16.188 -1.333 1 56.06 105 GLU B O 1
ATOM 6270 N N . SER B 1 106 ? -44.5 -15.586 -3.506 1 60.5 106 SER B N 1
ATOM 6271 C CA . SER B 1 106 ? -44.312 -14.164 -3.236 1 60.5 106 SER B CA 1
ATOM 6272 C C . SER B 1 106 ? -45.344 -13.656 -2.223 1 60.5 106 SER B C 1
ATOM 6274 O O . SER B 1 106 ? -45 -12.812 -1.381 1 60.5 106 SER B O 1
ATOM 6276 N N . ARG B 1 107 ? -46.531 -14.367 -2.223 1 60.91 107 ARG B N 1
ATOM 6277 C CA . ARG B 1 107 ? -47.625 -13.891 -1.38 1 60.91 107 ARG B CA 1
ATOM 6278 C C . ARG B 1 107 ? -47.656 -14.633 -0.05 1 60.91 107 ARG B C 1
ATOM 6280 O O . ARG B 1 107 ? -48.062 -14.062 0.977 1 60.91 107 ARG B O 1
ATOM 6287 N N . SER B 1 108 ? -47.281 -15.945 -0.081 1 65.81 108 SER B N 1
ATOM 6288 C CA . SER B 1 108 ? -47.5 -16.812 1.08 1 65.81 108 SER B CA 1
ATOM 6289 C C . SER B 1 108 ? -46.406 -16.594 2.121 1 65.81 108 SER B C 1
ATOM 6291 O O . SER B 1 108 ? -46.562 -16.969 3.283 1 65.81 108 SER B O 1
ATOM 6293 N N . GLY B 1 109 ? -45.375 -15.945 1.838 1 81.06 109 GLY B N 1
ATOM 6294 C CA . GLY B 1 109 ? -44.312 -15.695 2.801 1 81.06 109 GLY B CA 1
ATOM 6295 C C . GLY B 1 109 ? -43.438 -16.906 3.07 1 81.06 109 GLY B C 1
ATOM 6296 O O . GLY B 1 109 ? -42.531 -16.859 3.893 1 81.06 109 GLY B O 1
ATOM 6297 N N . VAL B 1 110 ? -43.812 -18.172 2.428 1 88.94 110 VAL B N 1
ATOM 6298 C CA . VAL B 1 110 ? -43.031 -19.391 2.664 1 88.94 110 VAL B CA 1
ATOM 6299 C C . VAL B 1 110 ? -42.531 -19.922 1.336 1 88.94 110 VAL B C 1
ATOM 6301 O O . VAL B 1 110 ? -43.281 -20.062 0.371 1 88.94 110 VAL B O 1
ATOM 6304 N N . VAL B 1 111 ? -41.219 -20.219 1.199 1 89.5 111 VAL B N 1
ATOM 6305 C CA . VAL B 1 111 ? -40.562 -20.781 0.024 1 89.5 111 VAL B CA 1
ATOM 6306 C C . VAL B 1 111 ? -40.031 -22.188 0.353 1 89.5 111 VAL B C 1
ATOM 6308 O O . VAL B 1 111 ? -39.281 -22.359 1.314 1 89.5 111 VAL B O 1
ATOM 6311 N N . GLN B 1 112 ? -40.438 -23.219 -0.452 1 89.69 112 GLN B N 1
ATOM 6312 C CA . GLN B 1 112 ? -39.938 -24.578 -0.281 1 89.69 112 GLN B CA 1
ATOM 6313 C C . GLN B 1 112 ? -38.812 -24.875 -1.277 1 89.69 112 GLN B C 1
ATOM 6315 O O . GLN B 1 112 ? -39.031 -24.766 -2.488 1 89.69 112 GLN B O 1
ATOM 6320 N N . LEU B 1 113 ? -37.688 -25.25 -0.835 1 90.62 113 LEU B N 1
ATOM 6321 C CA . LEU B 1 113 ? -36.562 -25.641 -1.692 1 90.62 113 LEU B CA 1
ATOM 6322 C C . LEU B 1 113 ? -36.375 -27.156 -1.712 1 90.62 113 LEU B C 1
ATOM 6324 O O . LEU B 1 113 ? -36.312 -27.781 -0.657 1 90.62 113 LEU B O 1
ATOM 6328 N N . HIS B 1 114 ? -36.344 -27.625 -2.93 1 89.06 114 HIS B N 1
ATOM 6329 C CA . HIS B 1 114 ? -36.125 -29.047 -3.113 1 89.06 114 HIS B CA 1
ATOM 6330 C C . HIS B 1 114 ? -34.688 -29.359 -3.562 1 89.06 114 HIS B C 1
ATOM 6332 O O . HIS B 1 114 ? -34.031 -28.5 -4.148 1 89.06 114 HIS B O 1
ATOM 6338 N N . ASP B 1 115 ? -34.062 -30.562 -3.246 1 85.69 115 ASP B N 1
ATOM 6339 C CA . ASP B 1 115 ? -32.812 -31.094 -3.754 1 85.69 115 ASP B CA 1
ATOM 6340 C C . ASP B 1 115 ? -31.609 -30.312 -3.193 1 85.69 115 ASP B C 1
ATOM 6342 O O . ASP B 1 115 ? -30.625 -30.078 -3.898 1 85.69 115 ASP B O 1
ATOM 6346 N N . VAL B 1 116 ? -31.891 -29.562 -2.104 1 91.56 116 VAL B N 1
ATOM 6347 C CA . VAL B 1 116 ? -30.797 -28.859 -1.42 1 91.56 116 VAL B CA 1
ATOM 6348 C C . VAL B 1 116 ? -30.656 -29.406 -0.002 1 91.56 116 VAL B C 1
ATOM 6350 O O . VAL B 1 116 ? -31.641 -29.672 0.676 1 91.56 116 VAL B O 1
ATOM 6353 N N . ASN B 1 117 ? -29.406 -29.656 0.337 1 91.62 117 ASN B N 1
ATOM 6354 C CA . ASN B 1 117 ? -29.078 -30.078 1.693 1 91.62 117 ASN B CA 1
ATOM 6355 C C . ASN B 1 117 ? -29.234 -28.938 2.691 1 91.62 117 ASN B C 1
ATOM 6357 O O . ASN B 1 117 ? -28.844 -27.797 2.408 1 91.62 117 ASN B O 1
ATOM 6361 N N . SER B 1 118 ? -29.859 -29.234 3.863 1 93.62 118 SER B N 1
ATOM 6362 C CA . SER B 1 118 ? -30.156 -28.219 4.859 1 93.62 118 SER B CA 1
ATOM 6363 C C . SER B 1 118 ? -28.891 -27.594 5.418 1 93.62 118 SER B C 1
ATOM 6365 O O . SER B 1 118 ? -28.828 -26.391 5.652 1 93.62 118 SER B O 1
ATOM 6367 N N . THR B 1 119 ? -27.906 -28.453 5.621 1 93.38 119 THR B N 1
ATOM 6368 C CA . THR B 1 119 ? -26.641 -27.953 6.16 1 93.38 119 THR B CA 1
ATOM 6369 C C . THR B 1 119 ? -25.953 -27.031 5.156 1 93.38 119 THR B C 1
ATOM 6371 O O . THR B 1 119 ? -25.422 -25.984 5.527 1 93.38 119 THR B O 1
ATOM 6374 N N . SER B 1 120 ? -25.969 -27.391 3.844 1 94.81 120 SER B N 1
ATOM 6375 C CA . SER B 1 120 ? -25.359 -26.578 2.791 1 94.81 120 SER B CA 1
ATOM 6376 C C . SER B 1 120 ? -26.078 -25.25 2.656 1 94.81 120 SER B C 1
ATOM 6378 O O . SER B 1 120 ? -25.438 -24.203 2.471 1 94.81 120 SER B O 1
ATOM 6380 N N . PHE B 1 121 ? -27.406 -25.297 2.854 1 95.94 121 PHE B N 1
ATOM 6381 C CA . PHE B 1 121 ? -28.172 -24.062 2.746 1 95.94 121 PHE B CA 1
ATOM 6382 C C . PHE B 1 121 ? -27.859 -23.125 3.904 1 95.94 121 PHE B C 1
ATOM 6384 O O . PHE B 1 121 ? -27.766 -21.922 3.721 1 95.94 121 PHE B O 1
ATOM 6391 N N . SER B 1 122 ? -27.75 -23.719 5.055 1 95.19 122 SER B N 1
ATOM 6392 C CA . SER B 1 122 ? -27.359 -22.922 6.223 1 95.19 122 SER B CA 1
ATOM 6393 C C . SER B 1 122 ? -26.031 -22.234 6.004 1 95.19 122 SER B C 1
ATOM 6395 O O . SER B 1 122 ? -25.875 -21.062 6.359 1 95.19 122 SER B O 1
ATOM 6397 N N . LYS B 1 123 ? -25.047 -22.938 5.414 1 94.88 123 LYS B N 1
ATOM 6398 C CA . LYS B 1 123 ? -23.734 -22.359 5.137 1 94.88 123 LYS B CA 1
ATOM 6399 C C . LYS B 1 123 ? -23.844 -21.25 4.094 1 94.88 123 LYS B C 1
ATOM 6401 O O . LYS B 1 123 ? -23.141 -20.234 4.18 1 94.88 123 LYS B O 1
ATOM 6406 N N . ILE B 1 124 ? -24.703 -21.453 3.148 1 95.56 124 ILE B N 1
ATOM 6407 C CA . ILE B 1 124 ? -24.922 -20.453 2.111 1 95.56 124 ILE B CA 1
ATOM 6408 C C . ILE B 1 124 ? -25.531 -19.188 2.727 1 95.56 124 ILE B C 1
ATOM 6410 O O . ILE B 1 124 ? -25.141 -18.078 2.383 1 95.56 124 ILE B O 1
ATOM 6414 N N . LEU B 1 125 ? -26.469 -19.328 3.705 1 95.62 125 LEU B N 1
ATOM 6415 C CA . LEU B 1 125 ? -27.062 -18.188 4.398 1 95.62 125 LEU B CA 1
ATOM 6416 C C . LEU B 1 125 ? -26 -17.453 5.211 1 95.62 125 LEU B C 1
ATOM 6418 O O . LEU B 1 125 ? -26 -16.219 5.262 1 95.62 125 LEU B O 1
ATOM 6422 N N . ASP B 1 126 ? -25.141 -18.219 5.82 1 94.06 126 ASP B N 1
ATOM 6423 C CA . ASP B 1 126 ? -24.047 -17.594 6.543 1 94.06 126 ASP B CA 1
ATOM 6424 C C . ASP B 1 126 ? -23.188 -16.75 5.609 1 94.06 126 ASP B C 1
ATOM 6426 O O . ASP B 1 126 ? -22.781 -15.641 5.977 1 94.06 126 ASP B O 1
ATOM 6430 N N . PHE B 1 127 ? -23 -17.234 4.484 1 94.44 127 PHE B N 1
ATOM 6431 C CA . PHE B 1 127 ? -22.25 -16.484 3.486 1 94.44 127 PHE B CA 1
ATOM 6432 C C . PHE B 1 127 ? -22.984 -15.227 3.062 1 94.44 127 PHE B C 1
ATOM 6434 O O . PHE B 1 127 ? -22.391 -14.164 2.906 1 94.44 127 PHE B O 1
ATOM 6441 N N . LEU B 1 128 ? -24.234 -15.336 2.9 1 94.56 128 LEU B N 1
ATOM 6442 C CA . LEU B 1 128 ? -25.047 -14.211 2.443 1 94.56 128 LEU B CA 1
ATOM 6443 C C . LEU B 1 128 ? -25.062 -13.102 3.488 1 94.56 128 LEU B C 1
ATOM 6445 O O . LEU B 1 128 ? -24.984 -11.914 3.148 1 94.56 128 LEU B O 1
ATOM 6449 N N . TYR B 1 129 ? -25.156 -13.43 4.777 1 95.5 129 TYR B N 1
ATOM 6450 C CA . TYR B 1 129 ? -25.359 -12.445 5.832 1 95.5 129 TYR B CA 1
ATOM 6451 C C . TYR B 1 129 ? -24.031 -12.016 6.445 1 95.5 129 TYR B C 1
ATOM 6453 O O . TYR B 1 129 ? -23.938 -10.961 7.07 1 95.5 129 TYR B O 1
ATOM 6461 N N . HIS B 1 130 ? -23.047 -12.875 6.332 1 93.12 130 HIS B N 1
ATOM 6462 C CA . HIS B 1 130 ? -21.797 -12.562 7.023 1 93.12 130 HIS B CA 1
ATOM 6463 C C . HIS B 1 130 ? -20.641 -12.43 6.039 1 93.12 130 HIS B C 1
ATOM 6465 O O . HIS B 1 130 ? -19.578 -11.914 6.387 1 93.12 130 HIS B O 1
ATOM 6471 N N . GLY B 1 131 ? -20.781 -12.938 4.867 1 91.5 131 GLY B N 1
ATOM 6472 C CA . GLY B 1 131 ? -19.703 -12.914 3.893 1 91.5 131 GLY B CA 1
ATOM 6473 C C . GLY B 1 131 ? -18.641 -13.977 4.152 1 91.5 131 GLY B C 1
ATOM 6474 O O . GLY B 1 131 ? -17.531 -13.891 3.629 1 91.5 131 GLY B O 1
ATOM 6475 N N . LYS B 1 132 ? -18.969 -14.898 5 1 91 132 LYS B N 1
ATOM 6476 C CA . LYS B 1 132 ? -18.031 -15.953 5.363 1 91 132 LYS B CA 1
ATOM 6477 C C . LYS B 1 132 ? -18.578 -17.328 5.016 1 91 132 LYS B C 1
ATOM 6479 O O . LYS B 1 132 ? -19.766 -17.594 5.195 1 91 132 LYS B O 1
ATOM 6484 N N . LEU B 1 133 ? -17.703 -18.172 4.41 1 92.88 133 LEU B N 1
ATOM 6485 C CA . LEU B 1 133 ? -18.078 -19.531 4.039 1 92.88 133 LEU B CA 1
ATOM 6486 C C . LEU B 1 133 ? -17.078 -20.547 4.594 1 92.88 133 LEU B C 1
ATOM 6488 O O . LEU B 1 133 ? -15.875 -20.438 4.355 1 92.88 133 LEU B O 1
ATOM 6492 N N . CYS B 1 134 ? -17.609 -21.484 5.328 1 90.81 134 CYS B N 1
ATOM 6493 C CA . CYS B 1 134 ? -16.781 -22.562 5.852 1 90.81 134 CYS B CA 1
ATOM 6494 C C . CYS B 1 134 ? -17.016 -23.859 5.074 1 90.81 134 CYS B C 1
ATOM 6496 O O . CYS B 1 134 ? -18.141 -24.344 4.988 1 90.81 134 CYS B O 1
ATOM 6498 N N . ILE B 1 135 ? -15.961 -24.359 4.492 1 92 135 ILE B N 1
ATOM 6499 C CA . ILE B 1 135 ? -16.047 -25.562 3.666 1 92 135 ILE B CA 1
ATOM 6500 C C . ILE B 1 135 ? -15.234 -26.688 4.301 1 92 135 ILE B C 1
ATOM 6502 O O . ILE B 1 135 ? -14.141 -26.453 4.82 1 92 135 ILE B O 1
ATOM 6506 N N . THR B 1 136 ? -15.719 -27.906 4.328 1 86.69 136 THR B N 1
ATOM 6507 C CA . THR B 1 136 ? -15.023 -29.109 4.789 1 86.69 136 THR B CA 1
ATOM 6508 C C . THR B 1 136 ? -15 -30.172 3.703 1 86.69 136 THR B C 1
ATOM 6510 O O . THR B 1 136 ? -15.766 -30.094 2.734 1 86.69 136 THR B O 1
ATOM 6513 N N . LYS B 1 137 ? -14.172 -31.25 3.82 1 83.5 137 LYS B N 1
ATOM 6514 C CA . LYS B 1 137 ? -14.062 -32.344 2.857 1 83.5 137 LYS B CA 1
ATOM 6515 C C . LYS B 1 137 ? -15.367 -33.125 2.777 1 83.5 137 LYS B C 1
ATOM 6517 O O . LYS B 1 137 ? -15.734 -33.625 1.709 1 83.5 137 LYS B O 1
ATOM 6522 N N . ASP B 1 138 ? -16.109 -33.094 3.828 1 83.56 138 ASP B N 1
ATOM 6523 C CA . ASP B 1 138 ? -17.297 -33.938 3.926 1 83.56 138 ASP B CA 1
ATOM 6524 C C . ASP B 1 138 ? -18.5 -33.25 3.283 1 83.56 138 ASP B C 1
ATOM 6526 O O . ASP B 1 138 ? -19.438 -33.906 2.84 1 83.56 138 ASP B O 1
ATOM 6530 N N . ASP B 1 139 ? -18.391 -31.922 3.244 1 89.31 139 ASP B N 1
ATOM 6531 C CA . ASP B 1 139 ? -19.625 -31.266 2.801 1 89.31 139 ASP B CA 1
ATOM 6532 C C . ASP B 1 139 ? -19.406 -30.531 1.486 1 89.31 139 ASP B C 1
ATOM 6534 O O . ASP B 1 139 ? -20.344 -29.953 0.929 1 89.31 139 ASP B O 1
ATOM 6538 N N . VAL B 1 140 ? -18.188 -30.578 0.948 1 90.25 140 VAL B N 1
ATOM 6539 C CA . VAL B 1 140 ? -17.859 -29.781 -0.218 1 90.25 140 VAL B CA 1
ATOM 6540 C C . VAL B 1 140 ? -18.703 -30.203 -1.411 1 90.25 140 VAL B C 1
ATOM 6542 O O . VAL B 1 140 ? -19.156 -29.375 -2.193 1 90.25 140 VAL B O 1
ATOM 6545 N N . GLU B 1 141 ? -18.969 -31.469 -1.548 1 88.56 141 GLU B N 1
ATOM 6546 C CA . GLU B 1 141 ? -19.734 -31.953 -2.695 1 88.56 141 GLU B CA 1
ATOM 6547 C C . GLU B 1 141 ? -21.172 -31.438 -2.654 1 88.56 141 GLU B C 1
ATOM 6549 O O . GLU B 1 141 ? -21.703 -30.953 -3.658 1 88.56 141 GLU B O 1
ATOM 6554 N N . SER B 1 142 ? -21.828 -31.531 -1.459 1 91.44 142 SER B N 1
ATOM 6555 C CA . SER B 1 142 ? -23.203 -31.047 -1.308 1 91.44 142 SER B CA 1
ATOM 6556 C C . SER B 1 142 ? -23.266 -29.531 -1.471 1 91.44 142 SER B C 1
ATOM 6558 O O . SER B 1 142 ? -24.234 -29 -2.021 1 91.44 142 SER B O 1
ATOM 6560 N N . LEU B 1 143 ? -22.297 -28.906 -1.001 1 93.62 143 LEU B N 1
ATOM 6561 C CA . LEU B 1 143 ? -22.234 -27.453 -1.09 1 93.62 143 LEU B CA 1
ATOM 6562 C C . LEU B 1 143 ? -22.125 -27 -2.541 1 93.62 143 LEU B C 1
ATOM 6564 O O . LEU B 1 143 ? -22.781 -26.047 -2.951 1 93.62 143 LEU B O 1
ATOM 6568 N N . VAL B 1 144 ? -21.266 -27.719 -3.318 1 93.25 144 VAL B N 1
ATOM 6569 C CA . VAL B 1 144 ? -21.109 -27.391 -4.73 1 93.25 144 VAL B CA 1
ATOM 6570 C C . VAL B 1 144 ? -22.422 -27.594 -5.469 1 93.25 144 VAL B C 1
ATOM 6572 O O . VAL B 1 144 ? -22.812 -26.766 -6.301 1 93.25 144 VAL B O 1
ATOM 6575 N N . GLN B 1 145 ? -23.172 -28.594 -5.137 1 90.12 145 GLN B N 1
ATOM 6576 C CA . GLN B 1 145 ? -24.469 -28.859 -5.766 1 90.12 145 GLN B CA 1
ATOM 6577 C C . GLN B 1 145 ? -25.484 -27.797 -5.418 1 90.12 145 GLN B C 1
ATOM 6579 O O . GLN B 1 145 ? -26.219 -27.312 -6.293 1 90.12 145 GLN B O 1
ATOM 6584 N N . ALA B 1 146 ? -25.516 -27.422 -4.176 1 93.06 146 ALA B N 1
ATOM 6585 C CA . ALA B 1 146 ? -26.438 -26.375 -3.723 1 93.06 146 ALA B CA 1
ATOM 6586 C C . ALA B 1 146 ? -26.109 -25.047 -4.387 1 93.06 146 ALA B C 1
ATOM 6588 O O . ALA B 1 146 ? -27.016 -24.359 -4.871 1 93.06 146 ALA B O 1
ATOM 6589 N N . ALA B 1 147 ? -24.781 -24.75 -4.367 1 93.56 147 ALA B N 1
ATOM 6590 C CA . ALA B 1 147 ? -24.344 -23.484 -4.957 1 93.56 147 ALA B CA 1
ATOM 6591 C C . ALA B 1 147 ? -24.672 -23.438 -6.449 1 93.56 147 ALA B C 1
ATOM 6593 O O . ALA B 1 147 ? -25.047 -22.391 -6.977 1 93.56 147 ALA B O 1
ATOM 6594 N N . HIS B 1 148 ? -24.484 -24.578 -7.141 1 91.38 148 HIS B N 1
ATOM 6595 C CA . HIS B 1 148 ? -24.797 -24.672 -8.562 1 91.38 148 HIS B CA 1
ATOM 6596 C C . HIS B 1 148 ? -26.297 -24.484 -8.805 1 91.38 148 HIS B C 1
ATOM 6598 O O . HIS B 1 148 ? -26.688 -23.734 -9.703 1 91.38 148 HIS B O 1
ATOM 6604 N N . MET B 1 149 ? -27.172 -25.047 -7.992 1 88.88 149 MET B N 1
ATOM 6605 C CA . MET B 1 149 ? -28.625 -24.953 -8.125 1 88.88 149 MET B CA 1
ATOM 6606 C C . MET B 1 149 ? -29.094 -23.516 -7.875 1 88.88 149 MET B C 1
ATOM 6608 O O . MET B 1 149 ? -29.969 -23.016 -8.586 1 88.88 149 MET B O 1
ATOM 6612 N N . LEU B 1 150 ? -28.562 -22.891 -6.852 1 91.44 150 LEU B N 1
ATOM 6613 C CA . LEU B 1 150 ? -28.969 -21.547 -6.449 1 91.44 150 LEU B CA 1
ATOM 6614 C C . LEU B 1 150 ? -28.234 -20.484 -7.262 1 91.44 150 LEU B C 1
ATOM 6616 O O . LEU B 1 150 ? -28.422 -19.281 -7.035 1 91.44 150 LEU B O 1
ATOM 6620 N N . GLN B 1 151 ? -27.266 -20.906 -8.164 1 89.06 151 GLN B N 1
ATOM 6621 C CA . GLN B 1 151 ? -26.547 -20.047 -9.102 1 89.06 151 GLN B CA 1
ATOM 6622 C C . GLN B 1 151 ? -25.672 -19.031 -8.359 1 89.06 151 GLN B C 1
ATOM 6624 O O . GLN B 1 151 ? -25.703 -17.844 -8.664 1 89.06 151 GLN B O 1
ATOM 6629 N N . LEU B 1 152 ? -24.984 -19.516 -7.363 1 92.62 152 LEU B N 1
ATOM 6630 C CA . LEU B 1 152 ? -24.047 -18.688 -6.609 1 92.62 152 LEU B CA 1
ATOM 6631 C C . LEU B 1 152 ? -22.625 -18.859 -7.129 1 92.62 152 LEU B C 1
ATOM 6633 O O . LEU B 1 152 ? -21.891 -19.734 -6.668 1 92.62 152 LEU B O 1
ATOM 6637 N N . GLU B 1 153 ? -22.203 -18.031 -7.996 1 89.06 153 GLU B N 1
ATOM 6638 C CA . GLU B 1 153 ? -20.922 -18.172 -8.703 1 89.06 153 GLU B CA 1
ATOM 6639 C C . GLU B 1 153 ? -19.75 -18.031 -7.75 1 89.06 153 GLU B C 1
ATOM 6641 O O . GLU B 1 153 ? -18.766 -18.781 -7.855 1 89.06 153 GLU B O 1
ATOM 6646 N N . LYS B 1 154 ? -19.812 -17.125 -6.797 1 90.25 154 LYS B N 1
ATOM 6647 C CA . LYS B 1 154 ? -18.703 -16.891 -5.883 1 90.25 154 LYS B CA 1
ATOM 6648 C C . LYS B 1 154 ? -18.484 -18.078 -4.969 1 90.25 154 LYS B C 1
ATOM 6650 O O . LYS B 1 154 ? -17.344 -18.453 -4.691 1 90.25 154 LYS B O 1
ATOM 6655 N N . VAL B 1 155 ? -19.5 -18.625 -4.477 1 92.44 155 VAL B N 1
ATOM 6656 C CA . VAL B 1 155 ? -19.406 -19.797 -3.621 1 92.44 155 VAL B CA 1
ATOM 6657 C C . VAL B 1 155 ? -18.828 -20.969 -4.414 1 92.44 155 VAL B C 1
ATOM 6659 O O . VAL B 1 155 ? -18 -21.734 -3.9 1 92.44 155 VAL B O 1
ATOM 6662 N N . LEU B 1 156 ? -19.234 -21.125 -5.68 1 91.62 156 LEU B N 1
ATOM 6663 C CA . LEU B 1 156 ? -18.688 -22.156 -6.543 1 91.62 156 LEU B CA 1
ATOM 6664 C C . LEU B 1 156 ? -17.188 -21.984 -6.715 1 91.62 156 LEU B C 1
ATOM 6666 O O . LEU B 1 156 ? -16.438 -22.969 -6.668 1 91.62 156 LEU B O 1
ATOM 6670 N N . ASP B 1 157 ? -16.828 -20.781 -6.859 1 89.81 157 ASP B N 1
ATOM 6671 C CA . ASP B 1 157 ? -15.398 -20.484 -7.008 1 89.81 157 ASP B CA 1
ATOM 6672 C C . ASP B 1 157 ? -14.625 -20.891 -5.754 1 89.81 157 ASP B C 1
ATOM 6674 O O . ASP B 1 157 ? -13.523 -21.422 -5.844 1 89.81 157 ASP B O 1
ATOM 6678 N N . TYR B 1 158 ? -15.234 -20.609 -4.59 1 89.25 158 TYR B N 1
ATOM 6679 C CA . TYR B 1 158 ? -14.602 -21 -3.332 1 89.25 158 TYR B CA 1
ATOM 6680 C C . TYR B 1 158 ? -14.492 -22.516 -3.213 1 89.25 158 TYR B C 1
ATOM 6682 O O . TYR B 1 158 ? -13.453 -23.047 -2.816 1 89.25 158 TYR B O 1
ATOM 6690 N N . CYS B 1 159 ? -15.5 -23.156 -3.572 1 90.44 159 CYS B N 1
ATOM 6691 C CA . CYS B 1 159 ? -15.508 -24.609 -3.514 1 90.44 159 CYS B CA 1
ATOM 6692 C C . CYS B 1 159 ? -14.469 -25.203 -4.457 1 90.44 159 CYS B C 1
ATOM 6694 O O . CYS B 1 159 ? -13.75 -26.141 -4.098 1 90.44 159 CYS B O 1
ATOM 6696 N N . LYS B 1 160 ? -14.445 -24.672 -5.676 1 89.62 160 LYS B N 1
ATOM 6697 C CA . LYS B 1 160 ? -13.453 -25.109 -6.656 1 89.62 160 LYS B CA 1
ATOM 6698 C C . LYS B 1 160 ? -12.039 -24.969 -6.102 1 89.62 160 LYS B C 1
ATOM 6700 O O . LYS B 1 160 ? -11.242 -25.922 -6.176 1 89.62 160 LYS B O 1
ATOM 6705 N N . THR B 1 161 ? -11.75 -23.828 -5.543 1 86.5 161 THR B N 1
ATOM 6706 C CA . THR B 1 161 ? -10.43 -23.562 -4.984 1 86.5 161 THR B CA 1
ATOM 6707 C C . THR B 1 161 ? -10.109 -24.547 -3.861 1 86.5 161 THR B C 1
ATOM 6709 O O . THR B 1 161 ? -9 -25.062 -3.783 1 86.5 161 THR B O 1
ATOM 6712 N N . PHE B 1 162 ? -10.992 -24.75 -3.027 1 88.19 162 PHE B N 1
ATOM 6713 C CA . PHE B 1 162 ? -10.82 -25.688 -1.925 1 88.19 162 PHE B CA 1
ATOM 6714 C C . PHE B 1 162 ? -10.57 -27.094 -2.447 1 88.19 162 PHE B C 1
ATOM 6716 O O . PHE B 1 162 ? -9.656 -27.781 -1.978 1 88.19 162 PHE B O 1
ATOM 6723 N N . MET B 1 163 ? -11.297 -27.531 -3.439 1 88.75 163 MET B N 1
ATOM 6724 C CA . MET B 1 163 ? -11.18 -28.875 -3.99 1 88.75 163 MET B CA 1
ATOM 6725 C C . MET B 1 163 ? -9.828 -29.062 -4.676 1 88.75 163 MET B C 1
ATOM 6727 O O . MET B 1 163 ? -9.219 -30.125 -4.574 1 88.75 163 MET B O 1
ATOM 6731 N N . ILE B 1 164 ? -9.422 -28.047 -5.398 1 87.69 164 ILE B N 1
ATOM 6732 C CA . ILE B 1 164 ? -8.125 -28.109 -6.062 1 87.69 164 ILE B CA 1
ATOM 6733 C C . ILE B 1 164 ? -7.023 -28.297 -5.023 1 87.69 164 ILE B C 1
ATOM 6735 O O . ILE B 1 164 ? -6.105 -29.094 -5.215 1 87.69 164 ILE B O 1
ATOM 6739 N N . GLU B 1 165 ? -7.23 -27.703 -3.869 1 81.12 165 GLU B N 1
ATOM 6740 C CA . GLU B 1 165 ? -6.238 -27.797 -2.803 1 81.12 165 GLU B CA 1
ATOM 6741 C C . GLU B 1 165 ? -6.25 -29.188 -2.168 1 81.12 165 GLU B C 1
ATOM 6743 O O . GLU B 1 165 ? -5.219 -29.656 -1.683 1 81.12 165 GLU B O 1
ATOM 6748 N N . CYS B 1 166 ? -7.324 -29.812 -2.201 1 82.56 166 CYS B N 1
ATOM 6749 C CA . CYS B 1 166 ? -7.469 -31.094 -1.52 1 82.56 166 CYS B CA 1
ATOM 6750 C C . CYS B 1 166 ? -7.227 -32.25 -2.48 1 82.56 166 CYS B C 1
ATOM 6752 O O . CYS B 1 166 ? -7.41 -33.406 -2.117 1 82.56 166 CYS B O 1
ATOM 6754 N N . LEU B 1 167 ? -6.824 -31.953 -3.629 1 87.81 167 LEU B N 1
ATOM 6755 C CA . LEU B 1 167 ? -6.625 -33 -4.617 1 87.81 167 LEU B CA 1
ATOM 6756 C C . LEU B 1 167 ? -5.512 -33.969 -4.18 1 87.81 167 LEU B C 1
ATOM 6758 O O . LEU B 1 167 ? -4.488 -33.531 -3.654 1 87.81 167 LEU B O 1
ATOM 6762 N N . SER B 1 168 ? -5.723 -35.219 -4.336 1 86.81 168 SER B N 1
ATOM 6763 C CA . SER B 1 168 ? -4.805 -36.312 -4.043 1 86.81 168 SER B CA 1
ATOM 6764 C C . SER B 1 168 ? -5.008 -37.469 -5.008 1 86.81 168 SER B C 1
ATOM 6766 O O . SER B 1 168 ? -6.008 -37.531 -5.727 1 86.81 168 SER B O 1
ATOM 6768 N N . PRO B 1 169 ? -4.059 -38.375 -5.133 1 91.12 169 PRO B N 1
ATOM 6769 C CA . PRO B 1 169 ? -4.211 -39.5 -6.031 1 91.12 169 PRO B CA 1
ATOM 6770 C C . PRO B 1 169 ? -5.43 -40.375 -5.691 1 91.12 169 PRO B C 1
ATOM 6772 O O . PRO B 1 169 ? -6 -41 -6.57 1 91.12 169 PRO B O 1
ATOM 6775 N N . SER B 1 170 ? -5.934 -40.312 -4.527 1 89.25 170 SER B N 1
ATOM 6776 C CA . SER B 1 170 ? -7.035 -41.156 -4.086 1 89.25 170 SER B CA 1
ATOM 6777 C C . SER B 1 170 ? -8.383 -40.531 -4.418 1 89.25 170 SER B C 1
ATOM 6779 O O . SER B 1 170 ? -9.414 -41.219 -4.41 1 89.25 170 SER B O 1
ATOM 6781 N N . ASN B 1 171 ? -8.375 -39.25 -4.742 1 90.19 171 ASN B N 1
ATOM 6782 C CA . ASN B 1 171 ? -9.68 -38.625 -4.949 1 90.19 171 ASN B CA 1
ATOM 6783 C C . ASN B 1 171 ? -9.75 -37.906 -6.297 1 90.19 171 ASN B C 1
ATOM 6785 O O . ASN B 1 171 ? -10.82 -37.438 -6.711 1 90.19 171 ASN B O 1
ATOM 6789 N N . CYS B 1 172 ? -8.68 -37.781 -6.996 1 93.62 172 CYS B N 1
ATOM 6790 C CA . CYS B 1 172 ? -8.609 -36.938 -8.188 1 93.62 172 CYS B CA 1
ATOM 6791 C C . CYS B 1 172 ? -9.555 -37.438 -9.273 1 93.62 172 CYS B C 1
ATOM 6793 O O . CYS B 1 172 ? -10.172 -36.656 -9.984 1 93.62 172 CYS B O 1
ATOM 6795 N N . LEU B 1 173 ? -9.68 -38.719 -9.398 1 94.12 173 LEU B N 1
ATOM 6796 C CA . LEU B 1 173 ? -10.57 -39.25 -10.422 1 94.12 173 LEU B CA 1
ATOM 6797 C C . LEU B 1 173 ? -12.031 -38.969 -10.078 1 94.12 173 LEU B C 1
ATOM 6799 O O . LEU B 1 173 ? -12.828 -38.656 -10.969 1 94.12 173 LEU B O 1
ATOM 6803 N N . GLY B 1 174 ? -12.438 -39.062 -8.805 1 90.56 174 GLY B N 1
ATOM 6804 C CA . GLY B 1 174 ? -13.773 -38.688 -8.367 1 90.56 174 GLY B CA 1
ATOM 6805 C C . GLY B 1 174 ? -14.078 -37.219 -8.594 1 90.56 174 GLY B C 1
ATOM 6806 O O . GLY B 1 174 ? -15.172 -36.875 -9.055 1 90.56 174 GLY B O 1
ATOM 6807 N N . VAL B 1 175 ? -13.133 -36.438 -8.242 1 92.56 175 VAL B N 1
ATOM 6808 C CA . VAL B 1 175 ? -13.289 -35 -8.438 1 92.56 175 VAL B CA 1
ATOM 6809 C C . VAL B 1 175 ? -13.414 -34.688 -9.93 1 92.56 175 VAL B C 1
ATOM 6811 O O . VAL B 1 175 ? -14.219 -33.844 -10.328 1 92.56 175 VAL B O 1
ATOM 6814 N N . MET B 1 176 ? -12.555 -35.406 -10.75 1 94 176 MET B N 1
ATOM 6815 C CA . MET B 1 176 ? -12.625 -35.219 -12.195 1 94 176 MET B CA 1
ATOM 6816 C C . MET B 1 176 ? -14.016 -35.531 -12.719 1 94 176 MET B C 1
ATOM 6818 O O . MET B 1 176 ? -14.555 -34.812 -13.555 1 94 176 MET B O 1
ATOM 6822 N N . HIS B 1 177 ? -14.664 -36.594 -12.203 1 91.75 177 HIS B N 1
ATOM 6823 C CA . HIS B 1 177 ? -16.016 -36.969 -12.594 1 91.75 177 HIS B CA 1
ATOM 6824 C C . HIS B 1 177 ? -17.031 -35.938 -12.172 1 91.75 177 HIS B C 1
ATOM 6826 O O . HIS B 1 177 ? -17.891 -35.531 -12.969 1 91.75 177 HIS B O 1
ATOM 6832 N N . LEU B 1 178 ? -16.938 -35.531 -10.93 1 89.88 178 LEU B N 1
ATOM 6833 C CA . LEU B 1 178 ? -17.828 -34.5 -10.406 1 89.88 178 LEU B CA 1
ATOM 6834 C C . LEU B 1 178 ? -17.734 -33.219 -11.227 1 89.88 178 LEU B C 1
ATOM 6836 O O . LEU B 1 178 ? -18.75 -32.656 -11.602 1 89.88 178 LEU B O 1
ATOM 6840 N N . ALA B 1 179 ? -16.516 -32.781 -11.477 1 92.31 179 ALA B N 1
ATOM 6841 C CA . ALA B 1 179 ? -16.281 -31.562 -12.25 1 92.31 179 ALA B CA 1
ATOM 6842 C C . ALA B 1 179 ? -16.875 -31.672 -13.648 1 92.31 179 ALA B C 1
ATOM 6844 O O . ALA B 1 179 ? -17.438 -30.703 -14.172 1 92.31 179 ALA B O 1
ATOM 6845 N N . GLY B 1 180 ? -16.781 -32.844 -14.227 1 90.56 180 GLY B N 1
ATOM 6846 C CA . GLY B 1 180 ? -17.359 -33.094 -15.539 1 90.56 180 GLY B CA 1
ATOM 6847 C C . GLY B 1 180 ? -18.875 -33 -15.539 1 90.56 180 GLY B C 1
ATOM 6848 O O . GLY B 1 180 ? -19.469 -32.438 -16.453 1 90.56 180 GLY B O 1
ATOM 6849 N N . SER B 1 181 ? -19.609 -33.5 -14.5 1 89.12 181 SER B N 1
ATOM 6850 C CA . SER B 1 181 ? -21.062 -33.531 -14.398 1 89.12 181 SER B CA 1
ATOM 6851 C C . SER B 1 181 ? -21.625 -32.125 -14.172 1 89.12 181 SER B C 1
ATOM 6853 O O . SER B 1 181 ? -22.766 -31.828 -14.547 1 89.12 181 SER B O 1
ATOM 6855 N N . LEU B 1 182 ? -20.844 -31.266 -13.602 1 88.88 182 LEU B N 1
ATOM 6856 C CA . LEU B 1 182 ? -21.297 -29.922 -13.266 1 88.88 182 LEU B CA 1
ATOM 6857 C C . LEU B 1 182 ? -20.703 -28.891 -14.227 1 88.88 182 LEU B C 1
ATOM 6859 O O . LEU B 1 182 ? -20.844 -27.688 -14.008 1 88.88 182 LEU B O 1
ATOM 6863 N N . ASP B 1 183 ? -19.922 -29.359 -15.258 1 88.69 183 ASP B N 1
ATOM 6864 C CA . ASP B 1 183 ? -19.312 -28.547 -16.297 1 88.69 183 ASP B CA 1
ATOM 6865 C C . ASP B 1 183 ? -18.344 -27.531 -15.695 1 88.69 183 ASP B C 1
ATOM 6867 O O . ASP B 1 183 ? -18.375 -26.344 -16.031 1 88.69 183 ASP B O 1
ATOM 6871 N N . MET B 1 184 ? -17.641 -27.953 -14.695 1 90.75 184 MET B N 1
ATOM 6872 C CA . MET B 1 184 ? -16.578 -27.156 -14.109 1 90.75 184 MET B CA 1
ATOM 6873 C C . MET B 1 184 ? -15.242 -27.453 -14.797 1 90.75 184 MET B C 1
ATOM 6875 O O . MET B 1 184 ? -14.422 -28.203 -14.273 1 90.75 184 MET B O 1
ATOM 6879 N N . THR B 1 185 ? -14.898 -26.781 -15.82 1 91.19 185 THR B N 1
ATOM 6880 C CA . THR B 1 185 ? -13.812 -27.094 -16.734 1 91.19 185 THR B CA 1
ATOM 6881 C C . THR B 1 185 ? -12.461 -26.938 -16.047 1 91.19 185 THR B C 1
ATOM 6883 O O . THR B 1 185 ? -11.578 -27.781 -16.188 1 91.19 185 THR B O 1
ATOM 6886 N N . SER B 1 186 ? -12.352 -25.844 -15.32 1 90.06 186 SER B N 1
ATOM 6887 C CA . SER B 1 186 ? -11.07 -25.578 -14.672 1 90.06 186 SER B CA 1
ATOM 6888 C C . SER B 1 186 ? -10.75 -26.656 -13.625 1 90.06 186 SER B C 1
ATOM 6890 O O . SER B 1 186 ? -9.617 -27.125 -13.547 1 90.06 186 SER B O 1
ATOM 6892 N N . LEU B 1 187 ? -11.727 -27 -12.844 1 91.19 187 LEU B N 1
ATOM 6893 C CA . LEU B 1 187 ? -11.539 -28.031 -11.836 1 91.19 187 LEU B CA 1
ATOM 6894 C C . LEU B 1 187 ? -11.25 -29.391 -12.484 1 91.19 187 LEU B C 1
ATOM 6896 O O . LEU B 1 187 ? -10.398 -30.141 -12.016 1 91.19 187 LEU B O 1
ATOM 6900 N N . LYS B 1 188 ? -11.898 -29.688 -13.555 1 93.81 188 LYS B N 1
ATOM 6901 C CA . LYS B 1 188 ? -11.672 -30.922 -14.297 1 93.81 188 LYS B CA 1
ATOM 6902 C C . LYS B 1 188 ? -10.242 -31 -14.812 1 93.81 188 LYS B C 1
ATOM 6904 O O . LYS B 1 188 ? -9.602 -32.062 -14.719 1 93.81 188 LYS B O 1
ATOM 6909 N N . ARG B 1 189 ? -9.812 -29.953 -15.305 1 92 189 ARG B N 1
ATOM 6910 C CA . ARG B 1 189 ? -8.453 -29.891 -15.836 1 92 189 ARG B CA 1
ATOM 6911 C C . ARG B 1 189 ? -7.422 -30.141 -14.734 1 92 189 ARG B C 1
ATOM 6913 O O . ARG B 1 189 ? -6.469 -30.891 -14.922 1 92 189 ARG B O 1
ATOM 6920 N N . GLU B 1 190 ? -7.621 -29.5 -13.609 1 91.38 190 GLU B N 1
ATOM 6921 C CA . GLU B 1 190 ? -6.684 -29.656 -12.5 1 91.38 190 GLU B CA 1
ATOM 6922 C C . GLU B 1 190 ? -6.703 -31.094 -11.953 1 91.38 190 GLU B C 1
ATOM 6924 O O . GLU B 1 190 ? -5.664 -31.625 -11.586 1 91.38 190 GLU B O 1
ATOM 6929 N N . ALA B 1 191 ? -7.871 -31.594 -11.852 1 93.69 191 ALA B N 1
ATOM 6930 C CA . ALA B 1 191 ? -7.992 -32.969 -11.391 1 93.69 191 ALA B CA 1
ATOM 6931 C C . ALA B 1 191 ? -7.301 -33.938 -12.359 1 93.69 191 ALA B C 1
ATOM 6933 O O . ALA B 1 191 ? -6.621 -34.875 -11.938 1 93.69 191 ALA B O 1
ATOM 6934 N N . ARG B 1 192 ? -7.426 -33.719 -13.625 1 94 192 ARG B N 1
ATOM 6935 C CA . ARG B 1 192 ? -6.742 -34.531 -14.633 1 94 192 ARG B CA 1
ATOM 6936 C C . ARG B 1 192 ? -5.227 -34.406 -14.508 1 94 192 ARG B C 1
ATOM 6938 O O . ARG B 1 192 ? -4.504 -35.375 -14.594 1 94 192 ARG B O 1
ATOM 6945 N N . TYR B 1 193 ? -4.828 -33.219 -14.352 1 91.62 193 TYR B N 1
ATOM 6946 C CA . TYR B 1 193 ? -3.4 -32.969 -14.188 1 91.62 193 TYR B CA 1
ATOM 6947 C C . TYR B 1 193 ? -2.848 -33.75 -13 1 91.62 193 TYR B C 1
ATOM 6949 O O . TYR B 1 193 ? -1.77 -34.344 -13.078 1 91.62 193 TYR B O 1
ATOM 6957 N N . GLU B 1 194 ? -3.6 -33.719 -11.914 1 92 194 GLU B N 1
ATOM 6958 C CA . GLU B 1 194 ? -3.182 -34.469 -10.75 1 92 194 GLU B CA 1
ATOM 6959 C C . GLU B 1 194 ? -3.102 -35.969 -11.07 1 92 194 GLU B C 1
ATOM 6961 O O . GLU B 1 194 ? -2.154 -36.656 -10.664 1 92 194 GLU B O 1
ATOM 6966 N N . ALA B 1 195 ? -4.039 -36.438 -11.773 1 94.38 195 ALA B N 1
ATOM 6967 C CA . ALA B 1 195 ? -4.07 -37.844 -12.156 1 94.38 195 ALA B CA 1
ATOM 6968 C C . ALA B 1 195 ? -2.871 -38.219 -13.031 1 94.38 195 ALA B C 1
ATOM 6970 O O . ALA B 1 195 ? -2.256 -39.281 -12.852 1 94.38 195 ALA B O 1
ATOM 6971 N N . LEU B 1 196 ? -2.521 -37.344 -13.93 1 92.44 196 LEU B N 1
ATOM 6972 C CA . LEU B 1 196 ? -1.422 -37.562 -14.859 1 92.44 196 LEU B CA 1
ATOM 6973 C C . LEU B 1 196 ? -0.076 -37.438 -14.156 1 92.44 196 LEU B C 1
ATOM 6975 O O . LEU B 1 196 ? 0.836 -38.219 -14.391 1 92.44 196 LEU B O 1
ATOM 6979 N N . SER B 1 197 ? 0.039 -36.469 -13.297 1 89.62 197 SER B N 1
ATOM 6980 C CA . SER B 1 197 ? 1.307 -36.156 -12.641 1 89.62 197 SER B CA 1
ATOM 6981 C C . SER B 1 197 ? 1.665 -37.25 -11.617 1 89.62 197 SER B C 1
ATOM 6983 O O . SER B 1 197 ? 2.846 -37.5 -11.367 1 89.62 197 SER B O 1
ATOM 6985 N N . ARG B 1 198 ? 0.677 -37.875 -11.016 1 92.38 198 ARG B N 1
ATOM 6986 C CA . ARG B 1 198 ? 0.896 -38.938 -10.023 1 92.38 198 ARG B CA 1
ATOM 6987 C C . ARG B 1 198 ? 0.211 -40.219 -10.43 1 92.38 198 ARG B C 1
ATOM 6989 O O . ARG B 1 198 ? -0.456 -40.875 -9.617 1 92.38 198 ARG B O 1
ATOM 6996 N N . PHE B 1 199 ? 0.408 -40.531 -11.664 1 93.38 199 PHE B N 1
ATOM 6997 C CA . PHE B 1 199 ? -0.291 -41.625 -12.281 1 93.38 199 PHE B CA 1
ATOM 6998 C C . PHE B 1 199 ? 0.072 -42.938 -11.594 1 93.38 199 PHE B C 1
ATOM 7000 O O . PHE B 1 199 ? -0.784 -43.812 -11.406 1 93.38 199 PHE B O 1
ATOM 7007 N N . ALA B 1 200 ? 1.383 -43.125 -11.172 1 89.06 200 ALA B N 1
ATOM 7008 C CA . ALA B 1 200 ? 1.835 -44.344 -10.539 1 89.06 200 ALA B CA 1
ATOM 7009 C C . ALA B 1 200 ? 1.02 -44.656 -9.281 1 89.06 200 ALA B C 1
ATOM 7011 O O . ALA B 1 200 ? 0.707 -45.812 -9 1 89.06 200 ALA B O 1
ATOM 7012 N N . GLU B 1 201 ? 0.589 -43.656 -8.57 1 92.44 201 GLU B N 1
ATOM 7013 C CA . GLU B 1 201 ? -0.214 -43.812 -7.359 1 92.44 201 GLU B CA 1
ATOM 7014 C C . GLU B 1 201 ? -1.693 -43.969 -7.695 1 92.44 201 GLU B C 1
ATOM 7016 O O . GLU B 1 201 ? -2.404 -44.75 -7.047 1 92.44 201 GLU B O 1
ATOM 7021 N N . VAL B 1 202 ? -2.141 -43.219 -8.688 1 94.94 202 VAL B N 1
ATOM 7022 C CA . VAL B 1 202 ? -3.545 -43.219 -9.086 1 94.94 202 VAL B CA 1
ATOM 7023 C C . VAL B 1 202 ? -3.951 -44.625 -9.547 1 94.94 202 VAL B C 1
ATOM 7025 O O . VAL B 1 202 ? -5.051 -45.094 -9.242 1 94.94 202 VAL B O 1
ATOM 7028 N N . VAL B 1 203 ? -3.029 -45.312 -10.25 1 94.38 203 VAL B N 1
ATOM 7029 C CA . VAL B 1 203 ? -3.314 -46.625 -10.828 1 94.38 203 VAL B CA 1
ATOM 7030 C C . VAL B 1 203 ? -3.57 -47.625 -9.711 1 94.38 203 VAL B C 1
ATOM 7032 O O . VAL B 1 203 ? -4.242 -48.625 -9.93 1 94.38 203 VAL B O 1
ATOM 7035 N N . GLN B 1 204 ? -3.123 -47.344 -8.539 1 91.56 204 GLN B N 1
ATOM 7036 C CA . GLN B 1 204 ? -3.26 -48.281 -7.422 1 91.56 204 GLN B CA 1
ATOM 7037 C C . GLN B 1 204 ? -4.602 -48.094 -6.719 1 91.56 204 GLN B C 1
ATOM 7039 O O . GLN B 1 204 ? -4.977 -48.906 -5.871 1 91.56 204 GLN B O 1
ATOM 7044 N N . THR B 1 205 ? -5.316 -47.125 -7.094 1 91.38 205 THR B N 1
ATOM 7045 C CA . THR B 1 205 ? -6.574 -46.844 -6.418 1 91.38 205 THR B CA 1
ATOM 7046 C C . THR B 1 205 ? -7.719 -47.625 -7.027 1 91.38 205 THR B C 1
ATOM 7048 O O . THR B 1 205 ? -7.625 -48.094 -8.172 1 91.38 205 THR B O 1
ATOM 7051 N N . GLU B 1 206 ? -8.828 -47.812 -6.254 1 90.38 206 GLU B N 1
ATOM 7052 C CA . GLU B 1 206 ? -10.016 -48.531 -6.727 1 90.38 206 GLU B CA 1
ATOM 7053 C C . GLU B 1 206 ? -10.75 -47.719 -7.789 1 90.38 206 GLU B C 1
ATOM 7055 O O . GLU B 1 206 ? -11.359 -48.281 -8.695 1 90.38 206 GLU B O 1
ATOM 7060 N N . GLU B 1 207 ? -10.586 -46.469 -7.645 1 91.5 207 GLU B N 1
ATOM 7061 C CA . GLU B 1 207 ? -11.266 -45.594 -8.594 1 91.5 207 GLU B CA 1
ATOM 7062 C C . GLU B 1 207 ? -10.727 -45.812 -10.008 1 91.5 207 GLU B C 1
ATOM 7064 O O . GLU B 1 207 ? -11.484 -45.688 -10.984 1 91.5 207 GLU B O 1
ATOM 7069 N N . PHE B 1 208 ? -9.492 -46.125 -10.016 1 94.88 208 PHE B N 1
ATOM 7070 C CA . PHE B 1 208 ? -8.883 -46.344 -11.32 1 94.88 208 PHE B CA 1
ATOM 7071 C C . PHE B 1 208 ? -9.484 -47.594 -11.977 1 94.88 208 PHE B C 1
ATOM 7073 O O . PHE B 1 208 ? -9.773 -47.594 -13.172 1 94.88 208 PHE B O 1
ATOM 7080 N N . LEU B 1 209 ? -9.727 -48.625 -11.211 1 93.31 209 LEU B N 1
ATOM 7081 C CA . LEU B 1 209 ? -10.25 -49.875 -11.727 1 93.31 209 LEU B CA 1
ATOM 7082 C C . LEU B 1 209 ? -11.68 -49.688 -12.234 1 93.31 209 LEU B C 1
ATOM 7084 O O . LEU B 1 209 ? -12.125 -50.438 -13.117 1 93.31 209 LEU B O 1
ATOM 7088 N N . CYS B 1 210 ? -12.32 -48.656 -11.711 1 92.31 210 CYS B N 1
ATOM 7089 C CA . CYS B 1 210 ? -13.727 -48.469 -12.055 1 92.31 210 CYS B CA 1
ATOM 7090 C C . CYS B 1 210 ? -13.875 -47.5 -13.203 1 92.31 210 CYS B C 1
ATOM 7092 O O . CYS B 1 210 ? -15 -47.188 -13.617 1 92.31 210 CYS B O 1
ATOM 7094 N N . LEU B 1 211 ? -12.805 -47.125 -13.773 1 93.81 211 LEU B N 1
ATOM 7095 C CA . LEU B 1 211 ? -12.859 -46.156 -14.859 1 93.81 211 LEU B CA 1
ATOM 7096 C C . LEU B 1 211 ? -13.516 -46.75 -16.094 1 93.81 211 LEU B C 1
ATOM 7098 O O . LEU B 1 211 ? -13.328 -47.938 -16.375 1 93.81 211 LEU B O 1
ATOM 7102 N N . SER B 1 212 ? -14.297 -45.938 -16.75 1 92.62 212 SER B N 1
ATOM 7103 C CA . SER B 1 212 ? -14.781 -46.344 -18.062 1 92.62 212 SER B CA 1
ATOM 7104 C C . SER B 1 212 ? -13.664 -46.312 -19.094 1 92.62 212 SER B C 1
ATOM 7106 O O . SER B 1 212 ? -12.609 -45.719 -18.859 1 92.62 212 SER B O 1
ATOM 7108 N N . ALA B 1 213 ? -13.859 -47 -20.203 1 93.44 213 ALA B N 1
ATOM 7109 C CA . ALA B 1 213 ? -12.867 -47.031 -21.266 1 93.44 213 ALA B CA 1
ATOM 7110 C C . ALA B 1 213 ? -12.609 -45.625 -21.828 1 93.44 213 ALA B C 1
ATOM 7112 O O . ALA B 1 213 ? -11.469 -45.281 -22.172 1 93.44 213 ALA B O 1
ATOM 7113 N N . GLU B 1 214 ? -13.664 -44.875 -21.828 1 92.81 214 GLU B N 1
ATOM 7114 C CA . GLU B 1 214 ? -13.547 -43.531 -22.391 1 92.81 214 GLU B CA 1
ATOM 7115 C C . GLU B 1 214 ? -12.656 -42.625 -21.531 1 92.81 214 GLU B C 1
ATOM 7117 O O . GLU B 1 214 ? -11.812 -41.906 -22.047 1 92.81 214 GLU B O 1
ATOM 7122 N N . VAL B 1 215 ? -12.805 -42.75 -20.188 1 93.94 215 VAL B N 1
ATOM 7123 C CA . VAL B 1 215 ? -12.031 -41.938 -19.281 1 93.94 215 VAL B CA 1
ATOM 7124 C C . VAL B 1 215 ? -10.578 -42.375 -19.25 1 93.94 215 VAL B C 1
ATOM 7126 O O . VAL B 1 215 ? -9.656 -41.562 -19.188 1 93.94 215 VAL B O 1
ATOM 7129 N N . LEU B 1 216 ? -10.383 -43.719 -19.297 1 95.19 216 LEU B N 1
ATOM 7130 C CA . LEU B 1 216 ? -9.023 -44.25 -19.344 1 95.19 216 LEU B CA 1
ATOM 7131 C C . LEU B 1 216 ? -8.305 -43.75 -20.594 1 95.19 216 LEU B C 1
ATOM 7133 O O . LEU B 1 216 ? -7.148 -43.344 -20.531 1 95.19 216 LEU B O 1
ATOM 7137 N N . LEU B 1 217 ? -9 -43.812 -21.734 1 94.12 217 LEU B N 1
ATOM 7138 C CA . LEU B 1 217 ? -8.422 -43.344 -22.984 1 94.12 217 LEU B CA 1
ATOM 7139 C C . LEU B 1 217 ? -8.078 -41.844 -22.891 1 94.12 217 LEU B C 1
ATOM 7141 O O . LEU B 1 217 ? -7.031 -41.438 -23.375 1 94.12 217 LEU B O 1
ATOM 7145 N N . TYR B 1 218 ? -8.977 -41.188 -22.203 1 93.56 218 TYR B N 1
ATOM 7146 C CA . TYR B 1 218 ? -8.805 -39.75 -22.016 1 93.56 218 TYR B CA 1
ATOM 7147 C C . TYR B 1 218 ? -7.523 -39.469 -21.234 1 93.56 218 TYR B C 1
ATOM 7149 O O . TYR B 1 218 ? -6.855 -38.469 -21.484 1 93.56 218 TYR B O 1
ATOM 7157 N N . LEU B 1 219 ? -7.094 -40.281 -20.328 1 94.75 219 LEU B N 1
ATOM 7158 C CA . LEU B 1 219 ? -5.863 -40.125 -19.562 1 94.75 219 LEU B CA 1
ATOM 7159 C C . LEU B 1 219 ? -4.656 -40.594 -20.391 1 94.75 219 LEU B C 1
ATOM 7161 O O . LEU B 1 219 ? -3.646 -39.875 -20.438 1 94.75 219 LEU B O 1
ATOM 7165 N N . LEU B 1 220 ? -4.773 -41.688 -21.094 1 93.88 220 LEU B N 1
ATOM 7166 C CA . LEU B 1 220 ? -3.641 -42.344 -21.766 1 93.88 220 LEU B CA 1
ATOM 7167 C C . LEU B 1 220 ? -3.252 -41.562 -23.016 1 93.88 220 LEU B C 1
ATOM 7169 O O . LEU B 1 220 ? -2.131 -41.688 -23.516 1 93.88 220 LEU B O 1
ATOM 7173 N N . GLU B 1 221 ? -4.152 -40.781 -23.547 1 91.44 221 GLU B N 1
ATOM 7174 C CA . GLU B 1 221 ? -3.881 -40 -24.75 1 91.44 221 GLU B CA 1
ATOM 7175 C C . GLU B 1 221 ? -2.912 -38.875 -24.484 1 91.44 221 GLU B C 1
ATOM 7177 O O . GLU B 1 221 ? -2.293 -38.344 -25.406 1 91.44 221 GLU B O 1
ATOM 7182 N N . ASP B 1 222 ? -2.811 -38.594 -23.219 1 91.19 222 ASP B N 1
ATOM 7183 C CA . ASP B 1 222 ? -1.969 -37.438 -22.844 1 91.19 222 ASP B CA 1
ATOM 7184 C C . ASP B 1 222 ? -0.493 -37.844 -22.844 1 91.19 222 ASP B C 1
ATOM 7186 O O . ASP B 1 222 ? -0.109 -38.812 -22.203 1 91.19 222 ASP B O 1
ATOM 7190 N N . ASP B 1 223 ? 0.336 -37.062 -23.484 1 88 223 ASP B N 1
ATOM 7191 C CA . ASP B 1 223 ? 1.765 -37.344 -23.594 1 88 223 ASP B CA 1
ATOM 7192 C C . ASP B 1 223 ? 2.498 -36.938 -22.312 1 88 223 ASP B C 1
ATOM 7194 O O . ASP B 1 223 ? 3.648 -37.312 -22.109 1 88 223 ASP B O 1
ATOM 7198 N N . GLU B 1 224 ? 1.782 -36.312 -21.453 1 85.31 224 GLU B N 1
ATOM 7199 C CA . GLU B 1 224 ? 2.449 -35.75 -20.266 1 85.31 224 GLU B CA 1
ATOM 7200 C C . GLU B 1 224 ? 2.203 -36.625 -19.047 1 85.31 224 GLU B C 1
ATOM 7202 O O . GLU B 1 224 ? 2.445 -36.188 -17.906 1 85.31 224 GLU B O 1
ATOM 7207 N N . ILE B 1 225 ? 1.674 -37.812 -19.281 1 90.88 225 ILE B N 1
ATOM 7208 C CA . ILE B 1 225 ? 1.494 -38.75 -18.172 1 90.88 225 ILE B CA 1
ATOM 7209 C C . ILE B 1 225 ? 2.842 -39.031 -17.516 1 90.88 225 ILE B C 1
ATOM 7211 O O . ILE B 1 225 ? 3.814 -39.375 -18.188 1 90.88 225 ILE B O 1
ATOM 7215 N N . HIS B 1 226 ? 2.918 -38.781 -16.25 1 87.31 226 HIS B N 1
ATOM 7216 C CA . HIS B 1 226 ? 4.18 -39 -15.547 1 87.31 226 HIS B CA 1
ATOM 7217 C C . HIS B 1 226 ? 4.352 -40.469 -15.156 1 87.31 226 HIS B C 1
ATOM 7219 O O . HIS B 1 226 ? 3.666 -40.938 -14.25 1 87.31 226 HIS B O 1
ATOM 7225 N N . VAL B 1 227 ? 5.16 -41.125 -15.812 1 85.81 227 VAL B N 1
ATOM 7226 C CA . VAL B 1 227 ? 5.516 -42.5 -15.516 1 85.81 227 VAL B CA 1
ATOM 7227 C C . VAL B 1 227 ? 7.027 -42.688 -15.648 1 85.81 227 VAL B C 1
ATOM 7229 O O . VAL B 1 227 ? 7.707 -41.875 -16.281 1 85.81 227 VAL B O 1
ATOM 7232 N N . THR B 1 228 ? 7.566 -43.688 -14.938 1 77.62 228 THR B N 1
ATOM 7233 C CA . THR B 1 228 ? 8.992 -43.969 -15.031 1 77.62 228 THR B CA 1
ATOM 7234 C C . THR B 1 228 ? 9.32 -44.625 -16.375 1 77.62 228 THR B C 1
ATOM 7236 O O . THR B 1 228 ? 10.359 -44.344 -16.969 1 77.62 228 THR B O 1
ATOM 7239 N N . ASP B 1 229 ? 8.523 -45.531 -16.75 1 83.12 229 ASP B N 1
ATOM 7240 C CA . ASP B 1 229 ? 8.633 -46.281 -18 1 83.12 229 ASP B CA 1
ATOM 7241 C C . ASP B 1 229 ? 7.25 -46.594 -18.562 1 83.12 229 ASP B C 1
ATOM 7243 O O . ASP B 1 229 ? 6.258 -46.594 -17.828 1 83.12 229 ASP B O 1
ATOM 7247 N N . GLU B 1 230 ? 7.273 -46.844 -19.875 1 90.25 230 GLU B N 1
ATOM 7248 C CA . GLU B 1 230 ? 6.008 -47.156 -20.516 1 90.25 230 GLU B CA 1
ATOM 7249 C C . GLU B 1 230 ? 5.453 -48.5 -20 1 90.25 230 GLU B C 1
ATOM 7251 O O . GLU B 1 230 ? 4.266 -48.781 -20.172 1 90.25 230 GLU B O 1
ATOM 7256 N N . ASP B 1 231 ? 6.309 -49.219 -19.359 1 90.38 231 ASP B N 1
ATOM 7257 C CA . ASP B 1 231 ? 5.855 -50.469 -18.766 1 90.38 231 ASP B CA 1
ATOM 7258 C C . ASP B 1 231 ? 4.758 -50.219 -17.734 1 90.38 231 ASP B C 1
ATOM 7260 O O . ASP B 1 231 ? 3.832 -51.031 -17.594 1 90.38 231 ASP B O 1
ATOM 7264 N N . ASP B 1 232 ? 4.945 -49.156 -17.031 1 90.94 232 ASP B N 1
ATOM 7265 C CA . ASP B 1 232 ? 3.975 -48.812 -15.992 1 90.94 232 ASP B CA 1
ATOM 7266 C C . ASP B 1 232 ? 2.578 -48.656 -16.578 1 90.94 232 ASP B C 1
ATOM 7268 O O . ASP B 1 232 ? 1.584 -49.062 -15.977 1 90.94 232 ASP B O 1
ATOM 7272 N N . ILE B 1 233 ? 2.479 -48.094 -17.781 1 94.31 233 ILE B N 1
ATOM 7273 C CA . ILE B 1 233 ? 1.199 -47.844 -18.438 1 94.31 233 ILE B CA 1
ATOM 7274 C C . ILE B 1 233 ? 0.607 -49.188 -18.891 1 94.31 233 ILE B C 1
ATOM 7276 O O . ILE B 1 233 ? -0.575 -49.469 -18.656 1 94.31 233 ILE B O 1
ATOM 7280 N N . ALA B 1 234 ? 1.451 -49.969 -19.547 1 94.25 234 ALA B N 1
ATOM 7281 C CA . ALA B 1 234 ? 0.986 -51.281 -19.984 1 94.25 234 ALA B CA 1
ATOM 7282 C C . ALA B 1 234 ? 0.486 -52.125 -18.812 1 94.25 234 ALA B C 1
ATOM 7284 O O . ALA B 1 234 ? -0.571 -52.75 -18.906 1 94.25 234 ALA B O 1
ATOM 7285 N N . ASN B 1 235 ? 1.234 -52.125 -17.781 1 93.81 235 ASN B N 1
ATOM 7286 C CA . ASN B 1 235 ? 0.832 -52.844 -16.578 1 93.81 235 ASN B CA 1
ATOM 7287 C C . ASN B 1 235 ? -0.475 -52.312 -16 1 93.81 235 ASN B C 1
ATOM 7289 O O . ASN B 1 235 ? -1.307 -53.094 -15.516 1 93.81 235 ASN B O 1
ATOM 7293 N N . ALA B 1 236 ? -0.611 -51.031 -15.984 1 95.19 236 ALA B N 1
ATOM 7294 C CA . ALA B 1 236 ? -1.848 -50.406 -15.508 1 95.19 236 ALA B CA 1
ATOM 7295 C C . ALA B 1 236 ? -3.041 -50.875 -16.344 1 95.19 236 ALA B C 1
ATOM 7297 O O . ALA B 1 236 ? -4.109 -51.188 -15.797 1 95.19 236 ALA B O 1
ATOM 7298 N N . VAL B 1 237 ? -2.875 -50.938 -17.688 1 95.56 237 VAL B N 1
ATOM 7299 C CA . VAL B 1 237 ? -3.941 -51.375 -18.578 1 95.56 237 VAL B CA 1
ATOM 7300 C C . VAL B 1 237 ? -4.273 -52.844 -18.328 1 95.56 237 VAL B C 1
ATOM 7302 O O . VAL B 1 237 ? -5.445 -53.219 -18.312 1 95.56 237 VAL B O 1
ATOM 7305 N N . ILE B 1 238 ? -3.256 -53.625 -18.109 1 93.94 238 ILE B N 1
ATOM 7306 C CA . ILE B 1 238 ? -3.467 -55.031 -17.812 1 93.94 238 ILE B CA 1
ATOM 7307 C C . ILE B 1 238 ? -4.309 -55.188 -16.547 1 93.94 238 ILE B C 1
ATOM 7309 O O . ILE B 1 238 ? -5.266 -55.969 -16.516 1 93.94 238 ILE B O 1
ATOM 7313 N N . ARG B 1 239 ? -3.984 -54.438 -15.523 1 93.5 239 ARG B N 1
ATOM 7314 C CA . ARG B 1 239 ? -4.727 -54.438 -14.266 1 93.5 239 ARG B CA 1
ATOM 7315 C C . ARG B 1 239 ? -6.168 -53.969 -14.484 1 93.5 239 ARG B C 1
ATOM 7317 O O . ARG B 1 239 ? -7.102 -54.562 -13.938 1 93.5 239 ARG B O 1
ATOM 7324 N N . TRP B 1 240 ? -6.32 -52.938 -15.219 1 95.25 240 TRP B N 1
ATOM 7325 C CA . TRP B 1 240 ? -7.637 -52.375 -15.539 1 95.25 240 TRP B CA 1
ATOM 7326 C C . TRP B 1 240 ? -8.477 -53.406 -16.297 1 95.25 240 TRP B C 1
ATOM 7328 O O . TRP B 1 240 ? -9.656 -53.594 -16 1 95.25 240 TRP B O 1
ATOM 7338 N N . LEU B 1 241 ? -7.906 -54.094 -17.281 1 93.06 241 LEU B N 1
ATOM 7339 C CA . LEU B 1 241 ? -8.602 -55.125 -18.062 1 93.06 241 LEU B CA 1
ATOM 7340 C C . LEU B 1 241 ? -9.039 -56.281 -17.172 1 93.06 241 LEU B C 1
ATOM 7342 O O . LEU B 1 241 ? -10.133 -56.812 -17.344 1 93.06 241 LEU B O 1
ATOM 7346 N N . GLY B 1 242 ? -8.219 -56.594 -16.234 1 90.75 242 GLY B N 1
ATOM 7347 C CA . GLY B 1 242 ? -8.477 -57.719 -15.359 1 90.75 242 GLY B CA 1
ATOM 7348 C C . GLY B 1 242 ? -9.664 -57.5 -14.438 1 90.75 242 GLY B C 1
ATOM 7349 O O . GLY B 1 242 ? -10.297 -58.469 -14 1 90.75 242 GLY B O 1
ATOM 7350 N N . HIS B 1 243 ? -10 -56.281 -14.109 1 91.44 243 HIS B N 1
ATOM 7351 C CA . HIS B 1 243 ? -11.078 -55.969 -13.18 1 91.44 243 HIS B CA 1
ATOM 7352 C C . HIS B 1 243 ? -12.445 -56.219 -13.797 1 91.44 243 HIS B C 1
ATOM 7354 O O . HIS B 1 243 ? -13.383 -56.625 -13.102 1 91.44 243 HIS B O 1
ATOM 7360 N N . ASN B 1 244 ? -12.602 -55.969 -15.094 1 89.88 244 ASN B N 1
ATOM 7361 C CA . ASN B 1 244 ? -13.82 -56.281 -15.836 1 89.88 244 ASN B CA 1
ATOM 7362 C C . ASN B 1 244 ? -13.508 -56.688 -17.266 1 89.88 244 ASN B C 1
ATOM 7364 O O . ASN B 1 244 ? -13.633 -55.875 -18.188 1 89.88 244 ASN B O 1
ATOM 7368 N N . VAL B 1 245 ? -13.328 -57.906 -17.5 1 88.06 245 VAL B N 1
ATOM 7369 C CA . VAL B 1 245 ? -12.812 -58.438 -18.766 1 88.06 245 VAL B CA 1
ATOM 7370 C C . VAL B 1 245 ? -13.898 -58.344 -19.828 1 88.06 245 VAL B C 1
ATOM 7372 O O . VAL B 1 245 ? -13.633 -57.938 -20.969 1 88.06 245 VAL B O 1
ATOM 7375 N N . GLU B 1 246 ? -15.023 -58.625 -19.516 1 87.25 246 GLU B N 1
ATOM 7376 C CA . GLU B 1 246 ? -16.094 -58.781 -20.484 1 87.25 246 GLU B CA 1
ATOM 7377 C C . GLU B 1 246 ? -16.484 -57.438 -21.078 1 87.25 246 GLU B C 1
ATOM 7379 O O . GLU B 1 246 ? -16.641 -57.281 -22.297 1 87.25 246 GLU B O 1
ATOM 7384 N N . SER B 1 247 ? -16.562 -56.469 -20.219 1 87.81 247 SER B N 1
ATOM 7385 C CA . SER B 1 247 ? -17.047 -55.188 -20.672 1 87.81 247 SER B CA 1
ATOM 7386 C C . SER B 1 247 ? -15.953 -54.375 -21.359 1 87.81 247 SER B C 1
ATOM 7388 O O . SER B 1 247 ? -16.234 -53.469 -22.125 1 87.81 247 SER B O 1
ATOM 7390 N N . ARG B 1 248 ? -14.688 -54.812 -21.203 1 90.56 248 ARG B N 1
ATOM 7391 C CA . ARG B 1 248 ? -13.594 -53.969 -21.641 1 90.56 248 ARG B CA 1
ATOM 7392 C C . ARG B 1 248 ? -12.867 -54.562 -22.828 1 90.56 248 ARG B C 1
ATOM 7394 O O . ARG B 1 248 ? -11.922 -53.969 -23.359 1 90.56 248 ARG B O 1
ATOM 7401 N N . LYS B 1 249 ? -13.352 -55.656 -23.344 1 88.69 249 LYS B N 1
ATOM 7402 C CA . LYS B 1 249 ? -12.711 -56.375 -24.438 1 88.69 249 LYS B CA 1
ATOM 7403 C C . LYS B 1 249 ? -12.727 -55.562 -25.719 1 88.69 249 LYS B C 1
ATOM 7405 O O . LYS B 1 249 ? -11.75 -55.562 -26.469 1 88.69 249 LYS B O 1
ATOM 7410 N N . SER B 1 250 ? -13.789 -54.875 -25.906 1 89.5 250 SER B N 1
ATOM 7411 C CA . SER B 1 250 ? -13.953 -54.125 -27.141 1 89.5 250 SER B CA 1
ATOM 7412 C C . SER B 1 250 ? -13.094 -52.875 -27.156 1 89.5 250 SER B C 1
ATOM 7414 O O . SER B 1 250 ? -12.828 -52.312 -28.219 1 89.5 250 SER B O 1
ATOM 7416 N N . ALA B 1 251 ? -12.625 -52.5 -26 1 92.19 251 ALA B N 1
ATOM 7417 C CA . ALA B 1 251 ? -11.914 -51.219 -25.906 1 92.19 251 ALA B CA 1
ATOM 7418 C C . ALA B 1 251 ? -10.414 -51.406 -26.078 1 92.19 251 ALA B C 1
ATOM 7420 O O . ALA B 1 251 ? -9.68 -50.469 -26.312 1 92.19 251 ALA B O 1
ATOM 7421 N N . LEU B 1 252 ? -9.883 -52.625 -26 1 92.19 252 LEU B N 1
ATOM 7422 C CA . LEU B 1 252 ? -8.453 -52.875 -25.922 1 92.19 252 LEU B CA 1
ATOM 7423 C C . LEU B 1 252 ? -7.742 -52.438 -27.188 1 92.19 252 LEU B C 1
ATOM 7425 O O . LEU B 1 252 ? -6.672 -51.812 -27.125 1 92.19 252 LEU B O 1
ATOM 7429 N N . PRO B 1 253 ? -8.344 -52.625 -28.422 1 92.06 253 PRO B N 1
ATOM 7430 C CA . PRO B 1 253 ? -7.637 -52.188 -29.625 1 92.06 253 PRO B CA 1
ATOM 7431 C C . PRO B 1 253 ? -7.371 -50.688 -29.641 1 92.06 253 PRO B C 1
ATOM 7433 O O . PRO B 1 253 ? -6.289 -50.25 -30.047 1 92.06 253 PRO B O 1
ATOM 7436 N N . THR B 1 254 ? -8.312 -50 -29.141 1 92.94 254 THR B N 1
ATOM 7437 C CA . THR B 1 254 ? -8.148 -48.562 -29.109 1 92.94 254 THR B CA 1
ATOM 7438 C C . THR B 1 254 ? -7.152 -48.125 -28.031 1 92.94 254 THR B C 1
ATOM 7440 O O . THR B 1 254 ? -6.355 -47.219 -28.234 1 92.94 254 THR B O 1
ATOM 7443 N N . ILE B 1 255 ? -7.188 -48.812 -26.906 1 94.06 255 ILE B N 1
ATOM 7444 C CA . ILE B 1 255 ? -6.297 -48.5 -25.797 1 94.06 255 ILE B CA 1
ATOM 7445 C C . ILE B 1 255 ? -4.855 -48.812 -26.188 1 94.06 255 ILE B C 1
ATOM 7447 O O . ILE B 1 255 ? -3.936 -48.062 -25.859 1 94.06 255 ILE B O 1
ATOM 7451 N N . LEU B 1 256 ? -4.652 -49.875 -26.953 1 92.75 256 LEU B N 1
ATOM 7452 C CA . LEU B 1 256 ? -3.324 -50.281 -27.359 1 92.75 256 LEU B CA 1
ATOM 7453 C C . LEU B 1 256 ? -2.68 -49.25 -28.281 1 92.75 256 LEU B C 1
ATOM 7455 O O . LEU B 1 256 ? -1.453 -49.156 -28.344 1 92.75 256 LEU B O 1
ATOM 7459 N N . GLN B 1 257 ? -3.518 -48.5 -28.938 1 90.62 257 GLN B N 1
ATOM 7460 C CA . GLN B 1 257 ? -3.008 -47.438 -29.828 1 90.62 257 GLN B CA 1
ATOM 7461 C C . GLN B 1 257 ? -2.352 -46.312 -29.031 1 90.62 257 GLN B C 1
ATOM 7463 O O . GLN B 1 257 ? -1.511 -45.594 -29.547 1 90.62 257 GLN B O 1
ATOM 7468 N N . GLU B 1 258 ? -2.736 -46.219 -27.766 1 92.62 258 GLU B N 1
ATOM 7469 C CA . GLU B 1 258 ? -2.227 -45.125 -26.953 1 92.62 258 GLU B CA 1
ATOM 7470 C C . GLU B 1 258 ? -1.001 -45.562 -26.156 1 92.62 258 GLU B C 1
ATOM 7472 O O . GLU B 1 258 ? -0.336 -44.719 -25.531 1 92.62 258 GLU B O 1
ATOM 7477 N N . ILE B 1 259 ? -0.673 -46.844 -26.141 1 92.94 259 ILE B N 1
ATOM 7478 C CA . ILE B 1 259 ? 0.524 -47.344 -25.469 1 92.94 259 ILE B CA 1
ATOM 7479 C C . ILE B 1 259 ? 1.709 -47.281 -26.438 1 92.94 259 ILE B C 1
ATOM 7481 O O . ILE B 1 259 ? 1.605 -47.75 -27.578 1 92.94 259 ILE B O 1
ATOM 7485 N N . ARG B 1 260 ? 2.781 -46.75 -26.016 1 90.25 260 ARG B N 1
ATOM 7486 C CA . ARG B 1 260 ? 3.998 -46.719 -26.812 1 90.25 260 ARG B CA 1
ATOM 7487 C C . ARG B 1 260 ? 4.734 -48.031 -26.766 1 90.25 260 ARG B C 1
ATOM 7489 O O . ARG B 1 260 ? 5.703 -48.188 -26.016 1 90.25 260 ARG B O 1
ATOM 7496 N N . LEU B 1 261 ? 4.379 -48.875 -27.625 1 89.25 261 LEU B N 1
ATOM 7497 C CA . LEU B 1 261 ? 4.836 -50.281 -27.594 1 89.25 261 LEU B CA 1
ATOM 7498 C C . LEU B 1 261 ? 6.336 -50.344 -27.859 1 89.25 261 LEU B C 1
ATOM 7500 O O . LEU B 1 261 ? 6.992 -51.312 -27.438 1 89.25 261 LEU B O 1
ATOM 7504 N N . SER B 1 262 ? 6.918 -49.312 -28.531 1 83.94 262 SER B N 1
ATOM 7505 C CA . SER B 1 262 ? 8.344 -49.281 -28.828 1 83.94 262 SER B CA 1
ATOM 7506 C C . SER B 1 262 ? 9.164 -49.094 -27.562 1 83.94 262 SER B C 1
ATOM 7508 O O . SER B 1 262 ? 10.383 -49.281 -27.562 1 83.94 262 SER B O 1
ATOM 7510 N N . HIS B 1 263 ? 8.5 -48.719 -26.516 1 87.5 263 HIS B N 1
ATOM 7511 C CA . HIS B 1 263 ? 9.211 -48.438 -25.266 1 87.5 263 HIS B CA 1
ATOM 7512 C C . HIS B 1 263 ? 8.734 -49.344 -24.141 1 87.5 263 HIS B C 1
ATOM 7514 O O . HIS B 1 263 ? 8.883 -49 -22.969 1 87.5 263 HIS B O 1
ATOM 7520 N N . VAL B 1 264 ? 8.141 -50.406 -24.578 1 90.75 264 VAL B N 1
ATOM 7521 C CA . VAL B 1 264 ? 7.688 -51.375 -23.609 1 90.75 264 VAL B CA 1
ATOM 7522 C C . VAL B 1 264 ? 8.594 -52.625 -23.656 1 90.75 264 VAL B C 1
ATOM 7524 O O . VAL B 1 264 ? 8.914 -53.094 -24.75 1 90.75 264 VAL B O 1
ATOM 7527 N N . ARG B 1 265 ? 8.969 -53.062 -22.531 1 90.5 265 ARG B N 1
ATOM 7528 C CA . ARG B 1 265 ? 9.844 -54.25 -22.438 1 90.5 265 ARG B CA 1
ATOM 7529 C C . ARG B 1 265 ? 9.164 -55.469 -23 1 90.5 265 ARG B C 1
ATOM 7531 O O . ARG B 1 265 ? 7.949 -55.656 -22.844 1 90.5 265 ARG B O 1
ATOM 7538 N N . VAL B 1 266 ? 9.992 -56.344 -23.547 1 91.12 266 VAL B N 1
ATOM 7539 C CA . VAL B 1 266 ? 9.5 -57.562 -24.188 1 91.12 266 VAL B CA 1
ATOM 7540 C C . VAL B 1 266 ? 8.773 -58.406 -23.156 1 91.12 266 VAL B C 1
ATOM 7542 O O . VAL B 1 266 ? 7.754 -59.031 -23.469 1 91.12 266 VAL B O 1
ATOM 7545 N N . GLY B 1 267 ? 9.258 -58.406 -21.938 1 90 267 GLY B N 1
ATOM 7546 C CA . GLY B 1 267 ? 8.578 -59.156 -20.906 1 90 267 GLY B CA 1
ATOM 7547 C C . GLY B 1 267 ? 7.145 -58.719 -20.672 1 90 267 GLY B C 1
ATOM 7548 O O . GLY B 1 267 ? 6.25 -59.531 -20.484 1 90 267 GLY B O 1
ATOM 7549 N N . VAL B 1 268 ? 6.949 -57.5 -20.719 1 92.88 268 VAL B N 1
ATOM 7550 C CA . VAL B 1 268 ? 5.621 -56.938 -20.5 1 92.88 268 VAL B CA 1
ATOM 7551 C C . VAL B 1 268 ? 4.75 -57.156 -21.734 1 92.88 268 VAL B C 1
ATOM 7553 O O . VAL B 1 268 ? 3.553 -57.438 -21.609 1 92.88 268 VAL B O 1
ATOM 7556 N N . LEU B 1 269 ? 5.32 -57.031 -22.891 1 93.19 269 LEU B N 1
ATOM 7557 C CA . LEU B 1 269 ? 4.59 -57.344 -24.109 1 93.19 269 LEU B CA 1
ATOM 7558 C C . LEU B 1 269 ? 4.078 -58.781 -24.094 1 93.19 269 LEU B C 1
ATOM 7560 O O . LEU B 1 269 ? 2.953 -59.062 -24.516 1 93.19 269 LEU B O 1
ATOM 7564 N N . GLU B 1 270 ? 4.914 -59.625 -23.578 1 92.88 270 GLU B N 1
ATOM 7565 C CA . GLU B 1 270 ? 4.512 -61.031 -23.484 1 92.88 270 GLU B CA 1
ATOM 7566 C C . GLU B 1 270 ? 3.342 -61.188 -22.516 1 92.88 270 GLU B C 1
ATOM 7568 O O . GLU B 1 270 ? 2.459 -62 -22.734 1 92.88 270 GLU B O 1
ATOM 7573 N N . MET B 1 271 ? 3.354 -60.438 -21.484 1 92.75 271 MET B N 1
ATOM 7574 C CA . MET B 1 271 ? 2.232 -60.469 -20.562 1 92.75 271 MET B CA 1
ATOM 7575 C C . MET B 1 271 ? 0.944 -60.031 -21.234 1 92.75 271 MET B C 1
ATOM 7577 O O . MET B 1 271 ? -0.112 -60.625 -21.031 1 92.75 271 MET B O 1
ATOM 7581 N N . LEU B 1 272 ? 1.035 -59 -22.031 1 93.25 272 LEU B N 1
ATOM 7582 C CA . LEU B 1 272 ? -0.115 -58.531 -22.781 1 93.25 272 LEU B CA 1
ATOM 7583 C C . LEU B 1 272 ? -0.587 -59.562 -23.797 1 93.25 272 LEU B C 1
ATOM 7585 O O . LEU B 1 272 ? -1.79 -59.781 -23.938 1 93.25 272 LEU B O 1
ATOM 7589 N N . LEU B 1 273 ? 0.361 -60.188 -24.438 1 93.06 273 LEU B N 1
ATOM 7590 C CA . LEU B 1 273 ? 0.064 -61.219 -25.438 1 93.06 273 LEU B CA 1
ATOM 7591 C C . LEU B 1 273 ? -0.631 -62.406 -24.797 1 93.06 273 LEU B C 1
ATOM 7593 O O . LEU B 1 273 ? -1.49 -63.031 -25.422 1 93.06 273 LEU B O 1
ATOM 7597 N N . SER B 1 274 ? -0.278 -62.625 -23.562 1 92.56 274 SER B N 1
ATOM 7598 C CA . SER B 1 274 ? -0.817 -63.781 -22.859 1 92.56 274 SER B CA 1
ATOM 7599 C C . SER B 1 274 ? -2.164 -63.469 -22.219 1 92.56 274 SER B C 1
ATOM 7601 O O . SER B 1 274 ? -2.857 -64.375 -21.75 1 92.56 274 SER B O 1
ATOM 7603 N N . HIS B 1 275 ? -2.508 -62.25 -22.156 1 91.81 275 HIS B N 1
ATOM 7604 C CA . HIS B 1 275 ? -3.773 -61.875 -21.547 1 91.81 275 HIS B CA 1
ATOM 7605 C C . HIS B 1 275 ? -4.957 -62.375 -22.359 1 91.81 275 HIS B C 1
ATOM 7607 O O . HIS B 1 275 ? -4.93 -62.312 -23.594 1 91.81 275 HIS B O 1
ATOM 7613 N N . THR B 1 276 ? -6.02 -62.781 -21.75 1 90.31 276 THR B N 1
ATOM 7614 C CA . THR B 1 276 ? -7.172 -63.438 -22.375 1 90.31 276 THR B CA 1
ATOM 7615 C C . THR B 1 276 ? -7.84 -62.469 -23.359 1 90.31 276 THR B C 1
ATOM 7617 O O . THR B 1 276 ? -8.25 -62.906 -24.453 1 90.31 276 THR B O 1
ATOM 7620 N N . VAL B 1 277 ? -7.852 -61.25 -22.969 1 91.25 277 VAL B N 1
ATOM 7621 C CA . VAL B 1 277 ? -8.523 -60.25 -23.812 1 91.25 277 VAL B CA 1
ATOM 7622 C C . VAL B 1 277 ? -7.742 -60.062 -25.094 1 91.25 277 VAL B C 1
ATOM 7624 O O . VAL B 1 277 ? -8.328 -59.969 -26.188 1 91.25 277 VAL B O 1
ATOM 7627 N N . ALA B 1 278 ? -6.484 -59.969 -25 1 90.81 278 ALA B N 1
ATOM 7628 C CA . ALA B 1 278 ? -5.637 -59.812 -26.172 1 90.81 278 ALA B CA 1
ATOM 7629 C C . ALA B 1 278 ? -5.695 -61.031 -27.094 1 90.81 278 ALA B C 1
ATOM 7631 O O . ALA B 1 278 ? -5.68 -60.875 -28.312 1 90.81 278 ALA B O 1
ATOM 7632 N N . GLN B 1 279 ? -5.879 -62.156 -26.5 1 90.38 279 GLN B N 1
ATOM 7633 C CA . GLN B 1 279 ? -5.934 -63.406 -27.266 1 90.38 279 GLN B CA 1
ATOM 7634 C C . GLN B 1 279 ? -7.199 -63.469 -28.109 1 90.38 279 GLN B C 1
ATOM 7636 O O . GLN B 1 279 ? -7.23 -64.188 -29.125 1 90.38 279 GLN B O 1
ATOM 7641 N N . GLN B 1 280 ? -8.117 -62.781 -27.672 1 89.88 280 GLN B N 1
ATOM 7642 C CA . GLN B 1 280 ? -9.398 -62.812 -28.375 1 89.88 280 GLN B CA 1
ATOM 7643 C C . GLN B 1 280 ? -9.453 -61.75 -29.469 1 89.88 280 GLN B C 1
ATOM 7645 O O . GLN B 1 280 ? -10.422 -61.719 -30.234 1 89.88 280 GLN B O 1
ATOM 7650 N N . SER B 1 281 ? -8.492 -60.969 -29.578 1 91.62 281 SER B N 1
ATOM 7651 C CA . SER B 1 281 ? -8.461 -59.938 -30.594 1 91.62 281 SER B CA 1
ATOM 7652 C C . SER B 1 281 ? -7.285 -60.125 -31.547 1 91.62 281 SER B C 1
ATOM 7654 O O . SER B 1 281 ? -6.145 -59.812 -31.188 1 91.62 281 SER B O 1
ATOM 7656 N N . PRO B 1 282 ? -7.566 -60.562 -32.719 1 91.75 282 PRO B N 1
ATOM 7657 C CA . PRO B 1 282 ? -6.48 -60.781 -33.688 1 91.75 282 PRO B CA 1
ATOM 7658 C C . PRO B 1 282 ? -5.711 -59.5 -34 1 91.75 282 PRO B C 1
ATOM 7660 O O . PRO B 1 282 ? -4.496 -59.531 -34.219 1 91.75 282 PRO B O 1
ATOM 7663 N N . GLN B 1 283 ? -6.43 -58.469 -34 1 91.06 283 GLN B N 1
ATOM 7664 C CA . GLN B 1 283 ? -5.781 -57.188 -34.25 1 91.06 283 GLN B CA 1
ATOM 7665 C C . GLN B 1 283 ? -4.758 -56.875 -33.156 1 91.06 283 GLN B C 1
ATOM 7667 O O . GLN B 1 283 ? -3.645 -56.438 -33.469 1 91.06 283 GLN B O 1
ATOM 7672 N N . CYS B 1 284 ? -5.152 -57.062 -31.969 1 92.19 284 CYS B N 1
ATOM 7673 C CA . CYS B 1 284 ? -4.262 -56.812 -30.844 1 92.19 284 CYS B CA 1
ATOM 7674 C C . CYS B 1 284 ? -3.072 -57.75 -30.844 1 92.19 284 CYS B C 1
ATOM 7676 O O . CYS B 1 284 ? -1.939 -57.344 -30.594 1 92.19 284 CYS B O 1
ATOM 7678 N N . LEU B 1 285 ? -3.271 -58.969 -31.203 1 93.5 285 LEU B N 1
ATOM 7679 C CA . LEU B 1 285 ? -2.199 -59.969 -31.25 1 93.5 285 LEU B CA 1
ATOM 7680 C C . LEU B 1 285 ? -1.172 -59.594 -32.312 1 93.5 285 LEU B C 1
ATOM 7682 O O . LEU B 1 285 ? 0.035 -59.688 -32.094 1 93.5 285 LEU B O 1
ATOM 7686 N N . ALA B 1 286 ? -1.687 -59.219 -33.375 1 92.56 286 ALA B N 1
ATOM 7687 C CA . ALA B 1 286 ? -0.797 -58.844 -34.5 1 92.56 286 ALA B CA 1
ATOM 7688 C C . ALA B 1 286 ? 0.077 -57.656 -34.125 1 92.56 286 ALA B C 1
ATOM 7690 O O . ALA B 1 286 ? 1.287 -57.656 -34.344 1 92.56 286 ALA B O 1
ATOM 7691 N N . LYS B 1 287 ? -0.493 -56.719 -33.562 1 91.69 287 LYS B N 1
ATOM 7692 C CA . LYS B 1 287 ? 0.22 -55.5 -33.188 1 91.69 287 LYS B CA 1
ATOM 7693 C C . LYS B 1 287 ? 1.27 -55.781 -32.125 1 91.69 287 LYS B C 1
ATOM 7695 O O . LYS B 1 287 ? 2.4 -55.281 -32.188 1 91.69 287 LYS B O 1
ATOM 7700 N N . LEU B 1 288 ? 0.951 -56.562 -31.156 1 93.62 288 LEU B N 1
ATOM 7701 C CA . LEU B 1 288 ? 1.854 -56.875 -30.062 1 93.62 288 LEU B CA 1
ATOM 7702 C C . LEU B 1 288 ? 2.994 -57.781 -30.531 1 93.62 288 LEU B C 1
ATOM 7704 O O . LEU B 1 288 ? 4.145 -57.594 -30.125 1 93.62 288 LEU B O 1
ATOM 7708 N N . THR B 1 289 ? 2.656 -58.688 -31.359 1 92.25 289 THR B N 1
ATOM 7709 C CA . THR B 1 289 ? 3.682 -59.562 -31.906 1 92.25 289 THR B CA 1
ATOM 7710 C C . THR B 1 289 ? 4.668 -58.781 -32.75 1 92.25 289 THR B C 1
ATOM 7712 O O . THR B 1 289 ? 5.879 -59 -32.688 1 92.25 289 THR B O 1
ATOM 7715 N N . ALA B 1 290 ? 4.141 -57.938 -33.531 1 88.19 290 ALA B N 1
ATOM 7716 C CA . ALA B 1 290 ? 4.996 -57.094 -34.344 1 88.19 290 ALA B CA 1
ATOM 7717 C C . ALA B 1 290 ? 5.953 -56.281 -33.469 1 88.19 290 ALA B C 1
ATOM 7719 O O . ALA B 1 290 ? 7.133 -56.125 -33.812 1 88.19 290 ALA B O 1
ATOM 7720 N N . ALA B 1 291 ? 5.465 -55.719 -32.406 1 88.62 291 ALA B N 1
ATOM 7721 C CA . ALA B 1 291 ? 6.293 -54.938 -31.531 1 88.62 291 ALA B CA 1
ATOM 7722 C C . ALA B 1 291 ? 7.387 -55.781 -30.891 1 88.62 291 ALA B C 1
ATOM 7724 O O . ALA B 1 291 ? 8.539 -55.344 -30.797 1 88.62 291 ALA B O 1
ATOM 7725 N N . LYS B 1 292 ? 7.02 -56.906 -30.438 1 88 292 LYS B N 1
ATOM 7726 C CA . LYS B 1 292 ? 7.984 -57.812 -29.844 1 88 292 LYS B CA 1
ATOM 7727 C C . LYS B 1 292 ? 9.094 -58.156 -30.828 1 88 292 LYS B C 1
ATOM 7729 O O . LYS B 1 292 ? 10.273 -58.125 -30.469 1 88 292 LYS B O 1
ATOM 7734 N N . GLU B 1 293 ? 8.773 -58.406 -32.031 1 84.62 293 GLU B N 1
ATOM 7735 C CA . GLU B 1 293 ? 9.742 -58.781 -33.062 1 84.62 293 GLU B CA 1
ATOM 7736 C C . GLU B 1 293 ? 10.664 -57.594 -33.406 1 84.62 293 GLU B C 1
ATOM 7738 O O . GLU B 1 293 ? 11.859 -57.781 -33.625 1 84.62 293 GLU B O 1
ATOM 7743 N N . GLU B 1 294 ? 10.117 -56.5 -33.375 1 82.44 294 GLU B N 1
ATOM 7744 C CA . GLU B 1 294 ? 10.922 -55.344 -33.656 1 82.44 294 GLU B CA 1
ATOM 7745 C C . GLU B 1 294 ? 11.984 -55.125 -32.562 1 82.44 294 GLU B C 1
ATOM 7747 O O . GLU B 1 294 ? 13.117 -54.75 -32.875 1 82.44 294 GLU B O 1
ATOM 7752 N N . HIS B 1 295 ? 11.656 -55.312 -31.391 1 83.31 295 HIS B N 1
ATOM 7753 C CA . HIS B 1 295 ? 12.617 -55.188 -30.297 1 83.31 295 HIS B CA 1
ATOM 7754 C C . HIS B 1 295 ? 13.75 -56.219 -30.453 1 83.31 295 HIS B C 1
ATOM 7756 O O . HIS B 1 295 ? 14.922 -55.875 -30.266 1 83.31 295 HIS B O 1
ATOM 7762 N N . LEU B 1 296 ? 13.422 -57.344 -30.828 1 77.94 296 LEU B N 1
ATOM 7763 C CA . LEU B 1 296 ? 14.391 -58.406 -30.906 1 77.94 296 LEU B CA 1
ATOM 7764 C C . LEU B 1 296 ? 15.336 -58.219 -32.094 1 77.94 296 LEU B C 1
ATOM 7766 O O . LEU B 1 296 ? 16.5 -58.625 -32.031 1 77.94 296 LEU B O 1
ATOM 7770 N N . ARG B 1 297 ? 14.922 -57.562 -33.156 1 70.88 297 ARG B N 1
ATOM 7771 C CA . ARG B 1 297 ? 15.766 -57.281 -34.312 1 70.88 297 ARG B CA 1
ATOM 7772 C C . ARG B 1 297 ? 16.734 -56.156 -34.031 1 70.88 297 ARG B C 1
ATOM 7774 O O . ARG B 1 297 ? 17.766 -56.031 -34.656 1 70.88 297 ARG B O 1
ATOM 7781 N N . GLY B 1 298 ? 16.781 -55.406 -32.812 1 61.69 298 GLY B N 1
ATOM 7782 C CA . GLY B 1 298 ? 17.672 -54.312 -32.469 1 61.69 298 GLY B CA 1
ATOM 7783 C C . GLY B 1 298 ? 17.5 -53.094 -33.344 1 61.69 298 GLY B C 1
ATOM 7784 O O . GLY B 1 298 ? 18.359 -52.219 -33.375 1 61.69 298 GLY B O 1
ATOM 7785 N N . VAL B 1 299 ? 16.75 -53 -34.469 1 51.97 299 VAL B N 1
ATOM 7786 C CA . VAL B 1 299 ? 16.672 -52.031 -35.594 1 51.97 299 VAL B CA 1
ATOM 7787 C C . VAL B 1 299 ? 15.859 -50.812 -35.156 1 51.97 299 VAL B C 1
ATOM 7789 O O . VAL B 1 299 ? 15.578 -49.938 -36 1 51.97 299 VAL B O 1
ATOM 7792 N N . TRP B 1 300 ? 15.352 -50.594 -33.969 1 51.38 300 TRP B N 1
ATOM 7793 C CA . TRP B 1 300 ? 14.516 -49.406 -33.969 1 51.38 300 TRP B CA 1
ATOM 7794 C C . TRP B 1 300 ? 15.32 -48.188 -34.406 1 51.38 300 TRP B C 1
ATOM 7796 O O . TRP B 1 300 ? 16.156 -47.688 -33.625 1 51.38 300 TRP B O 1
ATOM 7806 N N . GLN B 1 301 ? 16.297 -48.188 -35.438 1 43.84 301 GLN B N 1
ATOM 7807 C CA . GLN B 1 301 ? 17.078 -47.094 -35.969 1 43.84 301 GLN B CA 1
ATOM 7808 C C . GLN B 1 301 ? 16.281 -45.781 -35.938 1 43.84 301 GLN B C 1
ATOM 7810 O O . GLN B 1 301 ? 15.086 -45.781 -36.219 1 43.84 301 GLN B O 1
ATOM 7815 N N . LEU B 1 302 ? 16.672 -44.688 -35.312 1 41.09 302 LEU B N 1
ATOM 7816 C CA . LEU B 1 302 ? 16.203 -43.312 -35.312 1 41.09 302 LEU B CA 1
ATOM 7817 C C . LEU B 1 302 ? 15.688 -42.938 -36.719 1 41.09 302 LEU B C 1
ATOM 7819 O O . LEU B 1 302 ? 15.023 -41.906 -36.875 1 41.09 302 LEU B O 1
ATOM 7823 N N . ASN B 1 303 ? 16.547 -43.094 -37.812 1 35.5 303 ASN B N 1
ATOM 7824 C CA . ASN B 1 303 ? 16.266 -42.344 -39 1 35.5 303 ASN B CA 1
ATOM 7825 C C . ASN B 1 303 ? 14.828 -42.531 -39.469 1 35.5 303 ASN B C 1
ATOM 7827 O O . ASN B 1 303 ? 14.289 -41.688 -40.188 1 35.5 303 ASN B O 1
ATOM 7831 N N . THR B 1 304 ? 14.562 -43.781 -40.094 1 34.12 304 THR B N 1
ATOM 7832 C CA . THR B 1 304 ? 13.5 -43.844 -41.094 1 34.12 304 THR B CA 1
ATOM 7833 C C . THR B 1 304 ? 12.141 -43.562 -40.469 1 34.12 304 THR B C 1
ATOM 7835 O O . THR B 1 304 ? 11.938 -43.812 -39.281 1 34.12 304 THR B O 1
ATOM 7838 N N . GLY B 1 305 ? 11.234 -42.812 -41.156 1 34.5 305 GLY B N 1
ATOM 7839 C CA . GLY B 1 305 ? 9.82 -42.5 -41.281 1 34.5 305 GLY B CA 1
ATOM 7840 C C . GLY B 1 305 ? 8.914 -43.625 -40.812 1 34.5 305 GLY B C 1
ATOM 7841 O O . GLY B 1 305 ? 7.707 -43.594 -41.062 1 34.5 305 GLY B O 1
ATOM 7842 N N . ALA B 1 306 ? 9.344 -44.812 -40.938 1 35.38 306 ALA B N 1
ATOM 7843 C CA . ALA B 1 306 ? 8.281 -45.812 -41.125 1 35.38 306 ALA B CA 1
ATOM 7844 C C . ALA B 1 306 ? 7.324 -45.812 -39.938 1 35.38 306 ALA B C 1
ATOM 7846 O O . ALA B 1 306 ? 6.113 -45.688 -40.125 1 35.38 306 ALA B O 1
ATOM 7847 N N . VAL B 1 307 ? 7.391 -46.969 -39.062 1 40.47 307 VAL B N 1
ATOM 7848 C CA . VAL B 1 307 ? 6.121 -47.281 -38.406 1 40.47 307 VAL B CA 1
ATOM 7849 C C . VAL B 1 307 ? 5.703 -46.156 -37.5 1 40.47 307 VAL B C 1
ATOM 7851 O O . VAL B 1 307 ? 6.551 -45.469 -36.906 1 40.47 307 VAL B O 1
ATOM 7854 N N . GLY B 1 308 ? 4.508 -45.562 -37.562 1 47 308 GLY B N 1
ATOM 7855 C CA . GLY B 1 308 ? 3.504 -44.688 -37 1 47 308 GLY B CA 1
ATOM 7856 C C . GLY B 1 308 ? 3.609 -44.531 -35.5 1 47 308 GLY B C 1
ATOM 7857 O O . GLY B 1 308 ? 2.637 -44.188 -34.844 1 47 308 GLY B O 1
ATOM 7858 N N . GLY B 1 309 ? 4.555 -45.188 -34.781 1 57.44 309 GLY B N 1
ATOM 7859 C CA . GLY B 1 309 ? 4.309 -45.219 -33.344 1 57.44 309 GLY B CA 1
ATOM 7860 C C . GLY B 1 309 ? 4.629 -43.906 -32.656 1 57.44 309 GLY B C 1
ATOM 7861 O O . GLY B 1 309 ? 5.359 -43.094 -33.219 1 57.44 309 GLY B O 1
ATOM 7862 N N . LYS B 1 310 ? 3.764 -43.438 -31.797 1 72.88 310 LYS B N 1
ATOM 7863 C CA . LYS B 1 310 ? 3.91 -42.281 -30.922 1 72.88 310 LYS B CA 1
ATOM 7864 C C . LYS B 1 310 ? 5.246 -42.312 -30.172 1 72.88 310 LYS B C 1
ATOM 7866 O O . LYS B 1 310 ? 5.742 -43.375 -29.828 1 72.88 310 LYS B O 1
ATOM 7871 N N . GLY B 1 311 ? 6.121 -41.312 -30.312 1 75 311 GLY B N 1
ATOM 7872 C CA . GLY B 1 311 ? 7.363 -41.156 -29.578 1 75 311 GLY B CA 1
ATOM 7873 C C . GLY B 1 311 ? 7.191 -41.344 -28.078 1 75 311 GLY B C 1
ATOM 7874 O O . GLY B 1 311 ? 6.09 -41.594 -27.594 1 75 311 GLY B O 1
ATOM 7875 N N . PRO B 1 312 ? 8.305 -41.438 -27.422 1 78.75 312 PRO B N 1
ATOM 7876 C CA . PRO B 1 312 ? 8.234 -41.594 -25.969 1 78.75 312 PRO B CA 1
ATOM 7877 C C . PRO B 1 312 ? 7.441 -40.469 -25.297 1 78.75 312 PRO B C 1
ATOM 7879 O O . PRO B 1 312 ? 7.25 -39.406 -25.891 1 78.75 312 PRO B O 1
ATOM 7882 N N . ARG B 1 313 ? 6.875 -40.844 -24.172 1 85.5 313 ARG B N 1
ATOM 7883 C CA . ARG B 1 313 ? 6.16 -39.844 -23.375 1 85.5 313 ARG B CA 1
ATOM 7884 C C . ARG B 1 313 ? 7.07 -38.688 -23.016 1 85.5 313 ARG B C 1
ATOM 7886 O O . ARG B 1 313 ? 8.297 -38.812 -23.016 1 85.5 313 ARG B O 1
ATOM 7893 N N . ARG B 1 314 ? 6.375 -37.531 -22.797 1 77.44 314 ARG B N 1
ATOM 7894 C CA . ARG B 1 314 ? 7.156 -36.375 -22.391 1 77.44 314 ARG B CA 1
ATOM 7895 C C . ARG B 1 314 ? 7.828 -36.594 -21.047 1 77.44 314 ARG B C 1
ATOM 7897 O O . ARG B 1 314 ? 7.184 -37.062 -20.094 1 77.44 314 ARG B O 1
ATOM 7904 N N . GLY B 1 315 ? 9.094 -36.531 -20.922 1 68.62 315 GLY B N 1
ATOM 7905 C CA . GLY B 1 315 ? 9.844 -36.719 -19.688 1 68.62 315 GLY B CA 1
ATOM 7906 C C . GLY B 1 315 ? 10.633 -38.031 -19.672 1 68.62 315 GLY B C 1
ATOM 7907 O O . GLY B 1 315 ? 11.469 -38.25 -18.797 1 68.62 315 GLY B O 1
ATOM 7908 N N . VAL B 1 316 ? 10.203 -38.844 -20.531 1 75 316 VAL B N 1
ATOM 7909 C CA . VAL B 1 316 ? 10.93 -40.094 -20.641 1 75 316 VAL B CA 1
ATOM 7910 C C . VAL B 1 316 ? 11.938 -40 -21.781 1 75 316 VAL B C 1
ATOM 7912 O O . VAL B 1 316 ? 11.578 -39.656 -22.906 1 75 316 VAL B O 1
ATOM 7915 N N . SER B 1 317 ? 13.195 -40.125 -21.453 1 71.19 317 SER B N 1
ATOM 7916 C CA . SER B 1 317 ? 14.258 -40.031 -22.453 1 71.19 317 SER B CA 1
ATOM 7917 C C . SER B 1 317 ? 14.664 -41.406 -22.969 1 71.19 317 SER B C 1
ATOM 7919 O O . SER B 1 317 ? 14.508 -42.406 -22.266 1 71.19 317 SER B O 1
ATOM 7921 N N . ASP B 1 318 ? 14.945 -41.469 -24.203 1 75.19 318 ASP B N 1
ATOM 7922 C CA . ASP B 1 318 ? 15.523 -42.656 -24.781 1 75.19 318 ASP B CA 1
ATOM 7923 C C . ASP B 1 318 ? 17.031 -42.719 -24.562 1 75.19 318 ASP B C 1
ATOM 7925 O O . ASP B 1 318 ? 17.719 -43.625 -25.031 1 75.19 318 ASP B O 1
ATOM 7929 N N . ASP B 1 319 ? 17.578 -41.812 -23.828 1 72.44 319 ASP B N 1
ATOM 7930 C CA . ASP B 1 319 ? 19.016 -41.688 -23.656 1 72.44 319 ASP B CA 1
ATOM 7931 C C . ASP B 1 319 ? 19.516 -42.562 -22.516 1 72.44 319 ASP B C 1
ATOM 7933 O O . ASP B 1 319 ? 18.797 -42.781 -21.531 1 72.44 319 ASP B O 1
ATOM 7937 N N . LEU B 1 320 ? 20.578 -43.156 -22.703 1 76.88 320 LEU B N 1
ATOM 7938 C CA . LEU B 1 320 ? 21.266 -43.969 -21.719 1 76.88 320 LEU B CA 1
ATOM 7939 C C . LEU B 1 320 ? 22.766 -43.719 -21.734 1 76.88 320 LEU B C 1
ATOM 7941 O O . LEU B 1 320 ? 23.359 -43.562 -22.797 1 76.88 320 LEU B O 1
ATOM 7945 N N . ALA B 1 321 ? 23.422 -43.562 -20.562 1 76.69 321 ALA B N 1
ATOM 7946 C CA . ALA B 1 321 ? 24.859 -43.406 -20.469 1 76.69 321 ALA B CA 1
ATOM 7947 C C . ALA B 1 321 ? 25.516 -44.688 -19.938 1 76.69 321 ALA B C 1
ATOM 7949 O O . ALA B 1 321 ? 25.172 -45.156 -18.859 1 76.69 321 ALA B O 1
ATOM 7950 N N . ILE B 1 322 ? 26.344 -45.25 -20.719 1 82.06 322 ILE B N 1
ATOM 7951 C CA . ILE B 1 322 ? 27.062 -46.469 -20.312 1 82.06 322 ILE B CA 1
ATOM 7952 C C . ILE B 1 322 ? 28.469 -46.125 -19.859 1 82.06 322 ILE B C 1
ATOM 7954 O O . ILE B 1 322 ? 29.188 -45.406 -20.531 1 82.06 322 ILE B O 1
ATOM 7958 N N . ILE B 1 323 ? 28.859 -46.531 -18.719 1 79.81 323 ILE B N 1
ATOM 7959 C CA . ILE B 1 323 ? 30.172 -46.281 -18.125 1 79.81 323 ILE B CA 1
ATOM 7960 C C . ILE B 1 323 ? 30.984 -47.562 -18.125 1 79.81 323 ILE B C 1
ATOM 7962 O O . ILE B 1 323 ? 30.531 -48.594 -17.609 1 79.81 323 ILE B O 1
ATOM 7966 N N . VAL B 1 324 ? 32.125 -47.438 -18.688 1 84.12 324 VAL B N 1
ATOM 7967 C CA . VAL B 1 324 ? 32.969 -48.656 -18.844 1 84.12 324 VAL B CA 1
ATOM 7968 C C . VAL B 1 324 ? 34.344 -48.375 -18.281 1 84.12 324 VAL B C 1
ATOM 7970 O O . VAL B 1 324 ? 34.969 -47.375 -18.594 1 84.12 324 VAL B O 1
ATOM 7973 N N . GLY B 1 325 ? 34.781 -49.281 -17.438 1 78.94 325 GLY B N 1
ATOM 7974 C CA . GLY B 1 325 ? 36.156 -49.312 -16.984 1 78.94 325 GLY B CA 1
ATOM 7975 C C . GLY B 1 325 ? 36.469 -48.25 -15.961 1 78.94 325 GLY B C 1
ATOM 7976 O O . GLY B 1 325 ? 35.594 -47.719 -15.289 1 78.94 325 GLY B O 1
ATOM 7977 N N . GLY B 1 326 ? 37.812 -48.031 -15.828 1 75.44 326 GLY B N 1
ATOM 7978 C CA . GLY B 1 326 ? 38.344 -47.094 -14.852 1 75.44 326 GLY B CA 1
ATOM 7979 C C . GLY B 1 326 ? 38.844 -47.75 -13.594 1 75.44 326 GLY B C 1
ATOM 7980 O O . GLY B 1 326 ? 39.156 -48.969 -13.602 1 75.44 326 GLY B O 1
ATOM 7981 N N . TRP B 1 327 ? 39.219 -46.938 -12.594 1 70.75 327 TRP B N 1
ATOM 7982 C CA . TRP B 1 327 ? 39.656 -47.438 -11.289 1 70.75 327 TRP B CA 1
ATOM 7983 C C . TRP B 1 327 ? 39 -46.625 -10.164 1 70.75 327 TRP B C 1
ATOM 7985 O O . TRP B 1 327 ? 38.719 -45.438 -10.328 1 70.75 327 TRP B O 1
ATOM 7995 N N . ARG B 1 328 ? 38.625 -47.219 -9.109 1 67.69 328 ARG B N 1
ATOM 7996 C CA . ARG B 1 328 ? 38 -46.625 -7.938 1 67.69 328 ARG B CA 1
ATOM 7997 C C . ARG B 1 328 ? 39.031 -46.031 -7 1 67.69 328 ARG B C 1
ATOM 7999 O O . ARG B 1 328 ? 40.062 -46.656 -6.723 1 67.69 328 ARG B O 1
ATOM 8006 N N . ALA B 1 329 ? 38.75 -44.625 -6.727 1 56.97 329 ALA B N 1
ATOM 8007 C CA . ALA B 1 329 ? 39.625 -43.969 -5.75 1 56.97 329 ALA B CA 1
ATOM 8008 C C . ALA B 1 329 ? 39.219 -44.344 -4.324 1 56.97 329 ALA B C 1
ATOM 8010 O O . ALA B 1 329 ? 38.031 -44.219 -3.973 1 56.97 329 ALA B O 1
ATOM 8011 N N . VAL B 1 330 ? 39.781 -45.156 -3.627 1 50.22 330 VAL B N 1
ATOM 8012 C CA . VAL B 1 330 ? 39.469 -45.5 -2.244 1 50.22 330 VAL B CA 1
ATOM 8013 C C . VAL B 1 330 ? 40.188 -44.562 -1.297 1 50.22 330 VAL B C 1
ATOM 8015 O O . VAL B 1 330 ? 41.375 -44.281 -1.486 1 50.22 330 VAL B O 1
ATOM 8018 N N . LYS B 1 331 ? 39.438 -43.688 -0.683 1 45.62 331 LYS B N 1
ATOM 8019 C CA . LYS B 1 331 ? 40.031 -42.844 0.369 1 45.62 331 LYS B CA 1
ATOM 8020 C C . LYS B 1 331 ? 40.875 -43.688 1.312 1 45.62 331 LYS B C 1
ATOM 8022 O O . LYS B 1 331 ? 40.438 -44.719 1.804 1 45.62 331 LYS B O 1
ATOM 8027 N N . ARG B 1 332 ? 42.125 -43.406 1.419 1 38.72 332 ARG B N 1
ATOM 8028 C CA . ARG B 1 332 ? 42.875 -43.938 2.57 1 38.72 332 ARG B CA 1
ATOM 8029 C C . ARG B 1 332 ? 42.344 -43.312 3.867 1 38.72 332 ARG B C 1
ATOM 8031 O O . ARG B 1 332 ? 42.031 -42.125 3.914 1 38.72 332 ARG B O 1
ATOM 8038 N N . SER B 1 333 ? 41.594 -43.969 4.656 1 37.59 333 SER B N 1
ATOM 8039 C CA . SER B 1 333 ? 41.375 -43.531 6.039 1 37.59 333 SER B CA 1
ATOM 8040 C C . SER B 1 333 ? 42.656 -42.938 6.645 1 37.59 333 SER B C 1
ATOM 8042 O O . SER B 1 333 ? 43.625 -43.625 6.902 1 37.59 333 SER B O 1
ATOM 8044 N N . ASN B 1 334 ? 43.062 -41.812 6.191 1 32.69 334 ASN B N 1
ATOM 8045 C CA . ASN B 1 334 ? 44.031 -41.312 7.172 1 32.69 334 ASN B CA 1
ATOM 8046 C C . ASN B 1 334 ? 43.375 -41.031 8.516 1 32.69 334 ASN B C 1
ATOM 8048 O O . ASN B 1 334 ? 42.406 -40.281 8.594 1 32.69 334 ASN B O 1
ATOM 8052 N N . PRO B 1 335 ? 43.594 -41.75 9.57 1 33.28 335 PRO B N 1
ATOM 8053 C CA . PRO B 1 335 ? 43.188 -41.406 10.938 1 33.28 335 PRO B CA 1
ATOM 8054 C C . PRO B 1 335 ? 43.5 -39.938 11.281 1 33.28 335 PRO B C 1
ATOM 8056 O O . PRO B 1 335 ? 42.844 -39.375 12.164 1 33.28 335 PRO B O 1
ATOM 8059 N N . ARG B 1 336 ? 44.812 -39.531 10.938 1 34.94 336 ARG B N 1
ATOM 8060 C CA . ARG B 1 336 ? 45.156 -38.281 11.633 1 34.94 336 ARG B CA 1
ATOM 8061 C C . ARG B 1 336 ? 44.469 -37.094 11.023 1 34.94 336 ARG B C 1
ATOM 8063 O O . ARG B 1 336 ? 44.938 -35.969 11.148 1 34.94 336 ARG B O 1
ATOM 8070 N N . GLU B 1 337 ? 43.562 -37.094 10.234 1 36.59 337 GLU B N 1
ATOM 8071 C CA . GLU B 1 337 ? 43 -35.875 9.672 1 36.59 337 GLU B CA 1
ATOM 8072 C C . GLU B 1 337 ? 42.438 -34.969 10.766 1 36.59 337 GLU B C 1
ATOM 8074 O O . GLU B 1 337 ? 41.781 -33.969 10.469 1 36.59 337 GLU B O 1
ATOM 8079 N N . HIS B 1 338 ? 42.469 -35.375 12.047 1 32.97 338 HIS B N 1
ATOM 8080 C CA . HIS B 1 338 ? 41.969 -34.344 12.938 1 32.97 338 HIS B CA 1
ATOM 8081 C C . HIS B 1 338 ? 42.719 -33.031 12.734 1 32.97 338 HIS B C 1
ATOM 8083 O O . HIS B 1 338 ? 42.219 -31.953 13.102 1 32.97 338 HIS B O 1
ATOM 8089 N N . GLU B 1 339 ? 44.062 -33.125 12.953 1 29.55 339 GLU B N 1
ATOM 8090 C CA . GLU B 1 339 ? 44.656 -31.875 13.43 1 29.55 339 GLU B CA 1
ATOM 8091 C C . GLU B 1 339 ? 44.625 -30.797 12.344 1 29.55 339 GLU B C 1
ATOM 8093 O O . GLU B 1 339 ? 44.156 -29.672 12.594 1 29.55 339 GLU B O 1
ATOM 8098 N N . ARG B 1 340 ? 45.938 -30.297 12.039 1 29.83 340 ARG B N 1
ATOM 8099 C CA . ARG B 1 340 ? 46.156 -28.969 11.484 1 29.83 340 ARG B CA 1
ATOM 8100 C C . ARG B 1 340 ? 45.625 -28.859 10.062 1 29.83 340 ARG B C 1
ATOM 8102 O O . ARG B 1 340 ? 45.625 -29.859 9.328 1 29.83 340 ARG B O 1
ATOM 8109 N N . GLU B 1 341 ? 44.719 -27.875 9.836 1 31.59 341 GLU B N 1
ATOM 8110 C CA . GLU B 1 341 ? 44.156 -27.219 8.68 1 31.59 341 GLU B CA 1
ATOM 8111 C C . GLU B 1 341 ? 45.125 -27.203 7.5 1 31.59 341 GLU B C 1
ATOM 8113 O O . GLU B 1 341 ? 45.031 -26.344 6.625 1 31.59 341 GLU B O 1
ATOM 8118 N N . HIS B 1 342 ? 46.281 -27.922 7.672 1 28.56 342 HIS B N 1
ATOM 8119 C CA . HIS B 1 342 ? 47.25 -27.734 6.605 1 28.56 342 HIS B CA 1
ATOM 8120 C C . HIS B 1 342 ? 46.781 -28.344 5.297 1 28.56 342 HIS B C 1
ATOM 8122 O O . HIS B 1 342 ? 46 -29.297 5.301 1 28.56 342 HIS B O 1
ATOM 8128 N N . ARG B 1 343 ? 46.969 -27.5 4.219 1 29.17 343 ARG B N 1
ATOM 8129 C CA . ARG B 1 343 ? 46.75 -27.719 2.795 1 29.17 343 ARG B CA 1
ATOM 8130 C C . ARG B 1 343 ? 47.25 -29.094 2.365 1 29.17 343 ARG B C 1
ATOM 8132 O O . ARG B 1 343 ? 48.406 -29.422 2.504 1 29.17 343 ARG B O 1
ATOM 8139 N N . PRO B 1 344 ? 46.469 -30.172 2.707 1 32.56 344 PRO B N 1
ATOM 8140 C CA . PRO B 1 344 ? 46.938 -31.484 2.293 1 32.56 344 PRO B CA 1
ATOM 8141 C C . PRO B 1 344 ? 47.688 -31.453 0.965 1 32.56 344 PRO B C 1
ATOM 8143 O O . PRO B 1 344 ? 47.344 -30.688 0.066 1 32.56 344 PRO B O 1
ATOM 8146 N N . ASN B 1 345 ? 49 -31.562 1.119 1 28.3 345 ASN B N 1
ATOM 8147 C CA . ASN B 1 345 ? 49.844 -31.75 -0.063 1 28.3 345 ASN B CA 1
ATOM 8148 C C . ASN B 1 345 ? 49.219 -32.781 -1.01 1 28.3 345 ASN B C 1
ATOM 8150 O O . ASN B 1 345 ? 48.625 -33.75 -0.566 1 28.3 345 ASN B O 1
ATOM 8154 N N . VAL B 1 346 ? 48.969 -32.469 -2.209 1 32.19 346 VAL B N 1
ATOM 8155 C CA . VAL B 1 346 ? 48.469 -33.125 -3.406 1 32.19 346 VAL B CA 1
ATOM 8156 C C . VAL B 1 346 ? 49.031 -34.531 -3.486 1 32.19 346 VAL B C 1
ATOM 8158 O O . VAL B 1 346 ? 48.406 -35.438 -4.02 1 32.19 346 VAL B O 1
ATOM 8161 N N . SER B 1 347 ? 50.281 -34.781 -2.965 1 32.91 347 SER B N 1
ATOM 8162 C CA . SER B 1 347 ? 51 -36.031 -3.244 1 32.91 347 SER B CA 1
ATOM 8163 C C . SER B 1 347 ? 50.406 -37.188 -2.453 1 32.91 347 SER B C 1
ATOM 8165 O O . SER B 1 347 ? 50.5 -38.344 -2.854 1 32.91 347 SER B O 1
ATOM 8167 N N . ASP B 1 348 ? 50.188 -37 -1.221 1 35.84 348 ASP B N 1
ATOM 8168 C CA . ASP B 1 348 ? 49.969 -38.125 -0.314 1 35.84 348 ASP B CA 1
ATOM 8169 C C . ASP B 1 348 ? 48.688 -38.906 -0.69 1 35.84 348 ASP B C 1
ATOM 8171 O O . ASP B 1 348 ? 48.344 -39.875 -0.03 1 35.84 348 ASP B O 1
ATOM 8175 N N . LEU B 1 349 ? 47.781 -38.312 -1.321 1 34.19 349 LEU B N 1
ATOM 8176 C CA . LEU B 1 349 ? 46.531 -38.969 -1.563 1 34.19 349 LEU B CA 1
ATOM 8177 C C . LEU B 1 349 ? 46.656 -40 -2.676 1 34.19 349 LEU B C 1
ATOM 8179 O O . LEU B 1 349 ? 46.219 -39.781 -3.805 1 34.19 349 LEU B O 1
ATOM 8183 N N . LEU B 1 350 ? 47.844 -40.688 -2.818 1 36.78 350 LEU B N 1
ATOM 8184 C CA . LEU B 1 350 ? 47.812 -41.656 -3.912 1 36.78 350 LEU B CA 1
ATOM 8185 C C . LEU B 1 350 ? 46.75 -42.719 -3.643 1 36.78 350 LEU B C 1
ATOM 8187 O O . LEU B 1 350 ? 46.875 -43.469 -2.682 1 36.78 350 LEU B O 1
ATOM 8191 N N . PRO B 1 351 ? 45.5 -42.594 -3.844 1 42.06 351 PRO B N 1
ATOM 8192 C CA . PRO B 1 351 ? 44.438 -43.562 -3.609 1 42.06 351 PRO B CA 1
ATOM 8193 C C . PRO B 1 351 ? 44.75 -44.938 -4.148 1 42.06 351 PRO B C 1
ATOM 8195 O O . PRO B 1 351 ? 45.531 -45.094 -5.102 1 42.06 351 PRO B O 1
ATOM 8198 N N . GLU B 1 352 ? 44.969 -46 -3.357 1 48.75 352 GLU B N 1
ATOM 8199 C CA . GLU B 1 352 ? 44.906 -47.344 -3.859 1 48.75 352 GLU B CA 1
ATOM 8200 C C . GLU B 1 352 ? 43.75 -47.531 -4.859 1 48.75 352 GLU B C 1
ATOM 8202 O O . GLU B 1 352 ? 42.625 -47.062 -4.609 1 48.75 352 GLU B O 1
ATOM 8207 N N . SER B 1 353 ? 44.031 -47.562 -6.164 1 54.94 353 SER B N 1
ATOM 8208 C CA . SER B 1 353 ? 43.094 -47.594 -7.285 1 54.94 353 SER B CA 1
ATOM 8209 C C . SER B 1 353 ? 42.719 -49.031 -7.633 1 54.94 353 SER B C 1
ATOM 8211 O O . SER B 1 353 ? 43.594 -49.906 -7.781 1 54.94 353 SER B O 1
ATOM 8213 N N . GLU B 1 354 ? 41.531 -49.656 -7.168 1 67.62 354 GLU B N 1
ATOM 8214 C CA . GLU B 1 354 ? 41.062 -50.969 -7.633 1 67.62 354 GLU B CA 1
ATOM 8215 C C . GLU B 1 354 ? 40.438 -50.875 -9.031 1 67.62 354 GLU B C 1
ATOM 8217 O O . GLU B 1 354 ? 39.688 -49.938 -9.32 1 67.62 354 GLU B O 1
ATOM 8222 N N . PRO B 1 355 ? 40.938 -51.875 -9.898 1 72.5 355 PRO B N 1
ATOM 8223 C CA . PRO B 1 355 ? 40.375 -51.875 -11.25 1 72.5 355 PRO B CA 1
ATOM 8224 C C . PRO B 1 355 ? 38.844 -52.031 -11.25 1 72.5 355 PRO B C 1
ATOM 8226 O O . PRO B 1 355 ? 38.312 -52.812 -10.469 1 72.5 355 PRO B O 1
ATOM 8229 N N . GLN B 1 356 ? 38.188 -51.312 -11.953 1 74.75 356 GLN B N 1
ATOM 8230 C CA . GLN B 1 356 ? 36.719 -51.344 -12.109 1 74.75 356 GLN B CA 1
ATOM 8231 C C . GLN B 1 356 ? 36.344 -52.156 -13.344 1 74.75 356 GLN B C 1
ATOM 8233 O O . GLN B 1 356 ? 36.281 -51.625 -14.453 1 74.75 356 GLN B O 1
ATOM 8238 N N . GLN B 1 357 ? 35.969 -53.375 -13.117 1 82.88 357 GLN B N 1
ATOM 8239 C CA . GLN B 1 357 ? 35.562 -54.219 -14.234 1 82.88 357 GLN B CA 1
ATOM 8240 C C . GLN B 1 357 ? 34.062 -54.125 -14.516 1 82.88 357 GLN B C 1
ATOM 8242 O O . GLN B 1 357 ? 33.594 -54.531 -15.578 1 82.88 357 GLN B O 1
ATOM 8247 N N . THR B 1 358 ? 33.406 -53.562 -13.602 1 81.38 358 THR B N 1
ATOM 8248 C CA . THR B 1 358 ? 31.953 -53.5 -13.727 1 81.38 358 THR B CA 1
ATOM 8249 C C . THR B 1 358 ? 31.531 -52.406 -14.719 1 81.38 358 THR B C 1
ATOM 8251 O O . THR B 1 358 ? 31.984 -51.281 -14.625 1 81.38 358 THR B O 1
ATOM 8254 N N . ILE B 1 359 ? 30.75 -52.844 -15.711 1 86.88 359 ILE B N 1
ATOM 8255 C CA . ILE B 1 359 ? 30.094 -51.938 -16.625 1 86.88 359 ILE B CA 1
ATOM 8256 C C . ILE B 1 359 ? 28.703 -51.594 -16.125 1 86.88 359 ILE B C 1
ATOM 8258 O O . ILE B 1 359 ? 27.906 -52.469 -15.805 1 86.88 359 ILE B O 1
ATOM 8262 N N . PHE B 1 360 ? 28.453 -50.469 -15.969 1 85.06 360 PHE B N 1
ATOM 8263 C CA . PHE B 1 360 ? 27.125 -50.031 -15.5 1 85.06 360 PHE B CA 1
ATOM 8264 C C . PHE B 1 360 ? 26.609 -48.875 -16.328 1 85.06 360 PHE B C 1
ATOM 8266 O O . PHE B 1 360 ? 27.344 -48.312 -17.141 1 85.06 360 PHE B O 1
ATOM 8273 N N . CYS B 1 361 ? 25.328 -48.719 -16.219 1 83 361 CYS B N 1
ATOM 8274 C CA . CYS B 1 361 ? 24.719 -47.625 -17 1 83 361 CYS B CA 1
ATOM 8275 C C . CYS B 1 361 ? 23.875 -46.719 -16.109 1 83 361 CYS B C 1
ATOM 8277 O O . CYS B 1 361 ? 23.438 -47.156 -15.039 1 83 361 CYS B O 1
ATOM 8279 N N . LEU B 1 362 ? 23.781 -45.562 -16.516 1 75.69 362 LEU B N 1
ATOM 8280 C CA . LEU B 1 362 ? 22.922 -44.594 -15.859 1 75.69 362 LEU B CA 1
ATOM 8281 C C . LEU B 1 362 ? 21.688 -44.312 -16.719 1 75.69 362 LEU B C 1
ATOM 8283 O O . LEU B 1 362 ? 21.812 -43.938 -17.875 1 75.69 362 LEU B O 1
ATOM 8287 N N . ASN B 1 363 ? 20.578 -44.531 -16.141 1 74.19 363 ASN B N 1
ATOM 8288 C CA . ASN B 1 363 ? 19.312 -44.125 -16.734 1 74.19 363 ASN B CA 1
ATOM 8289 C C . ASN B 1 363 ? 18.875 -42.75 -16.219 1 74.19 363 ASN B C 1
ATOM 8291 O O . ASN B 1 363 ? 18.516 -42.625 -15.047 1 74.19 363 ASN B O 1
ATOM 8295 N N . PRO B 1 364 ? 18.938 -41.812 -17.094 1 68.56 364 PRO B N 1
ATOM 8296 C CA . PRO B 1 364 ? 18.609 -40.438 -16.625 1 68.56 364 PRO B CA 1
ATOM 8297 C C . PRO B 1 364 ? 17.156 -40.312 -16.203 1 68.56 364 PRO B C 1
ATOM 8299 O O . PRO B 1 364 ? 16.812 -39.438 -15.414 1 68.56 364 PRO B O 1
ATOM 8302 N N . ASP B 1 365 ? 16.328 -41.156 -16.703 1 69.69 365 ASP B N 1
ATOM 8303 C CA . ASP B 1 365 ? 14.898 -41.031 -16.422 1 69.69 365 ASP B CA 1
ATOM 8304 C C . ASP B 1 365 ? 14.602 -41.312 -14.953 1 69.69 365 ASP B C 1
ATOM 8306 O O . ASP B 1 365 ? 13.805 -40.625 -14.32 1 69.69 365 ASP B O 1
ATOM 8310 N N . ASP B 1 366 ? 15.172 -42.312 -14.469 1 69.38 366 ASP B N 1
ATOM 8311 C CA . ASP B 1 366 ? 14.93 -42.656 -13.07 1 69.38 366 ASP B CA 1
ATOM 8312 C C . ASP B 1 366 ? 16.141 -42.312 -12.203 1 69.38 366 ASP B C 1
ATOM 8314 O O . ASP B 1 366 ? 16.125 -42.531 -10.992 1 69.38 366 ASP B O 1
ATOM 8318 N N . ARG B 1 367 ? 17.203 -41.75 -12.844 1 70.94 367 ARG B N 1
ATOM 8319 C CA . ARG B 1 367 ? 18.422 -41.281 -12.188 1 70.94 367 ARG B CA 1
ATOM 8320 C C . ARG B 1 367 ? 19.078 -42.406 -11.383 1 70.94 367 ARG B C 1
ATOM 8322 O O . ARG B 1 367 ? 19.578 -42.156 -10.281 1 70.94 367 ARG B O 1
ATOM 8329 N N . GLN B 1 368 ? 18.875 -43.531 -11.953 1 73.88 368 GLN B N 1
ATOM 8330 C CA . GLN B 1 368 ? 19.484 -44.688 -11.281 1 73.88 368 GLN B CA 1
ATOM 8331 C C . GLN B 1 368 ? 20.578 -45.312 -12.141 1 73.88 368 GLN B C 1
ATOM 8333 O O . GLN B 1 368 ? 20.562 -45.188 -13.367 1 73.88 368 GLN B O 1
ATOM 8338 N N . TYR B 1 369 ? 21.547 -45.969 -11.375 1 78.56 369 TYR B N 1
ATOM 8339 C CA . TYR B 1 369 ? 22.594 -46.719 -12.047 1 78.56 369 TYR B CA 1
ATOM 8340 C C . TYR B 1 369 ? 22.281 -48.219 -12.039 1 78.56 369 TYR B C 1
ATOM 8342 O O . TYR B 1 369 ? 21.812 -48.75 -11.031 1 78.56 369 TYR B O 1
ATOM 8350 N N . TYR B 1 370 ? 22.438 -48.75 -13.195 1 83.12 370 TYR B N 1
ATOM 8351 C CA . TYR B 1 370 ? 22.172 -50.188 -13.312 1 83.12 370 TYR B CA 1
ATOM 8352 C C . TYR B 1 370 ? 23.422 -50.938 -13.703 1 83.12 370 TYR B C 1
ATOM 8354 O O . TYR B 1 370 ? 24.219 -50.469 -14.523 1 83.12 370 TYR B O 1
ATOM 8362 N N . HIS B 1 371 ? 23.547 -52.156 -13.102 1 86.31 371 HIS B N 1
ATOM 8363 C CA . HIS B 1 371 ? 24.609 -53.062 -13.477 1 86.31 371 HIS B CA 1
ATOM 8364 C C . HIS B 1 371 ? 24.312 -53.719 -14.82 1 86.31 371 HIS B C 1
ATOM 8366 O O . HIS B 1 371 ? 23.219 -54.25 -15.039 1 86.31 371 HIS B O 1
ATOM 8372 N N . ILE B 1 372 ? 25.281 -53.625 -15.68 1 87.94 372 ILE B N 1
ATOM 8373 C CA . ILE B 1 372 ? 25.094 -54.25 -16.984 1 87.94 372 ILE B CA 1
ATOM 8374 C C . ILE B 1 372 ? 25.828 -55.594 -17.016 1 87.94 372 ILE B C 1
ATOM 8376 O O . ILE B 1 372 ? 25.203 -56.656 -17.188 1 87.94 372 ILE B O 1
ATOM 8380 N N . THR B 1 373 ? 27.094 -55.5 -16.953 1 89.62 373 THR B N 1
ATOM 8381 C CA . THR B 1 373 ? 27.953 -56.688 -17.047 1 89.62 373 THR B CA 1
ATOM 8382 C C . THR B 1 373 ? 29.344 -56.375 -16.5 1 89.62 373 THR B C 1
ATOM 8384 O O . THR B 1 373 ? 29.578 -55.312 -15.93 1 89.62 373 THR B O 1
ATOM 8387 N N . LYS B 1 374 ? 30.266 -57.406 -16.578 1 89.81 374 LYS B N 1
ATOM 8388 C CA . LYS B 1 374 ? 31.656 -57.25 -16.172 1 89.81 374 LYS B CA 1
ATOM 8389 C C . LYS B 1 374 ? 32.594 -57.406 -17.359 1 89.81 374 LYS B C 1
ATOM 8391 O O . LYS B 1 374 ? 32.375 -58.281 -18.219 1 89.81 374 LYS B O 1
ATOM 8396 N N . LEU B 1 375 ? 33.594 -56.531 -17.375 1 90.75 375 LEU B N 1
ATOM 8397 C CA . LEU B 1 375 ? 34.594 -56.625 -18.422 1 90.75 375 LEU B CA 1
ATOM 8398 C C . LEU B 1 375 ? 35.312 -58 -18.359 1 90.75 375 LEU B C 1
ATOM 8400 O O . LEU B 1 375 ? 35.594 -58.5 -17.281 1 90.75 375 LEU B O 1
ATOM 8404 N N . PRO B 1 376 ? 35.594 -58.594 -19.484 1 90 376 PRO B N 1
ATOM 8405 C CA . PRO B 1 376 ? 36.25 -59.875 -19.516 1 90 376 PRO B CA 1
ATOM 8406 C C . PRO B 1 376 ? 37.781 -59.75 -19.328 1 90 376 PRO B C 1
ATOM 8408 O O . PRO B 1 376 ? 38.531 -60.688 -19.656 1 90 376 PRO B O 1
ATOM 8411 N N . THR B 1 377 ? 38.312 -58.688 -18.906 1 87.62 377 THR B N 1
ATOM 8412 C CA . THR B 1 377 ? 39.719 -58.438 -18.734 1 87.62 377 THR B CA 1
ATOM 8413 C C . THR B 1 377 ? 40 -57.562 -17.5 1 87.62 377 THR B C 1
ATOM 8415 O O . THR B 1 377 ? 39.125 -56.781 -17.094 1 87.62 377 THR B O 1
ATOM 8418 N N . PRO B 1 378 ? 41.156 -57.719 -16.922 1 83.31 378 PRO B N 1
ATOM 8419 C CA . PRO B 1 378 ? 41.531 -56.812 -15.805 1 83.31 378 PRO B CA 1
ATOM 8420 C C . PRO B 1 378 ? 42.031 -55.469 -16.281 1 83.31 378 PRO B C 1
ATOM 8422 O O . PRO B 1 378 ? 42.25 -54.562 -15.453 1 83.31 378 PRO B O 1
ATOM 8425 N N . VAL B 1 379 ? 42.188 -55.281 -17.562 1 82.75 379 VAL B N 1
ATOM 8426 C CA . VAL B 1 379 ? 42.594 -54 -18.125 1 82.75 379 VAL B CA 1
ATOM 8427 C C . VAL B 1 379 ? 41.406 -53.062 -18.188 1 82.75 379 VAL B C 1
ATOM 8429 O O . VAL B 1 379 ? 40.531 -53.219 -19.031 1 82.75 379 VAL B O 1
ATOM 8432 N N . THR B 1 380 ? 41.5 -52.156 -17.25 1 82.31 380 THR B N 1
ATOM 8433 C CA . THR B 1 380 ? 40.281 -51.344 -17.125 1 82.31 380 THR B CA 1
ATOM 8434 C C . THR B 1 380 ? 40.594 -49.844 -17.297 1 82.31 380 THR B C 1
ATOM 8436 O O . THR B 1 380 ? 39.688 -49.062 -17.547 1 82.31 380 THR B O 1
ATOM 8439 N N . ARG B 1 381 ? 41.781 -49.531 -17.266 1 79.5 381 ARG B N 1
ATOM 8440 C CA . ARG B 1 381 ? 42.156 -48.125 -17.297 1 79.5 381 ARG B CA 1
ATOM 8441 C C . ARG B 1 381 ? 42.25 -47.625 -18.734 1 79.5 381 ARG B C 1
ATOM 8443 O O . ARG B 1 381 ? 42.844 -48.281 -19.578 1 79.5 381 ARG B O 1
ATOM 8450 N N . CYS B 1 382 ? 41.625 -46.531 -19.062 1 80.94 382 CYS B N 1
ATOM 8451 C CA . CYS B 1 382 ? 41.719 -45.812 -20.312 1 80.94 382 CYS B CA 1
ATOM 8452 C C . CYS B 1 382 ? 41.312 -46.656 -21.5 1 80.94 382 CYS B C 1
ATOM 8454 O O . CYS B 1 382 ? 41.969 -46.625 -22.562 1 80.94 382 CYS B O 1
ATOM 8456 N N . VAL B 1 383 ? 40.312 -47.438 -21.297 1 87.44 383 VAL B N 1
ATOM 8457 C CA . VAL B 1 383 ? 39.75 -48.188 -22.422 1 87.44 383 VAL B CA 1
ATOM 8458 C C . VAL B 1 383 ? 38.906 -47.25 -23.281 1 87.44 383 VAL B C 1
ATOM 8460 O O . VAL B 1 383 ? 38.5 -46.156 -22.828 1 87.44 383 VAL B O 1
ATOM 8463 N N . SER B 1 384 ? 38.688 -47.594 -24.5 1 87.94 384 SER B N 1
ATOM 8464 C CA . SER B 1 384 ? 37.812 -46.844 -25.375 1 87.94 384 SER B CA 1
ATOM 8465 C C . SER B 1 384 ? 36.594 -47.688 -25.781 1 87.94 384 SER B C 1
ATOM 8467 O O . SER B 1 384 ? 36.719 -48.906 -25.922 1 87.94 384 SER B O 1
ATOM 8469 N N . VAL B 1 385 ? 35.5 -47 -25.875 1 89.12 385 VAL B N 1
ATOM 8470 C CA . VAL B 1 385 ? 34.25 -47.719 -26.125 1 89.12 385 VAL B CA 1
ATOM 8471 C C . VAL B 1 385 ? 33.5 -47.031 -27.266 1 89.12 385 VAL B C 1
ATOM 8473 O O . VAL B 1 385 ? 33.469 -45.812 -27.375 1 89.12 385 VAL B O 1
ATOM 8476 N N . ALA B 1 386 ? 32.844 -47.875 -28.109 1 88.5 386 ALA B N 1
ATOM 8477 C CA . ALA B 1 386 ? 31.953 -47.406 -29.172 1 88.5 386 ALA B CA 1
ATOM 8478 C C . ALA B 1 386 ? 30.766 -48.375 -29.328 1 88.5 386 ALA B C 1
ATOM 8480 O O . ALA B 1 386 ? 30.844 -49.531 -28.922 1 88.5 386 ALA B O 1
ATOM 8481 N N . SER B 1 387 ? 29.812 -47.844 -29.781 1 86.69 387 SER B N 1
ATOM 8482 C CA . SER B 1 387 ? 28.625 -48.688 -29.984 1 86.69 387 SER B CA 1
ATOM 8483 C C . SER B 1 387 ? 28.188 -48.688 -31.438 1 86.69 387 SER B C 1
ATOM 8485 O O . SER B 1 387 ? 28.328 -47.688 -32.156 1 86.69 387 SER B O 1
ATOM 8487 N N . GLU B 1 388 ? 27.75 -49.875 -31.906 1 84.38 388 GLU B N 1
ATOM 8488 C CA . GLU B 1 388 ? 27.078 -50.062 -33.188 1 84.38 388 GLU B CA 1
ATOM 8489 C C . GLU B 1 388 ? 25.875 -51 -33.062 1 84.38 388 GLU B C 1
ATOM 8491 O O . GLU B 1 388 ? 26.031 -52.188 -32.844 1 84.38 388 GLU B O 1
ATOM 8496 N N . GLY B 1 389 ? 24.703 -50.281 -33.188 1 77.56 389 GLY B N 1
ATOM 8497 C CA . GLY B 1 389 ? 23.5 -51.094 -32.969 1 77.56 389 GLY B CA 1
ATOM 8498 C C . GLY B 1 389 ? 23.422 -51.625 -31.547 1 77.56 389 GLY B C 1
ATOM 8499 O O . GLY B 1 389 ? 23.578 -50.875 -30.578 1 77.56 389 GLY B O 1
ATOM 8500 N N . ARG B 1 390 ? 23.219 -52.938 -31.453 1 83.62 390 ARG B N 1
ATOM 8501 C CA . ARG B 1 390 ? 23.031 -53.562 -30.141 1 83.62 390 ARG B CA 1
ATOM 8502 C C . ARG B 1 390 ? 24.375 -53.969 -29.547 1 83.62 390 ARG B C 1
ATOM 8504 O O . ARG B 1 390 ? 24.422 -54.562 -28.453 1 83.62 390 ARG B O 1
ATOM 8511 N N . HIS B 1 391 ? 25.484 -53.656 -30.328 1 88.81 391 HIS B N 1
ATOM 8512 C CA . HIS B 1 391 ? 26.781 -54.125 -29.859 1 88.81 391 HIS B CA 1
ATOM 8513 C C . HIS B 1 391 ? 27.625 -53 -29.312 1 88.81 391 HIS B C 1
ATOM 8515 O O . HIS B 1 391 ? 27.578 -51.875 -29.828 1 88.81 391 HIS B O 1
ATOM 8521 N N . LEU B 1 392 ? 28.375 -53.344 -28.297 1 90.31 392 LEU B N 1
ATOM 8522 C CA . LEU B 1 392 ? 29.391 -52.469 -27.719 1 90.31 392 LEU B CA 1
ATOM 8523 C C . LEU B 1 392 ? 30.781 -53 -28.016 1 90.31 392 LEU B C 1
ATOM 8525 O O . LEU B 1 392 ? 31.047 -54.188 -27.859 1 90.31 392 LEU B O 1
ATOM 8529 N N . TYR B 1 393 ? 31.625 -52.094 -28.453 1 93.12 393 TYR B N 1
ATOM 8530 C CA . TYR B 1 393 ? 33.031 -52.438 -28.703 1 93.12 393 TYR B CA 1
ATOM 8531 C C . TYR B 1 393 ? 33.938 -51.812 -27.656 1 93.12 393 TYR B C 1
ATOM 8533 O O . TYR B 1 393 ? 33.875 -50.594 -27.422 1 93.12 393 TYR B O 1
ATOM 8541 N N . VAL B 1 394 ? 34.656 -52.562 -26.984 1 93.81 394 VAL B N 1
ATOM 8542 C CA . VAL B 1 394 ? 35.625 -52.125 -26 1 93.81 394 VAL B CA 1
ATOM 8543 C C . VAL B 1 394 ? 37.031 -52.438 -26.469 1 93.81 394 VAL B C 1
ATOM 8545 O O . VAL B 1 394 ? 37.375 -53.594 -26.75 1 93.81 394 VAL B O 1
ATOM 8548 N N . THR B 1 395 ? 37.875 -51.406 -26.516 1 93.94 395 THR B N 1
ATOM 8549 C CA . THR B 1 395 ? 39.219 -51.594 -27.094 1 93.94 395 THR B CA 1
ATOM 8550 C C . THR B 1 395 ? 40.281 -51 -26.219 1 93.94 395 THR B C 1
ATOM 8552 O O . THR B 1 395 ? 40.094 -49.938 -25.609 1 93.94 395 THR B O 1
ATOM 8555 N N . GLY B 1 396 ? 41.469 -51.688 -26.141 1 92.5 396 GLY B N 1
ATOM 8556 C CA . GLY B 1 396 ? 42.688 -51.188 -25.531 1 92.5 396 GLY B CA 1
ATOM 8557 C C . GLY B 1 396 ? 42.562 -51.031 -24.031 1 92.5 396 GLY B C 1
ATOM 8558 O O . GLY B 1 396 ? 41.906 -51.844 -23.359 1 92.5 396 GLY B O 1
ATOM 8559 N N . GLY B 1 397 ? 43.406 -50 -23.547 1 88.06 397 GLY B N 1
ATOM 8560 C CA . GLY B 1 397 ? 43.469 -49.719 -22.125 1 88.06 397 GLY B CA 1
ATOM 8561 C C . GLY B 1 397 ? 44.812 -50.094 -21.516 1 88.06 397 GLY B C 1
ATOM 8562 O O . GLY B 1 397 ? 45.75 -50.438 -22.234 1 88.06 397 GLY B O 1
ATOM 8563 N N . GLN B 1 398 ? 44.844 -49.812 -20.203 1 84.75 398 GLN B N 1
ATOM 8564 C CA . GLN B 1 398 ? 46.031 -50.125 -19.422 1 84.75 398 GLN B CA 1
ATOM 8565 C C . GLN B 1 398 ? 45.688 -50.844 -18.125 1 84.75 398 GLN B C 1
ATOM 8567 O O . GLN B 1 398 ? 44.594 -50.688 -17.594 1 84.75 398 GLN B O 1
ATOM 8572 N N . ASP B 1 399 ? 46.625 -51.688 -17.797 1 76.88 399 ASP B N 1
ATOM 8573 C CA . ASP B 1 399 ? 46.438 -52.344 -16.516 1 76.88 399 ASP B CA 1
ATOM 8574 C C . ASP B 1 399 ? 46.594 -51.344 -15.359 1 76.88 399 ASP B C 1
ATOM 8576 O O . ASP B 1 399 ? 47.594 -50.625 -15.281 1 76.88 399 ASP B O 1
ATOM 8580 N N . PRO B 1 400 ? 45.594 -51.156 -14.516 1 67.62 400 PRO B N 1
ATOM 8581 C CA . PRO B 1 400 ? 45.688 -50.188 -13.422 1 67.62 400 PRO B CA 1
ATOM 8582 C C . PRO B 1 400 ? 46.719 -50.594 -12.352 1 67.62 400 PRO B C 1
ATOM 8584 O O . PRO B 1 400 ? 47.094 -49.781 -11.531 1 67.62 400 PRO B O 1
ATOM 8587 N N . ALA B 1 401 ? 47.094 -51.844 -12.016 1 59.56 401 ALA B N 1
ATOM 8588 C CA . ALA B 1 401 ? 47.938 -52.281 -10.922 1 59.56 401 ALA B CA 1
ATOM 8589 C C . ALA B 1 401 ? 49.344 -51.656 -11.008 1 59.56 401 ALA B C 1
ATOM 8591 O O . ALA B 1 401 ? 50.094 -51.719 -10.047 1 59.56 401 ALA B O 1
ATOM 8592 N N . THR B 1 402 ? 49.938 -51.25 -12.188 1 51.88 402 THR B N 1
ATOM 8593 C CA . THR B 1 402 ? 51.375 -50.969 -12.234 1 51.88 402 THR B CA 1
ATOM 8594 C C . THR B 1 402 ? 51.688 -49.656 -11.578 1 51.88 402 THR B C 1
ATOM 8596 O O . THR B 1 402 ? 50.844 -48.719 -11.578 1 51.88 402 THR B O 1
ATOM 8599 N N . SER B 1 403 ? 52.906 -49.562 -10.656 1 44.84 403 SER B N 1
ATOM 8600 C CA . SER B 1 403 ? 53.469 -48.531 -9.805 1 44.84 403 SER B CA 1
ATOM 8601 C C . SER B 1 403 ? 53.469 -47.188 -10.516 1 44.84 403 SER B C 1
ATOM 8603 O O . SER B 1 403 ? 53.438 -47.125 -11.75 1 44.84 403 SER B O 1
ATOM 8605 N N . MET B 1 404 ? 53.219 -46.094 -9.742 1 43.81 404 MET B N 1
ATOM 8606 C CA . MET B 1 404 ? 53.156 -44.688 -10.086 1 43.81 404 MET B CA 1
ATOM 8607 C C . MET B 1 404 ? 54.219 -44.344 -11.141 1 43.81 404 MET B C 1
ATOM 8609 O O . MET B 1 404 ? 54.062 -43.375 -11.891 1 43.81 404 MET B O 1
ATOM 8613 N N . PHE B 1 405 ? 55.375 -45.031 -11.117 1 46.84 405 PHE B N 1
ATOM 8614 C CA . PHE B 1 405 ? 56.562 -44.531 -11.812 1 46.84 405 PHE B CA 1
ATOM 8615 C C . PHE B 1 405 ? 56.656 -45.156 -13.203 1 46.84 405 PHE B C 1
ATOM 8617 O O . PHE B 1 405 ? 57.5 -44.719 -14.008 1 46.84 405 PHE B O 1
ATOM 8624 N N . SER B 1 406 ? 55.875 -46.281 -13.531 1 50.38 406 SER B N 1
ATOM 8625 C CA . SER B 1 406 ? 56 -46.844 -14.883 1 50.38 406 SER B CA 1
ATOM 8626 C C . SER B 1 406 ? 54.625 -47.094 -15.516 1 50.38 406 SER B C 1
ATOM 8628 O O . SER B 1 406 ? 53.812 -47.781 -14.945 1 50.38 406 SER B O 1
ATOM 8630 N N . LEU B 1 407 ? 54.188 -46.312 -16.391 1 57.81 407 LEU B N 1
ATOM 8631 C CA . LEU B 1 407 ? 52.938 -46.531 -17.109 1 57.81 407 LEU B CA 1
ATOM 8632 C C . LEU B 1 407 ? 52.906 -47.875 -17.828 1 57.81 407 LEU B C 1
ATOM 8634 O O . LEU B 1 407 ? 53.844 -48.188 -18.578 1 57.81 407 LEU B O 1
ATOM 8638 N N . PRO B 1 408 ? 52.125 -48.812 -17.359 1 70.69 408 PRO B N 1
ATOM 8639 C CA . PRO B 1 408 ? 52.031 -50.094 -18.062 1 70.69 408 PRO B CA 1
ATOM 8640 C C . PRO B 1 408 ? 51.781 -49.906 -19.562 1 70.69 408 PRO B C 1
ATOM 8642 O O . PRO B 1 408 ? 51.219 -48.906 -19.984 1 70.69 408 PRO B O 1
ATOM 8645 N N . PRO B 1 409 ? 52.344 -50.812 -20.359 1 78.5 409 PRO B N 1
ATOM 8646 C CA . PRO B 1 409 ? 52.125 -50.719 -21.812 1 78.5 409 PRO B CA 1
ATOM 8647 C C . PRO B 1 409 ? 50.656 -50.844 -22.172 1 78.5 409 PRO B C 1
ATOM 8649 O O . PRO B 1 409 ? 49.906 -51.594 -21.531 1 78.5 409 PRO B O 1
ATOM 8652 N N . PRO B 1 410 ? 50.25 -50.094 -23.125 1 87.62 410 PRO B N 1
ATOM 8653 C CA . PRO B 1 410 ? 48.844 -50.188 -23.594 1 87.62 410 PRO B CA 1
ATOM 8654 C C . PRO B 1 410 ? 48.5 -51.562 -24.109 1 87.62 410 PRO B C 1
ATOM 8656 O O . PRO B 1 410 ? 49.344 -52.25 -24.672 1 87.62 410 PRO B O 1
ATOM 8659 N N . SER B 1 411 ? 47.312 -52 -23.922 1 90.19 411 SER B N 1
ATOM 8660 C CA . SER B 1 411 ? 46.812 -53.312 -24.297 1 90.19 411 SER B CA 1
ATOM 8661 C C . SER B 1 411 ? 46.406 -53.344 -25.766 1 90.19 411 SER B C 1
ATOM 8663 O O . SER B 1 411 ? 45.938 -52.344 -26.312 1 90.19 411 SER B O 1
ATOM 8665 N N . ARG B 1 412 ? 46.469 -54.594 -26.375 1 91.88 412 ARG B N 1
ATOM 8666 C CA . ARG B 1 412 ? 46.031 -54.844 -27.75 1 91.88 412 ARG B CA 1
ATOM 8667 C C . ARG B 1 412 ? 44.688 -55.531 -27.797 1 91.88 412 ARG B C 1
ATOM 8669 O O . ARG B 1 412 ? 44.188 -55.875 -28.875 1 91.88 412 ARG B O 1
ATOM 8676 N N . GLN B 1 413 ? 44.094 -55.719 -26.656 1 93.25 413 GLN B N 1
ATOM 8677 C CA . GLN B 1 413 ? 42.844 -56.5 -26.594 1 93.25 413 GLN B CA 1
ATOM 8678 C C . GLN B 1 413 ? 41.656 -55.656 -27.078 1 93.25 413 GLN B C 1
ATOM 8680 O O . GLN B 1 413 ? 41.594 -54.469 -26.891 1 93.25 413 GLN B O 1
ATOM 8685 N N . ALA B 1 414 ? 40.719 -56.344 -27.719 1 94.81 414 ALA B N 1
ATOM 8686 C CA . ALA B 1 414 ? 39.438 -55.781 -28.203 1 94.81 414 ALA B CA 1
ATOM 8687 C C . ALA B 1 414 ? 38.281 -56.75 -28 1 94.81 414 ALA B C 1
ATOM 8689 O O . ALA B 1 414 ? 38.469 -57.938 -28.203 1 94.81 414 ALA B O 1
ATOM 8690 N N . PHE B 1 415 ? 37.188 -56.25 -27.547 1 95 415 PHE B N 1
ATOM 8691 C CA . PHE B 1 415 ? 36.031 -57.094 -27.25 1 95 415 PHE B CA 1
ATOM 8692 C C . PHE B 1 415 ? 34.75 -56.469 -27.828 1 95 415 PHE B C 1
ATOM 8694 O O . PHE B 1 415 ? 34.688 -55.25 -28.016 1 95 415 PHE B O 1
ATOM 8701 N N . ARG B 1 416 ? 33.844 -57.312 -28.156 1 94.56 416 ARG B N 1
ATOM 8702 C CA . ARG B 1 416 ? 32.5 -56.906 -28.531 1 94.56 416 ARG B CA 1
ATOM 8703 C C . ARG B 1 416 ? 31.453 -57.469 -27.562 1 94.56 416 ARG B C 1
ATOM 8705 O O . ARG B 1 416 ? 31.484 -58.656 -27.25 1 94.56 416 ARG B O 1
ATOM 8712 N N . TYR B 1 417 ? 30.578 -56.656 -27.078 1 92.62 417 TYR B N 1
ATOM 8713 C CA . TYR B 1 417 ? 29.516 -57.031 -26.156 1 92.62 417 TYR B CA 1
ATOM 8714 C C . TYR B 1 417 ? 28.156 -56.938 -26.828 1 92.62 417 TYR B C 1
ATOM 8716 O O . TYR B 1 417 ? 27.844 -55.906 -27.453 1 92.62 417 TYR B O 1
ATOM 8724 N N . ASP B 1 418 ? 27.391 -58.062 -26.734 1 89 418 ASP B N 1
ATOM 8725 C CA . ASP B 1 418 ? 26 -58.062 -27.188 1 89 418 ASP B CA 1
ATOM 8726 C C . ASP B 1 418 ? 25.047 -57.781 -26.047 1 89 418 ASP B C 1
ATOM 8728 O O . ASP B 1 418 ? 24.797 -58.625 -25.188 1 89 418 ASP B O 1
ATOM 8732 N N . PHE B 1 419 ? 24.438 -56.688 -26.062 1 87.19 419 PHE B N 1
ATOM 8733 C CA . PHE B 1 419 ? 23.672 -56.188 -24.922 1 87.19 419 PHE B CA 1
ATOM 8734 C C . PHE B 1 419 ? 22.453 -57.094 -24.672 1 87.19 419 PHE B C 1
ATOM 8736 O O . PHE B 1 419 ? 22.219 -57.5 -23.547 1 87.19 419 PHE B O 1
ATOM 8743 N N . PRO B 1 420 ? 21.609 -57.438 -25.703 1 83.56 420 PRO B N 1
ATOM 8744 C CA . PRO B 1 420 ? 20.391 -58.219 -25.438 1 83.56 420 PRO B CA 1
ATOM 8745 C C . PRO B 1 420 ? 20.703 -59.594 -24.859 1 83.56 420 PRO B C 1
ATOM 8747 O O . PRO B 1 420 ? 19.969 -60.094 -24 1 83.56 420 PRO B O 1
ATOM 8750 N N . THR B 1 421 ? 21.781 -60.156 -25.328 1 85.56 421 THR B N 1
ATOM 8751 C CA . THR B 1 421 ? 22.078 -61.531 -24.922 1 85.56 421 THR B CA 1
ATOM 8752 C C . THR B 1 421 ? 23.078 -61.531 -23.766 1 85.56 421 THR B C 1
ATOM 8754 O O . THR B 1 421 ? 23.328 -62.594 -23.172 1 85.56 421 THR B O 1
ATOM 8757 N N . ASP B 1 422 ? 23.625 -60.438 -23.438 1 88.69 422 ASP B N 1
ATOM 8758 C CA . ASP B 1 422 ? 24.609 -60.312 -22.375 1 88.69 422 ASP B CA 1
ATOM 8759 C C . ASP B 1 422 ? 25.797 -61.25 -22.609 1 88.69 422 ASP B C 1
ATOM 8761 O O . ASP B 1 422 ? 26.172 -62.031 -21.719 1 88.69 422 ASP B O 1
ATOM 8765 N N . THR B 1 423 ? 26.312 -61.188 -23.766 1 93 423 THR B N 1
ATOM 8766 C CA . THR B 1 423 ? 27.422 -62.062 -24.109 1 93 423 THR B CA 1
ATOM 8767 C C . THR B 1 423 ? 28.578 -61.25 -24.703 1 93 423 THR B C 1
ATOM 8769 O O . THR B 1 423 ? 28.359 -60.219 -25.344 1 93 423 THR B O 1
ATOM 8772 N N . TRP B 1 424 ? 29.906 -61.75 -24.422 1 93.75 424 TRP B N 1
ATOM 8773 C CA . TRP B 1 424 ? 31.109 -61.125 -24.938 1 93.75 424 TRP B CA 1
ATOM 8774 C C . TRP B 1 424 ? 31.719 -61.938 -26.078 1 93.75 424 TRP B C 1
ATOM 8776 O O . TRP B 1 424 ? 31.688 -63.156 -26.031 1 93.75 424 TRP B O 1
ATOM 8786 N N . MET B 1 425 ? 32.219 -61.312 -27.031 1 94.69 425 MET B N 1
ATOM 8787 C CA . MET B 1 425 ? 33.031 -61.906 -28.078 1 94.69 425 MET B CA 1
ATOM 8788 C C . MET B 1 425 ? 34.406 -61.25 -28.141 1 94.69 425 MET B C 1
ATOM 8790 O O . MET B 1 425 ? 34.531 -60.031 -28.094 1 94.69 425 MET B O 1
ATOM 8794 N N . THR B 1 426 ? 35.5 -62.062 -28.141 1 94.62 426 THR B N 1
ATOM 8795 C CA . THR B 1 426 ? 36.875 -61.562 -28.266 1 94.62 426 THR B CA 1
ATOM 8796 C C . THR B 1 426 ? 37.219 -61.312 -29.734 1 94.62 426 THR B C 1
ATOM 8798 O O . THR B 1 426 ? 37.031 -62.188 -30.594 1 94.62 426 THR B O 1
ATOM 8801 N N . LEU B 1 427 ? 37.688 -60.125 -30 1 95.38 427 LEU B N 1
ATOM 8802 C CA . LEU B 1 427 ? 38.125 -59.781 -31.344 1 95.38 427 LEU B CA 1
ATOM 8803 C C . LEU B 1 427 ? 39.594 -60.031 -31.531 1 95.38 427 LEU B C 1
ATOM 8805 O O . LEU B 1 427 ? 40.312 -60.219 -30.547 1 95.38 427 LEU B O 1
ATOM 8809 N N . PRO B 1 428 ? 40.031 -60.031 -32.844 1 94.56 428 PRO B N 1
ATOM 8810 C CA . PRO B 1 428 ? 41.469 -60.125 -33.062 1 94.56 428 PRO B CA 1
ATOM 8811 C C . PRO B 1 428 ? 42.25 -58.969 -32.406 1 94.56 428 PRO B C 1
ATOM 8813 O O . PRO B 1 428 ? 41.719 -57.875 -32.312 1 94.56 428 PRO B O 1
ATOM 8816 N N . ASP B 1 429 ? 43.469 -59.312 -31.969 1 94.31 429 ASP B N 1
ATOM 8817 C CA . ASP B 1 429 ? 44.281 -58.281 -31.344 1 94.31 429 ASP B CA 1
ATOM 8818 C C . ASP B 1 429 ? 44.469 -57.062 -32.25 1 94.31 429 ASP B C 1
ATOM 8820 O O . ASP B 1 429 ? 44.656 -57.25 -33.469 1 94.31 429 ASP B O 1
ATOM 8824 N N . MET B 1 430 ? 44.438 -55.938 -31.656 1 93.62 430 MET B N 1
ATOM 8825 C CA . MET B 1 430 ? 44.688 -54.688 -32.406 1 93.62 430 MET B CA 1
ATOM 8826 C C . MET B 1 430 ? 46.125 -54.688 -32.938 1 93.62 430 MET B C 1
ATOM 8828 O O . MET B 1 430 ? 47 -55.344 -32.406 1 93.62 430 MET B O 1
ATOM 8832 N N . PRO B 1 431 ? 46.312 -53.969 -34.031 1 90.75 431 PRO B N 1
ATOM 8833 C CA . PRO B 1 431 ? 47.656 -53.875 -34.594 1 90.75 431 PRO B CA 1
ATOM 8834 C C . PRO B 1 431 ? 48.688 -53.281 -33.625 1 90.75 431 PRO B C 1
ATOM 8836 O O . PRO B 1 431 ? 49.844 -53.656 -33.656 1 90.75 431 PRO B O 1
ATOM 8839 N N . ARG B 1 432 ? 48.312 -52.469 -32.781 1 90.25 432 ARG B N 1
ATOM 8840 C CA . ARG B 1 432 ? 49.125 -51.906 -31.734 1 90.25 432 ARG B CA 1
ATOM 8841 C C . ARG B 1 432 ? 48.312 -51.625 -30.484 1 90.25 432 ARG B C 1
ATOM 8843 O O . ARG B 1 432 ? 47.094 -51.406 -30.562 1 90.25 432 ARG B O 1
ATOM 8850 N N . GLY B 1 433 ? 49.031 -51.688 -29.406 1 89.25 433 GLY B N 1
ATOM 8851 C CA . GLY B 1 433 ? 48.375 -51.312 -28.156 1 89.25 433 GLY B CA 1
ATOM 8852 C C . GLY B 1 433 ? 48.062 -49.844 -28.047 1 89.25 433 GLY B C 1
ATOM 8853 O O . GLY B 1 433 ? 48.875 -49 -28.484 1 89.25 433 GLY B O 1
ATOM 8854 N N . ARG B 1 434 ? 46.875 -49.562 -27.484 1 88.62 434 ARG B N 1
ATOM 8855 C CA . ARG B 1 434 ? 46.438 -48.156 -27.312 1 88.62 434 ARG B CA 1
ATOM 8856 C C . ARG B 1 434 ? 45.75 -47.969 -25.953 1 88.62 434 ARG B C 1
ATOM 8858 O O . ARG B 1 434 ? 45.125 -48.875 -25.422 1 88.62 434 ARG B O 1
ATOM 8865 N N . ALA B 1 435 ? 46.031 -46.844 -25.453 1 83.81 435 ALA B N 1
ATOM 8866 C CA . ALA B 1 435 ? 45.312 -46.406 -24.25 1 83.81 435 ALA B CA 1
ATOM 8867 C C . ALA B 1 435 ? 44.906 -44.938 -24.344 1 83.81 435 ALA B C 1
ATOM 8869 O O . ALA B 1 435 ? 45.656 -44.094 -24.859 1 83.81 435 ALA B O 1
ATOM 8870 N N . GLY B 1 436 ? 43.594 -44.656 -23.953 1 81.31 436 GLY B N 1
ATOM 8871 C CA . GLY B 1 436 ? 43.125 -43.281 -24 1 81.31 436 GLY B CA 1
ATOM 8872 C C . GLY B 1 436 ? 42.75 -42.844 -25.391 1 81.31 436 GLY B C 1
ATOM 8873 O O . GLY B 1 436 ? 42.656 -41.625 -25.656 1 81.31 436 GLY B O 1
ATOM 8874 N N . HIS B 1 437 ? 42.625 -43.75 -26.266 1 83.38 437 HIS B N 1
ATOM 8875 C CA . HIS B 1 437 ? 42.219 -43.438 -27.641 1 83.38 437 HIS B CA 1
ATOM 8876 C C . HIS B 1 437 ? 40.719 -43.25 -27.734 1 83.38 437 HIS B C 1
ATOM 8878 O O . HIS B 1 437 ? 40 -43.469 -26.75 1 83.38 437 HIS B O 1
ATOM 8884 N N . GLN B 1 438 ? 40.281 -42.781 -28.938 1 83.81 438 GLN B N 1
ATOM 8885 C CA . GLN B 1 438 ? 38.844 -42.688 -29.203 1 83.81 438 GLN B CA 1
ATOM 8886 C C . GLN B 1 438 ? 38.406 -43.719 -30.219 1 83.81 438 GLN B C 1
ATOM 8888 O O . GLN B 1 438 ? 39.062 -43.969 -31.219 1 83.81 438 GLN B O 1
ATOM 8893 N N . SER B 1 439 ? 37.344 -44.375 -29.812 1 89.31 439 SER B N 1
ATOM 8894 C CA . SER B 1 439 ? 36.75 -45.344 -30.719 1 89.31 439 SER B CA 1
ATOM 8895 C C . SER B 1 439 ? 35.469 -44.781 -31.344 1 89.31 439 SER B C 1
ATOM 8897 O O . SER B 1 439 ? 34.625 -44.25 -30.656 1 89.31 439 SER B O 1
ATOM 8899 N N . LEU B 1 440 ? 35.406 -44.875 -32.688 1 87.88 440 LEU B N 1
ATOM 8900 C CA . LEU B 1 440 ? 34.25 -44.375 -33.406 1 87.88 440 LEU B CA 1
ATOM 8901 C C . LEU B 1 440 ? 33.812 -45.375 -34.5 1 87.88 440 LEU B C 1
ATOM 8903 O O . LEU B 1 440 ? 34.688 -46 -35.156 1 87.88 440 LEU B O 1
ATOM 8907 N N . VAL B 1 441 ? 32.594 -45.5 -34.562 1 87.75 441 VAL B N 1
ATOM 8908 C CA . VAL B 1 441 ? 32.062 -46.375 -35.625 1 87.75 441 VAL B CA 1
ATOM 8909 C C . VAL B 1 441 ? 31.422 -45.5 -36.719 1 87.75 441 VAL B C 1
ATOM 8911 O O . VAL B 1 441 ? 30.578 -44.656 -36.406 1 87.75 441 VAL B O 1
ATOM 8914 N N . VAL B 1 442 ? 31.859 -45.656 -37.906 1 86.62 442 VAL B N 1
ATOM 8915 C CA . VAL B 1 442 ? 31.266 -44.969 -39.031 1 86.62 442 VAL B CA 1
ATOM 8916 C C . VAL B 1 442 ? 31.266 -45.875 -40.281 1 86.62 442 VAL B C 1
ATOM 8918 O O . VAL B 1 442 ? 32.312 -46.438 -40.625 1 86.62 442 VAL B O 1
ATOM 8921 N N . GLY B 1 443 ? 30.125 -46.062 -40.906 1 82.44 443 GLY B N 1
ATOM 8922 C CA . GLY B 1 443 ? 30.016 -46.844 -42.125 1 82.44 443 GLY B CA 1
ATOM 8923 C C . GLY B 1 443 ? 30.406 -48.312 -41.938 1 82.44 443 GLY B C 1
ATOM 8924 O O . GLY B 1 443 ? 31.062 -48.906 -42.781 1 82.44 443 GLY B O 1
ATOM 8925 N N . GLY B 1 444 ? 30.203 -48.844 -40.75 1 86.44 444 GLY B N 1
ATOM 8926 C CA . GLY B 1 444 ? 30.5 -50.25 -40.5 1 86.44 444 GLY B CA 1
ATOM 8927 C C . GLY B 1 444 ? 31.953 -50.469 -40.125 1 86.44 444 GLY B C 1
ATOM 8928 O O . GLY B 1 444 ? 32.406 -51.625 -40.094 1 86.44 444 GLY B O 1
ATOM 8929 N N . LYS B 1 445 ? 32.625 -49.438 -39.969 1 91.81 445 LYS B N 1
ATOM 8930 C CA . LYS B 1 445 ? 34.031 -49.562 -39.594 1 91.81 445 LYS B CA 1
ATOM 8931 C C . LYS B 1 445 ? 34.281 -48.938 -38.25 1 91.81 445 LYS B C 1
ATOM 8933 O O . LYS B 1 445 ? 33.719 -47.906 -37.906 1 91.81 445 LYS B O 1
ATOM 8938 N N . LEU B 1 446 ? 35.031 -49.594 -37.438 1 93.62 446 LEU B N 1
ATOM 8939 C CA . LEU B 1 446 ? 35.5 -49.094 -36.156 1 93.62 446 LEU B CA 1
ATOM 8940 C C . LEU B 1 446 ? 36.844 -48.406 -36.281 1 93.62 446 LEU B C 1
ATOM 8942 O O . LEU B 1 446 ? 37.844 -49.062 -36.625 1 93.62 446 LEU B O 1
ATOM 8946 N N . PHE B 1 447 ? 36.906 -47.125 -36.031 1 92.12 447 PHE B N 1
ATOM 8947 C CA . PHE B 1 447 ? 38.125 -46.375 -36.062 1 92.12 447 PHE B CA 1
ATOM 8948 C C . PHE B 1 447 ? 38.656 -46.125 -34.656 1 92.12 447 PHE B C 1
ATOM 8950 O O . PHE B 1 447 ? 37.938 -45.719 -33.781 1 92.12 447 PHE B O 1
ATOM 8957 N N . LEU B 1 448 ? 39.875 -46.469 -34.469 1 92.25 448 LEU B N 1
ATOM 8958 C CA . LEU B 1 448 ? 40.594 -46.125 -33.25 1 92.25 448 LEU B CA 1
ATOM 8959 C C . LEU B 1 448 ? 41.562 -44.969 -33.5 1 92.25 448 LEU B C 1
ATOM 8961 O O . LEU B 1 448 ? 42.5 -45.094 -34.312 1 92.25 448 LEU B O 1
ATOM 8965 N N . VAL B 1 449 ? 41.281 -43.844 -32.781 1 86.31 449 VAL B N 1
ATOM 8966 C CA . VAL B 1 449 ? 42.031 -42.625 -33.125 1 86.31 449 VAL B CA 1
ATOM 8967 C C . VAL B 1 449 ? 42.812 -42.188 -31.891 1 86.31 449 VAL B C 1
ATOM 8969 O O . VAL B 1 449 ? 42.25 -41.969 -30.812 1 86.31 449 VAL B O 1
ATOM 8972 N N . GLY B 1 450 ? 44.125 -42 -32.094 1 83.62 450 GLY B N 1
ATOM 8973 C CA . GLY B 1 450 ? 44.969 -41.406 -31.094 1 83.62 450 GLY B CA 1
ATOM 8974 C C . GLY B 1 450 ? 45.25 -42.312 -29.906 1 83.62 450 GLY B C 1
ATOM 8975 O O . GLY B 1 450 ? 45.281 -43.531 -30.062 1 83.62 450 GLY B O 1
ATOM 8976 N N . GLY B 1 451 ? 45.594 -41.625 -28.688 1 79.75 451 GLY B N 1
ATOM 8977 C CA . GLY B 1 451 ? 45.969 -42.344 -27.469 1 79.75 451 GLY B CA 1
ATOM 8978 C C . GLY B 1 451 ? 47.469 -42.594 -27.344 1 79.75 451 GLY B C 1
ATOM 8979 O O . GLY B 1 451 ? 48.219 -42.281 -28.25 1 79.75 451 GLY B O 1
ATOM 8980 N N . HIS B 1 452 ? 47.812 -43.031 -26.094 1 75.69 452 HIS B N 1
ATOM 8981 C CA . HIS B 1 452 ? 49.188 -43.469 -25.875 1 75.69 452 HIS B CA 1
ATOM 8982 C C . HIS B 1 452 ? 49.438 -44.875 -26.438 1 75.69 452 HIS B C 1
ATOM 8984 O O . HIS B 1 452 ? 48.781 -45.812 -26.031 1 75.69 452 HIS B O 1
ATOM 8990 N N . ASP B 1 453 ? 50.156 -44.781 -27.547 1 68.25 453 ASP B N 1
ATOM 8991 C CA . ASP B 1 453 ? 50.375 -46.094 -28.188 1 68.25 453 ASP B CA 1
ATOM 8992 C C . ASP B 1 453 ? 51.781 -46.594 -27.906 1 68.25 453 ASP B C 1
ATOM 8994 O O . ASP B 1 453 ? 52.625 -45.875 -27.328 1 68.25 453 ASP B O 1
ATOM 8998 N N . GLU B 1 454 ? 52 -47.812 -28.094 1 66.44 454 GLU B N 1
ATOM 8999 C CA . GLU B 1 454 ? 53.281 -48.5 -27.891 1 66.44 454 GLU B CA 1
ATOM 9000 C C . GLU B 1 454 ? 54.406 -47.812 -28.656 1 66.44 454 GLU B C 1
ATOM 9002 O O . GLU B 1 454 ? 55.562 -47.844 -28.266 1 66.44 454 GLU B O 1
ATOM 9007 N N . ASP B 1 455 ? 54.094 -47.062 -29.766 1 60.12 455 ASP B N 1
ATOM 9008 C CA . ASP B 1 455 ? 55.094 -46.469 -30.609 1 60.12 455 ASP B CA 1
ATOM 9009 C C . ASP B 1 455 ? 55.344 -45.031 -30.234 1 60.12 455 ASP B C 1
ATOM 9011 O O . ASP B 1 455 ? 56.156 -44.344 -30.859 1 60.12 455 ASP B O 1
ATOM 9015 N N . LYS B 1 456 ? 54.844 -44.531 -29.094 1 58.5 456 LYS B N 1
ATOM 9016 C CA . LYS B 1 456 ? 55.031 -43.188 -28.531 1 58.5 456 LYS B CA 1
ATOM 9017 C C . LYS B 1 456 ? 54.594 -42.094 -29.5 1 58.5 456 LYS B C 1
ATOM 9019 O O . LYS B 1 456 ? 55.094 -40.969 -29.453 1 58.5 456 LYS B O 1
ATOM 9024 N N . SER B 1 457 ? 53.906 -42.469 -30.562 1 58.22 457 SER B N 1
ATOM 9025 C CA . SER B 1 457 ? 53.406 -41.469 -31.484 1 58.22 457 SER B CA 1
ATOM 9026 C C . SER B 1 457 ? 52.156 -40.812 -30.938 1 58.22 457 SER B C 1
ATOM 9028 O O . SER B 1 457 ? 51.344 -41.469 -30.266 1 58.22 457 SER B O 1
ATOM 9030 N N . GLN B 1 458 ? 52.156 -39.406 -31.094 1 59.34 458 GLN B N 1
ATOM 9031 C CA . GLN B 1 458 ? 51 -38.688 -30.531 1 59.34 458 GLN B CA 1
ATOM 9032 C C . GLN B 1 458 ? 49.75 -38.906 -31.375 1 59.34 458 GLN B C 1
ATOM 9034 O O . GLN B 1 458 ? 48.625 -38.906 -30.844 1 59.34 458 GLN B O 1
ATOM 9039 N N . PHE B 1 459 ? 49.781 -39.031 -32.844 1 75.56 459 PHE B N 1
ATOM 9040 C CA . PHE B 1 459 ? 48.562 -39.281 -33.594 1 75.56 459 PHE B CA 1
ATOM 9041 C C . PHE B 1 459 ? 48.719 -40.562 -34.406 1 75.56 459 PHE B C 1
ATOM 9043 O O . PHE B 1 459 ? 49.656 -40.688 -35.188 1 75.56 459 PHE B O 1
ATOM 9050 N N . SER B 1 460 ? 48 -41.625 -34.281 1 82.25 460 SER B N 1
ATOM 9051 C CA . SER B 1 460 ? 47.844 -42.844 -35.062 1 82.25 460 SER B CA 1
ATOM 9052 C C . SER B 1 460 ? 46.406 -43.312 -35.062 1 82.25 460 SER B C 1
ATOM 9054 O O . SER B 1 460 ? 45.594 -42.844 -34.25 1 82.25 460 SER B O 1
ATOM 9056 N N . MET B 1 461 ? 46.094 -44.062 -36.125 1 87.5 461 MET B N 1
ATOM 9057 C CA . MET B 1 461 ? 44.75 -44.594 -36.281 1 87.5 461 MET B CA 1
ATOM 9058 C C . MET B 1 461 ? 44.75 -46.031 -36.688 1 87.5 461 MET B C 1
ATOM 9060 O O . MET B 1 461 ? 45.625 -46.469 -37.438 1 87.5 461 MET B O 1
ATOM 9064 N N . ASP B 1 462 ? 43.906 -46.781 -36.25 1 91.69 462 ASP B N 1
ATOM 9065 C CA . ASP B 1 462 ? 43.625 -48.156 -36.688 1 91.69 462 ASP B CA 1
ATOM 9066 C C . ASP B 1 462 ? 42.156 -48.281 -37.094 1 91.69 462 ASP B C 1
ATOM 9068 O O . ASP B 1 462 ? 41.312 -47.531 -36.656 1 91.69 462 ASP B O 1
ATOM 9072 N N . CYS B 1 463 ? 41.938 -49.188 -37.969 1 93.12 463 CYS B N 1
ATOM 9073 C CA . CYS B 1 463 ? 40.594 -49.375 -38.5 1 93.12 463 CYS B CA 1
ATOM 9074 C C . CYS B 1 463 ? 40.219 -50.844 -38.531 1 93.12 463 CYS B C 1
ATOM 9076 O O . CYS B 1 463 ? 41 -51.688 -38.969 1 93.12 463 CYS B O 1
ATOM 9078 N N . TYR B 1 464 ? 39.062 -51.156 -38 1 93.75 464 TYR B N 1
ATOM 9079 C CA . TYR B 1 464 ? 38.531 -52.5 -37.969 1 93.75 464 TYR B CA 1
ATOM 9080 C C . TYR B 1 464 ? 37.25 -52.594 -38.812 1 93.75 464 TYR B C 1
ATOM 9082 O O . TYR B 1 464 ? 36.312 -51.812 -38.594 1 93.75 464 TYR B O 1
ATOM 9090 N N . ASN B 1 465 ? 37.25 -53.438 -39.812 1 92.75 465 ASN B N 1
ATOM 9091 C CA . ASN B 1 465 ? 36.031 -53.719 -40.594 1 92.75 465 ASN B CA 1
ATOM 9092 C C . ASN B 1 465 ? 35.094 -54.688 -39.875 1 92.75 465 ASN B C 1
ATOM 9094 O O . ASN B 1 465 ? 35.406 -55.875 -39.781 1 92.75 465 ASN B O 1
ATOM 9098 N N . ILE B 1 466 ? 34.094 -54.25 -39.406 1 90.69 466 ILE B N 1
ATOM 9099 C CA . ILE B 1 466 ? 33.219 -55 -38.531 1 90.69 466 ILE B CA 1
ATOM 9100 C C . ILE B 1 466 ? 32.594 -56.156 -39.312 1 90.69 466 ILE B C 1
ATOM 9102 O O . ILE B 1 466 ? 32.469 -57.281 -38.812 1 90.69 466 ILE B O 1
ATOM 9106 N N . ARG B 1 467 ? 32.25 -55.938 -40.562 1 88.19 467 ARG B N 1
ATOM 9107 C CA . ARG B 1 467 ? 31.641 -57 -41.375 1 88.19 467 ARG B CA 1
ATOM 9108 C C . ARG B 1 467 ? 32.656 -58.094 -41.688 1 88.19 467 ARG B C 1
ATOM 9110 O O . ARG B 1 467 ? 32.312 -59.281 -41.562 1 88.19 467 ARG B O 1
ATOM 9117 N N . GLU B 1 468 ? 33.812 -57.656 -41.938 1 89.81 468 GLU B N 1
ATOM 9118 C CA . GLU B 1 468 ? 34.875 -58.625 -42.312 1 89.81 468 GLU B CA 1
ATOM 9119 C C . GLU B 1 468 ? 35.5 -59.219 -41.062 1 89.81 468 GLU B C 1
ATOM 9121 O O . GLU B 1 468 ? 36.094 -60.312 -41.125 1 89.81 468 GLU B O 1
ATOM 9126 N N . GLY B 1 469 ? 35.438 -58.594 -40 1 91.44 469 GLY B N 1
ATOM 9127 C CA . GLY B 1 469 ? 36 -59.031 -38.75 1 91.44 469 GLY B CA 1
ATOM 9128 C C . GLY B 1 469 ? 37.531 -59 -38.75 1 91.44 469 GLY B C 1
ATOM 9129 O O . GLY B 1 469 ? 38.188 -59.938 -38.25 1 91.44 469 GLY B O 1
ATOM 9130 N N . ALA B 1 470 ? 38.031 -58.031 -39.406 1 93.75 470 ALA B N 1
ATOM 9131 C CA . ALA B 1 470 ? 39.469 -57.938 -39.531 1 93.75 470 ALA B CA 1
ATOM 9132 C C . ALA B 1 470 ? 39.938 -56.5 -39.469 1 93.75 470 ALA B C 1
ATOM 9134 O O . ALA B 1 470 ? 39.219 -55.594 -39.906 1 93.75 470 ALA B O 1
ATOM 9135 N N . TRP B 1 471 ? 41.125 -56.344 -38.906 1 94.44 471 TRP B N 1
ATOM 9136 C CA . TRP B 1 471 ? 41.75 -55.031 -38.969 1 94.44 471 TRP B CA 1
ATOM 9137 C C . TRP B 1 471 ? 42.281 -54.719 -40.344 1 94.44 471 TRP B C 1
ATOM 9139 O O . TRP B 1 471 ? 42.875 -55.594 -41 1 94.44 471 TRP B O 1
ATOM 9149 N N . ILE B 1 472 ? 42.031 -53.531 -40.812 1 92.5 472 ILE B N 1
ATOM 9150 C CA . ILE B 1 472 ? 42.438 -53.094 -42.125 1 92.5 472 ILE B CA 1
ATOM 9151 C C . ILE B 1 472 ? 43.344 -51.875 -42.031 1 92.5 472 ILE B C 1
ATOM 9153 O O . ILE B 1 472 ? 43.438 -51.25 -40.969 1 92.5 472 ILE B O 1
ATOM 9157 N N . LYS B 1 473 ? 44.031 -51.531 -43.188 1 87.12 473 LYS B N 1
ATOM 9158 C CA . LYS B 1 473 ? 44.875 -50.344 -43.219 1 87.12 473 LYS B CA 1
ATOM 9159 C C . LYS B 1 473 ? 44.062 -49.094 -43.094 1 87.12 473 LYS B C 1
ATOM 9161 O O . LYS B 1 473 ? 43.062 -48.906 -43.812 1 87.12 473 LYS B O 1
ATOM 9166 N N . PRO B 1 474 ? 44.406 -48.25 -42.062 1 86.5 474 PRO B N 1
ATOM 9167 C CA . PRO B 1 474 ? 43.656 -47 -41.875 1 86.5 474 PRO B CA 1
ATOM 9168 C C . PRO B 1 474 ? 43.906 -46.031 -43 1 86.5 474 PRO B C 1
ATOM 9170 O O . PRO B 1 474 ? 44.906 -46.125 -43.719 1 86.5 474 PRO B O 1
ATOM 9173 N N . PRO B 1 475 ? 42.938 -45.125 -43.156 1 82.12 475 PRO B N 1
ATOM 9174 C CA . PRO B 1 475 ? 43.156 -44.094 -44.188 1 82.12 475 PRO B CA 1
ATOM 9175 C C . PRO B 1 475 ? 44.281 -43.125 -43.781 1 82.12 475 PRO B C 1
ATOM 9177 O O . PRO B 1 475 ? 44.562 -42.969 -42.594 1 82.12 475 PRO B O 1
ATOM 9180 N N . THR B 1 476 ? 44.906 -42.562 -44.812 1 77.38 476 THR B N 1
ATOM 9181 C CA . THR B 1 476 ? 45.938 -41.562 -44.562 1 77.38 476 THR B CA 1
ATOM 9182 C C . THR B 1 476 ? 45.312 -40.156 -44.469 1 77.38 476 THR B C 1
ATOM 9184 O O . THR B 1 476 ? 44.531 -39.75 -45.344 1 77.38 476 THR B O 1
ATOM 9187 N N . LEU B 1 477 ? 45.438 -39.531 -43.281 1 77.19 477 LEU B N 1
ATOM 9188 C CA . LEU B 1 477 ? 44.938 -38.156 -43.094 1 77.19 477 LEU B CA 1
ATOM 9189 C C . LEU B 1 477 ? 46.062 -37.156 -43.281 1 77.19 477 LEU B C 1
ATOM 9191 O O . LEU B 1 477 ? 47.219 -37.406 -42.906 1 77.19 477 LEU B O 1
ATOM 9195 N N . PRO B 1 478 ? 45.875 -36.062 -44.062 1 66.06 478 PRO B N 1
ATOM 9196 C CA . PRO B 1 478 ? 46.938 -35.062 -44.281 1 66.06 478 PRO B CA 1
ATOM 9197 C C . PRO B 1 478 ? 47.156 -34.188 -43.031 1 66.06 478 PRO B C 1
ATOM 9199 O O . PRO B 1 478 ? 46.25 -33.938 -42.25 1 66.06 478 PRO B O 1
ATOM 9202 N N . ALA B 1 479 ? 48.375 -33.562 -42.875 1 63.72 479 ALA B N 1
ATOM 9203 C CA . ALA B 1 479 ? 48.812 -32.438 -42.062 1 63.72 479 ALA B CA 1
ATOM 9204 C C . ALA B 1 479 ? 48.344 -32.594 -40.625 1 63.72 479 ALA B C 1
ATOM 9206 O O . ALA B 1 479 ? 47.875 -31.609 -40 1 63.72 479 ALA B O 1
ATOM 9207 N N . ILE B 1 480 ? 48.094 -33.625 -39.875 1 65.19 480 ILE B N 1
ATOM 9208 C CA . ILE B 1 480 ? 47.719 -33.594 -38.469 1 65.19 480 ILE B CA 1
ATOM 9209 C C . ILE B 1 480 ? 48.938 -33.406 -37.625 1 65.19 480 ILE B C 1
ATOM 9211 O O . ILE B 1 480 ? 49.969 -34.062 -37.812 1 65.19 480 ILE B O 1
ATOM 9215 N N . ASP B 1 481 ? 48.969 -32.25 -36.969 1 61.97 481 ASP B N 1
ATOM 9216 C CA . ASP B 1 481 ? 50.062 -32.031 -36 1 61.97 481 ASP B CA 1
ATOM 9217 C C . ASP B 1 481 ? 50 -33.031 -34.875 1 61.97 481 ASP B C 1
ATOM 9219 O O . ASP B 1 481 ? 49.062 -33 -34.031 1 61.97 481 ASP B O 1
ATOM 9223 N N . ALA B 1 482 ? 50.875 -34 -34.844 1 59.38 482 ALA B N 1
ATOM 9224 C CA . ALA B 1 482 ? 50.906 -35.125 -33.938 1 59.38 482 ALA B CA 1
ATOM 9225 C C . ALA B 1 482 ? 51.031 -34.688 -32.469 1 59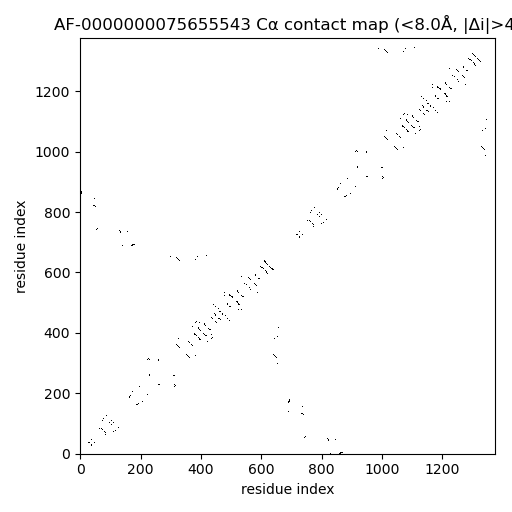.38 482 ALA B C 1
ATOM 9227 O O . ALA B 1 482 ? 50.719 -35.438 -31.547 1 59.38 482 ALA B O 1
ATOM 9228 N N . SER B 1 483 ? 51.469 -33.469 -32.281 1 56.31 483 SER B N 1
ATOM 9229 C CA . SER B 1 483 ? 51.719 -33 -30.906 1 56.31 483 SER B CA 1
ATOM 9230 C C . SER B 1 483 ? 50.5 -32.344 -30.297 1 56.31 483 SER B C 1
ATOM 9232 O O . SER B 1 483 ? 50.5 -32.031 -29.109 1 56.31 483 SER B O 1
ATOM 9234 N N . SER B 1 484 ? 49.469 -32.281 -31.094 1 58.16 484 SER B N 1
ATOM 9235 C CA . SER B 1 484 ? 48.375 -31.438 -30.609 1 58.16 484 SER B CA 1
ATOM 9236 C C . SER B 1 484 ? 47.25 -32.281 -30.031 1 58.16 484 SER B C 1
ATOM 9238 O O . SER B 1 484 ? 47.125 -33.469 -30.328 1 58.16 484 SER B O 1
ATOM 9240 N N . ASP B 1 485 ? 46.625 -31.688 -29.109 1 66.69 485 ASP B N 1
ATOM 9241 C CA . ASP B 1 485 ? 45.375 -32.219 -28.578 1 66.69 485 ASP B CA 1
ATOM 9242 C C . ASP B 1 485 ? 44.281 -32.219 -29.641 1 66.69 485 ASP B C 1
ATOM 9244 O O . ASP B 1 485 ? 44.219 -31.328 -30.469 1 66.69 485 ASP B O 1
ATOM 9248 N N . PHE B 1 486 ? 43.625 -33.406 -29.828 1 73.38 486 PHE B N 1
ATOM 9249 C CA . PHE B 1 486 ? 42.562 -33.5 -30.828 1 73.38 486 PHE B CA 1
ATOM 9250 C C . PHE B 1 486 ? 41.344 -34.188 -30.25 1 73.38 486 PHE B C 1
ATOM 9252 O O . PHE B 1 486 ? 41.438 -34.844 -29.203 1 73.38 486 PHE B O 1
ATOM 9259 N N . THR B 1 487 ? 40.25 -34 -30.875 1 78.06 487 THR B N 1
ATOM 9260 C CA . THR B 1 487 ? 39.031 -34.75 -30.625 1 78.06 487 THR B CA 1
ATOM 9261 C C . THR B 1 487 ? 38.406 -35.219 -31.922 1 78.06 487 THR B C 1
ATOM 9263 O O . THR B 1 487 ? 38.594 -34.625 -32.969 1 78.06 487 THR B O 1
ATOM 9266 N N . ALA B 1 488 ? 37.844 -36.375 -31.828 1 81.25 488 ALA B N 1
ATOM 9267 C CA . ALA B 1 488 ? 37.25 -36.969 -33.031 1 81.25 488 ALA B CA 1
ATOM 9268 C C . ALA B 1 488 ? 35.75 -37.188 -32.844 1 81.25 488 ALA B C 1
ATOM 9270 O O . ALA B 1 488 ? 35.281 -37.438 -31.734 1 81.25 488 ALA B O 1
ATOM 9271 N N . THR B 1 489 ? 35.031 -37.031 -33.938 1 81.62 489 THR B N 1
ATOM 9272 C CA . THR B 1 489 ? 33.594 -37.25 -33.938 1 81.62 489 THR B CA 1
ATOM 9273 C C . THR B 1 489 ? 33.125 -37.719 -35.312 1 81.62 489 THR B C 1
ATOM 9275 O O . THR B 1 489 ? 33.938 -37.781 -36.25 1 81.62 489 THR B O 1
ATOM 9278 N N . VAL B 1 490 ? 31.891 -38.125 -35.312 1 80.25 490 VAL B N 1
ATOM 9279 C CA . VAL B 1 490 ? 31.328 -38.625 -36.562 1 80.25 490 VAL B CA 1
ATOM 9280 C C . VAL B 1 490 ? 30.141 -37.75 -36.969 1 80.25 490 VAL B C 1
ATOM 9282 O O . VAL B 1 490 ? 29.328 -37.344 -36.125 1 80.25 490 VAL B O 1
ATOM 9285 N N . CYS B 1 491 ? 30.125 -37.375 -38.25 1 80.25 491 CYS B N 1
ATOM 9286 C CA . CYS B 1 491 ? 28.984 -36.656 -38.812 1 80.25 491 CYS B CA 1
ATOM 9287 C C . CYS B 1 491 ? 28.75 -37.031 -40.281 1 80.25 491 CYS B C 1
ATOM 9289 O O . CYS B 1 491 ? 29.672 -36.938 -41.094 1 80.25 491 CYS B O 1
ATOM 9291 N N . ASN B 1 492 ? 27.547 -37.469 -40.656 1 78.19 492 ASN B N 1
ATOM 9292 C CA . ASN B 1 492 ? 27.156 -37.781 -42 1 78.19 492 ASN B CA 1
ATOM 9293 C C . ASN B 1 492 ? 28.172 -38.719 -42.656 1 78.19 492 ASN B C 1
ATOM 9295 O O . ASN B 1 492 ? 28.641 -38.469 -43.781 1 78.19 492 ASN B O 1
ATOM 9299 N N . LEU B 1 493 ? 28.531 -39.812 -41.938 1 82.62 493 LEU B N 1
ATOM 9300 C CA . LEU B 1 493 ? 29.375 -40.906 -42.406 1 82.62 493 LEU B CA 1
ATOM 9301 C C . LEU B 1 493 ? 30.812 -40.438 -42.625 1 82.62 493 LEU B C 1
ATOM 9303 O O . LEU B 1 493 ? 31.547 -41 -43.406 1 82.62 493 LEU B O 1
ATOM 9307 N N . LYS B 1 494 ? 31.109 -39.344 -42 1 87.5 494 LYS B N 1
ATOM 9308 C CA . LYS B 1 494 ? 32.469 -38.812 -42.062 1 87.5 494 LYS B CA 1
ATOM 9309 C C . LYS B 1 494 ? 33.125 -38.844 -40.688 1 87.5 494 LYS B C 1
ATOM 9311 O O . LYS B 1 494 ? 32.469 -38.562 -39.688 1 87.5 494 LYS B O 1
ATOM 9316 N N . LEU B 1 495 ? 34.312 -39.281 -40.719 1 87.81 495 LEU B N 1
ATOM 9317 C CA . LEU B 1 495 ? 35.156 -39.156 -39.531 1 87.81 495 LEU B CA 1
ATOM 9318 C C . LEU B 1 495 ? 35.812 -37.781 -39.438 1 87.81 495 LEU B C 1
ATOM 9320 O O . LEU B 1 495 ? 36.531 -37.375 -40.344 1 87.81 495 LEU B O 1
ATOM 9324 N N . LEU B 1 496 ? 35.5 -37.062 -38.438 1 87.12 496 LEU B N 1
ATOM 9325 C CA . LEU B 1 496 ? 36.031 -35.719 -38.25 1 87.12 496 LEU B CA 1
ATOM 9326 C C . LEU B 1 496 ? 37.031 -35.656 -37.125 1 87.12 496 LEU B C 1
ATOM 9328 O O . LEU B 1 496 ? 36.719 -36.094 -36 1 87.12 496 LEU B O 1
ATOM 9332 N N . ILE B 1 497 ? 38.156 -35.188 -37.344 1 86.62 497 ILE B N 1
ATOM 9333 C CA . ILE B 1 497 ? 39.188 -34.969 -36.344 1 86.62 497 ILE B CA 1
ATOM 9334 C C . ILE B 1 497 ? 39.438 -33.469 -36.188 1 86.62 497 ILE B C 1
ATOM 9336 O O . ILE B 1 497 ? 39.812 -32.781 -37.156 1 86.62 497 ILE B O 1
ATOM 9340 N N . ILE B 1 498 ? 39.219 -32.969 -35 1 84.25 498 ILE B N 1
ATOM 9341 C CA . ILE B 1 498 ? 39.375 -31.562 -34.688 1 84.25 498 ILE B CA 1
ATOM 9342 C C . ILE B 1 498 ? 40.625 -31.344 -33.875 1 84.25 498 ILE B C 1
ATOM 9344 O O . ILE B 1 498 ? 40.844 -32 -32.844 1 84.25 498 ILE B O 1
ATOM 9348 N N . GLN B 1 499 ? 41.406 -30.406 -34.312 1 79 499 GLN B N 1
ATOM 9349 C CA . GLN B 1 499 ? 42.656 -30.109 -33.625 1 79 499 GLN B CA 1
ATOM 9350 C C . GLN B 1 499 ? 42.906 -28.609 -33.562 1 79 499 GLN B C 1
ATOM 9352 O O . GLN B 1 499 ? 42.531 -27.859 -34.469 1 79 499 GLN B O 1
ATOM 9357 N N . VAL B 1 500 ? 43.438 -28.234 -32.406 1 74.94 500 VAL B N 1
ATOM 9358 C CA . VAL B 1 500 ? 43.906 -26.859 -32.281 1 74.94 500 VAL B CA 1
ATOM 9359 C C . VAL B 1 500 ? 45.438 -26.844 -32.156 1 74.94 500 VAL B C 1
ATOM 9361 O O . VAL B 1 500 ? 46 -27.406 -31.219 1 74.94 500 VAL B O 1
ATOM 9364 N N . SER B 1 501 ? 46.062 -26.328 -33.125 1 69.06 501 SER B N 1
ATOM 9365 C CA . SER B 1 501 ? 47.5 -26.234 -33.094 1 69.06 501 SER B CA 1
ATOM 9366 C C . SER B 1 501 ? 47.969 -24.922 -32.5 1 69.06 501 SER B C 1
ATOM 9368 O O . SER B 1 501 ? 47.406 -23.859 -32.781 1 69.06 501 SER B O 1
ATOM 9370 N N . GLN B 1 502 ? 48.75 -25.047 -31.453 1 60.69 502 GLN B N 1
ATOM 9371 C CA . GLN B 1 502 ? 49.312 -23.844 -30.859 1 60.69 502 GLN B CA 1
ATOM 9372 C C . GLN B 1 502 ? 50.469 -23.312 -31.703 1 60.69 502 GLN B C 1
ATOM 9374 O O . GLN B 1 502 ? 51.125 -22.344 -31.344 1 60.69 502 GLN B O 1
ATOM 9379 N N . LYS B 1 503 ? 50.812 -23.906 -32.656 1 53.97 503 LYS B N 1
ATOM 9380 C CA . LYS B 1 503 ? 51.969 -23.438 -33.438 1 53.97 503 LYS B CA 1
ATOM 9381 C C . LYS B 1 503 ? 51.656 -22.078 -34.094 1 53.97 503 LYS B C 1
ATOM 9383 O O . LYS B 1 503 ? 50.531 -21.812 -34.469 1 53.97 503 LYS B O 1
ATOM 9388 N N . ILE B 1 504 ? 52.5 -20.984 -33.812 1 46.91 504 ILE B N 1
ATOM 9389 C CA . ILE B 1 504 ? 52.594 -19.594 -34.25 1 46.91 504 ILE B CA 1
ATOM 9390 C C . ILE B 1 504 ? 52.656 -19.531 -35.781 1 46.91 504 ILE B C 1
ATOM 9392 O O . ILE B 1 504 ? 53.594 -20.062 -36.375 1 46.91 504 ILE B O 1
ATOM 9396 N N . ALA B 1 505 ? 51.562 -19.516 -36.344 1 44.16 505 ALA B N 1
ATOM 9397 C CA . ALA B 1 505 ? 51.75 -19.266 -37.781 1 44.16 505 ALA B CA 1
ATOM 9398 C C . ALA B 1 505 ? 52.281 -17.859 -38.031 1 44.16 505 ALA B C 1
ATOM 9400 O O . ALA B 1 505 ? 51.875 -16.906 -37.344 1 44.16 505 ALA B O 1
ATOM 9401 N N . THR B 1 506 ? 53.562 -17.656 -38.344 1 40.34 506 THR B N 1
ATOM 9402 C CA . THR B 1 506 ? 54.125 -16.391 -38.812 1 40.34 506 THR B CA 1
ATOM 9403 C C . THR B 1 506 ? 53.312 -15.836 -39.969 1 40.34 506 THR B C 1
ATOM 9405 O O . THR B 1 506 ? 52.969 -16.562 -40.906 1 40.34 506 THR B O 1
ATOM 9408 N N . ASN B 1 507 ? 52.469 -14.945 -39.594 1 36.31 507 ASN B N 1
ATOM 9409 C CA . ASN B 1 507 ? 51.844 -14.297 -40.75 1 36.31 507 ASN B CA 1
ATOM 9410 C C . ASN B 1 507 ? 52.875 -13.875 -41.781 1 36.31 507 ASN B C 1
ATOM 9412 O O . ASN B 1 507 ? 53.75 -13.055 -41.5 1 36.31 507 ASN B O 1
ATOM 9416 N N . PRO B 1 508 ? 53.062 -14.516 -42.75 1 36.16 508 PRO B N 1
ATOM 9417 C CA . PRO B 1 508 ? 54.031 -14.086 -43.781 1 36.16 508 PRO B CA 1
ATOM 9418 C C . PRO B 1 508 ? 53.812 -12.641 -44.219 1 36.16 508 PRO B C 1
ATOM 9420 O O . PRO B 1 508 ? 54.688 -12.047 -44.844 1 36.16 508 PRO B O 1
ATOM 9423 N N . THR B 1 509 ? 52.594 -12.156 -44.375 1 35.62 509 THR B N 1
ATOM 9424 C CA . THR B 1 509 ? 52.5 -10.961 -45.219 1 35.62 509 THR B CA 1
ATOM 9425 C C . THR B 1 509 ? 52.938 -9.727 -44.438 1 35.62 509 THR B C 1
ATOM 9427 O O . THR B 1 509 ? 52.906 -8.609 -44.969 1 35.62 509 THR B O 1
ATOM 9430 N N . VAL B 1 510 ? 52.594 -9.586 -43.125 1 32.34 510 VAL B N 1
ATOM 9431 C CA . VAL B 1 510 ? 53.031 -8.289 -42.594 1 32.34 510 VAL B CA 1
ATOM 9432 C C . VAL B 1 510 ? 54.531 -8.258 -42.469 1 32.34 510 VAL B C 1
ATOM 9434 O O . VAL B 1 510 ? 55.125 -9.172 -41.906 1 32.34 510 VAL B O 1
ATOM 9437 N N . ASP B 1 511 ? 55.25 -7.488 -43.281 1 32.75 511 ASP B N 1
ATOM 9438 C CA . ASP B 1 511 ? 56.656 -7.129 -43.344 1 32.75 511 ASP B CA 1
ATOM 9439 C C . ASP B 1 511 ? 57.219 -6.871 -41.938 1 32.75 511 ASP B C 1
ATOM 9441 O O . ASP B 1 511 ? 58.375 -7.219 -41.656 1 32.75 511 ASP B O 1
ATOM 9445 N N . SER B 1 512 ? 56.875 -5.578 -41.375 1 32.44 512 SER B N 1
ATOM 9446 C CA . SER B 1 512 ? 57.75 -5.059 -40.312 1 32.44 512 SER B CA 1
ATOM 9447 C C . SER B 1 512 ? 57.812 -6.027 -39.156 1 32.44 512 SER B C 1
ATOM 9449 O O . SER B 1 512 ? 56.969 -6.902 -39 1 32.44 512 SER B O 1
ATOM 9451 N N . ALA B 1 513 ? 58.906 -5.805 -38.188 1 32.94 513 ALA B N 1
ATOM 9452 C CA . ALA B 1 513 ? 59.469 -6.258 -36.906 1 32.94 513 ALA B CA 1
ATOM 9453 C C . ALA B 1 513 ? 58.375 -6.492 -35.875 1 32.94 513 ALA B C 1
ATOM 9455 O O . ALA B 1 513 ? 58.688 -6.73 -34.688 1 32.94 513 ALA B O 1
ATOM 9456 N N . GLN B 1 514 ? 57.25 -5.836 -35.969 1 30.86 514 GLN B N 1
ATOM 9457 C CA . GLN B 1 514 ? 56.438 -5.816 -34.75 1 30.86 514 GLN B CA 1
ATOM 9458 C C . GLN B 1 514 ? 56.062 -7.234 -34.312 1 30.86 514 GLN B C 1
ATOM 9460 O O . GLN B 1 514 ? 56.125 -8.172 -35.125 1 30.86 514 GLN B O 1
ATOM 9465 N N . SER B 1 515 ? 55.375 -7.395 -33.094 1 35.19 515 SER B N 1
ATOM 9466 C CA . SER B 1 515 ? 55.094 -8.508 -32.188 1 35.19 515 SER B CA 1
ATOM 9467 C C . SER B 1 515 ? 54.406 -9.648 -32.938 1 35.19 515 SER B C 1
ATOM 9469 O O . SER B 1 515 ? 53.469 -9.43 -33.719 1 35.19 515 SER B O 1
ATOM 9471 N N . SER B 1 516 ? 55.031 -10.672 -33.469 1 37.75 516 SER B N 1
ATOM 9472 C CA . SER B 1 516 ? 54.594 -12.016 -33.844 1 37.75 516 SER B CA 1
ATOM 9473 C C . SER B 1 516 ? 53.375 -12.453 -33.031 1 37.75 516 SER B C 1
ATOM 9475 O O . SER B 1 516 ? 53.5 -12.898 -31.891 1 37.75 516 SER B O 1
ATOM 9477 N N . SER B 1 517 ? 52.312 -11.719 -32.969 1 41.22 517 SER B N 1
ATOM 9478 C CA . SER B 1 517 ? 51.125 -12.211 -32.25 1 41.22 517 SER B CA 1
ATOM 9479 C C . SER B 1 517 ? 50.781 -13.625 -32.656 1 41.22 517 SER B C 1
ATOM 9481 O O . SER B 1 517 ? 50.469 -13.875 -33.812 1 41.22 517 SER B O 1
ATOM 9483 N N . GLU B 1 518 ? 51.375 -14.703 -32.344 1 50.94 518 GLU B N 1
ATOM 9484 C CA . GLU B 1 518 ? 51.156 -16.141 -32.469 1 50.94 518 GLU B CA 1
ATOM 9485 C C . GLU B 1 518 ? 49.719 -16.5 -32.125 1 50.94 518 GLU B C 1
ATOM 9487 O O . GLU B 1 518 ? 49.188 -16.125 -31.078 1 50.94 518 GLU B O 1
ATOM 9492 N N . TYR B 1 519 ? 48.844 -16.734 -33.312 1 62 519 TYR B N 1
ATOM 9493 C CA . TYR B 1 519 ? 47.469 -17.109 -33 1 62 519 TYR B CA 1
ATOM 9494 C C . TYR B 1 519 ? 47.281 -18.625 -33.062 1 62 519 TYR B C 1
ATOM 9496 O O . TYR B 1 519 ? 47.906 -19.281 -33.906 1 62 519 TYR B O 1
ATOM 9504 N N . PRO B 1 520 ? 46.562 -19.25 -32.25 1 72.75 520 PRO B N 1
ATOM 9505 C CA . PRO B 1 520 ? 46.188 -20.672 -32.375 1 72.75 520 PRO B CA 1
ATOM 9506 C C . PRO B 1 520 ? 45.312 -20.938 -33.594 1 72.75 520 PRO B C 1
ATOM 9508 O O . PRO B 1 520 ? 44.562 -20.047 -34.031 1 72.75 520 PRO B O 1
ATOM 9511 N N . ILE B 1 521 ? 45.594 -22.094 -34.312 1 74.94 521 ILE B N 1
ATOM 9512 C CA . ILE B 1 521 ? 44.844 -22.453 -35.5 1 74.94 521 ILE B CA 1
ATOM 9513 C C . ILE B 1 521 ? 43.938 -23.656 -35.219 1 74.94 521 ILE B C 1
ATOM 9515 O O . ILE B 1 521 ? 44.375 -24.641 -34.625 1 74.94 521 ILE B O 1
ATOM 9519 N N . LEU B 1 522 ? 42.719 -23.578 -35.656 1 82.12 522 LEU B N 1
ATOM 9520 C CA . LEU B 1 522 ? 41.75 -24.672 -35.562 1 82.12 522 LEU B CA 1
ATOM 9521 C C . LEU B 1 522 ? 41.719 -25.484 -36.875 1 82.12 522 LEU B C 1
ATOM 9523 O O . LEU B 1 522 ? 41.562 -24.906 -37.938 1 82.12 522 LEU B O 1
ATOM 9527 N N . TYR B 1 523 ? 42.031 -26.75 -36.781 1 83.12 523 TYR B N 1
ATOM 9528 C CA . TYR B 1 523 ? 41.969 -27.672 -37.906 1 83.12 523 TYR B CA 1
ATOM 9529 C C . TYR B 1 523 ? 40.781 -28.609 -37.781 1 83.12 523 TYR B C 1
ATOM 9531 O O . TYR B 1 523 ? 40.531 -29.125 -36.688 1 83.12 523 TYR B O 1
ATOM 9539 N N . VAL B 1 524 ? 40.031 -28.828 -38.844 1 87.5 524 VAL B N 1
ATOM 9540 C CA . VAL B 1 524 ? 39.031 -29.875 -38.938 1 87.5 524 VAL B CA 1
ATOM 9541 C C . VAL B 1 524 ? 39.344 -30.797 -40.094 1 87.5 524 VAL B C 1
ATOM 9543 O O . VAL B 1 524 ? 39.25 -30.391 -41.25 1 87.5 524 VAL B O 1
ATOM 9546 N N . HIS B 1 525 ? 39.812 -31.969 -39.812 1 86.62 525 HIS B N 1
ATOM 9547 C CA . HIS B 1 525 ? 40.062 -33 -40.812 1 86.62 525 HIS B CA 1
ATOM 9548 C C . HIS B 1 525 ? 38.812 -33.875 -41 1 86.62 525 HIS B C 1
ATOM 9550 O O . HIS B 1 525 ? 38.25 -34.375 -40.031 1 86.62 525 HIS B O 1
ATOM 9556 N N . ALA B 1 526 ? 38.406 -34 -42.219 1 88.94 526 ALA B N 1
ATOM 9557 C CA . ALA B 1 526 ? 37.25 -34.812 -42.531 1 88.94 526 ALA B CA 1
ATOM 9558 C C . ALA B 1 526 ? 37.594 -35.938 -43.5 1 88.94 526 ALA B C 1
ATOM 9560 O O . ALA B 1 526 ? 38.125 -35.719 -44.562 1 88.94 526 ALA B O 1
ATOM 9561 N N . TYR B 1 527 ? 37.344 -37.156 -43.062 1 88.69 527 TYR B N 1
ATOM 9562 C CA . TYR B 1 527 ? 37.5 -38.344 -43.906 1 88.69 527 TYR B CA 1
ATOM 9563 C C . TYR B 1 527 ? 36.156 -38.969 -44.25 1 88.69 527 TYR B C 1
ATOM 9565 O O . TYR B 1 527 ? 35.406 -39.406 -43.375 1 88.69 527 TYR B O 1
ATOM 9573 N N . ASP B 1 528 ? 35.875 -39.031 -45.5 1 88.31 528 ASP B N 1
ATOM 9574 C CA . ASP B 1 528 ? 34.625 -39.625 -46 1 88.31 528 ASP B CA 1
ATOM 9575 C C . ASP B 1 528 ? 34.812 -41.125 -46.219 1 88.31 528 ASP B C 1
ATOM 9577 O O . ASP B 1 528 ? 35.531 -41.562 -47.094 1 88.31 528 ASP B O 1
ATOM 9581 N N . VAL B 1 529 ? 34.188 -41.906 -45.438 1 86.94 529 VAL B N 1
ATOM 9582 C CA . VAL B 1 529 ? 34.344 -43.344 -45.438 1 86.94 529 VAL B CA 1
ATOM 9583 C C . VAL B 1 529 ? 33.781 -43.938 -46.719 1 86.94 529 VAL B C 1
ATOM 9585 O O . VAL B 1 529 ? 34.25 -44.938 -47.25 1 86.94 529 VAL B O 1
ATOM 9588 N N . ALA B 1 530 ? 32.75 -43.312 -47.25 1 84.12 530 ALA B N 1
ATOM 9589 C CA . ALA B 1 530 ? 32.156 -43.781 -48.5 1 84.12 530 ALA B CA 1
ATOM 9590 C C . ALA B 1 530 ? 33.062 -43.562 -49.688 1 84.12 530 ALA B C 1
ATOM 9592 O O . ALA B 1 530 ? 33.219 -44.438 -50.531 1 84.12 530 ALA B O 1
ATOM 9593 N N . THR B 1 531 ? 33.688 -42.438 -49.719 1 84.75 531 THR B N 1
ATOM 9594 C CA . THR B 1 531 ? 34.5 -42.094 -50.875 1 84.75 531 THR B CA 1
ATOM 9595 C C . THR B 1 531 ? 35.969 -42.312 -50.594 1 84.75 531 THR B C 1
ATOM 9597 O O . THR B 1 531 ? 36.781 -42.281 -51.531 1 84.75 531 THR B O 1
ATOM 9600 N N . ASP B 1 532 ? 36.281 -42.594 -49.469 1 86 532 ASP B N 1
ATOM 9601 C CA . ASP B 1 532 ? 37.656 -42.781 -49.062 1 86 532 ASP B CA 1
ATOM 9602 C C . ASP B 1 532 ? 38.5 -41.562 -49.375 1 86 532 ASP B C 1
ATOM 9604 O O . ASP B 1 532 ? 39.625 -41.656 -49.938 1 86 532 ASP B O 1
ATOM 9608 N N . ARG B 1 533 ? 38 -40.406 -49.156 1 85.12 533 ARG B N 1
ATOM 9609 C CA . ARG B 1 533 ? 38.688 -39.156 -49.375 1 85.12 533 ARG B CA 1
ATOM 9610 C C . ARG B 1 533 ? 38.781 -38.344 -48.094 1 85.12 533 ARG B C 1
ATOM 9612 O O . ARG B 1 533 ? 37.875 -38.375 -47.25 1 85.12 533 ARG B O 1
ATOM 9619 N N . ALA B 1 534 ? 39.938 -37.688 -47.906 1 88.12 534 ALA B N 1
ATOM 9620 C CA . ALA B 1 534 ? 40.156 -36.844 -46.75 1 88.12 534 ALA B CA 1
ATOM 9621 C C . ALA B 1 534 ? 40.375 -35.375 -47.125 1 88.12 534 ALA B C 1
ATOM 9623 O O . ALA B 1 534 ? 41.062 -35.094 -48.125 1 88.12 534 ALA B O 1
ATOM 9624 N N . VAL B 1 535 ? 39.656 -34.469 -46.406 1 83.88 535 VAL B N 1
ATOM 9625 C CA . VAL B 1 535 ? 39.812 -33.031 -46.594 1 83.88 535 VAL B CA 1
ATOM 9626 C C . VAL B 1 535 ? 40.031 -32.375 -45.25 1 83.88 535 VAL B C 1
ATOM 9628 O O . VAL B 1 535 ? 39.812 -32.969 -44.188 1 83.88 535 VAL B O 1
ATOM 9631 N N . TYR B 1 536 ? 40.594 -31.172 -45.219 1 86.25 536 TYR B N 1
ATOM 9632 C CA . TYR B 1 536 ? 40.719 -30.438 -43.969 1 86.25 536 TYR B CA 1
ATOM 9633 C C . TYR B 1 536 ? 40.406 -28.953 -44.188 1 86.25 536 TYR B C 1
ATOM 9635 O O . TYR B 1 536 ? 40.5 -28.453 -45.312 1 86.25 536 TYR B O 1
ATOM 9643 N N . ALA B 1 537 ? 39.906 -28.328 -43.219 1 85.94 537 ALA B N 1
ATOM 9644 C CA . ALA B 1 537 ? 39.656 -26.906 -43.156 1 85.94 537 ALA B CA 1
ATOM 9645 C C . ALA B 1 537 ? 40.344 -26.266 -41.938 1 85.94 537 ALA B C 1
ATOM 9647 O O . ALA B 1 537 ? 40.594 -26.922 -40.938 1 85.94 537 ALA B O 1
ATOM 9648 N N . VAL B 1 538 ? 40.688 -24.969 -42.156 1 80.56 538 VAL B N 1
ATOM 9649 C CA . VAL B 1 538 ? 41.438 -24.281 -41.094 1 80.56 538 VAL B CA 1
ATOM 9650 C C . VAL B 1 538 ? 40.844 -22.906 -40.844 1 80.56 538 VAL B C 1
ATOM 9652 O O . VAL B 1 538 ? 40.344 -22.266 -41.781 1 80.56 538 VAL B O 1
ATOM 9655 N N . VAL B 1 539 ? 40.812 -22.562 -39.625 1 80.25 539 VAL B N 1
ATOM 9656 C CA . VAL B 1 539 ? 40.469 -21.203 -39.25 1 80.25 539 VAL B CA 1
ATOM 9657 C C . VAL B 1 539 ? 41.344 -20.719 -38.094 1 80.25 539 VAL B C 1
ATOM 9659 O O . VAL B 1 539 ? 41.562 -21.453 -37.125 1 80.25 539 VAL B O 1
ATOM 9662 N N . PRO B 1 540 ? 41.906 -19.469 -38.188 1 77.12 540 PRO B N 1
ATOM 9663 C CA . PRO B 1 540 ? 42.656 -18.922 -37.062 1 77.12 540 PRO B CA 1
ATOM 9664 C C . PRO B 1 540 ? 41.781 -18.547 -35.875 1 77.12 540 PRO B C 1
ATOM 9666 O O . PRO B 1 540 ? 40.656 -18.078 -36.062 1 77.12 540 PRO B O 1
ATOM 9669 N N . LEU B 1 541 ? 42.281 -18.922 -34.688 1 77 541 LEU B N 1
ATOM 9670 C CA . LEU B 1 541 ? 41.531 -18.609 -33.469 1 77 541 LEU B CA 1
ATOM 9671 C C . LEU B 1 541 ? 42.125 -17.359 -32.812 1 77 541 LEU B C 1
ATOM 9673 O O . LEU B 1 541 ? 43.281 -17.016 -33.031 1 77 541 LEU B O 1
ATOM 9677 N N . LYS B 1 542 ? 41.25 -16.719 -32 1 67.5 542 LYS B N 1
ATOM 9678 C CA . LYS B 1 542 ? 41.688 -15.516 -31.281 1 67.5 542 LYS B CA 1
ATOM 9679 C C . LYS B 1 542 ? 42.469 -15.883 -30.031 1 67.5 542 LYS B C 1
ATOM 9681 O O . LYS B 1 542 ? 43.312 -15.109 -29.578 1 67.5 542 LYS B O 1
ATOM 9686 N N . SER B 1 543 ? 42.156 -16.953 -29.469 1 67.56 543 SER B N 1
ATOM 9687 C CA . SER B 1 543 ? 42.781 -17.375 -28.234 1 67.56 543 SER B CA 1
ATOM 9688 C C . SER B 1 543 ? 43.031 -18.875 -28.219 1 67.56 543 SER B C 1
ATOM 9690 O O . SER B 1 543 ? 42.406 -19.625 -28.984 1 67.56 543 SER B O 1
ATOM 9692 N N . ALA B 1 544 ? 44 -19.141 -27.344 1 65.5 544 ALA B N 1
ATOM 9693 C CA . ALA B 1 544 ? 44.312 -20.562 -27.188 1 65.5 544 ALA B CA 1
ATOM 9694 C C . ALA B 1 544 ? 43.188 -21.297 -26.5 1 65.5 544 ALA B C 1
ATOM 9696 O O . ALA B 1 544 ? 42.562 -20.766 -25.578 1 65.5 544 ALA B O 1
ATOM 9697 N N . VAL B 1 545 ? 42.812 -22.5 -27.109 1 71.44 545 VAL B N 1
ATOM 9698 C CA . VAL B 1 545 ? 41.75 -23.328 -26.547 1 71.44 545 VAL B CA 1
ATOM 9699 C C . VAL B 1 545 ? 42.25 -24.75 -26.359 1 71.44 545 VAL B C 1
ATOM 9701 O O . VAL B 1 545 ? 42.875 -25.328 -27.25 1 71.44 545 VAL B O 1
ATOM 9704 N N . ARG B 1 546 ? 42.031 -25.188 -25.172 1 65.31 546 ARG B N 1
ATOM 9705 C CA . ARG B 1 546 ? 42.375 -26.578 -24.891 1 65.31 546 ARG B CA 1
ATOM 9706 C C . ARG B 1 546 ? 41.344 -27.531 -25.453 1 65.31 546 ARG B C 1
ATOM 9708 O O . ARG B 1 546 ? 40.219 -27.141 -25.734 1 65.31 546 ARG B O 1
ATOM 9715 N N . LYS B 1 547 ? 41.781 -28.781 -25.625 1 65.31 547 LYS B N 1
ATOM 9716 C CA . LYS B 1 547 ? 40.906 -29.797 -26.188 1 65.31 547 LYS B CA 1
ATOM 9717 C C . LYS B 1 547 ? 39.656 -29.969 -25.344 1 65.31 547 LYS B C 1
ATOM 9719 O O . LYS B 1 547 ? 38.562 -30.219 -25.875 1 65.31 547 LYS B O 1
ATOM 9724 N N . GLU B 1 548 ? 39.938 -29.812 -24.047 1 64.25 548 GLU B N 1
ATOM 9725 C CA . GLU B 1 548 ? 38.812 -30.016 -23.156 1 64.25 548 GLU B CA 1
ATOM 9726 C C . GLU B 1 548 ? 37.781 -28.906 -23.297 1 64.25 548 GLU B C 1
ATOM 9728 O O . GLU B 1 548 ? 36.625 -29.062 -22.891 1 64.25 548 GLU B O 1
ATOM 9733 N N . ASN B 1 549 ? 38.156 -27.953 -24 1 69.88 549 ASN B N 1
ATOM 9734 C CA . ASN B 1 549 ? 37.281 -26.797 -24.125 1 69.88 549 ASN B CA 1
ATOM 9735 C C . ASN B 1 549 ? 36.625 -26.719 -25.5 1 69.88 549 ASN B C 1
ATOM 9737 O O . ASN B 1 549 ? 36.125 -25.672 -25.906 1 69.88 549 ASN B O 1
ATOM 9741 N N . ILE B 1 550 ? 36.656 -27.906 -26.203 1 71.44 550 ILE B N 1
ATOM 9742 C CA . ILE B 1 550 ? 36 -28 -27.484 1 71.44 550 ILE B CA 1
ATOM 9743 C C . ILE B 1 550 ? 34.781 -28.922 -27.391 1 71.44 550 ILE B C 1
ATOM 9745 O O . ILE B 1 550 ? 34.938 -30.125 -27.188 1 71.44 550 ILE B O 1
ATOM 9749 N N . TRP B 1 551 ? 33.719 -28.328 -27.531 1 68.12 551 TRP B N 1
ATOM 9750 C CA . TRP B 1 551 ? 32.5 -29.125 -27.562 1 68.12 551 TRP B CA 1
ATOM 9751 C C . TRP B 1 551 ? 31.875 -29.125 -28.953 1 68.12 551 TRP B C 1
ATOM 9753 O O . TRP B 1 551 ? 31.906 -28.125 -29.656 1 68.12 551 TRP B O 1
ATOM 9763 N N . THR B 1 552 ? 31.406 -30.297 -29.312 1 69.81 552 THR B N 1
ATOM 9764 C CA . THR B 1 552 ? 30.875 -30.422 -30.656 1 69.81 552 THR B CA 1
ATOM 9765 C C . THR B 1 552 ? 29.438 -30.953 -30.625 1 69.81 552 THR B C 1
ATOM 9767 O O . THR B 1 552 ? 29.062 -31.688 -29.703 1 69.81 552 THR B O 1
ATOM 9770 N N . THR B 1 553 ? 28.625 -30.453 -31.578 1 65 553 THR B N 1
ATOM 9771 C CA . THR B 1 553 ? 27.297 -31.016 -31.797 1 65 553 THR B CA 1
ATOM 9772 C C . THR B 1 553 ? 26.953 -31.031 -33.281 1 65 553 THR B C 1
ATOM 9774 O O . THR B 1 553 ? 27.328 -30.109 -34.031 1 65 553 THR B O 1
ATOM 9777 N N . ALA B 1 554 ? 26.422 -32.125 -33.625 1 66.5 554 ALA B N 1
ATOM 9778 C CA . ALA B 1 554 ? 26.016 -32.25 -35.031 1 66.5 554 ALA B CA 1
ATOM 9779 C C . ALA B 1 554 ? 24.562 -31.859 -35.219 1 66.5 554 ALA B C 1
ATOM 9781 O O . ALA B 1 554 ? 23.688 -32.312 -34.469 1 66.5 554 ALA B O 1
ATOM 9782 N N . VAL B 1 555 ? 24.344 -30.906 -36.094 1 62.47 555 VAL B N 1
ATOM 9783 C CA . VAL B 1 555 ? 23 -30.531 -36.5 1 62.47 555 VAL B CA 1
ATOM 9784 C C . VAL B 1 555 ? 22.859 -30.609 -38 1 62.47 555 VAL B C 1
ATOM 9786 O O . VAL B 1 555 ? 23.547 -29.891 -38.75 1 62.47 555 VAL B O 1
ATOM 9789 N N . ASP B 1 556 ? 21.984 -31.516 -38.406 1 66.38 556 ASP B N 1
ATOM 9790 C CA . ASP B 1 556 ? 21.797 -31.734 -39.844 1 66.38 5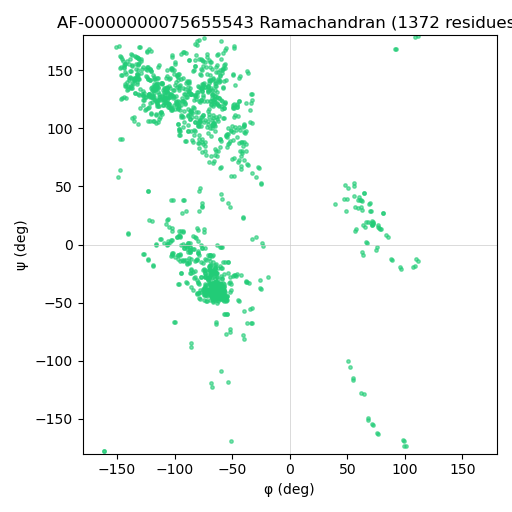56 ASP B CA 1
ATOM 9791 C C . ASP B 1 556 ? 23.109 -32.062 -40.531 1 66.38 556 ASP B C 1
ATOM 9793 O O . ASP B 1 556 ? 23.781 -33.031 -40.188 1 66.38 556 ASP B O 1
ATOM 9797 N N . ASP B 1 557 ? 23.484 -31.188 -41.375 1 75 557 ASP B N 1
ATOM 9798 C CA . ASP B 1 557 ? 24.688 -31.484 -42.156 1 75 557 ASP B CA 1
ATOM 9799 C C . ASP B 1 557 ? 25.875 -30.641 -41.688 1 75 557 ASP B C 1
ATOM 9801 O O . ASP B 1 557 ? 26.891 -30.562 -42.375 1 75 557 ASP B O 1
ATOM 9805 N N . LYS B 1 558 ? 25.688 -30.188 -40.406 1 76.62 558 LYS B N 1
ATOM 9806 C CA . LYS B 1 558 ? 26.75 -29.312 -39.938 1 76.62 558 LYS B CA 1
ATOM 9807 C C . LYS B 1 558 ? 27.203 -29.75 -38.531 1 76.62 558 LYS B C 1
ATOM 9809 O O . LYS B 1 558 ? 26.406 -30.219 -37.719 1 76.62 558 LYS B O 1
ATOM 9814 N N . LEU B 1 559 ? 28.531 -29.688 -38.344 1 78.81 559 LEU B N 1
ATOM 9815 C CA . LEU B 1 559 ? 29.125 -29.859 -37.031 1 78.81 559 LEU B CA 1
ATOM 9816 C C . LEU B 1 559 ? 29.438 -28.516 -36.406 1 78.81 559 LEU B C 1
ATOM 9818 O O . LEU B 1 559 ? 30.234 -27.734 -36.938 1 78.81 559 LEU B O 1
ATOM 9822 N N . TYR B 1 560 ? 28.891 -28.281 -35.344 1 73.38 560 TYR B N 1
ATOM 9823 C CA . TYR B 1 560 ? 29.156 -27.031 -34.625 1 73.38 560 TYR B CA 1
ATOM 9824 C C . TYR B 1 560 ? 30.188 -27.234 -33.531 1 73.38 560 TYR B C 1
ATOM 9826 O O . TYR B 1 560 ? 30.141 -28.234 -32.812 1 73.38 560 TYR B O 1
ATOM 9834 N N . LEU B 1 561 ? 31.094 -26.312 -33.469 1 76.81 561 LEU B N 1
ATOM 9835 C CA . LEU B 1 561 ? 32.156 -26.328 -32.469 1 76.81 561 LEU B CA 1
ATOM 9836 C C . LEU B 1 561 ? 32.031 -25.156 -31.5 1 76.81 561 LEU B C 1
ATOM 9838 O O . LEU B 1 561 ? 32.031 -24 -31.938 1 76.81 561 LEU B O 1
ATOM 9842 N N . TYR B 1 562 ? 31.875 -25.547 -30.281 1 72.56 562 TYR B N 1
ATOM 9843 C CA . TYR B 1 562 ? 31.828 -24.547 -29.219 1 72.56 562 TYR B CA 1
ATOM 9844 C C . TYR B 1 562 ? 33.156 -24.5 -28.453 1 72.56 562 TYR B C 1
ATOM 9846 O O .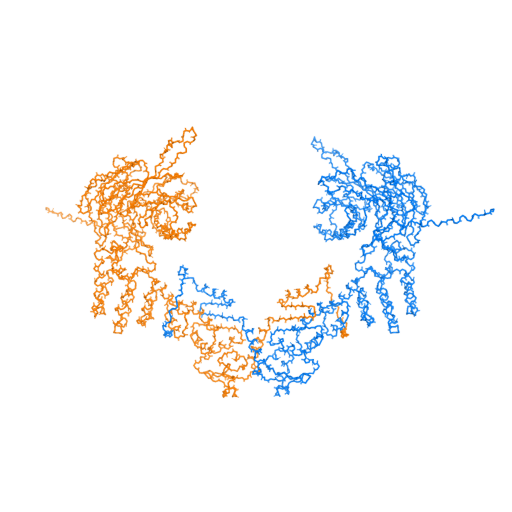 TYR B 1 562 ? 33.531 -25.469 -27.797 1 72.56 562 TYR B O 1
ATOM 9854 N N . LEU B 1 563 ? 33.812 -23.328 -28.578 1 73.56 563 LEU B N 1
ATOM 9855 C CA . LEU B 1 563 ? 35.094 -23.141 -27.922 1 73.56 563 LEU B CA 1
ATOM 9856 C C . LEU B 1 563 ? 35 -22.156 -26.781 1 73.56 563 LEU B C 1
ATOM 9858 O O . LEU B 1 563 ? 34.406 -21.062 -26.938 1 73.56 563 LEU B O 1
ATOM 9862 N N . PHE B 1 564 ? 35.406 -22.594 -25.641 1 70.5 564 PHE B N 1
ATOM 9863 C CA . PHE B 1 564 ? 35.375 -21.672 -24.516 1 70.5 564 PHE B CA 1
ATOM 9864 C C . PHE B 1 564 ? 36.719 -21.688 -23.781 1 70.5 564 PHE B C 1
ATOM 9866 O O . PHE B 1 564 ? 37.531 -22.594 -23.984 1 70.5 564 PHE B O 1
ATOM 9873 N N . GLU B 1 565 ? 36.906 -20.5 -22.984 1 67.75 565 GLU B N 1
ATOM 9874 C CA . GL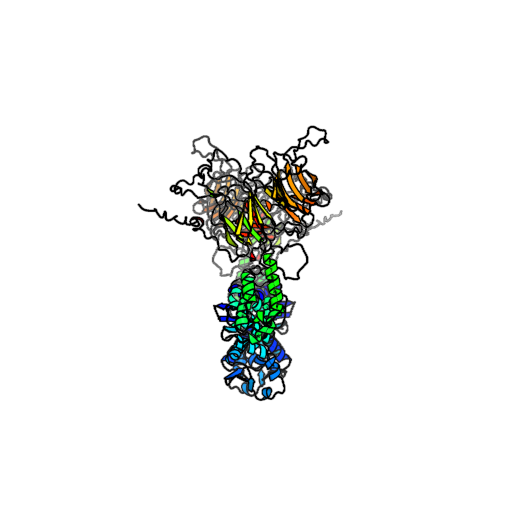U B 1 565 ? 38.125 -20.359 -22.188 1 67.75 565 GLU B CA 1
ATOM 9875 C C . GLU B 1 565 ? 37.875 -20.656 -20.719 1 67.75 565 GLU B C 1
ATOM 9877 O O . GLU B 1 565 ? 36.75 -20.547 -20.25 1 67.75 565 GLU B O 1
ATOM 9882 N N . GLY B 1 566 ? 38.906 -21.109 -20.047 1 63.31 566 GLY B N 1
ATOM 9883 C CA . GLY B 1 566 ? 38.781 -21.344 -18.609 1 63.31 566 GLY B CA 1
ATOM 9884 C C . GLY B 1 566 ? 38.531 -22.797 -18.266 1 63.31 566 GLY B C 1
ATOM 9885 O O . GLY B 1 566 ? 38.875 -23.703 -19.047 1 63.31 566 GLY B O 1
ATOM 9886 N N . HIS B 1 567 ? 38.188 -22.969 -17.016 1 57.31 567 HIS B N 1
ATOM 9887 C CA . HIS B 1 567 ? 37.969 -24.328 -16.547 1 57.31 567 HIS B CA 1
ATOM 9888 C C . HIS B 1 567 ? 36.5 -24.656 -16.5 1 57.31 567 HIS B C 1
ATOM 9890 O O . HIS B 1 567 ? 35.688 -23.906 -15.953 1 57.31 567 HIS B O 1
ATOM 9896 N N . PRO B 1 568 ? 36.156 -25.688 -17.266 1 54.22 568 PRO B N 1
ATOM 9897 C CA . PRO B 1 568 ? 34.719 -26.062 -17.312 1 54.22 568 PRO B CA 1
ATOM 9898 C C . PRO B 1 568 ? 34.094 -26.172 -15.93 1 54.22 568 PRO B C 1
ATOM 9900 O O . PRO B 1 568 ? 32.906 -25.859 -15.758 1 54.22 568 PRO B O 1
ATOM 9903 N N . ASP B 1 569 ? 34.875 -26.469 -14.891 1 50.47 569 ASP B N 1
ATOM 9904 C CA . ASP B 1 569 ? 34.312 -26.672 -13.555 1 50.47 569 ASP B CA 1
ATOM 9905 C C . ASP B 1 569 ? 33.875 -25.344 -12.922 1 50.47 569 ASP B C 1
ATOM 9907 O O . ASP B 1 569 ? 33.062 -25.312 -12.016 1 50.47 569 ASP B O 1
ATOM 9911 N N . HIS B 1 570 ? 34.469 -24.391 -13.438 1 50.41 570 HIS B N 1
ATOM 9912 C CA . HIS B 1 570 ? 34.188 -23.094 -12.828 1 50.41 570 HIS B CA 1
ATOM 9913 C C . HIS B 1 570 ? 33.031 -22.391 -13.555 1 50.41 570 HIS B C 1
ATOM 9915 O O . HIS B 1 570 ? 32.75 -21.219 -13.297 1 50.41 570 HIS B O 1
ATOM 9921 N N . GLY B 1 571 ? 32.406 -23.078 -14.367 1 53.22 571 GLY B N 1
ATOM 9922 C CA . GLY B 1 571 ? 31.297 -22.469 -15.102 1 53.22 571 GLY B CA 1
ATOM 9923 C C . GLY B 1 571 ? 31.75 -21.484 -16.156 1 53.22 571 GLY B C 1
ATOM 9924 O O . GLY B 1 571 ? 30.953 -20.672 -16.641 1 53.22 571 GLY B O 1
ATOM 9925 N N . ASP B 1 572 ? 32.938 -21.531 -16.531 1 55.06 572 ASP B N 1
ATOM 9926 C CA . ASP B 1 572 ? 33.5 -20.547 -17.438 1 55.06 572 ASP B CA 1
ATOM 9927 C C . ASP B 1 572 ? 32.875 -20.672 -18.828 1 55.06 572 ASP B C 1
ATOM 9929 O O . ASP B 1 572 ? 32.938 -19.75 -19.641 1 55.06 572 ASP B O 1
ATOM 9933 N N . TYR B 1 573 ? 32.344 -21.859 -19.031 1 56.12 573 TYR B N 1
ATOM 9934 C CA . TYR B 1 573 ? 31.719 -22.062 -20.328 1 56.12 573 TYR B CA 1
ATOM 9935 C C . TYR B 1 573 ? 30.484 -21.188 -20.5 1 56.12 573 TYR B C 1
ATOM 9937 O O . TYR B 1 573 ? 29.953 -21.062 -21.609 1 56.12 573 TYR B O 1
ATOM 9945 N N . LEU B 1 574 ? 30.094 -20.547 -19.359 1 50.81 574 LEU B N 1
ATOM 9946 C CA . LEU B 1 574 ? 28.906 -19.688 -19.422 1 50.81 574 LEU B CA 1
ATOM 9947 C C . LEU B 1 574 ? 29.312 -18.234 -19.688 1 50.81 574 LEU B C 1
ATOM 9949 O O . LEU B 1 574 ? 28.453 -17.391 -19.906 1 50.81 574 LEU B O 1
ATOM 9953 N N . GLN B 1 575 ? 30.531 -18.047 -19.797 1 52.91 575 GLN B N 1
ATOM 9954 C CA . GLN B 1 575 ? 30.953 -16.656 -19.922 1 52.91 575 GLN B CA 1
ATOM 9955 C C . GLN B 1 575 ? 30.859 -16.188 -21.375 1 52.91 575 GLN B C 1
ATOM 9957 O O . GLN B 1 575 ? 30.828 -17 -22.297 1 52.91 575 GLN B O 1
ATOM 9962 N N . ASN B 1 576 ? 30.578 -14.859 -21.656 1 50.59 576 ASN B N 1
ATOM 9963 C CA . ASN B 1 576 ? 30.281 -14.164 -22.906 1 50.59 576 ASN B CA 1
ATOM 9964 C C . ASN B 1 576 ? 31.438 -14.273 -23.891 1 50.59 576 ASN B C 1
ATOM 9966 O O . ASN B 1 576 ? 31.328 -13.852 -25.047 1 50.59 576 ASN B O 1
ATOM 9970 N N . ARG B 1 577 ? 32.594 -14.906 -23.562 1 57.75 577 ARG B N 1
ATOM 9971 C CA . ARG B 1 577 ? 33.688 -14.883 -24.516 1 57.75 577 ARG B CA 1
ATOM 9972 C C . ARG B 1 577 ? 33.781 -16.203 -25.281 1 57.75 577 ARG B C 1
ATOM 9974 O O . ARG B 1 577 ? 34.844 -16.578 -25.75 1 57.75 577 ARG B O 1
ATOM 9981 N N . ASN B 1 578 ? 32.656 -16.812 -25.641 1 64.19 578 ASN B N 1
ATOM 9982 C CA . ASN B 1 578 ? 32.625 -18.109 -26.312 1 64.19 578 ASN B CA 1
ATOM 9983 C C . ASN B 1 578 ? 32.531 -17.953 -27.828 1 64.19 578 ASN B C 1
ATOM 9985 O O . ASN B 1 578 ? 31.953 -16.984 -28.312 1 64.19 578 ASN B O 1
ATOM 9989 N N . GLN B 1 579 ? 33.406 -18.859 -28.531 1 71.81 579 GLN B N 1
ATOM 9990 C CA . GLN B 1 579 ? 33.438 -18.844 -29.984 1 71.81 579 GLN B CA 1
ATOM 9991 C C . GLN B 1 579 ? 32.719 -20.078 -30.562 1 71.81 579 GLN B C 1
ATOM 9993 O O . GLN B 1 579 ? 32.906 -21.188 -30.031 1 71.81 579 GLN B O 1
ATOM 9998 N N . ILE B 1 580 ? 31.891 -19.797 -31.594 1 76 580 ILE B N 1
ATOM 9999 C CA . ILE B 1 580 ? 31.188 -20.906 -32.25 1 76 580 ILE B CA 1
ATOM 10000 C C . ILE B 1 580 ? 31.594 -20.969 -33.719 1 76 580 ILE B C 1
ATOM 10002 O O . ILE B 1 580 ? 31.609 -19.938 -34.406 1 76 580 ILE B O 1
ATOM 10006 N N . TYR B 1 581 ? 32 -22.156 -34.094 1 81.25 581 TYR B N 1
ATOM 10007 C CA . TYR B 1 581 ? 32.312 -22.406 -35.5 1 81.25 581 TYR B CA 1
ATOM 10008 C C . TYR B 1 581 ? 31.453 -23.516 -36.062 1 81.25 581 TYR B C 1
ATOM 10010 O O . TYR B 1 581 ? 30.953 -24.359 -35.281 1 81.25 581 TYR B O 1
ATOM 10018 N N . ALA B 1 582 ? 31.188 -23.422 -37.312 1 82.62 582 ALA B N 1
ATOM 10019 C CA . ALA B 1 582 ? 30.422 -24.469 -37.969 1 82.62 582 ALA B CA 1
ATOM 10020 C C . ALA B 1 582 ? 31.203 -25.047 -39.156 1 82.62 582 ALA B C 1
ATOM 10022 O O . ALA B 1 582 ? 31.734 -24.312 -39.969 1 82.62 582 ALA B O 1
ATOM 10023 N N . TYR B 1 583 ? 31.297 -26.375 -39.156 1 86.12 583 TYR B N 1
ATOM 10024 C CA . TYR B 1 583 ? 31.859 -27.109 -40.281 1 86.12 583 TYR B CA 1
ATOM 10025 C C . TYR B 1 583 ? 30.766 -27.766 -41.125 1 86.12 583 TYR B C 1
ATOM 10027 O O . TYR B 1 583 ? 29.984 -28.578 -40.625 1 86.12 583 TYR B O 1
AT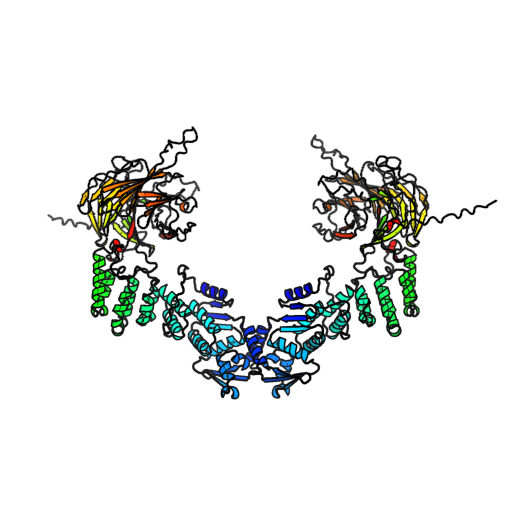OM 10035 N N . ASP B 1 584 ? 30.688 -27.375 -42.344 1 86.06 584 ASP B N 1
ATOM 10036 C CA . ASP B 1 584 ? 29.703 -27.953 -43.25 1 86.06 584 ASP B CA 1
ATOM 10037 C C . ASP B 1 584 ? 30.25 -29.234 -43.875 1 86.06 584 ASP B C 1
ATOM 10039 O O . ASP B 1 584 ? 31.219 -29.188 -44.656 1 86.06 584 ASP B O 1
ATOM 10043 N N . THR B 1 585 ? 29.641 -30.312 -43.562 1 83.12 585 THR B N 1
ATOM 10044 C CA . THR B 1 585 ? 30.141 -31.594 -44.031 1 83.12 585 THR B CA 1
ATOM 10045 C C . THR B 1 585 ? 29.938 -31.75 -45.531 1 83.12 585 THR B C 1
ATOM 10047 O O . THR B 1 585 ? 30.562 -32.594 -46.156 1 83.12 585 THR B O 1
ATOM 10050 N N . LYS B 1 586 ? 29.031 -31.031 -46.062 1 82.06 586 LYS B N 1
ATOM 10051 C CA . LYS B 1 586 ? 28.797 -31.141 -47.5 1 82.06 586 LYS B CA 1
ATOM 10052 C C . LYS B 1 586 ? 29.859 -30.375 -48.281 1 82.06 586 LYS B C 1
ATOM 10054 O O . LYS B 1 586 ? 30.438 -30.922 -49.219 1 82.06 586 LYS B O 1
ATOM 10059 N N . ASP B 1 587 ? 30.141 -29.156 -47.875 1 80.88 587 ASP B N 1
ATOM 10060 C CA . ASP B 1 587 ? 31.062 -28.328 -48.656 1 80.88 587 ASP B CA 1
ATOM 10061 C C . ASP B 1 587 ? 32.438 -28.281 -48.031 1 80.88 587 ASP B C 1
ATOM 10063 O O . ASP B 1 587 ? 33.406 -27.812 -48.656 1 80.88 587 ASP B O 1
ATOM 10067 N N . GLY B 1 588 ? 32.656 -28.75 -46.906 1 83.06 588 GLY B N 1
ATOM 10068 C CA . GLY B 1 588 ? 33.938 -28.797 -46.219 1 83.06 588 GLY B CA 1
ATOM 10069 C C . GLY B 1 588 ? 34.406 -27.453 -45.719 1 83.06 588 GLY B C 1
ATOM 10070 O O . GLY B 1 588 ? 35.562 -27.266 -45.375 1 83.06 588 GLY B O 1
ATOM 10071 N N . SER B 1 589 ? 33.5 -26.531 -45.625 1 85.19 589 SER B N 1
ATOM 10072 C CA . SER B 1 589 ? 33.844 -25.188 -45.188 1 85.19 589 SER B CA 1
ATOM 10073 C C . SER B 1 589 ? 33.719 -25.062 -43.656 1 85.19 589 SER B C 1
ATOM 10075 O O . SER B 1 589 ? 32.906 -25.734 -43.062 1 85.19 589 SER B O 1
ATOM 10077 N N . LEU B 1 590 ? 34.656 -24.375 -43.062 1 87.5 590 LEU B N 1
ATOM 10078 C CA . LEU B 1 590 ? 34.688 -24.047 -41.656 1 87.5 590 LEU B CA 1
ATOM 10079 C C . LEU B 1 590 ? 34.594 -22.547 -41.438 1 87.5 590 LEU B C 1
ATOM 10081 O O . LEU B 1 590 ? 35.469 -21.797 -41.875 1 87.5 590 LEU B O 1
ATOM 10085 N N . CYS B 1 591 ? 33.469 -22.109 -40.875 1 82.88 591 CYS B N 1
ATOM 10086 C CA . CYS B 1 591 ? 33.25 -20.672 -40.688 1 82.88 591 CYS B CA 1
ATOM 10087 C C . CYS B 1 591 ? 32.781 -20.375 -39.281 1 82.88 591 CYS B C 1
ATOM 10089 O O . CYS B 1 591 ? 32.25 -21.266 -38.594 1 82.88 591 CYS B O 1
ATOM 10091 N N . LYS B 1 592 ? 33.094 -19.172 -38.938 1 80.44 592 LYS B N 1
ATOM 10092 C CA . LYS B 1 592 ? 32.5 -18.719 -37.688 1 80.44 592 LYS B CA 1
ATOM 10093 C C . LYS B 1 592 ? 30.984 -18.703 -37.75 1 80.44 592 LYS B C 1
ATOM 10095 O O . LYS B 1 592 ? 30.406 -18.312 -38.781 1 80.44 592 LYS B O 1
ATOM 10100 N N . ALA B 1 593 ? 30.406 -19.312 -36.875 1 72.25 593 ALA B N 1
ATOM 10101 C CA . ALA B 1 593 ? 28.953 -19.422 -36.875 1 72.25 593 ALA B CA 1
ATOM 10102 C C . ALA B 1 593 ? 28.344 -18.641 -35.75 1 72.25 593 ALA B C 1
ATOM 10104 O O . ALA B 1 593 ? 29.016 -18.312 -34.75 1 72.25 593 ALA B O 1
ATOM 10105 N N . ASP B 1 594 ? 27.234 -17.969 -36.094 1 57.03 594 ASP B N 1
ATOM 10106 C CA . ASP B 1 594 ? 26.438 -17.344 -35.062 1 57.03 594 ASP B CA 1
ATOM 10107 C C . ASP B 1 594 ? 25.5 -18.359 -34.406 1 57.03 594 ASP B C 1
ATOM 10109 O O . ASP B 1 594 ? 25.266 -19.438 -34.969 1 57.03 594 ASP B O 1
ATOM 10113 N N . VAL B 1 595 ? 25.078 -18.094 -33.312 1 51.88 595 VAL B N 1
ATOM 10114 C CA . VAL B 1 595 ? 24.234 -18.953 -32.469 1 51.88 595 VAL B CA 1
ATOM 10115 C C . VAL B 1 595 ? 23.047 -19.438 -33.281 1 51.88 595 VAL B C 1
ATOM 10117 O O . VAL B 1 595 ? 22.375 -18.641 -33.969 1 51.88 595 VAL B O 1
ATOM 10120 N N . VAL B 1 596 ? 23.156 -20.688 -33.812 1 43.38 596 VAL B N 1
ATOM 10121 C CA . VAL B 1 596 ? 22.047 -21.266 -34.594 1 43.38 596 VAL B CA 1
ATOM 10122 C C . VAL B 1 596 ? 20.797 -21.281 -33.719 1 43.38 596 VAL B C 1
ATOM 10124 O O . VAL B 1 596 ? 20.828 -21.688 -32.562 1 43.38 596 VAL B O 1
ATOM 10127 N N . ASN B 1 597 ? 19.719 -20.547 -34.094 1 41.88 597 ASN B N 1
ATOM 10128 C CA . ASN B 1 597 ? 18.375 -20.641 -33.531 1 41.88 597 ASN B CA 1
ATOM 10129 C C . ASN B 1 597 ? 17.891 -22.078 -33.438 1 41.88 597 ASN B C 1
ATOM 10131 O O . ASN B 1 597 ? 17.953 -22.812 -34.438 1 41.88 597 ASN B O 1
ATOM 10135 N N . GLY B 1 598 ? 17.594 -22.703 -32.219 1 41.47 598 GLY B N 1
ATOM 10136 C CA . GLY B 1 598 ? 16.906 -23.953 -31.969 1 41.47 598 GLY B CA 1
ATOM 10137 C C . GLY B 1 598 ? 17.859 -25.125 -31.766 1 41.47 598 GLY B C 1
ATOM 10138 O O . GLY B 1 598 ? 17.422 -26.25 -31.578 1 41.47 598 GLY B O 1
ATOM 10139 N N . ALA B 1 599 ? 19.141 -25.016 -32.25 1 40.06 599 ALA B N 1
ATOM 10140 C CA . ALA B 1 599 ? 19.969 -26.219 -32.125 1 40.06 599 ALA B CA 1
ATOM 10141 C C . ALA B 1 599 ? 20.516 -26.359 -30.719 1 40.06 599 ALA B C 1
ATOM 10143 O O . ALA B 1 599 ? 20.906 -25.375 -30.094 1 40.06 599 ALA B O 1
ATOM 10144 N N . GLY B 1 600 ? 19.922 -27.266 -29.875 1 42.44 600 GLY B N 1
ATOM 10145 C CA . GLY B 1 600 ? 20.406 -27.594 -28.547 1 42.44 600 GLY B CA 1
ATOM 10146 C C . GLY B 1 600 ? 21.688 -28.406 -28.562 1 42.44 600 GLY B C 1
ATOM 10147 O O . GLY B 1 600 ? 21.891 -29.234 -29.453 1 42.44 600 GLY B O 1
ATOM 10148 N N . LEU B 1 601 ? 22.812 -27.766 -28.219 1 40.53 601 LEU B N 1
ATOM 10149 C CA . LEU B 1 601 ? 24.031 -28.531 -28 1 40.53 601 LEU B CA 1
ATOM 10150 C C . LEU B 1 601 ? 23.922 -29.375 -26.734 1 40.53 601 LEU B C 1
ATOM 10152 O O . LEU B 1 601 ? 23.5 -28.875 -25.688 1 40.53 601 LEU B O 1
ATOM 10156 N N . THR B 1 602 ? 23.641 -30.656 -26.828 1 36.59 602 THR B N 1
ATOM 10157 C CA . THR B 1 602 ? 23.641 -31.547 -25.656 1 36.59 602 THR B CA 1
ATOM 10158 C C . THR B 1 602 ? 25.047 -32.062 -25.375 1 36.59 602 THR B C 1
ATOM 10160 O O . THR B 1 602 ? 25.75 -32.469 -26.297 1 36.59 602 THR B O 1
ATOM 10163 N N . GLY B 1 603 ? 25.891 -31.422 -24.578 1 39.12 603 GLY B N 1
ATOM 10164 C CA . GLY B 1 603 ? 27.125 -32.062 -24.141 1 39.12 603 GLY B CA 1
ATOM 10165 C C . GLY B 1 603 ? 27 -32.719 -22.781 1 39.12 603 GLY B C 1
ATOM 10166 O O . GLY B 1 603 ? 26.141 -32.344 -21.969 1 39.12 603 GLY B O 1
ATOM 10167 N N . SER B 1 604 ? 27.266 -34.031 -22.656 1 37.06 604 SER B N 1
ATOM 10168 C CA . SER B 1 604 ? 27.281 -34.719 -21.375 1 37.06 604 SER B CA 1
ATOM 10169 C C . SER B 1 604 ? 28.688 -34.719 -20.766 1 37.06 604 SER B C 1
ATOM 10171 O O . SER B 1 604 ? 29.672 -34.875 -21.484 1 37.06 604 SER B O 1
ATOM 10173 N N . PHE B 1 605 ? 28.984 -33.938 -19.75 1 36.88 605 PHE B N 1
ATOM 10174 C CA . PHE B 1 605 ? 30.25 -34.094 -19.031 1 36.88 605 PHE B CA 1
ATOM 10175 C C . PHE B 1 605 ? 30.047 -34.875 -17.75 1 36.88 605 PHE B C 1
ATOM 10177 O O . PHE B 1 605 ? 29 -34.781 -17.094 1 36.88 605 PHE B O 1
ATOM 10184 N N . ILE B 1 606 ? 30.672 -36.062 -17.656 1 37.56 606 ILE B N 1
ATOM 10185 C CA . ILE B 1 606 ? 30.703 -36.812 -16.406 1 37.56 606 ILE B CA 1
ATOM 10186 C C . ILE B 1 606 ? 31.859 -36.344 -15.539 1 37.56 606 ILE B C 1
ATOM 10188 O O . ILE B 1 606 ? 33 -36.312 -15.984 1 37.56 606 ILE B O 1
ATOM 10192 N N . ARG B 1 607 ? 31.656 -35.469 -14.562 1 37.5 607 ARG B N 1
ATOM 10193 C CA . ARG B 1 607 ? 32.688 -35.094 -13.609 1 37.5 607 ARG B CA 1
ATOM 10194 C C . ARG B 1 607 ? 32.875 -36.188 -12.547 1 37.5 607 ARG B C 1
ATOM 10196 O O . ARG B 1 607 ? 31.906 -36.656 -11.961 1 37.5 607 ARG B O 1
ATOM 10203 N N . THR B 1 608 ? 33.844 -37 -12.594 1 31.72 608 THR B N 1
ATOM 10204 C CA . THR B 1 608 ? 34.094 -38.062 -11.633 1 31.72 608 THR B CA 1
ATOM 10205 C C . THR B 1 608 ? 34.281 -37.469 -10.227 1 31.72 608 THR B C 1
ATOM 10207 O O . THR B 1 608 ? 34.469 -38.219 -9.266 1 31.72 608 THR B O 1
ATOM 10210 N N . GLN B 1 609 ? 34.938 -36.406 -9.844 1 31.16 609 GLN B N 1
ATOM 10211 C CA . GLN B 1 609 ? 35.281 -36.25 -8.43 1 31.16 609 GLN B CA 1
ATOM 10212 C C . GLN B 1 609 ? 34.031 -36.438 -7.555 1 31.16 609 GLN B C 1
ATOM 10214 O O . GLN B 1 609 ? 32.938 -36.5 -8.062 1 31.16 609 GLN B O 1
ATOM 10219 N N . GLN B 1 610 ? 34.094 -36.094 -6.156 1 30.84 610 GLN B N 1
ATOM 10220 C CA . GLN B 1 610 ? 33.094 -36.375 -5.113 1 30.84 610 GLN B CA 1
ATOM 10221 C C . GLN B 1 610 ? 31.672 -36.25 -5.66 1 30.84 610 GLN B C 1
ATOM 10223 O O . GLN B 1 610 ? 30.797 -37.031 -5.297 1 30.84 610 GLN B O 1
ATOM 10228 N N . GLN B 1 611 ? 31.25 -35 -6.023 1 31.33 611 GLN B N 1
ATOM 10229 C CA . GLN B 1 611 ? 29.797 -34.875 -6.117 1 31.33 611 GLN B CA 1
ATOM 10230 C C . GLN B 1 611 ? 29.266 -35.562 -7.371 1 31.33 611 GLN B C 1
ATOM 10232 O O . GLN B 1 611 ? 30.047 -35.938 -8.266 1 31.33 611 GLN B O 1
ATOM 10237 N N . GLY B 1 612 ? 27.781 -35.656 -7.723 1 31.08 612 GLY B N 1
ATOM 10238 C CA . GLY B 1 612 ? 26.891 -36.156 -8.75 1 31.08 612 GLY B CA 1
ATOM 10239 C C . GLY B 1 612 ? 27.297 -35.781 -10.156 1 31.08 612 GLY B C 1
ATOM 10240 O O . GLY B 1 612 ? 28.234 -34.969 -10.336 1 31.08 612 GLY B O 1
ATOM 10241 N N . MET B 1 613 ? 27.203 -36.719 -11.094 1 32.81 613 MET B N 1
ATOM 10242 C CA . MET B 1 613 ? 27.328 -36.438 -12.523 1 32.81 613 MET B CA 1
ATOM 10243 C C . MET B 1 613 ? 26.406 -35.312 -12.961 1 32.81 613 MET B C 1
ATOM 10245 O O . MET B 1 613 ? 25.219 -35.312 -12.625 1 32.81 613 MET B O 1
ATOM 10249 N N . THR B 1 614 ? 26.859 -34.094 -12.891 1 31.47 614 THR B N 1
ATOM 10250 C CA . THR B 1 614 ? 26 -33.062 -13.477 1 31.47 614 THR B CA 1
ATOM 10251 C C . THR B 1 614 ? 26.047 -33.125 -15 1 31.47 614 THR B C 1
ATOM 10253 O O . THR B 1 614 ? 27.125 -33.125 -15.602 1 31.47 614 THR B O 1
ATOM 10256 N N . SER B 1 615 ? 25.328 -34 -15.555 1 31.11 615 SER B N 1
ATOM 10257 C CA . SER B 1 615 ? 25.172 -33.938 -17 1 31.11 615 SER B CA 1
ATOM 10258 C C . SER B 1 615 ? 24.453 -32.688 -17.438 1 31.11 615 SER B C 1
ATOM 10260 O O . SER B 1 615 ? 23.516 -32.219 -16.781 1 31.11 615 SER B O 1
ATOM 10262 N N . PHE B 1 616 ? 25.203 -31.688 -17.844 1 32.75 616 PHE B N 1
ATOM 10263 C CA . PHE B 1 616 ? 24.547 -30.484 -18.312 1 32.75 616 PHE B CA 1
ATOM 10264 C C . PHE B 1 616 ? 24.141 -30.625 -19.781 1 32.75 616 PHE B C 1
ATOM 10266 O O . PHE B 1 616 ? 24.828 -31.297 -20.547 1 32.75 616 PHE B O 1
ATOM 10273 N N . VAL B 1 617 ? 22.984 -30.922 -19.969 1 32.16 617 VAL B N 1
ATOM 10274 C CA . VAL B 1 617 ? 22.484 -30.734 -21.328 1 32.16 617 VAL B CA 1
ATOM 10275 C C . VAL B 1 617 ? 22.172 -29.266 -21.578 1 32.16 617 VAL B C 1
ATOM 10277 O O . VAL B 1 617 ? 21.438 -28.641 -20.812 1 32.16 617 VAL B O 1
ATOM 10280 N N . ILE B 1 618 ? 23.109 -28.562 -22.125 1 33.41 618 ILE B N 1
ATOM 10281 C CA . ILE B 1 618 ? 22.828 -27.188 -22.5 1 33.41 618 ILE B CA 1
ATOM 10282 C C . ILE B 1 618 ? 22 -27.172 -23.781 1 33.41 618 ILE B C 1
ATOM 10284 O O . ILE B 1 618 ? 22.406 -27.703 -24.812 1 33.41 618 ILE B O 1
ATOM 10288 N N . LYS B 1 619 ? 20.75 -27.234 -23.609 1 31.47 619 LYS B N 1
ATOM 10289 C CA . LYS B 1 619 ? 19.938 -26.938 -24.781 1 31.47 619 LYS B CA 1
ATOM 10290 C C . LYS B 1 619 ? 19.953 -25.438 -25.109 1 31.47 619 LYS B C 1
ATOM 10292 O O . LYS B 1 619 ? 19.609 -24.609 -24.266 1 31.47 619 LYS B O 1
ATOM 10297 N N . HIS B 1 620 ? 21.062 -25 -25.719 1 30.61 620 HIS B N 1
ATOM 10298 C CA . HIS B 1 620 ? 21.109 -23.594 -26.125 1 30.61 620 HIS B CA 1
ATOM 10299 C C . HIS B 1 620 ? 20.109 -23.312 -27.25 1 30.61 620 HIS B C 1
ATOM 10301 O O . HIS B 1 620 ? 20 -24.094 -28.188 1 30.61 620 HIS B O 1
ATOM 10307 N N . THR B 1 621 ? 18.984 -22.734 -26.828 1 31.81 621 THR B N 1
ATOM 10308 C CA . THR B 1 621 ? 18.312 -22.062 -27.938 1 31.81 621 THR B CA 1
ATOM 10309 C C . THR B 1 621 ? 19.062 -20.781 -28.312 1 31.81 621 THR B C 1
ATOM 10311 O O . THR B 1 621 ? 19.344 -19.953 -27.453 1 31.81 621 THR B O 1
ATOM 10314 N N . PHE B 1 622 ? 20.016 -20.938 -29.188 1 29.69 622 PHE B N 1
ATOM 10315 C CA . PHE B 1 622 ? 20.875 -19.844 -29.625 1 29.69 622 PHE B CA 1
ATOM 10316 C C . PHE B 1 622 ? 20.031 -18.656 -30.078 1 29.69 622 PHE B C 1
ATOM 10318 O O . PHE B 1 622 ? 20.562 -17.703 -30.672 1 29.69 622 PHE B O 1
ATOM 10325 N N . LYS B 1 623 ? 18.812 -18.359 -29.516 1 30.5 623 LYS B N 1
ATOM 10326 C CA . LYS B 1 623 ? 18.297 -17.047 -29.922 1 30.5 623 LYS B CA 1
ATOM 10327 C C . LYS B 1 623 ? 19.031 -15.922 -29.188 1 30.5 623 LYS B C 1
ATOM 10329 O O . LYS B 1 623 ? 18.875 -15.758 -27.984 1 30.5 623 LYS B O 1
ATOM 10334 N N . GLY B 1 624 ? 20 -14.977 -29.844 1 31.84 624 GLY B N 1
ATOM 10335 C CA . GLY B 1 624 ? 20.875 -13.898 -29.406 1 31.84 624 GLY B CA 1
ATOM 10336 C C . GLY B 1 624 ? 21.797 -14.297 -28.266 1 31.84 624 GLY B C 1
ATOM 10337 O O . GLY B 1 624 ? 22.938 -14.695 -28.5 1 31.84 624 GLY B O 1
ATOM 10338 N N . ARG B 1 625 ? 21.406 -13.766 -27.016 1 31.77 625 ARG B N 1
ATOM 10339 C CA . ARG B 1 625 ? 22.156 -14.047 -25.781 1 31.77 625 ARG B CA 1
ATOM 10340 C C . ARG B 1 625 ? 22.078 -15.531 -25.422 1 31.77 625 ARG B C 1
ATOM 10342 O O . ARG B 1 625 ? 21.016 -16.141 -25.531 1 31.77 625 ARG B O 1
ATOM 10349 N N . VAL B 1 626 ? 23.125 -16.234 -25.719 1 33.28 626 VAL B N 1
ATOM 10350 C CA . VAL B 1 626 ? 23.297 -17.609 -25.281 1 33.28 626 VAL B CA 1
ATOM 10351 C C . VAL B 1 626 ? 22.578 -17.828 -23.953 1 33.28 626 VAL B C 1
ATOM 10353 O O . VAL B 1 626 ? 22.984 -17.312 -22.922 1 33.28 626 VAL B O 1
ATOM 10356 N N . ARG B 1 627 ? 21.281 -17.594 -23.906 1 33.53 627 ARG B N 1
ATOM 10357 C CA . ARG B 1 627 ? 20.688 -17.969 -22.609 1 33.53 627 ARG B CA 1
ATOM 10358 C C . ARG B 1 627 ? 20.703 -19.469 -22.422 1 33.53 627 ARG B C 1
ATOM 10360 O O . ARG B 1 627 ? 20.203 -20.219 -23.266 1 33.53 627 ARG B O 1
ATOM 10367 N N . ILE B 1 628 ? 21.781 -19.812 -21.766 1 34.59 628 ILE B N 1
ATOM 10368 C CA . ILE B 1 628 ? 21.781 -21.188 -21.25 1 34.59 628 ILE B CA 1
ATOM 10369 C C . ILE B 1 628 ? 20.469 -21.469 -20.531 1 34.59 628 ILE B C 1
ATOM 10371 O O . ILE B 1 628 ? 20.188 -20.891 -19.484 1 34.59 628 ILE B O 1
ATOM 10375 N N . LYS B 1 629 ? 19.359 -21.344 -21.219 1 38.03 629 LYS B N 1
ATOM 10376 C CA . LYS B 1 629 ? 18.109 -21.406 -20.438 1 38.03 629 LYS B CA 1
ATOM 10377 C C . LYS B 1 629 ? 18.047 -22.656 -19.578 1 38.03 629 LYS B C 1
ATOM 10379 O O . LYS B 1 629 ? 17.391 -22.672 -18.547 1 38.03 629 LYS B O 1
ATOM 10384 N N . GLY B 1 630 ? 18.641 -23.891 -20 1 34.09 630 GLY B N 1
ATOM 10385 C CA . GLY B 1 630 ? 18.25 -25.047 -19.203 1 34.09 630 GLY B CA 1
ATOM 10386 C C . GLY B 1 630 ? 19.344 -26.094 -19.094 1 34.09 630 GLY B C 1
ATOM 10387 O O . GLY B 1 630 ? 19.672 -26.766 -20.078 1 34.09 630 GLY B O 1
ATOM 10388 N N . ILE B 1 631 ? 20.469 -25.734 -18.453 1 37.28 631 ILE B N 1
ATOM 10389 C CA . ILE B 1 631 ? 21.359 -26.812 -18.047 1 37.28 631 ILE B CA 1
ATOM 10390 C C . ILE B 1 631 ? 20.578 -27.844 -17.234 1 37.28 631 ILE B C 1
ATOM 10392 O O . ILE B 1 631 ? 19.953 -27.516 -16.219 1 37.28 631 ILE B O 1
ATOM 10396 N N . ILE B 1 632 ? 19.969 -28.797 -17.891 1 35.81 632 ILE B N 1
ATOM 10397 C CA . ILE B 1 632 ? 19.422 -29.875 -17.062 1 35.81 632 ILE B CA 1
ATOM 10398 C C . ILE B 1 632 ? 20.547 -30.625 -16.375 1 35.81 632 ILE B C 1
ATOM 10400 O O . ILE B 1 632 ? 21.391 -31.234 -17.031 1 35.81 632 ILE B O 1
ATOM 10404 N N . GLU B 1 633 ? 21.078 -30.078 -15.367 1 40.69 633 GLU B N 1
ATOM 10405 C CA . GLU B 1 633 ? 22.047 -30.75 -14.516 1 40.69 633 GLU B CA 1
ATOM 10406 C C . GLU B 1 633 ? 21.422 -31.938 -13.789 1 40.69 633 GLU B C 1
ATOM 10408 O O . GLU B 1 633 ? 20.453 -31.766 -13.047 1 40.69 633 GLU B O 1
ATOM 10413 N N . THR B 1 634 ? 21.297 -33.125 -14.414 1 40.28 634 THR B N 1
ATOM 10414 C CA . THR B 1 634 ? 20.891 -34.281 -13.625 1 40.28 634 THR B CA 1
ATOM 10415 C C . THR B 1 634 ? 22.047 -34.781 -12.766 1 40.28 634 THR B C 1
ATOM 10417 O O . THR B 1 634 ? 23.109 -35.156 -13.289 1 40.28 634 THR B O 1
ATOM 10420 N N . LYS B 1 635 ? 22.25 -34.281 -11.641 1 43.72 635 LYS B N 1
ATOM 10421 C CA . LYS B 1 635 ? 23.297 -34.688 -10.711 1 43.72 635 LYS B CA 1
ATOM 10422 C C . LYS B 1 635 ? 23.016 -36.094 -10.172 1 43.72 635 LYS B C 1
ATOM 10424 O O . LYS B 1 635 ? 22 -36.312 -9.523 1 43.72 635 LYS B O 1
ATOM 10429 N N . VAL B 1 636 ? 23.266 -37.156 -11 1 48.66 636 VAL B N 1
ATOM 10430 C CA . VAL B 1 636 ? 23.156 -38.469 -10.391 1 48.66 636 VAL B CA 1
ATOM 10431 C C . VAL B 1 636 ? 24.516 -38.844 -9.781 1 48.66 636 VAL B C 1
ATOM 10433 O O . VAL B 1 636 ? 25.547 -38.781 -10.438 1 48.66 636 VAL B O 1
ATOM 10436 N N . CYS B 1 637 ? 24.641 -38.906 -8.492 1 48.59 637 CYS B N 1
ATOM 10437 C CA . CYS B 1 637 ? 25.875 -39.188 -7.77 1 48.59 637 CYS B CA 1
ATOM 10438 C C . CYS B 1 637 ? 26.234 -40.656 -7.84 1 48.59 637 CYS B C 1
ATOM 10440 O O . CYS B 1 637 ? 25.391 -41.531 -7.578 1 48.59 637 CYS B O 1
ATOM 10442 N N . ILE B 1 638 ? 27.359 -40.969 -8.578 1 56.84 638 ILE B N 1
ATOM 10443 C CA . ILE B 1 638 ? 27.938 -42.312 -8.477 1 56.84 638 ILE B CA 1
ATOM 10444 C C . ILE B 1 638 ? 28.484 -42.531 -7.07 1 56.84 638 ILE B C 1
ATOM 10446 O O . ILE B 1 638 ? 29.109 -41.625 -6.492 1 56.84 638 ILE B O 1
ATOM 10450 N N . PRO B 1 639 ? 27.953 -43.5 -6.477 1 52.88 639 PRO B N 1
ATOM 10451 C CA . PRO B 1 639 ? 28.344 -43.75 -5.082 1 52.88 639 PRO B CA 1
ATOM 10452 C C . PRO B 1 639 ? 29.844 -43.875 -4.898 1 52.88 639 PRO B C 1
ATOM 10454 O O . PRO B 1 639 ? 30.328 -43.938 -3.766 1 52.88 639 PRO B O 1
ATOM 10457 N N . PHE B 1 640 ? 30.719 -44.062 -5.949 1 58.53 640 PHE B N 1
ATOM 10458 C CA . PHE B 1 640 ? 32.156 -44.188 -5.809 1 58.53 640 PHE B CA 1
ATOM 10459 C C . PHE B 1 640 ? 32.875 -43.281 -6.797 1 58.53 640 PHE B C 1
ATOM 10461 O O . PHE B 1 640 ? 32.312 -42.875 -7.805 1 58.53 640 PHE B O 1
ATOM 10468 N N . ALA B 1 641 ? 34.188 -42.969 -6.293 1 56.62 641 ALA B N 1
ATOM 10469 C CA . ALA B 1 641 ? 35 -42.188 -7.188 1 56.62 641 ALA B CA 1
ATOM 10470 C C . ALA B 1 641 ? 35.594 -43.031 -8.305 1 56.62 641 ALA B C 1
ATOM 10472 O O . ALA B 1 641 ? 36.031 -44.156 -8.062 1 56.62 641 ALA B O 1
ATOM 10473 N N . LEU B 1 642 ? 35.344 -42.688 -9.508 1 62.06 642 LEU B N 1
ATOM 10474 C CA . LEU B 1 642 ? 35.812 -43.406 -10.672 1 62.06 642 LEU B CA 1
ATOM 10475 C C . LEU B 1 642 ? 36.719 -42.531 -11.523 1 62.06 642 LEU B C 1
ATOM 10477 O O . LEU B 1 642 ? 36.406 -41.344 -11.773 1 62.06 642 LEU B O 1
ATOM 10481 N N . GLU B 1 643 ? 38 -43.125 -11.766 1 61.44 643 GLU B N 1
ATOM 10482 C CA . GLU B 1 643 ? 38.906 -42.438 -12.648 1 61.44 643 GLU B CA 1
ATOM 10483 C C . GLU B 1 643 ? 39.312 -43.312 -13.844 1 61.44 643 GLU B C 1
ATOM 10485 O O . GLU B 1 643 ? 39.281 -44.531 -13.766 1 61.44 643 GLU B O 1
ATOM 10490 N N . GLY B 1 644 ? 39.625 -42.688 -14.977 1 64.94 644 GLY B N 1
ATOM 10491 C CA . GLY B 1 644 ? 40.094 -43.375 -16.156 1 64.94 644 GLY B CA 1
ATOM 10492 C C . GLY B 1 644 ? 39.031 -44.188 -16.859 1 64.94 644 GLY B C 1
ATOM 10493 O O . GLY B 1 644 ? 39.344 -45.125 -17.594 1 64.94 644 GLY B O 1
ATOM 10494 N N . HIS B 1 645 ? 37.812 -43.875 -16.609 1 67.06 645 HIS B N 1
ATOM 10495 C CA . HIS B 1 645 ? 36.688 -44.562 -17.234 1 67.06 645 HIS B CA 1
ATOM 10496 C C . HIS B 1 645 ? 36.281 -43.875 -18.547 1 67.06 645 HIS B C 1
ATOM 10498 O O . HIS B 1 645 ? 36.75 -42.781 -18.859 1 67.06 645 HIS B O 1
ATOM 10504 N N . THR B 1 646 ? 35.469 -44.688 -19.297 1 72.69 646 THR B N 1
ATOM 10505 C CA . THR B 1 646 ? 34.875 -44.156 -20.531 1 72.69 646 THR B CA 1
ATOM 10506 C C . THR B 1 646 ? 33.375 -44.156 -20.422 1 72.69 646 THR B C 1
ATOM 10508 O O . THR B 1 646 ? 32.75 -45.062 -19.891 1 72.69 646 THR B O 1
ATOM 10511 N N . CYS B 1 647 ? 32.875 -43.094 -20.859 1 73.56 647 CYS B N 1
ATOM 10512 C CA . CYS B 1 647 ? 31.422 -42.906 -20.859 1 73.56 647 CYS B CA 1
ATOM 10513 C C . CYS B 1 647 ? 30.891 -42.812 -22.281 1 73.56 647 CYS B C 1
ATOM 10515 O O . CYS B 1 647 ? 31.422 -42.062 -23.109 1 73.56 647 CYS B O 1
ATOM 10517 N N . LEU B 1 648 ? 29.812 -43.625 -22.5 1 76.12 648 LEU B N 1
ATOM 10518 C CA . LEU B 1 648 ? 29.203 -43.656 -23.828 1 76.12 648 LEU B CA 1
ATOM 10519 C C . LEU B 1 648 ? 27.719 -43.375 -23.75 1 76.12 648 LEU B C 1
ATOM 10521 O O . LEU B 1 648 ? 26.984 -44.031 -23 1 76.12 648 LEU B O 1
ATOM 10525 N N . GLY B 1 649 ? 27.344 -42.438 -24.516 1 72.81 649 GLY B N 1
ATOM 10526 C CA . GLY B 1 649 ? 25.922 -42.188 -24.656 1 72.81 649 GLY B CA 1
ATOM 10527 C C . GLY B 1 649 ? 25.266 -43.031 -25.734 1 72.81 649 GLY B C 1
ATOM 10528 O O . GLY B 1 649 ? 25.781 -43.094 -26.859 1 72.81 649 GLY B O 1
ATOM 10529 N N . VAL B 1 650 ? 24.125 -43.719 -25.359 1 74.75 650 VAL B N 1
ATOM 10530 C CA . VAL B 1 650 ? 23.406 -44.562 -26.312 1 74.75 650 VAL B CA 1
ATOM 10531 C C . VAL B 1 650 ? 21.906 -44.344 -26.172 1 74.75 650 VAL B C 1
ATOM 10533 O O . VAL B 1 650 ? 21.453 -43.688 -25.234 1 74.75 650 VAL B O 1
ATOM 10536 N N . LYS B 1 651 ? 21.281 -44.812 -27.234 1 75.25 651 LYS B N 1
ATOM 10537 C CA . LYS B 1 651 ? 19.828 -44.875 -27.156 1 75.25 651 LYS B CA 1
ATOM 10538 C C . LYS B 1 651 ? 19.344 -46.219 -26.625 1 75.25 651 LYS B C 1
ATOM 10540 O O . LYS B 1 651 ? 19.828 -47.25 -27.047 1 75.25 651 LYS B O 1
ATOM 10545 N N . LYS B 1 652 ? 18.438 -46.188 -25.719 1 80.88 652 LYS B N 1
ATOM 10546 C CA . LYS B 1 652 ? 17.891 -47.406 -25.172 1 80.88 652 LYS B CA 1
ATOM 10547 C C . LYS B 1 652 ? 17.344 -48.312 -26.266 1 80.88 652 LYS B C 1
ATOM 10549 O O . LYS B 1 652 ? 17.641 -49.5 -26.297 1 80.88 652 LYS B O 1
ATOM 10554 N N . SER B 1 653 ? 16.594 -47.688 -27.125 1 77.31 653 SER B N 1
ATOM 10555 C CA . SER B 1 653 ? 15.969 -48.438 -28.219 1 77.31 653 SER B CA 1
ATOM 10556 C C . SER B 1 653 ? 17.016 -49 -29.172 1 77.31 653 SER B C 1
ATOM 10558 O O . SER B 1 653 ? 16.766 -50.031 -29.828 1 77.31 653 SER B O 1
ATOM 10560 N N . GLY B 1 654 ? 18.188 -48.406 -29.203 1 75.62 654 GLY B N 1
ATOM 10561 C CA . GLY B 1 654 ? 19.203 -48.812 -30.156 1 75.62 654 GLY B CA 1
ATOM 10562 C C . GLY B 1 654 ? 20.047 -49.969 -29.688 1 75.62 654 GLY B C 1
ATOM 10563 O O . GLY B 1 654 ? 20.594 -50.719 -30.5 1 75.62 654 GLY B O 1
ATOM 10564 N N . ILE B 1 655 ? 20.078 -50.188 -28.422 1 81.56 655 ILE B N 1
ATOM 10565 C CA . ILE B 1 655 ? 21 -51.188 -27.922 1 81.56 655 ILE B CA 1
ATOM 10566 C C . ILE B 1 655 ? 20.234 -52.406 -27.453 1 81.56 655 ILE B C 1
ATOM 10568 O O . ILE B 1 655 ? 20.812 -53.375 -26.969 1 81.56 655 ILE B O 1
ATOM 10572 N N . GLY B 1 656 ? 18.859 -52.406 -27.578 1 81.12 656 GLY B N 1
ATOM 10573 C CA . GLY B 1 656 ? 18.047 -53.531 -27.125 1 81.12 656 GLY B CA 1
ATOM 10574 C C . GLY B 1 656 ? 17.781 -53.5 -25.641 1 81.12 656 GLY B C 1
ATOM 10575 O O . GLY B 1 656 ? 17.672 -54.562 -25 1 81.12 656 GLY B O 1
ATOM 10576 N N . TRP B 1 657 ? 17.797 -52.375 -25.141 1 84.19 657 TRP B N 1
ATOM 10577 C CA . TRP B 1 657 ? 17.516 -52.156 -23.734 1 84.19 657 TRP B CA 1
ATOM 10578 C C . TRP B 1 657 ? 16.203 -52.844 -23.328 1 84.19 657 TRP B C 1
ATOM 10580 O O . TRP B 1 657 ? 16.109 -53.469 -22.266 1 84.19 657 TRP B O 1
ATOM 10590 N N . TYR B 1 658 ? 15.234 -52.906 -24.203 1 86.75 658 TYR B N 1
ATOM 10591 C CA . TYR B 1 658 ? 13.883 -53.375 -23.891 1 86.75 658 TYR B CA 1
ATOM 10592 C C . TYR B 1 658 ? 13.781 -54.875 -24.031 1 86.75 658 TYR B C 1
ATOM 10594 O O . TYR B 1 658 ? 12.758 -55.469 -23.703 1 86.75 658 TYR B O 1
ATOM 10602 N N . CYS B 1 659 ? 14.82 -55.469 -24.469 1 86.56 659 CYS B N 1
ATOM 10603 C CA . CYS B 1 659 ? 14.836 -56.906 -24.594 1 86.56 659 CYS B CA 1
ATOM 10604 C C . CYS B 1 659 ? 15.312 -57.562 -23.312 1 86.56 659 CYS B C 1
ATOM 10606 O O . CYS B 1 659 ? 15.156 -58.781 -23.125 1 86.56 659 CYS B O 1
ATOM 10608 N N . ARG B 1 660 ? 15.906 -56.75 -22.531 1 85.56 660 ARG B N 1
ATOM 10609 C CA . ARG B 1 660 ? 16.406 -57.281 -21.266 1 85.56 660 ARG B CA 1
ATOM 10610 C C . ARG B 1 660 ? 15.422 -57 -20.125 1 85.56 660 ARG B C 1
ATOM 10612 O O . ARG B 1 660 ? 14.727 -56 -20.125 1 85.56 660 ARG B O 1
ATOM 10619 N N . ASP B 1 661 ? 15.422 -57.969 -19.297 1 81.25 661 ASP B N 1
ATOM 10620 C CA . ASP B 1 661 ? 14.641 -57.75 -18.078 1 81.25 661 ASP B CA 1
ATOM 10621 C C . ASP B 1 661 ? 15.203 -56.594 -17.266 1 81.25 661 ASP B C 1
ATOM 10623 O O . ASP B 1 661 ? 16.312 -56.094 -17.547 1 81.25 661 ASP B O 1
ATOM 10627 N N . LYS B 1 662 ? 14.422 -56.125 -16.391 1 77.06 662 LYS B N 1
ATOM 10628 C CA . LYS B 1 662 ? 14.828 -54.969 -15.562 1 77.06 662 LYS B CA 1
ATOM 10629 C C . LYS B 1 662 ? 16.141 -55.281 -14.836 1 77.06 662 LYS B C 1
ATOM 10631 O O . LYS B 1 662 ? 16.266 -56.312 -14.18 1 77.06 662 LYS B O 1
ATOM 10636 N N . LEU B 1 663 ? 17.047 -54.438 -15.117 1 77.38 663 LEU B N 1
ATOM 10637 C CA . LEU B 1 663 ? 18.391 -54.594 -14.539 1 77.38 663 LEU B CA 1
ATOM 10638 C C . LEU B 1 663 ? 18.391 -54.188 -13.062 1 77.38 663 LEU B C 1
ATOM 10640 O O . LEU B 1 663 ? 17.531 -53.438 -12.617 1 77.38 663 LEU B O 1
ATOM 10644 N N . GLN B 1 664 ? 19.297 -54.781 -12.414 1 74.19 664 GLN B N 1
ATOM 10645 C CA . GLN B 1 664 ? 19.422 -54.5 -10.992 1 74.19 664 GLN B CA 1
ATOM 10646 C C . GLN B 1 664 ? 20.078 -53.156 -10.742 1 74.19 664 GLN B C 1
ATOM 10648 O O . GLN B 1 664 ? 21.062 -52.812 -11.414 1 74.19 664 GLN B O 1
ATOM 10653 N N . THR B 1 665 ? 19.562 -52.375 -9.875 1 76.06 665 THR B N 1
ATOM 10654 C CA . THR B 1 665 ? 20.141 -51.094 -9.508 1 76.06 665 THR B CA 1
ATOM 10655 C C . THR B 1 665 ? 21.469 -51.281 -8.789 1 76.06 665 THR B C 1
ATOM 10657 O O . THR B 1 665 ? 21.625 -52.219 -8.008 1 76.06 665 THR B O 1
ATOM 10660 N N . LEU B 1 666 ? 22.547 -50.594 -9.203 1 69.12 666 LEU B N 1
ATOM 10661 C CA . LEU B 1 666 ? 23.875 -50.625 -8.578 1 69.12 666 LEU B CA 1
ATOM 10662 C C . LEU B 1 666 ? 23.828 -50 -7.184 1 69.12 666 LEU B C 1
ATOM 10664 O O . LEU B 1 666 ? 23.328 -48.906 -7.016 1 69.12 666 LEU B O 1
ATOM 10668 N N . ARG B 1 667 ? 24 -50.75 -5.965 1 59.94 667 ARG B N 1
ATOM 10669 C CA . ARG B 1 667 ? 24.047 -50.219 -4.598 1 59.94 667 ARG B CA 1
ATOM 10670 C C . ARG B 1 667 ? 25.484 -50.125 -4.113 1 59.94 667 ARG B C 1
ATOM 10672 O O . ARG B 1 667 ? 26.391 -50.781 -4.641 1 59.94 667 ARG B O 1
ATOM 10679 N N . ASP B 1 668 ? 25.953 -49.219 -3.316 1 51.91 668 ASP B N 1
ATOM 10680 C CA . ASP B 1 668 ? 27.281 -48.938 -2.766 1 51.91 668 ASP B CA 1
ATOM 10681 C C . ASP B 1 668 ? 28.047 -50.25 -2.521 1 51.91 668 ASP B C 1
ATOM 10683 O O . ASP B 1 668 ? 29.234 -50.344 -2.85 1 51.91 668 ASP B O 1
ATOM 10687 N N . LYS B 1 669 ? 27.672 -51.219 -1.515 1 46.72 669 LYS B N 1
ATOM 10688 C CA . LYS B 1 669 ? 28.469 -52.281 -0.95 1 46.72 669 LYS B CA 1
ATOM 10689 C C . LYS B 1 669 ? 28.75 -53.375 -1.99 1 46.72 669 LYS B C 1
ATOM 10691 O O . LYS B 1 669 ? 29.703 -54.156 -1.865 1 46.72 669 LYS B O 1
ATOM 10696 N N . GLU B 1 670 ? 27.953 -53.719 -2.893 1 42.75 670 GLU B N 1
ATOM 10697 C CA . GLU B 1 670 ? 28 -55 -3.594 1 42.75 670 GLU B CA 1
ATOM 10698 C C . GLU B 1 670 ? 28.953 -54.938 -4.785 1 42.75 670 GLU B C 1
ATOM 10700 O O . GLU B 1 670 ? 29.094 -55.938 -5.516 1 42.75 670 GLU B O 1
ATOM 10705 N N . VAL B 1 671 ? 29.609 -53.875 -5.172 1 39.59 671 VAL B N 1
ATOM 10706 C CA . VAL B 1 671 ? 30.609 -54.125 -6.199 1 39.59 671 VAL B CA 1
ATOM 10707 C C . VAL B 1 671 ? 31.625 -55.156 -5.707 1 39.59 671 VAL B C 1
ATOM 10709 O O . VAL B 1 671 ? 32.531 -55.531 -6.445 1 39.59 671 VAL B O 1
ATOM 10712 N N . GLU B 1 672 ? 31.734 -55.5 -4.387 1 35.84 672 GLU B N 1
ATOM 10713 C CA . GLU B 1 672 ? 32.719 -56.469 -3.93 1 35.84 672 GLU B CA 1
ATOM 10714 C C . GLU B 1 672 ? 32.438 -57.844 -4.535 1 35.84 672 GLU B C 1
ATOM 10716 O O . GLU B 1 672 ? 33.344 -58.562 -4.93 1 35.84 672 GLU B O 1
ATOM 10721 N N . ASP B 1 673 ? 31.328 -58.531 -4.188 1 32.91 673 ASP B N 1
ATOM 10722 C CA . ASP B 1 673 ? 31.203 -59.969 -4.078 1 32.91 673 ASP B CA 1
ATOM 10723 C C . ASP B 1 673 ? 30.844 -60.594 -5.426 1 32.91 673 ASP B C 1
ATOM 10725 O O . ASP B 1 673 ? 30.422 -61.75 -5.484 1 32.91 673 ASP B O 1
ATOM 10729 N N . VAL B 1 674 ? 30.719 -59.906 -6.43 1 32.03 674 VAL B N 1
ATOM 10730 C CA . VAL B 1 674 ? 30.312 -60.75 -7.547 1 32.03 674 VAL B CA 1
ATOM 10731 C C . VAL B 1 674 ? 31.531 -61.5 -8.086 1 32.03 674 VAL B C 1
ATOM 10733 O O . VAL B 1 674 ? 32.094 -61.125 -9.109 1 32.03 674 VAL B O 1
ATOM 10736 N N . ALA B 1 675 ? 32.562 -61.812 -7.246 1 29.06 675 ALA B N 1
ATOM 10737 C CA . ALA B 1 675 ? 33.594 -62.781 -7.652 1 29.06 675 ALA B CA 1
ATOM 10738 C C . ALA B 1 675 ? 32.969 -64.125 -8.047 1 29.06 675 ALA B C 1
ATOM 10740 O O . ALA B 1 675 ? 32.094 -64.625 -7.363 1 29.06 675 ALA B O 1
ATOM 10741 N N . PRO B 1 676 ? 33.188 -64.625 -9.258 1 29.25 676 PRO B N 1
ATOM 10742 C CA . PRO B 1 676 ? 32.719 -66 -9.516 1 29.25 676 PRO B CA 1
ATOM 10743 C C . PRO B 1 676 ? 33.156 -66.938 -8.445 1 29.25 676 PRO B C 1
ATOM 10745 O O . PRO B 1 676 ? 34.25 -66.812 -7.895 1 29.25 676 PRO B O 1
ATOM 10748 N N . LYS B 1 677 ? 32.312 -67.625 -7.625 1 29.58 677 LYS B N 1
ATOM 10749 C CA . LYS B 1 677 ? 32.688 -68.75 -6.84 1 29.58 677 LYS B CA 1
ATOM 10750 C C . LYS B 1 677 ? 33.5 -69.75 -7.664 1 29.58 677 LYS B C 1
ATOM 10752 O O . LYS B 1 677 ? 33.031 -70.25 -8.703 1 29.58 677 LYS B O 1
ATOM 10757 N N . ALA B 1 678 ? 34.875 -69.75 -7.586 1 26.33 678 ALA B N 1
ATOM 10758 C CA . ALA B 1 678 ? 35.75 -70.875 -8.016 1 26.33 678 ALA B CA 1
ATOM 10759 C C . ALA B 1 678 ? 35.188 -72.25 -7.594 1 26.33 678 ALA B C 1
ATOM 10761 O O . ALA B 1 678 ? 34.906 -72.438 -6.41 1 26.33 678 ALA B O 1
ATOM 10762 N N . GLU B 1 679 ? 34.375 -72.875 -8.344 1 24.53 679 GLU B N 1
ATOM 10763 C CA . GLU B 1 679 ? 34.125 -74.312 -8.078 1 24.53 679 GLU B CA 1
ATOM 10764 C C . GLU B 1 679 ? 35.406 -75 -7.703 1 24.53 679 GLU B C 1
ATOM 10766 O O . GLU B 1 679 ? 36.438 -74.875 -8.375 1 24.53 679 GLU B O 1
ATOM 10771 N N . SER B 1 680 ? 35.656 -75.312 -6.402 1 23.8 680 SER B N 1
ATOM 10772 C CA . SER B 1 680 ? 36.625 -76.25 -5.812 1 23.8 680 SER B CA 1
ATOM 10773 C C . SER B 1 680 ? 36.719 -77.5 -6.645 1 23.8 680 SER B C 1
ATOM 10775 O O . SER B 1 680 ? 35.719 -78.125 -6.98 1 23.8 680 SER B O 1
ATOM 10777 N N . SER B 1 681 ? 37.688 -77.688 -7.594 1 23.16 681 SER B N 1
ATOM 10778 C CA . SER B 1 681 ? 38.125 -78.938 -8.172 1 23.16 681 SER B CA 1
ATOM 10779 C C . SER B 1 681 ? 38.281 -80 -7.098 1 23.16 681 SER B C 1
ATOM 10781 O O . SER B 1 681 ? 39 -79.812 -6.109 1 23.16 681 SER B O 1
ATOM 10783 N N . ALA B 1 682 ? 37.312 -81 -6.785 1 24.06 682 ALA B N 1
ATOM 10784 C CA . ALA B 1 682 ? 37.375 -82.312 -6.137 1 24.06 682 ALA B CA 1
ATOM 10785 C C . ALA B 1 682 ? 38.562 -83.125 -6.645 1 24.06 682 ALA B C 1
ATOM 10787 O O . ALA B 1 682 ? 38.625 -83.5 -7.824 1 24.06 682 ALA B O 1
ATOM 10788 N N . SER B 1 683 ? 39.844 -82.812 -6.293 1 22.28 683 SER B N 1
ATOM 10789 C CA . SER B 1 683 ? 40.938 -83.75 -6.387 1 22.28 683 SER B CA 1
ATOM 10790 C C . SER B 1 683 ? 40.562 -85.125 -5.836 1 22.28 683 SER B C 1
ATOM 10792 O O . SER B 1 683 ? 40.219 -85.25 -4.652 1 22.28 683 SER B O 1
ATOM 10794 N N . GLY B 1 684 ? 39.656 -85.938 -6.559 1 21.64 684 GLY B N 1
ATOM 10795 C CA . GLY B 1 684 ? 39.656 -87.375 -6.434 1 21.64 684 GLY B CA 1
ATOM 10796 C C . GLY B 1 684 ? 41.062 -88 -6.398 1 21.64 684 GLY B C 1
ATOM 10797 O O . GLY B 1 684 ? 41.812 -87.875 -7.359 1 21.64 684 GLY B O 1
ATOM 10798 N N . SER B 1 685 ? 41.781 -88 -5.266 1 21.23 685 SER B N 1
ATOM 10799 C CA . SER B 1 685 ? 42.844 -88.875 -4.918 1 21.23 685 SER B CA 1
ATOM 10800 C C . SER B 1 685 ? 42.438 -90.375 -5.156 1 21.23 685 SER B C 1
ATOM 10802 O O . SER B 1 685 ? 41.375 -90.75 -4.688 1 21.23 685 SER B O 1
ATOM 10804 N N . ALA B 1 686 ? 42.688 -90.938 -6.371 1 23.09 686 ALA B N 1
ATOM 10805 C CA . ALA B 1 686 ? 43.062 -92.375 -6.586 1 23.09 686 ALA B CA 1
ATOM 10806 C C . ALA B 1 686 ? 44.062 -92.812 -5.539 1 23.09 686 ALA B C 1
ATOM 10808 O O . ALA B 1 686 ? 45.188 -92.312 -5.473 1 23.09 686 ALA B O 1
ATOM 10809 N N . GLY B 1 687 ? 43.594 -92.875 -4.234 1 20.02 687 GLY B N 1
ATOM 10810 C CA . GLY B 1 687 ? 44.219 -93.875 -3.355 1 20.02 687 GLY B CA 1
ATOM 10811 C C . GLY B 1 687 ? 44.531 -95.188 -4.055 1 20.02 687 GLY B C 1
ATOM 10812 O O . GLY B 1 687 ? 43.781 -95.625 -4.902 1 20.02 687 GLY B O 1
ATOM 10813 N N . SER B 1 688 ? 45.844 -95.562 -4.023 1 20.05 688 SER B N 1
ATOM 10814 C CA . SER B 1 688 ? 46.531 -96.875 -3.885 1 20.05 688 SER B CA 1
ATOM 10815 C C . SER B 1 688 ? 45.969 -97.688 -2.715 1 20.05 688 SER B C 1
ATOM 10817 O O . SER B 1 688 ? 45.594 -97.062 -1.679 1 20.05 688 SER B O 1
#

Radius of gyration: 54.32 Å; Cα contacts (8 Å, |Δi|>4): 2637; chains: 2; bounding box: 110×201×94 Å

Nearest PDB structures (foldseek):
  8h37-assembly1_P  TM=4.418E-01  e=4.573E-29  Homo sapiens
  8h37-assembly1_N  TM=4.409E-01  e=2.118E-28  Homo sapiens
  8h3r-assembly1_B  TM=4.081E-01  e=3.923E-29  Homo sapiens
  8h37-assembly1_A  TM=4.034E-01  e=3.677E-25  Homo sapiens
  3i3n-assembly1_A  TM=7.136E-01  e=6.236E-15  Homo sapiens

Sequence (1376 aa):
MWPRFSMKKKITYIMDLSQPVQGNSARLQAFQNRTGEECKGRTGFGTFKNHHRGPELLRELARQYKNGEFVDVVVKVEGREFRCHRAVLASMPFFRTMLSSNFTESRSGVVQLHDVNSTSFSKILDFLYHGKLCITKDDVESLVQAAHMLQLEKVLDYCKTFMIECLSPSNCLGVMHLAGSLDMTSLKREARYEALSRFAEVVQTEEFLCLSAEVLLYLLEDDEIHVTDEDDIANAVIRWLGHNVESRKSALPTILQEIRLSHVRVGVLEMLLSHTVAQQSPQCLAKLTAAKEEHLRGVWQLNTGAVGGKGPRRGVSDDLAIIVGGWRAVKRSNPREHEREHRPNVSDLLPESEPQQTIFCLNPDDRQYYHITKLPTPVTRCVSVASEGRHLYVTGGQDPATSMFSLPPPSRQAFRYDFPTDTWMTLPDMPRGRAGHQSLVVGGKLFLVGGHDEDKSQFSMDCYNIREGAWIKPPTLPAIDASSDFTATVCNLKLLIIQVSQKIATNPTVDSAQSSSEYPILYVHAYDVATDRAVYAVVPLKSAVRKENIWTTAVDDKLYLYLFEGHPDHGDYLQNRNQIYAYDTKDGSLCKADVVNGAGLTGSFIRTQQQGMTSFVIKHTFKGRVRIKGIIETKVCIPFALEGHTCLGVKKSGIGWYCRDKLQTLRDKEVEDVAPKAESSASGSAGSMWPRFSMKKKITYIMDLSQPVQGNSARLQAFQNRTGEECKGRTGFGTFKNHHRGPELLRELARQYKNGEFVDVVVKVEGREFRCHRAVLASMPFFRTMLSSNFTESRSGVVQLHDVNSTSFSKILDFLYHGKLCITKDDVESLVQAAHMLQLEKVLDYCKTFMIECLSPSNCLGVMHLAGSLDMTSLKREARYEALSRFAEVVQTEEFLCLSAEVLLYLLEDDEIHVTDEDDIANAVIRWLGHNVESRKSALPTILQEIRLSHVRVGVLEMLLSHTVAQQSPQCLAKLTAAKEEHLRGVWQLNTGAVGGKGPRRGVSDDLAIIVGGWRAVKRSNPREHEREHRPNVSDLLPESEPQQTIFCLNPDDRQYYHITKLPTPVTRCVSVASEGRHLYVTGGQDPATSMFSLPPPSRQAFRYDFPTDTWMTLPDMPRGRAGHQSLVVGGKLFLVGGHDEDKSQFSMDCYNIREGAWIKPPTLPAIDASSDFTATVCNLKLLIIQVSQKIATNPTVDSAQSSSEYPILYVHAYDVATDRAVYAVVPLKSAVRKENIWTTAVDDKLYLYLFEGHPDHGDYLQNRNQIYAYDTKDGSLCKADVVNGAGLTGSFIRTQQQGMTSFVIKHTFKGRVRIKGIIETKVCIPFALEGHTCLGVKKSGIGWYCRDKLQTLRDKEVEDVAPKAESSASGSAGS

Organism: Branchiostoma floridae (NCBI:txid7739)

InterPro domains:
  IPR000210 BTB/POZ domain [PF00651] (63-165)
  IPR000210 BTB/POZ domain [PS50097] (71-137)
  IPR000210 BTB/POZ domain [SM00225] (71-167)
  IPR006652 Kelch repeat type 1 [PF01344] (382-431)
  IPR006652 Kelch repeat type 1 [PF01344] (434-478)
  IPR006652 Kelch repeat type 1 [SM00612] (391-444)
  IPR006652 Kelch repeat type 1 [SM00612] (445-493)
  IPR011333 SKP1/BTB/POZ domain superfamily [G3DSA:3.30.710.10] (43-168)
  IPR011333 SKP1/BTB/POZ domain superfamily [SSF54695] (51-165)
  IPR011705 BTB/Kelch-associated [PF07707] (172-270)
  IPR011705 BTB/Kelch-associated [SM00875] (172-274)
  IPR015915 Kelch-type beta-propeller [G3DSA:2.120.10.80] (300-601)
  IPR015915 Kelch-type beta-propeller [SSF117281] (354-589)

pLDDT: mean 72.67, std 22.76, range [18.06, 96.06]

Secondary structure (DSSP, 8-state):
----------------TTS----HHHHHHHHHHHH---EEEETTEEEEE-TTHHHHHHHHHHHHHHHT-S--EEEEETTEEEEE-HHHHTTSHHHHHHHHSS-HHHHHSEEEE-S--HHHHHHHHHHHHHSEEEEETTTHHHHHHHHHHTT-HHHHHHHHHHHHHT--TTTHHHHHHHHHHTT-HHHHHHHHHHHHHTHHHHTTSHHHHT--HHHHHHHHT-TT---SSHHHHHHHHHHHHHHSHHHHGGGHHHHHTTS-GGGS-HHHHHHHHHSHHHHT-HHHHHHHHHHHHHHHHT---SS---S-PPPPPTT---EEEEEE--EEEE----GGGGS------GGG---EEEE--EEEEEETTTTEEEEEEE-SSS--BT-EEEEETTEEEEE--B-TTS-TTS-PPPP--EEEEETTTTEEEEPPPPSS-EES-EEEEETTEEEEE-SEETT--SS-EEEEETTTTEEEPPP--SS--TTS-EEEEEETTEEEEEEEE------SS--S-S------EEEEEEEETTTTEEEEEEEE-SS---GGGEEEEEETTEEEEEE--S-GGGTGGGSTT-EEEEEETTT--EEE----TT----------SSSEEEEEEEEEE-SSS-EEEEEEEEEEE-SSEEES-EEEEEEHHHHTGGGSPPPPB--SSTTSS-S-------------/----------------TTS----HHHHHHHHHHHH---EEEETTEEEEE-TTHHHHHHHHHHHHHHHT-S--EEEEETTEEEEE-HHHHTTSHHHHHHHHSS-HHHHHSEEEE-S--HHHHHHHHHHHHHSEEEEETTTHHHHHHHHHHTT-HHHHHHHHHHHHHT--TTTHHHHHHHHHHTT-HHHHHHHHHHHHHTHHHHTTSHHHHT--HHHHHHHHT-TT---SSHHHHHHHHHHHHHHSHHHHGGGHHHHHTTS-GGGS-HHHHHHHHHSHHHHT-HHHHHHHHHHHHHHHHT---SS---S-PPPPPTT---EEEEEE--EEEE----GGGGS------GGG---EEEE--EEEEEETTTTEEEEEEE-SSS--BT-EEEEETTEEEEE--B-TTS-TTS-PPPP--EEEEETTTTEEEEPPPPSS-EES-EEEEETTEEEEE-SEETT--SS-EEEEETTTTEEEPPPPPSS--TTS-EEEEEETTEEEEEEEE------SS--SSS------EEEEEEEETTTTEEEEEEEE-SS---GGGEEEEEETTEEEEEE--S-GGGTGGGSTT-EEEEEETTT--EEE----TT--EE------SSS-EEEEEEEEE-SSS-EEEEEEEEEE--SSEEES-EEEEEEHHHHTGGGSPPPPB--SGGGSS---------------

Foldseek 3Di:
DPDDDDDDDDDDPPPPPPPPPPDPVVVQVVVCVVVVWDWDDDDPDIDTDDPCPVVVVLQVQLVCQVVVHPFQAWEAEPNDIGGHHLVLLCVQVQSVCVCVDPDPRVPPRYHYDDPADPVLVVQVVCCSSPVDHDDDPVCLLRNCVNCLVSVPVVSNVVSLVVCLVVADLQCLLVQLVSCVVSVVVVSNVSSLVRCQQPVLSNLPYVSLLVDDLVVLLVNLQALSRDDLFLLSVLVSVLSSCVSPVVVCLVSVLVSVLSRQLLGAFLVSLVVCLPRPSCVVDPSSNVVSVVSSVLLVVLPPPPPDPDDPGDDHRPLAALKKKKWFKFWFFDFDPPVVVPDDPPPPDPPPSPGPTQIDQWIWMAGLSVLFIFTQAGHPDQFGFQWEWDDDFQKIKIAKHFRPPDDPPDGGAIFQWMWMARRLVRDIDTAPGHPWGFGNWYWYDFPQKIKTWAGCIPVNFQTDIWIARNVVRGTDDDADWPDDPSPWDWDWDDAPRKIKIKTKDQAQDQPPPDPDPPDSPRWIKIKIWIARPVVRDIDMEIDTDPDDFHNVQWAWDDDDQKIKIKGFDDDVVVVRSLPPPIWIWIAGNVVRYIDTDQQPAQQFRQDFDQDQPDFWRQGFRQGQRSPPNSPSVGRPRSRSGDRTRGDSMDMDMDGCSRNSVSSDDDGDTDDNPPVPPPPPPPPPPPPPPPDD/DPDDDDDDDDDDPPPPPPPPPPDPVVVQVVVCVVPVWDWDDDDPDIDTDDPCPVVVVLQVQLVCQVVVHPFQAWEAEPNDIGGHHLVLLLVQVQSVPVCVDPDPRVPPRYHYDDPADPVLVVQVVCCSSPVDHDDDPVCLLRNCVNCLVSVPVVSNVVSLVVCLVVADLQCLLVQLVSCVVSVVVVSNVSSLVRCQQPVLSNLPYPSLLVDDLVVLLVNLQALSRDDLFLLSVLVSVLSSCVSPVPVCLVSVLVSVLSRQLLGAFLVSLVVCLPRPSCVVDPSSNVVSVVSSVLLVVLPPPPDDPDDPGDDHRPLAALKKKKWFKFWFFDFDPPVVVPDDPDPPDPPPSPGPTQIDQWMWMAGLSVLFIFTQAGHPDQFGFQWEWEDDFQKIKIAKHFRPPDDPPDGGAIFQWMWMARRLVRDIDTAPGHPWGFGNWYWYDFPQKIKTWAGCIPVRFRTDIWIARNVVRDTDDDADWPDDPRPWDWDWDDAPRKIKIKTKDQAQDQPPPDPDPDDSPRWIKIKIWIARPVVRDIDMEIDTDPDDFHPVQWAWDDDDQKIKIKGFDDDVVVVRSLDPPIWIWIAGNVVRYIGTDQQPAQQFRQDQDQDQDQWFRQRFRQGQRSPPRSPSVDRNGSRSGDLTRGDSMDMDMDGCSRNSVSSDDDGDTDDNPPVPPPPPPPPPDPPPPPDD

Solvent-accessible surface area (backbone atoms only — not comparable to full-atom values): 75758 Å² total; per-residue (Å²): 130,72,62,85,22,47,74,71,81,87,75,85,70,84,68,81,70,77,63,68,85,66,56,54,67,53,54,50,47,49,46,22,68,71,68,69,33,57,64,60,65,57,98,63,38,36,41,39,42,45,86,57,43,20,51,51,49,32,52,47,52,33,51,26,48,76,70,63,48,79,50,66,30,34,38,36,26,83,88,43,79,45,68,36,42,56,66,65,50,36,67,33,62,52,41,31,54,49,52,69,38,93,40,72,43,48,75,67,36,49,44,80,53,76,97,40,55,48,69,42,49,52,43,49,49,40,26,72,41,67,24,37,36,78,44,37,75,86,46,44,66,56,34,43,51,37,24,60,73,44,61,36,64,68,59,39,51,51,49,46,55,52,50,64,43,65,57,42,56,86,44,15,67,26,48,21,9,37,20,26,63,68,69,33,53,69,53,23,49,53,23,46,48,48,38,28,62,39,27,76,58,21,62,72,30,70,68,49,52,66,49,49,68,67,58,49,44,62,53,49,66,43,50,63,40,39,60,85,46,51,45,59,55,54,51,46,50,52,54,37,40,68,71,44,52,81,83,42,49,82,47,46,62,65,49,55,69,52,49,45,58,88,57,33,33,44,71,57,50,49,51,48,57,65,31,72,62,33,64,72,29,68,67,45,41,52,53,49,50,51,42,47,50,43,47,72,67,25,57,59,59,84,77,72,83,61,87,85,69,66,68,73,44,57,82,45,64,56,58,29,39,38,38,42,38,4,23,32,52,42,78,70,81,64,81,71,75,72,68,79,89,62,77,75,64,81,72,78,67,67,46,64,56,48,64,26,41,57,25,31,30,38,35,69,62,76,59,40,42,27,52,71,51,66,52,93,48,76,49,12,22,27,32,20,57,33,65,59,60,34,31,36,36,42,37,30,2,22,50,58,85,54,60,97,88,49,84,53,70,32,30,34,51,31,36,38,34,34,53,54,75,70,42,78,44,82,49,75,66,45,96,58,23,23,21,58,29,45,40,42,65,49,87,64,26,40,35,39,40,39,27,53,30,76,80,72,45,55,60,52,63,44,27,32,35,60,87,76,69,42,77,48,87,50,82,82,73,78,90,71,65,40,87,42,53,62,50,72,50,77,57,94,55,19,46,34,41,36,33,45,40,74,61,55,56,75,67,76,77,70,77,76,90,65,83,79,72,58,37,22,32,37,37,41,35,38,34,33,66,86,73,71,44,64,48,70,30,67,44,81,34,92,55,79,57,55,60,89,30,56,42,67,38,77,52,93,64,28,40,34,36,40,37,30,54,79,49,71,88,72,51,32,68,72,44,90,78,58,46,40,32,34,34,32,70,83,78,55,46,58,40,82,38,71,67,51,68,69,52,51,42,64,49,77,46,76,50,47,81,62,70,37,26,41,29,34,30,35,40,26,39,18,59,85,63,73,41,69,75,39,59,50,57,53,60,42,55,47,87,63,43,55,43,50,52,30,77,42,79,42,45,36,56,27,28,17,52,40,57,38,71,88,63,53,70,64,61,83,80,60,81,69,68,79,55,80,78,73,76,73,78,78,77,78,69,82,70,129,130,73,62,84,17,42,76,71,78,87,76,86,70,85,67,81,73,77,63,68,86,66,55,55,68,51,54,50,48,48,47,24,68,70,67,67,32,56,64,59,65,58,99,61,38,37,40,38,41,45,86,57,42,22,50,51,48,32,52,47,53,31,53,26,46,75,70,63,48,80,48,68,30,34,39,36,26,82,88,43,79,44,67,36,41,55,67,67,50,36,68,33,65,54,40,28,54,49,52,70,38,93,38,71,41,46,75,66,36,48,42,80,51,78,97,40,55,49,70,42,48,52,43,50,49,40,27,73,41,68,22,37,38,77,43,38,75,87,47,42,67,56,33,44,52,38,25,59,73,45,63,36,64,67,59,39,51,51,48,46,54,52,48,65,43,65,57,41,56,86,44,15,67,30,50,21,9,38,20,28,62,69,70,34,56,69,54,23,49,53,22,45,48,49,38,26,61,38,28,76,58,22,60,72,31,71,68,48,51,67,51,50,69,68,57,50,45,62,54,50,66,43,51,64,42,38,61,83,46,51,45,59,55,55,51,45,50,53,54,39,40,67,70,44,50,81,84,42,49,83,47,45,63,63,49,54,70,52,49,45,58,88,58,33,32,42,70,56,51,50,52,49,58,66,31,70,60,32,64,71,28,68,69,45,40,51,55,51,50,52,42,48,51,46,46,73,67,27,59,60,60,84,76,75,84,62,86,85,70,68,69,74,45,56,82,45,65,55,56,30,38,37,38,41,40,4,25,31,54,41,79,71,82,64,80,72,75,73,67,78,89,62,77,74,65,81,71,77,69,67,44,64,56,48,62,26,38,57,25,30,29,37,35,69,62,77,57,41,42,27,50,71,52,65,54,97,50,75,48,12,22,27,34,20,56,31,65,59,60,35,31,36,36,42,37,31,3,20,51,57,85,54,61,97,87,48,81,52,71,32,30,33,51,30,35,37,35,35,55,55,76,69,44,78,44,83,48,74,66,46,97,58,21,24,20,59,28,44,39,43,64,48,87,63,26,39,35,38,42,37,26,53,30,78,80,73,45,54,62,52,62,44,28,31,34,60,87,77,68,40,78,48,88,46,84,82,73,80,91,69,65,42,87,42,53,62,49,72,47,77,58,95,54,20,46,33,40,37,33,44,38,74,63,54,56,74,66,77,79,69,78,74,87,67,83,81,72,58,38,21,33,37,36,40,37,37,33,32,66,86,74,70,44,66,50,69,30,68,44,80,36,93,56,79,58,54,59,89,30,56,43,68,38,78,53,93,65,29,40,34,37,41,38,32,54,80,50,72,88,72,50,32,68,72,45,91,78,56,47,41,32,32,35,31,70,83,79,54,46,58,41,81,39,71,64,52,69,68,54,50,42,65,49,77,48,78,52,43,63,88,65,34,24,42,27,34,31,33,41,27,42,16,63,82,65,71,41,67,74,42,59,50,55,52,59,42,59,61,87,60,38,51,41,50,52,30,77,41,80,42,46,35,56,28,28,19,52,41,59,37,73,87,63,53,68,63,61,82,78,62,80,68,68,79,57,80,78,76,77,78,79,79,78,75,74,82,74,132